Protein 2ROO (pdb70)

Nearest PDB structures (foldseek):
  2roo-assembly1_A  TM=8.229E-01  e=1.031E-07  unclassified
  8uwf-assembly1_A  TM=7.733E-01  e=5.608E-01  Hadronyche cerberea
  6e4q-assembly4_D  TM=5.071E-01  e=7.788E+00  Drosophila melanogaster
  6e4r-assembly2_B  TM=4.936E-01  e=8.347E+00  Drosophila melanogaster
  2roo-assembly1_A  TM=8.482E-01  e=9.567E-08  unclassified

Organism: Macrothele gigas (NCBI:txid223896)

Solvent-accessible surface area: 3800 Å² total; per-residue (Å²): 119,6,50,125,199,36,124,1,147,115,117,149,42,2,14,80,25,70,10,23,46,142,3,176,141,84,111,109,18,45,2,59,140,78,174,191,168,54,190,146,31,161,77

Radius of gyration: 9.47 Å; Cα contacts (8 Å, |Δi|>4): 95; chains: 1; bounding box: 26×20×15 Å

Secondary structure (DSSP, 8-state):
-B-SSSB-SSGGGBPTT-EEEE-GGGSSEEEE--STTSSS---

Sequence (43 aa):
CGSKRAWCKEKKDCCCGYNCVYAWYNQQSSCERKWKYLFTGECCGSKRAWCKEKKDCCCGYNCVYAWYNQQSSCERKWKYLFTGECCGSKRAWCKEKKDCCCGYNCVYAWYNQQSSCERKWKYLFTGECCGSKRAWCKEKKDCCCGYNCVYAWYNQQSSCERKWKYLFTGECCGSKRAWCKEKKDCCCGYNCVYAWYNQQSSCERKWKYLFTGECCGSKRAWCKEKKDCCCGYNCVYAWYNQQSSCERKWKYLFTGECCGSKRAWCKEKKDCCCGYNCVYAWYNQQSSCERKWKYLFTGECCGSKRAWCKEKKDCCCGYNCVYAWYNQQSSCERKWKYLFTGECCGSKRAWCKEKKDCCCGYNCVYAWYNQQSSCERKWKYLFTGECCGSKRAWCKEKKDCCCGYNCVYAWYNQQSSCERKWKYLFTGECCGSKRAWCKEKKDCCCGYNCVYAWYNQQSSCERKWKYLFTGEC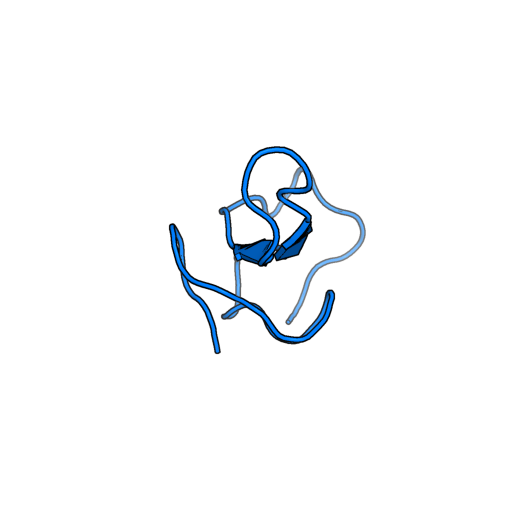CGSKRAWCKEKKDCCCGYNCVYAWYNQQSSCERKWKYLFTGECCGSKRAWCKEKKDCCCGYNCVYAWYNQQSSCERKWKYLFTGECCGSKRAWCKEKKDCCCGYNCVYAWYNQQSSCERKWKYLFTGECCGSKRAWCKEKKDCCCGYNCVYAWYNQQSSCERKWKYLFTGECCGSKRAWCKEKKDCCCGYNCVYAWYNQQSSCERKWKYLFTGECCGSKRAWCKEKKDCCCGYNCVYAWYNQQSSCERKWKYLFTGECCGSKRAWCKEKKDCCCGYNCVYAWYNQQSSCERKWKYLFTGECCGSKRAWCKEKKDCCCGYNCVYAWYNQQSSCERKWKYLFTGECCGSKRAWCKEKKDCCCGYNCVYAWYNQQSSCERKWKYLFTGEC

Foldseek 3Di:
DAAAAGFAPDQVSYDQQWGWAQDVVVSTIHTRHDCPVDDPGPD

Structure (mmCIF, N/CA/C/O backbone):
data_2ROO
#
_entry.id   2ROO
#
loop_
_atom_site.group_PDB
_atom_site.id
_atom_site.type_symbol
_atom_site.label_atom_id
_atom_site.label_alt_id
_atom_site.label_comp_id
_atom_site.label_asym_id
_atom_site.label_entity_id
_atom_site.label_seq_id
_atom_site.pdbx_PDB_ins_code
_atom_site.Cartn_x
_atom_site.Cartn_y
_atom_site.Cartn_z
_atom_site.occupancy
_atom_site.B_iso_or_equiv
_atom_site.auth_seq_id
_atom_site.auth_comp_id
_atom_site.auth_asym_id
_atom_site.auth_atom_id
_atom_site.pdbx_PDB_model_num
ATOM 1 N N . CYS A 1 1 ? 4.323 -10.438 -1.093 1.00 0.00 1 CYS A N 1
ATOM 2 C CA . CYS A 1 1 ? 3.663 -9.106 -1.188 1.00 0.00 1 CYS A CA 1
ATOM 3 C C . CYS A 1 1 ? 3.812 -8.368 0.144 1.00 0.00 1 CYS A C 1
ATOM 4 O O . CYS A 1 1 ? 3.824 -8.974 1.196 1.00 0.00 1 CYS A O 1
ATOM 13 N N . GLY A 1 2 ? 3.914 -7.067 0.116 1.00 0.00 2 GLY A N 1
ATOM 14 C CA . GLY A 1 2 ? 4.043 -6.316 1.394 1.00 0.00 2 GLY A CA 1
ATOM 15 C C . GLY A 1 2 ? 2.665 -6.207 2.059 1.00 0.00 2 GLY A C 1
ATOM 16 O O . GLY A 1 2 ? 1.697 -5.814 1.440 1.00 0.00 2 GLY A O 1
ATOM 20 N N . SER A 1 3 ? 2.574 -6.547 3.319 1.00 0.00 3 SER A N 1
ATOM 21 C CA . SER A 1 3 ? 1.266 -6.460 4.037 1.00 0.00 3 SER A CA 1
ATOM 22 C C . SER A 1 3 ? 1.243 -5.166 4.850 1.00 0.00 3 SER A C 1
ATOM 23 O O . SER A 1 3 ? 2.116 -4.337 4.712 1.00 0.00 3 SER A O 1
ATOM 31 N N . LYS A 1 4 ? 0.271 -4.973 5.706 1.00 0.00 4 LYS A N 1
ATOM 32 C CA . LYS A 1 4 ? 0.259 -3.712 6.502 1.00 0.00 4 LYS A CA 1
ATOM 33 C C . LYS A 1 4 ? 1.666 -3.503 7.055 1.00 0.00 4 LYS A C 1
ATOM 34 O O . LYS A 1 4 ? 2.245 -4.399 7.631 1.00 0.00 4 LYS A O 1
ATOM 53 N N . ARG A 1 5 ? 2.231 -2.346 6.861 1.00 0.00 5 ARG A N 1
ATOM 54 C CA . ARG A 1 5 ? 3.612 -2.117 7.359 1.00 0.00 5 ARG A CA 1
ATOM 55 C C . ARG A 1 5 ? 4.555 -3.092 6.651 1.00 0.00 5 ARG A C 1
ATOM 56 O O . ARG A 1 5 ? 4.936 -4.104 7.202 1.00 0.00 5 ARG A O 1
ATOM 77 N N . ALA A 1 6 ? 4.936 -2.797 5.436 1.00 0.00 6 ALA A N 1
ATOM 78 C CA . ALA A 1 6 ? 5.852 -3.717 4.699 1.00 0.00 6 ALA A CA 1
ATOM 79 C C . ALA A 1 6 ? 6.157 -3.148 3.311 1.00 0.00 6 ALA A C 1
ATOM 80 O O . ALA A 1 6 ? 5.276 -2.757 2.570 1.00 0.00 6 ALA A O 1
ATOM 87 N N . TRP A 1 7 ? 7.415 -3.091 2.976 1.00 0.00 7 TRP A N 1
ATOM 88 C CA . TRP A 1 7 ? 7.847 -2.545 1.658 1.00 0.00 7 TRP A CA 1
ATOM 89 C C . TRP A 1 7 ? 7.125 -3.231 0.487 1.00 0.00 7 TRP A C 1
ATOM 90 O O . TRP A 1 7 ? 6.975 -4.436 0.454 1.00 0.00 7 TRP A O 1
ATOM 111 N N . CYS A 1 8 ? 6.720 -2.460 -0.500 1.00 0.00 8 CYS A N 1
ATOM 112 C CA . CYS A 1 8 ? 6.056 -3.050 -1.710 1.00 0.00 8 CYS A CA 1
ATOM 113 C C . CYS A 1 8 ? 6.866 -2.651 -2.949 1.00 0.00 8 CYS A C 1
ATOM 114 O O . CYS A 1 8 ? 7.630 -1.707 -2.922 1.00 0.00 8 CYS A O 1
ATOM 121 N N . LYS A 1 9 ? 6.698 -3.355 -4.033 1.00 0.00 9 LYS A N 1
ATOM 122 C CA . LYS A 1 9 ? 7.450 -3.009 -5.272 1.00 0.00 9 LYS A CA 1
ATOM 123 C C . LYS A 1 9 ? 6.682 -1.935 -6.043 1.00 0.00 9 LYS A C 1
ATOM 124 O O . LYS A 1 9 ? 7.241 -0.964 -6.516 1.00 0.00 9 LYS A O 1
ATOM 143 N N . GLU A 1 10 ? 5.399 -2.121 -6.182 1.00 0.00 10 GLU A N 1
ATOM 144 C CA . GLU A 1 10 ? 4.562 -1.145 -6.930 1.00 0.00 10 GLU A CA 1
ATOM 145 C C . GLU A 1 10 ? 3.180 -1.059 -6.276 1.00 0.00 10 GLU A C 1
ATOM 146 O O . GLU A 1 10 ? 2.959 -1.547 -5.185 1.00 0.00 10 GLU A O 1
ATOM 158 N N . LYS A 1 11 ? 2.254 -0.447 -6.954 1.00 0.00 11 LYS A N 1
ATOM 159 C CA . LYS A 1 11 ? 0.868 -0.315 -6.419 1.00 0.00 11 LYS A CA 1
ATOM 160 C C . LYS A 1 11 ? 0.232 -1.702 -6.242 1.00 0.00 11 LYS A C 1
ATOM 161 O O . LYS A 1 11 ? -0.461 -1.956 -5.278 1.00 0.00 11 LYS A O 1
ATOM 180 N N . LYS A 1 12 ? 0.442 -2.591 -7.175 1.00 0.00 12 LYS A N 1
ATOM 181 C CA . LYS A 1 12 ? -0.169 -3.943 -7.076 1.00 0.00 12 LYS A CA 1
ATOM 182 C C . LYS A 1 12 ? 0.736 -4.892 -6.278 1.00 0.00 12 LYS A C 1
ATOM 183 O O . LYS A 1 12 ? 0.404 -6.041 -6.071 1.00 0.00 12 LYS A O 1
ATOM 202 N N . ASP A 1 13 ? 1.888 -4.444 -5.865 1.00 0.00 13 ASP A N 1
ATOM 203 C CA . ASP A 1 13 ? 2.814 -5.353 -5.125 1.00 0.00 13 ASP A CA 1
ATOM 204 C C . ASP A 1 13 ? 2.433 -5.478 -3.644 1.00 0.00 13 ASP A C 1
ATOM 205 O O . ASP A 1 13 ? 3.046 -6.231 -2.915 1.00 0.00 13 ASP A O 1
ATOM 214 N N . CYS A 1 14 ? 1.442 -4.766 -3.174 1.00 0.00 14 CYS A N 1
ATOM 215 C CA . CYS A 1 14 ? 1.075 -4.891 -1.747 1.00 0.00 14 CYS A CA 1
ATOM 216 C C . CYS A 1 14 ? 0.105 -6.061 -1.587 1.00 0.00 14 CYS A C 1
ATOM 217 O O . CYS A 1 14 ? -0.704 -6.330 -2.453 1.00 0.00 14 CYS A O 1
ATOM 224 N N . CYS A 1 15 ? 0.187 -6.773 -0.495 1.00 0.00 15 CYS A N 1
ATOM 225 C CA . CYS A 1 15 ? -0.705 -7.925 -0.291 1.00 0.00 15 CYS A CA 1
ATOM 226 C C . CYS A 1 15 ? -2.152 -7.507 -0.520 1.00 0.00 15 CYS A C 1
ATOM 227 O O . CYS A 1 15 ? -2.488 -6.337 -0.519 1.00 0.00 15 CYS A O 1
ATOM 234 N N . CYS A 1 16 ? -3.010 -8.459 -0.739 1.00 0.00 16 CYS A N 1
ATOM 235 C CA . CYS A 1 16 ? -4.426 -8.131 -0.995 1.00 0.00 16 CYS A CA 1
ATOM 236 C C . CYS A 1 16 ? -5.008 -7.347 0.181 1.00 0.00 16 CYS A C 1
ATOM 237 O O . CYS A 1 16 ? -4.772 -7.656 1.334 1.00 0.00 16 CYS A O 1
ATOM 244 N N . GLY A 1 17 ? -5.772 -6.331 -0.116 1.00 0.00 17 GLY A N 1
ATOM 245 C CA . GLY A 1 17 ? -6.386 -5.507 0.959 1.00 0.00 17 GLY A CA 1
ATOM 246 C C . GLY A 1 17 ? -5.392 -4.443 1.423 1.00 0.00 17 GLY A C 1
ATOM 247 O O . GLY A 1 17 ? -5.651 -3.712 2.358 1.00 0.00 17 GLY A O 1
ATOM 251 N N . TYR A 1 18 ? -4.250 -4.353 0.789 1.00 0.00 18 TYR A N 1
ATOM 252 C CA . TYR A 1 18 ? -3.246 -3.336 1.216 1.00 0.00 18 TYR A CA 1
ATOM 253 C C . TYR A 1 18 ? -2.741 -2.547 0.010 1.00 0.00 18 TYR A C 1
ATOM 254 O O . TYR A 1 18 ? -2.547 -3.086 -1.070 1.00 0.00 18 TYR A O 1
ATOM 272 N N . ASN A 1 19 ? -2.529 -1.267 0.170 1.00 0.00 19 ASN A N 1
ATOM 273 C CA . ASN A 1 19 ? -2.039 -0.414 -0.955 1.00 0.00 19 ASN A CA 1
ATOM 274 C C . ASN A 1 19 ? -0.552 -0.106 -0.743 1.00 0.00 19 ASN A C 1
ATOM 275 O O . ASN A 1 19 ? -0.027 -0.313 0.327 1.00 0.00 19 ASN A O 1
ATOM 286 N N . CYS A 1 20 ? 0.123 0.405 -1.744 1.00 0.00 20 CYS A N 1
ATOM 287 C CA . CYS A 1 20 ? 1.574 0.745 -1.579 1.00 0.00 20 CYS A CA 1
ATOM 288 C C . CYS A 1 20 ? 1.729 2.255 -1.402 1.00 0.00 20 CYS A C 1
ATOM 289 O O . CYS A 1 20 ? 1.199 3.039 -2.166 1.00 0.00 20 CYS A O 1
ATOM 296 N N . VAL A 1 21 ? 2.464 2.667 -0.402 1.00 0.00 21 VAL A N 1
ATOM 297 C CA . VAL A 1 21 ? 2.677 4.125 -0.165 1.00 0.00 21 VAL A CA 1
ATOM 298 C C . VAL A 1 21 ? 4.177 4.429 -0.270 1.00 0.00 21 VAL A C 1
ATOM 299 O O . VAL A 1 21 ? 4.990 3.789 0.362 1.00 0.00 21 VAL A O 1
ATOM 312 N N . TYR A 1 22 ? 4.550 5.402 -1.059 1.00 0.00 22 TYR A N 1
ATOM 313 C CA . TYR A 1 22 ? 5.997 5.741 -1.194 1.00 0.00 22 TYR A CA 1
ATOM 314 C C . TYR A 1 22 ? 6.437 6.590 0.030 1.00 0.00 22 TYR A C 1
ATOM 315 O O . TYR A 1 22 ? 5.879 7.634 0.273 1.00 0.00 22 TYR A O 1
ATOM 333 N N . ALA A 1 23 ? 7.431 6.143 0.731 1.00 0.00 23 ALA A N 1
ATOM 334 C CA . ALA A 1 23 ? 7.900 6.916 1.920 1.00 0.00 23 ALA A CA 1
ATOM 335 C C . ALA A 1 23 ? 9.165 7.704 1.575 1.00 0.00 23 ALA A C 1
ATOM 336 O O . ALA A 1 23 ? 10.252 7.356 1.989 1.00 0.00 23 ALA A O 1
ATOM 343 N N . TRP A 1 24 ? 9.037 8.764 0.832 1.00 0.00 24 TRP A N 1
ATOM 344 C CA . TRP A 1 24 ? 10.239 9.569 0.478 1.00 0.00 24 TRP A CA 1
ATOM 345 C C . TRP A 1 24 ? 10.984 9.979 1.755 1.00 0.00 24 TRP A C 1
ATOM 346 O O . TRP A 1 24 ? 12.196 10.039 1.780 1.00 0.00 24 TRP A O 1
ATOM 367 N N . TYR A 1 25 ? 10.271 10.265 2.815 1.00 0.00 25 TYR A N 1
ATOM 368 C CA . TYR A 1 25 ? 10.955 10.674 4.075 1.00 0.00 25 TYR A CA 1
ATOM 369 C C . TYR A 1 25 ? 11.944 9.584 4.492 1.00 0.00 25 TYR A C 1
ATOM 370 O O . TYR A 1 25 ? 12.930 9.846 5.153 1.00 0.00 25 TYR A O 1
ATOM 388 N N . ASN A 1 26 ? 11.700 8.365 4.097 1.00 0.00 26 ASN A N 1
ATOM 389 C CA . ASN A 1 26 ? 12.634 7.259 4.452 1.00 0.00 26 ASN A CA 1
ATOM 390 C C . ASN A 1 26 ? 12.747 6.304 3.261 1.00 0.00 26 ASN A C 1
ATOM 391 O O . ASN A 1 26 ? 12.985 5.123 3.419 1.00 0.00 26 ASN A O 1
ATOM 402 N N . GLN A 1 27 ? 12.573 6.812 2.071 1.00 0.00 27 GLN A N 1
ATOM 403 C CA . GLN A 1 27 ? 12.664 5.942 0.864 1.00 0.00 27 GLN A CA 1
ATOM 404 C C . GLN A 1 27 ? 11.809 4.693 1.078 1.00 0.00 27 GLN A C 1
ATOM 405 O O . GLN A 1 27 ? 11.066 4.596 2.034 1.00 0.00 27 GLN A O 1
ATOM 419 N N . GLN A 1 28 ? 11.912 3.734 0.197 1.00 0.00 28 GLN A N 1
ATOM 420 C CA . GLN A 1 28 ? 11.113 2.483 0.352 1.00 0.00 28 GLN A CA 1
ATOM 421 C C . GLN A 1 28 ? 9.619 2.813 0.403 1.00 0.00 28 GLN A C 1
ATOM 422 O O . GLN A 1 28 ? 9.226 3.894 0.794 1.00 0.00 28 GLN A O 1
ATOM 436 N N . SER A 1 29 ? 8.783 1.883 0.018 1.00 0.00 29 SER A N 1
ATOM 437 C CA . SER A 1 29 ? 7.308 2.124 0.053 1.00 0.00 29 SER A CA 1
ATOM 438 C C . SER A 1 29 ? 6.681 1.180 1.078 1.00 0.00 29 SER A C 1
ATOM 439 O O . SER A 1 29 ? 6.975 0.070 1.094 1.00 0.00 29 SER A O 1
ATOM 447 N N . SER A 1 30 ? 5.829 1.677 1.940 1.00 0.00 30 SER A N 1
ATOM 448 C CA . SER A 1 30 ? 5.209 0.806 2.971 1.00 0.00 30 SER A CA 1
ATOM 449 C C . SER A 1 30 ? 3.734 0.554 2.652 1.00 0.00 30 SER A C 1
ATOM 450 O O . SER A 1 30 ? 2.960 1.470 2.453 1.00 0.00 30 SER A O 1
ATOM 458 N N . CYS A 1 31 ? 3.341 -0.691 2.612 1.00 0.00 31 CYS A N 1
ATOM 459 C CA . CYS A 1 31 ? 1.918 -1.027 2.318 1.00 0.00 31 CYS A CA 1
ATOM 460 C C . CYS A 1 31 ? 1.030 -0.659 3.508 1.00 0.00 31 CYS A C 1
ATOM 461 O O . CYS A 1 31 ? 1.441 -0.723 4.650 1.00 0.00 31 CYS A O 1
ATOM 468 N N . GLU A 1 32 ? -0.195 -0.296 3.244 1.00 0.00 32 GLU A N 1
ATOM 469 C CA . GLU A 1 32 ? -1.136 0.052 4.346 1.00 0.00 32 GLU A CA 1
ATOM 470 C C . GLU A 1 32 ? -2.551 -0.369 3.916 1.00 0.00 32 GLU A C 1
ATOM 471 O O . GLU A 1 32 ? -2.865 -0.399 2.745 1.00 0.00 32 GLU A O 1
ATOM 483 N N . ARG A 1 33 ? -3.391 -0.730 4.848 1.00 0.00 33 ARG A N 1
ATOM 484 C CA . ARG A 1 33 ? -4.767 -1.189 4.484 1.00 0.00 33 ARG A CA 1
ATOM 485 C C . ARG A 1 33 ? -5.475 -0.184 3.571 1.00 0.00 33 ARG A C 1
ATOM 486 O O . ARG A 1 33 ? -4.865 0.698 3.007 1.00 0.00 33 ARG A O 1
ATOM 507 N N . LYS A 1 34 ? -6.777 -0.348 3.446 1.00 0.00 34 LYS A N 1
ATOM 508 C CA . LYS A 1 34 ? -7.646 0.532 2.600 1.00 0.00 34 LYS A CA 1
ATOM 509 C C . LYS A 1 34 ? -8.360 -0.308 1.543 1.00 0.00 34 LYS A C 1
ATOM 510 O O . LYS A 1 34 ? -7.771 -0.741 0.572 1.00 0.00 34 LYS A O 1
ATOM 529 N N . TRP A 1 35 ? -9.636 -0.522 1.722 1.00 0.00 35 TRP A N 1
ATOM 530 C CA . TRP A 1 35 ? -10.422 -1.318 0.734 1.00 0.00 35 TRP A CA 1
ATOM 531 C C . TRP A 1 35 ? -11.441 -0.399 0.070 1.00 0.00 35 TRP A C 1
ATOM 532 O O . TRP A 1 35 ? -11.298 0.060 -1.067 1.00 0.00 35 TRP A O 1
ATOM 553 N N . LYS A 1 36 ? -12.455 -0.066 0.794 1.00 0.00 36 LYS A N 1
ATOM 554 C CA . LYS A 1 36 ? -13.514 0.843 0.274 1.00 0.00 36 LYS A CA 1
ATOM 555 C C . LYS A 1 36 ? -12.915 2.210 -0.028 1.00 0.00 36 LYS A C 1
ATOM 556 O O . LYS A 1 36 ? -13.359 2.926 -0.902 1.00 0.00 36 LYS A O 1
ATOM 575 N N . TYR A 1 37 ? -11.925 2.573 0.718 1.00 0.00 37 TYR A N 1
ATOM 576 C CA . TYR A 1 37 ? -11.281 3.905 0.527 1.00 0.00 37 TYR A CA 1
ATOM 577 C C . TYR A 1 37 ? -10.353 3.879 -0.688 1.00 0.00 37 TYR A C 1
ATOM 578 O O . TYR A 1 37 ? -9.560 4.779 -0.885 1.00 0.00 37 TYR A O 1
ATOM 596 N N . LEU A 1 38 ? -10.435 2.862 -1.507 1.00 0.00 38 LEU A N 1
ATOM 597 C CA . LEU A 1 38 ? -9.554 2.794 -2.696 1.00 0.00 38 LEU A CA 1
ATOM 598 C C . LEU A 1 38 ? -10.386 2.476 -3.944 1.00 0.00 38 LEU A C 1
ATOM 599 O O . LEU A 1 38 ? -11.369 1.764 -3.888 1.00 0.00 38 LEU A O 1
ATOM 615 N N . PHE A 1 39 ? -9.998 3.016 -5.069 1.00 0.00 39 PHE A N 1
ATOM 616 C CA . PHE A 1 39 ? -10.757 2.769 -6.331 1.00 0.00 39 PHE A CA 1
ATOM 617 C C . PHE A 1 39 ? -10.829 1.266 -6.605 1.00 0.00 39 PHE A C 1
ATOM 618 O O . PHE A 1 39 ? -9.890 0.536 -6.361 1.00 0.00 39 PHE A O 1
ATOM 635 N N . THR A 1 40 ? -11.939 0.802 -7.118 1.00 0.00 40 THR A N 1
ATOM 636 C CA . THR A 1 40 ? -12.075 -0.653 -7.416 1.00 0.00 40 THR A CA 1
ATOM 637 C C . THR A 1 40 ? -11.493 -1.474 -6.271 1.00 0.00 40 THR A C 1
ATOM 638 O O . THR A 1 40 ? -12.148 -1.748 -5.285 1.00 0.00 40 THR A O 1
ATOM 649 N N . GLY A 1 41 ? -10.266 -1.868 -6.410 1.00 0.00 41 GLY A N 1
ATOM 650 C CA . GLY A 1 41 ? -9.602 -2.682 -5.352 1.00 0.00 41 GLY A CA 1
ATOM 651 C C . GLY A 1 41 ? -9.103 -3.986 -5.971 1.00 0.00 41 GLY A C 1
ATOM 652 O O . GLY A 1 41 ? -8.501 -3.986 -7.024 1.00 0.00 41 GLY A O 1
ATOM 656 N N . GLU A 1 42 ? -9.349 -5.096 -5.329 1.00 0.00 42 GLU A N 1
ATOM 657 C CA . GLU A 1 42 ? -8.884 -6.396 -5.887 1.00 0.00 42 GLU A CA 1
ATOM 658 C C . GLU A 1 42 ? -7.375 -6.305 -6.146 1.00 0.00 42 GLU A C 1
ATOM 659 O O . GLU A 1 42 ? -6.914 -5.562 -6.988 1.00 0.00 42 GLU A O 1
ATOM 671 N N . CYS A 1 43 ? -6.601 -7.038 -5.400 1.00 0.00 43 CYS A N 1
ATOM 672 C CA . CYS A 1 43 ? -5.122 -6.979 -5.565 1.00 0.00 43 CYS A CA 1
ATOM 673 C C . CYS A 1 43 ? -4.652 -8.073 -6.528 1.00 0.00 43 CYS A C 1
ATOM 674 O O . CYS A 1 43 ? -5.357 -9.071 -6.659 1.00 0.00 43 CYS A O 1
ATOM 683 N N . CYS A 1 1 ? 4.560 -10.206 -1.029 1.00 0.00 1 CYS A N 2
ATOM 684 C CA . CYS A 1 1 ? 3.608 -9.060 -1.088 1.00 0.00 1 CYS A CA 2
ATOM 685 C C . CYS A 1 1 ? 3.795 -8.172 0.141 1.00 0.00 1 CYS A C 2
ATOM 686 O O . CYS A 1 1 ? 3.884 -8.651 1.253 1.00 0.00 1 CYS A O 2
ATOM 695 N N . GLY A 1 2 ? 3.826 -6.878 -0.038 1.00 0.00 2 GLY A N 2
ATOM 696 C CA . GLY A 1 2 ? 3.972 -5.984 1.141 1.00 0.00 2 GLY A CA 2
ATOM 697 C C . GLY A 1 2 ? 2.647 -5.979 1.903 1.00 0.00 2 GLY A C 2
ATOM 698 O O . GLY A 1 2 ? 1.625 -5.593 1.378 1.00 0.00 2 GLY A O 2
ATOM 702 N N . SER A 1 3 ? 2.647 -6.415 3.131 1.00 0.00 3 SER A N 2
ATOM 703 C CA . SER A 1 3 ? 1.375 -6.442 3.915 1.00 0.00 3 SER A CA 2
ATOM 704 C C . SER A 1 3 ? 1.323 -5.217 4.822 1.00 0.00 3 SER A C 2
ATOM 705 O O . SER A 1 3 ? 2.029 -4.250 4.610 1.00 0.00 3 SER A O 2
ATOM 713 N N . LYS A 1 4 ? 0.503 -5.241 5.835 1.00 0.00 4 LYS A N 2
ATOM 714 C CA . LYS A 1 4 ? 0.434 -4.065 6.740 1.00 0.00 4 LYS A CA 2
ATOM 715 C C . LYS A 1 4 ? 1.853 -3.756 7.208 1.00 0.00 4 LYS A C 2
ATOM 716 O O . LYS A 1 4 ? 2.545 -4.612 7.723 1.00 0.00 4 LYS A O 2
ATOM 735 N N . ARG A 1 5 ? 2.303 -2.548 7.012 1.00 0.00 5 ARG A N 2
ATOM 736 C CA . ARG A 1 5 ? 3.686 -2.201 7.425 1.00 0.00 5 ARG A CA 2
ATOM 737 C C . ARG A 1 5 ? 4.654 -3.165 6.736 1.00 0.00 5 ARG A C 2
ATOM 738 O O . ARG A 1 5 ? 5.017 -4.190 7.277 1.00 0.00 5 ARG A O 2
ATOM 759 N N . ALA A 1 6 ? 5.068 -2.842 5.539 1.00 0.00 6 ALA A N 2
ATOM 760 C CA . ALA A 1 6 ? 6.006 -3.740 4.802 1.00 0.00 6 ALA A CA 2
ATOM 761 C C . ALA A 1 6 ? 6.308 -3.157 3.415 1.00 0.00 6 ALA A C 2
ATOM 762 O O . ALA A 1 6 ? 5.432 -2.703 2.708 1.00 0.00 6 ALA A O 2
ATOM 769 N N . TRP A 1 7 ? 7.558 -3.169 3.037 1.00 0.00 7 TRP A N 2
ATOM 770 C CA . TRP A 1 7 ? 7.973 -2.623 1.709 1.00 0.00 7 TRP A CA 2
ATOM 771 C C . TRP A 1 7 ? 7.113 -3.206 0.580 1.00 0.00 7 TRP A C 2
ATOM 772 O O . TRP A 1 7 ? 6.743 -4.364 0.594 1.00 0.00 7 TRP A O 2
ATOM 793 N N . CYS A 1 8 ? 6.814 -2.401 -0.410 1.00 0.00 8 CYS A N 2
ATOM 794 C CA . CYS A 1 8 ? 5.999 -2.872 -1.574 1.00 0.00 8 CYS A CA 2
ATOM 795 C C . CYS A 1 8 ? 6.802 -2.622 -2.857 1.00 0.00 8 CYS A C 2
ATOM 796 O O . CYS A 1 8 ? 7.569 -1.683 -2.940 1.00 0.00 8 CYS A O 2
ATOM 803 N N . LYS A 1 9 ? 6.641 -3.448 -3.857 1.00 0.00 9 LYS A N 2
ATOM 804 C CA . LYS A 1 9 ? 7.407 -3.243 -5.122 1.00 0.00 9 LYS A CA 2
ATOM 805 C C . LYS A 1 9 ? 6.546 -2.455 -6.114 1.00 0.00 9 LYS A C 2
ATOM 806 O O . LYS A 1 9 ? 7.045 -1.676 -6.902 1.00 0.00 9 LYS A O 2
ATOM 825 N N . GLU A 1 10 ? 5.253 -2.639 -6.066 1.00 0.00 10 GLU A N 2
ATOM 826 C CA . GLU A 1 10 ? 4.343 -1.892 -6.986 1.00 0.00 10 GLU A CA 2
ATOM 827 C C . GLU A 1 10 ? 2.962 -1.791 -6.341 1.00 0.00 10 GLU A C 2
ATOM 828 O O . GLU A 1 10 ? 2.721 -2.322 -5.274 1.00 0.00 10 GLU A O 2
ATOM 840 N N . LYS A 1 11 ? 2.048 -1.130 -6.992 1.00 0.00 11 LYS A N 2
ATOM 841 C CA . LYS A 1 11 ? 0.672 -1.011 -6.435 1.00 0.00 11 LYS A CA 2
ATOM 842 C C . LYS A 1 11 ? 0.085 -2.412 -6.284 1.00 0.00 11 LYS A C 2
ATOM 843 O O . LYS A 1 11 ? -0.461 -2.770 -5.260 1.00 0.00 11 LYS A O 2
ATOM 862 N N . LYS A 1 12 ? 0.185 -3.197 -7.317 1.00 0.00 12 LYS A N 2
ATOM 863 C CA . LYS A 1 12 ? -0.369 -4.577 -7.284 1.00 0.00 12 LYS A CA 2
ATOM 864 C C . LYS A 1 12 ? 0.538 -5.519 -6.476 1.00 0.00 12 LYS A C 2
ATOM 865 O O . LYS A 1 12 ? 0.069 -6.435 -5.831 1.00 0.00 12 LYS A O 2
ATOM 884 N N . ASP A 1 13 ? 1.833 -5.328 -6.534 1.00 0.00 13 ASP A N 2
ATOM 885 C CA . ASP A 1 13 ? 2.761 -6.229 -5.811 1.00 0.00 13 ASP A CA 2
ATOM 886 C C . ASP A 1 13 ? 2.476 -6.203 -4.310 1.00 0.00 13 ASP A C 2
ATOM 887 O O . ASP A 1 13 ? 3.102 -6.906 -3.544 1.00 0.00 13 ASP A O 2
ATOM 896 N N . CYS A 1 14 ? 1.529 -5.419 -3.880 1.00 0.00 14 CYS A N 2
ATOM 897 C CA . CYS A 1 14 ? 1.214 -5.389 -2.425 1.00 0.00 14 CYS A CA 2
ATOM 898 C C . CYS A 1 14 ? 0.138 -6.429 -2.135 1.00 0.00 14 CYS A C 2
ATOM 899 O O . CYS A 1 14 ? -0.707 -6.709 -2.962 1.00 0.00 14 CYS A O 2
ATOM 906 N N . CYS A 1 15 ? 0.166 -7.016 -0.974 1.00 0.00 15 CYS A N 2
ATOM 907 C CA . CYS A 1 15 ? -0.850 -8.045 -0.651 1.00 0.00 15 CYS A CA 2
ATOM 908 C C . CYS A 1 15 ? -2.246 -7.443 -0.769 1.00 0.00 15 CYS A C 2
ATOM 909 O O . CYS A 1 15 ? -2.492 -6.313 -0.379 1.00 0.00 15 CYS A O 2
ATOM 916 N N . CYS A 1 16 ? -3.161 -8.193 -1.305 1.00 0.00 16 CYS A N 2
ATOM 917 C CA . CYS A 1 16 ? -4.545 -7.676 -1.456 1.00 0.00 16 CYS A CA 2
ATOM 918 C C . CYS A 1 16 ? -5.044 -7.186 -0.099 1.00 0.00 16 CYS A C 2
ATOM 919 O O . CYS A 1 16 ? -5.011 -7.899 0.883 1.00 0.00 16 CYS A O 2
ATOM 926 N N . GLY A 1 17 ? -5.498 -5.964 -0.041 1.00 0.00 17 GLY A N 2
ATOM 927 C CA . GLY A 1 17 ? -5.995 -5.406 1.247 1.00 0.00 17 GLY A CA 2
ATOM 928 C C . GLY A 1 17 ? -5.072 -4.278 1.704 1.00 0.00 17 GLY A C 2
ATOM 929 O O . GLY A 1 17 ? -5.342 -3.602 2.676 1.00 0.00 17 GLY A O 2
ATOM 933 N N . TYR A 1 18 ? -3.974 -4.077 1.019 1.00 0.00 18 TYR A N 2
ATOM 934 C CA . TYR A 1 18 ? -3.027 -2.998 1.430 1.00 0.00 18 TYR A CA 2
ATOM 935 C C . TYR A 1 18 ? -2.685 -2.094 0.243 1.00 0.00 18 TYR A C 2
ATOM 936 O O . TYR A 1 18 ? -2.556 -2.542 -0.880 1.00 0.00 18 TYR A O 2
ATOM 954 N N . ASN A 1 19 ? -2.527 -0.818 0.493 1.00 0.00 19 ASN A N 2
ATOM 955 C CA . ASN A 1 19 ? -2.181 0.138 -0.601 1.00 0.00 19 ASN A CA 2
ATOM 956 C C . ASN A 1 19 ? -0.690 0.485 -0.512 1.00 0.00 19 ASN A C 2
ATOM 957 O O . ASN A 1 19 ? -0.138 0.563 0.563 1.00 0.00 19 ASN A O 2
ATOM 968 N N . CYS A 1 20 ? -0.034 0.700 -1.625 1.00 0.00 20 CYS A N 2
ATOM 969 C CA . CYS A 1 20 ? 1.420 1.043 -1.577 1.00 0.00 20 CYS A CA 2
ATOM 970 C C . CYS A 1 20 ? 1.573 2.553 -1.410 1.00 0.00 20 CYS A C 2
ATOM 971 O O . CYS A 1 20 ? 0.979 3.334 -2.129 1.00 0.00 20 CYS A O 2
ATOM 978 N N . VAL A 1 21 ? 2.355 2.968 -0.446 1.00 0.00 21 VAL A N 2
ATOM 979 C CA . VAL A 1 21 ? 2.543 4.429 -0.196 1.00 0.00 21 VAL A CA 2
ATOM 980 C C . VAL A 1 21 ? 4.034 4.764 -0.140 1.00 0.00 21 VAL A C 2
ATOM 981 O O . VAL A 1 21 ? 4.817 4.068 0.479 1.00 0.00 21 VAL A O 2
ATOM 994 N N . TYR A 1 22 ? 4.429 5.839 -0.770 1.00 0.00 22 TYR A N 2
ATOM 995 C CA . TYR A 1 22 ? 5.864 6.238 -0.747 1.00 0.00 22 TYR A CA 2
ATOM 996 C C . TYR A 1 22 ? 6.256 6.638 0.680 1.00 0.00 22 TYR A C 2
ATOM 997 O O . TYR A 1 22 ? 5.500 7.264 1.394 1.00 0.00 22 TYR A O 2
ATOM 1015 N N . ALA A 1 23 ? 7.433 6.264 1.096 1.00 0.00 23 ALA A N 2
ATOM 1016 C CA . ALA A 1 23 ? 7.891 6.593 2.476 1.00 0.00 23 ALA A CA 2
ATOM 1017 C C . ALA A 1 23 ? 8.550 7.966 2.500 1.00 0.00 23 ALA A C 2
ATOM 1018 O O . ALA A 1 23 ? 8.123 8.890 1.835 1.00 0.00 23 ALA A O 2
ATOM 1025 N N . TRP A 1 24 ? 9.578 8.102 3.275 1.00 0.00 24 TRP A N 2
ATOM 1026 C CA . TRP A 1 24 ? 10.272 9.421 3.370 1.00 0.00 24 TRP A CA 2
ATOM 1027 C C . TRP A 1 24 ? 11.569 9.309 4.189 1.00 0.00 24 TRP A C 2
ATOM 1028 O O . TRP A 1 24 ? 12.579 9.868 3.809 1.00 0.00 24 TRP A O 2
ATOM 1049 N N . TYR A 1 25 ? 11.579 8.595 5.291 1.00 0.00 25 TYR A N 2
ATOM 1050 C CA . TYR A 1 25 ? 12.856 8.483 6.071 1.00 0.00 25 TYR A CA 2
ATOM 1051 C C . TYR A 1 25 ? 13.545 7.148 5.764 1.00 0.00 25 TYR A C 2
ATOM 1052 O O . TYR A 1 25 ? 14.498 6.764 6.413 1.00 0.00 25 TYR A O 2
ATOM 1070 N N . ASN A 1 26 ? 13.077 6.451 4.761 1.00 0.00 26 ASN A N 2
ATOM 1071 C CA . ASN A 1 26 ? 13.703 5.148 4.377 1.00 0.00 26 ASN A CA 2
ATOM 1072 C C . ASN A 1 26 ? 13.741 5.040 2.846 1.00 0.00 26 ASN A C 2
ATOM 1073 O O . ASN A 1 26 ? 14.176 4.050 2.296 1.00 0.00 26 ASN A O 2
ATOM 1084 N N . GLN A 1 27 ? 13.296 6.060 2.159 1.00 0.00 27 GLN A N 2
ATOM 1085 C CA . GLN A 1 27 ? 13.307 6.028 0.669 1.00 0.00 27 GLN A CA 2
ATOM 1086 C C . GLN A 1 27 ? 12.742 4.695 0.167 1.00 0.00 27 GLN A C 2
ATOM 1087 O O . GLN A 1 27 ? 13.158 4.174 -0.849 1.00 0.00 27 GLN A O 2
ATOM 1101 N N . GLN A 1 28 ? 11.784 4.151 0.871 1.00 0.00 28 GLN A N 2
ATOM 1102 C CA . GLN A 1 28 ? 11.162 2.860 0.447 1.00 0.00 28 GLN A CA 2
ATOM 1103 C C . GLN A 1 28 ? 9.656 3.059 0.271 1.00 0.00 28 GLN A C 2
ATOM 1104 O O . GLN A 1 28 ? 9.161 4.169 0.265 1.00 0.00 28 GLN A O 2
ATOM 1118 N N . SER A 1 29 ? 8.928 1.987 0.143 1.00 0.00 29 SER A N 2
ATOM 1119 C CA . SER A 1 29 ? 7.446 2.083 -0.016 1.00 0.00 29 SER A CA 2
ATOM 1120 C C . SER A 1 29 ? 6.803 1.174 1.027 1.00 0.00 29 SER A C 2
ATOM 1121 O O . SER A 1 29 ? 7.090 0.030 1.082 1.00 0.00 29 SER A O 2
ATOM 1129 N N . SER A 1 30 ? 5.948 1.698 1.864 1.00 0.00 30 SER A N 2
ATOM 1130 C CA . SER A 1 30 ? 5.318 0.853 2.909 1.00 0.00 30 SER A CA 2
ATOM 1131 C C . SER A 1 30 ? 3.826 0.706 2.636 1.00 0.00 30 SER A C 2
ATOM 1132 O O . SER A 1 30 ? 3.094 1.676 2.604 1.00 0.00 30 SER A O 2
ATOM 1140 N N . CYS A 1 31 ? 3.363 -0.497 2.449 1.00 0.00 31 CYS A N 2
ATOM 1141 C CA . CYS A 1 31 ? 1.915 -0.675 2.190 1.00 0.00 31 CYS A CA 2
ATOM 1142 C C . CYS A 1 31 ? 1.119 -0.309 3.441 1.00 0.00 31 CYS A C 2
ATOM 1143 O O . CYS A 1 31 ? 1.537 -0.556 4.554 1.00 0.00 31 CYS A O 2
ATOM 1150 N N . GLU A 1 32 ? -0.023 0.284 3.257 1.00 0.00 32 GLU A N 2
ATOM 1151 C CA . GLU A 1 32 ? -0.859 0.680 4.417 1.00 0.00 32 GLU A CA 2
ATOM 1152 C C . GLU A 1 32 ? -2.334 0.589 4.023 1.00 0.00 32 GLU A C 2
ATOM 1153 O O . GLU A 1 32 ? -2.731 1.037 2.964 1.00 0.00 32 GLU A O 2
ATOM 1165 N N . ARG A 1 33 ? -3.158 0.017 4.857 1.00 0.00 33 ARG A N 2
ATOM 1166 C CA . ARG A 1 33 ? -4.597 -0.065 4.503 1.00 0.00 33 ARG A CA 2
ATOM 1167 C C . ARG A 1 33 ? -5.125 1.369 4.392 1.00 0.00 33 ARG A C 2
ATOM 1168 O O . ARG A 1 33 ? -5.200 2.085 5.370 1.00 0.00 33 ARG A O 2
ATOM 1189 N N . LYS A 1 34 ? -5.451 1.812 3.209 1.00 0.00 34 LYS A N 2
ATOM 1190 C CA . LYS A 1 34 ? -5.928 3.207 3.043 1.00 0.00 34 LYS A CA 2
ATOM 1191 C C . LYS A 1 34 ? -7.307 3.402 3.678 1.00 0.00 34 LYS A C 2
ATOM 1192 O O . LYS A 1 34 ? -7.760 4.514 3.858 1.00 0.00 34 LYS A O 2
ATOM 1211 N N . TRP A 1 35 ? -7.978 2.344 4.017 1.00 0.00 35 TRP A N 2
ATOM 1212 C CA . TRP A 1 35 ? -9.328 2.490 4.639 1.00 0.00 35 TRP A CA 2
ATOM 1213 C C . TRP A 1 35 ? -10.238 3.283 3.700 1.00 0.00 35 TRP A C 2
ATOM 1214 O O . TRP A 1 35 ? -9.964 3.415 2.526 1.00 0.00 35 TRP A O 2
ATOM 1235 N N . LYS A 1 36 ? -11.318 3.808 4.229 1.00 0.00 36 LYS A N 2
ATOM 1236 C CA . LYS A 1 36 ? -12.286 4.618 3.427 1.00 0.00 36 LYS A CA 2
ATOM 1237 C C . LYS A 1 36 ? -13.367 3.712 2.846 1.00 0.00 36 LYS A C 2
ATOM 1238 O O . LYS A 1 36 ? -14.283 4.171 2.191 1.00 0.00 36 LYS A O 2
ATOM 1257 N N . TYR A 1 37 ? -13.277 2.432 3.081 1.00 0.00 37 TYR A N 2
ATOM 1258 C CA . TYR A 1 37 ? -14.311 1.503 2.544 1.00 0.00 37 TYR A CA 2
ATOM 1259 C C . TYR A 1 37 ? -14.786 0.561 3.652 1.00 0.00 37 TYR A C 2
ATOM 1260 O O . TYR A 1 37 ? -14.380 -0.579 3.732 1.00 0.00 37 TYR A O 2
ATOM 1278 N N . LEU A 1 38 ? -15.655 1.032 4.504 1.00 0.00 38 LEU A N 2
ATOM 1279 C CA . LEU A 1 38 ? -16.167 0.169 5.593 1.00 0.00 38 LEU A CA 2
ATOM 1280 C C . LEU A 1 38 ? -16.963 -0.974 4.966 1.00 0.00 38 LEU A C 2
ATOM 1281 O O . LEU A 1 38 ? -17.419 -0.871 3.846 1.00 0.00 38 LEU A O 2
ATOM 1297 N N . PHE A 1 39 ? -17.109 -2.069 5.672 1.00 0.00 39 PHE A N 2
ATOM 1298 C CA . PHE A 1 39 ? -17.847 -3.250 5.117 1.00 0.00 39 PHE A CA 2
ATOM 1299 C C . PHE A 1 39 ? -18.041 -3.080 3.605 1.00 0.00 39 PHE A C 2
ATOM 1300 O O . PHE A 1 39 ? -19.095 -2.702 3.132 1.00 0.00 39 PHE A O 2
ATOM 1317 N N . THR A 1 40 ? -17.012 -3.345 2.850 1.00 0.00 40 THR A N 2
ATOM 1318 C CA . THR A 1 40 ? -17.101 -3.190 1.371 1.00 0.00 40 THR A CA 2
ATOM 1319 C C . THR A 1 40 ? -15.935 -3.946 0.724 1.00 0.00 40 THR A C 2
ATOM 1320 O O . THR A 1 40 ? -14.849 -4.009 1.265 1.00 0.00 40 THR A O 2
ATOM 1331 N N . GLY A 1 41 ? -16.150 -4.527 -0.426 1.00 0.00 41 GLY A N 2
ATOM 1332 C CA . GLY A 1 41 ? -15.053 -5.284 -1.096 1.00 0.00 41 GLY A CA 2
ATOM 1333 C C . GLY A 1 41 ? -13.862 -4.358 -1.360 1.00 0.00 41 GLY A C 2
ATOM 1334 O O . GLY A 1 41 ? -14.021 -3.183 -1.624 1.00 0.00 41 GLY A O 2
ATOM 1338 N N . GLU A 1 42 ? -12.668 -4.884 -1.287 1.00 0.00 42 GLU A N 2
ATOM 1339 C CA . GLU A 1 42 ? -11.457 -4.046 -1.530 1.00 0.00 42 GLU A CA 2
ATOM 1340 C C . GLU A 1 42 ? -10.407 -4.870 -2.284 1.00 0.00 42 GLU A C 2
ATOM 1341 O O . GLU A 1 42 ? -10.409 -6.083 -2.239 1.00 0.00 42 GLU A O 2
ATOM 1353 N N . CYS A 1 43 ? -9.509 -4.219 -2.975 1.00 0.00 43 CYS A N 2
ATOM 1354 C CA . CYS A 1 43 ? -8.457 -4.960 -3.731 1.00 0.00 43 CYS A CA 2
ATOM 1355 C C . CYS A 1 43 ? -9.113 -5.758 -4.858 1.00 0.00 43 CYS A C 2
ATOM 1356 O O . CYS A 1 43 ? -8.595 -5.720 -5.962 1.00 0.00 43 CYS A O 2
ATOM 1365 N N . CYS A 1 1 ? 4.617 -10.233 -0.846 1.00 0.00 1 CYS A N 3
ATOM 1366 C CA . CYS A 1 1 ? 3.712 -9.051 -0.837 1.00 0.00 1 CYS A CA 3
ATOM 1367 C C . CYS A 1 1 ? 3.823 -8.321 0.505 1.00 0.00 1 CYS A C 3
ATOM 1368 O O . CYS A 1 1 ? 3.680 -8.921 1.553 1.00 0.00 1 CYS A O 3
ATOM 1377 N N . GLY A 1 2 ? 4.057 -7.032 0.498 1.00 0.00 2 GLY A N 3
ATOM 1378 C CA . GLY A 1 2 ? 4.142 -6.299 1.792 1.00 0.00 2 GLY A CA 3
ATOM 1379 C C . GLY A 1 2 ? 2.741 -6.226 2.408 1.00 0.00 2 GLY A C 3
ATOM 1380 O O . GLY A 1 2 ? 1.764 -5.989 1.724 1.00 0.00 2 GLY A O 3
ATOM 1384 N N . SER A 1 3 ? 2.636 -6.425 3.695 1.00 0.00 3 SER A N 3
ATOM 1385 C CA . SER A 1 3 ? 1.303 -6.366 4.368 1.00 0.00 3 SER A CA 3
ATOM 1386 C C . SER A 1 3 ? 1.160 -5.005 5.056 1.00 0.00 3 SER A C 3
ATOM 1387 O O . SER A 1 3 ? 1.551 -3.992 4.519 1.00 0.00 3 SER A O 3
ATOM 1395 N N . LYS A 1 4 ? 0.625 -4.964 6.244 1.00 0.00 4 LYS A N 3
ATOM 1396 C CA . LYS A 1 4 ? 0.494 -3.651 6.941 1.00 0.00 4 LYS A CA 3
ATOM 1397 C C . LYS A 1 4 ? 1.900 -3.086 7.138 1.00 0.00 4 LYS A C 3
ATOM 1398 O O . LYS A 1 4 ? 2.780 -3.767 7.623 1.00 0.00 4 LYS A O 3
ATOM 1417 N N . ARG A 1 5 ? 2.130 -1.861 6.739 1.00 0.00 5 ARG A N 3
ATOM 1418 C CA . ARG A 1 5 ? 3.484 -1.267 6.872 1.00 0.00 5 ARG A CA 3
ATOM 1419 C C . ARG A 1 5 ? 4.521 -2.310 6.481 1.00 0.00 5 ARG A C 3
ATOM 1420 O O . ARG A 1 5 ? 4.990 -3.096 7.278 1.00 0.00 5 ARG A O 3
ATOM 1441 N N . ALA A 1 6 ? 4.865 -2.320 5.232 1.00 0.00 6 ALA A N 3
ATOM 1442 C CA . ALA A 1 6 ? 5.858 -3.313 4.735 1.00 0.00 6 ALA A CA 3
ATOM 1443 C C . ALA A 1 6 ? 6.274 -2.945 3.310 1.00 0.00 6 ALA A C 3
ATOM 1444 O O . ALA A 1 6 ? 5.480 -2.512 2.498 1.00 0.00 6 ALA A O 3
ATOM 1451 N N . TRP A 1 7 ? 7.544 -3.080 3.037 1.00 0.00 7 TRP A N 3
ATOM 1452 C CA . TRP A 1 7 ? 8.104 -2.710 1.707 1.00 0.00 7 TRP A CA 3
ATOM 1453 C C . TRP A 1 7 ? 7.265 -3.265 0.550 1.00 0.00 7 TRP A C 3
ATOM 1454 O O . TRP A 1 7 ? 6.941 -4.434 0.500 1.00 0.00 7 TRP A O 3
ATOM 1475 N N . CYS A 1 8 ? 6.955 -2.416 -0.400 1.00 0.00 8 CYS A N 3
ATOM 1476 C CA . CYS A 1 8 ? 6.178 -2.845 -1.606 1.00 0.00 8 CYS A CA 3
ATOM 1477 C C . CYS A 1 8 ? 7.028 -2.550 -2.853 1.00 0.00 8 CYS A C 3
ATOM 1478 O O . CYS A 1 8 ? 7.830 -1.638 -2.856 1.00 0.00 8 CYS A O 3
ATOM 1485 N N . LYS A 1 9 ? 6.848 -3.289 -3.916 1.00 0.00 9 LYS A N 3
ATOM 1486 C CA . LYS A 1 9 ? 7.634 -3.014 -5.161 1.00 0.00 9 LYS A CA 3
ATOM 1487 C C . LYS A 1 9 ? 6.770 -2.189 -6.128 1.00 0.00 9 LYS A C 3
ATOM 1488 O O . LYS A 1 9 ? 7.270 -1.431 -6.939 1.00 0.00 9 LYS A O 3
ATOM 1507 N N . GLU A 1 10 ? 5.471 -2.347 -6.048 1.00 0.00 10 GLU A N 3
ATOM 1508 C CA . GLU A 1 10 ? 4.538 -1.598 -6.956 1.00 0.00 10 GLU A CA 3
ATOM 1509 C C . GLU A 1 10 ? 3.245 -1.253 -6.204 1.00 0.00 10 GLU A C 3
ATOM 1510 O O . GLU A 1 10 ? 3.059 -1.606 -5.058 1.00 0.00 10 GLU A O 3
ATOM 1522 N N . LYS A 1 11 ? 2.340 -0.583 -6.866 1.00 0.00 11 LYS A N 3
ATOM 1523 C CA . LYS A 1 11 ? 1.045 -0.224 -6.224 1.00 0.00 11 LYS A CA 3
ATOM 1524 C C . LYS A 1 11 ? 0.311 -1.505 -5.835 1.00 0.00 11 LYS A C 3
ATOM 1525 O O . LYS A 1 11 ? -0.179 -1.643 -4.730 1.00 0.00 11 LYS A O 3
ATOM 1544 N N . LYS A 1 12 ? 0.230 -2.445 -6.737 1.00 0.00 12 LYS A N 3
ATOM 1545 C CA . LYS A 1 12 ? -0.472 -3.723 -6.428 1.00 0.00 12 LYS A CA 3
ATOM 1546 C C . LYS A 1 12 ? 0.478 -4.676 -5.698 1.00 0.00 12 LYS A C 3
ATOM 1547 O O . LYS A 1 12 ? 0.053 -5.593 -5.024 1.00 0.00 12 LYS A O 3
ATOM 1566 N N . ASP A 1 13 ? 1.761 -4.487 -5.844 1.00 0.00 13 ASP A N 3
ATOM 1567 C CA . ASP A 1 13 ? 2.732 -5.402 -5.171 1.00 0.00 13 ASP A CA 3
ATOM 1568 C C . ASP A 1 13 ? 2.334 -5.598 -3.711 1.00 0.00 13 ASP A C 3
ATOM 1569 O O . ASP A 1 13 ? 2.844 -6.471 -3.036 1.00 0.00 13 ASP A O 3
ATOM 1578 N N . CYS A 1 14 ? 1.422 -4.809 -3.212 1.00 0.00 14 CYS A N 3
ATOM 1579 C CA . CYS A 1 14 ? 1.009 -4.980 -1.815 1.00 0.00 14 CYS A CA 3
ATOM 1580 C C . CYS A 1 14 ? -0.036 -6.086 -1.781 1.00 0.00 14 CYS A C 3
ATOM 1581 O O . CYS A 1 14 ? -0.943 -6.122 -2.591 1.00 0.00 14 CYS A O 3
ATOM 1588 N N . CYS A 1 15 ? 0.094 -7.003 -0.871 1.00 0.00 15 CYS A N 3
ATOM 1589 C CA . CYS A 1 15 ? -0.878 -8.121 -0.811 1.00 0.00 15 CYS A CA 3
ATOM 1590 C C . CYS A 1 15 ? -2.287 -7.579 -1.030 1.00 0.00 15 CYS A C 3
ATOM 1591 O O . CYS A 1 15 ? -2.609 -6.473 -0.645 1.00 0.00 15 CYS A O 3
ATOM 1598 N N . CYS A 1 16 ? -3.122 -8.349 -1.664 1.00 0.00 16 CYS A N 3
ATOM 1599 C CA . CYS A 1 16 ? -4.506 -7.891 -1.932 1.00 0.00 16 CYS A CA 3
ATOM 1600 C C . CYS A 1 16 ? -5.122 -7.356 -0.631 1.00 0.00 16 CYS A C 3
ATOM 1601 O O . CYS A 1 16 ? -5.148 -8.031 0.379 1.00 0.00 16 CYS A O 3
ATOM 1608 N N . GLY A 1 17 ? -5.610 -6.141 -0.650 1.00 0.00 17 GLY A N 3
ATOM 1609 C CA . GLY A 1 17 ? -6.214 -5.548 0.583 1.00 0.00 17 GLY A CA 3
ATOM 1610 C C . GLY A 1 17 ? -5.244 -4.525 1.180 1.00 0.00 17 GLY A C 3
ATOM 1611 O O . GLY A 1 17 ? -5.516 -3.915 2.195 1.00 0.00 17 GLY A O 3
ATOM 1615 N N . TYR A 1 18 ? -4.113 -4.340 0.552 1.00 0.00 18 TYR A N 3
ATOM 1616 C CA . TYR A 1 18 ? -3.109 -3.358 1.064 1.00 0.00 18 TYR A CA 3
ATOM 1617 C C . TYR A 1 18 ? -2.671 -2.429 -0.079 1.00 0.00 18 TYR A C 3
ATOM 1618 O O . TYR A 1 18 ? -2.526 -2.848 -1.210 1.00 0.00 18 TYR A O 3
ATOM 1636 N N . ASN A 1 19 ? -2.467 -1.167 0.209 1.00 0.00 19 ASN A N 3
ATOM 1637 C CA . ASN A 1 19 ? -2.044 -0.200 -0.861 1.00 0.00 19 ASN A CA 3
ATOM 1638 C C . ASN A 1 19 ? -0.546 0.094 -0.713 1.00 0.00 19 ASN A C 3
ATOM 1639 O O . ASN A 1 19 ? 0.016 -0.096 0.343 1.00 0.00 19 ASN A O 3
ATOM 1650 N N . CYS A 1 20 ? 0.114 0.559 -1.753 1.00 0.00 20 CYS A N 3
ATOM 1651 C CA . CYS A 1 20 ? 1.575 0.851 -1.622 1.00 0.00 20 CYS A CA 3
ATOM 1652 C C . CYS A 1 20 ? 1.784 2.317 -1.225 1.00 0.00 20 CYS A C 3
ATOM 1653 O O . CYS A 1 20 ? 1.517 3.225 -1.988 1.00 0.00 20 CYS A O 3
ATOM 1660 N N . VAL A 1 21 ? 2.272 2.544 -0.032 1.00 0.00 21 VAL A N 3
ATOM 1661 C CA . VAL A 1 21 ? 2.517 3.943 0.436 1.00 0.00 21 VAL A CA 3
ATOM 1662 C C . VAL A 1 21 ? 3.932 4.352 0.035 1.00 0.00 21 VAL A C 3
ATOM 1663 O O . VAL A 1 21 ? 4.878 3.624 0.256 1.00 0.00 21 VAL A O 3
ATOM 1676 N N . TYR A 1 22 ? 4.090 5.509 -0.545 1.00 0.00 22 TYR A N 3
ATOM 1677 C CA . TYR A 1 22 ? 5.453 5.948 -0.955 1.00 0.00 22 TYR A CA 3
ATOM 1678 C C . TYR A 1 22 ? 6.186 6.517 0.258 1.00 0.00 22 TYR A C 3
ATOM 1679 O O . TYR A 1 22 ? 5.706 7.413 0.922 1.00 0.00 22 TYR A O 3
ATOM 1697 N N . ALA A 1 23 ? 7.346 5.986 0.560 1.00 0.00 23 ALA A N 3
ATOM 1698 C CA . ALA A 1 23 ? 8.114 6.474 1.743 1.00 0.00 23 ALA A CA 3
ATOM 1699 C C . ALA A 1 23 ? 9.416 7.149 1.298 1.00 0.00 23 ALA A C 3
ATOM 1700 O O . ALA A 1 23 ? 10.279 6.545 0.693 1.00 0.00 23 ALA A O 3
ATOM 1707 N N . TRP A 1 24 ? 9.545 8.406 1.611 1.00 0.00 24 TRP A N 3
ATOM 1708 C CA . TRP A 1 24 ? 10.763 9.183 1.242 1.00 0.00 24 TRP A CA 3
ATOM 1709 C C . TRP A 1 24 ? 12.061 8.519 1.733 1.00 0.00 24 TRP A C 3
ATOM 1710 O O . TRP A 1 24 ? 13.137 8.924 1.342 1.00 0.00 24 TRP A O 3
ATOM 1731 N N . TYR A 1 25 ? 11.997 7.529 2.590 1.00 0.00 25 TYR A N 3
ATOM 1732 C CA . TYR A 1 25 ? 13.273 6.906 3.075 1.00 0.00 25 TYR A CA 3
ATOM 1733 C C . TYR A 1 25 ? 13.613 5.677 2.229 1.00 0.00 25 TYR A C 3
ATOM 1734 O O . TYR A 1 25 ? 12.792 4.811 2.004 1.00 0.00 25 TYR A O 3
ATOM 1752 N N . ASN A 1 26 ? 14.827 5.608 1.749 1.00 0.00 26 ASN A N 3
ATOM 1753 C CA . ASN A 1 26 ? 15.239 4.450 0.909 1.00 0.00 26 ASN A CA 3
ATOM 1754 C C . ASN A 1 26 ? 14.275 4.308 -0.271 1.00 0.00 26 ASN A C 3
ATOM 1755 O O . ASN A 1 26 ? 13.983 3.214 -0.706 1.00 0.00 26 ASN A O 3
ATOM 1766 N N . GLN A 1 27 ? 13.770 5.406 -0.789 1.00 0.00 27 GLN A N 3
ATOM 1767 C CA . GLN A 1 27 ? 12.810 5.331 -1.938 1.00 0.00 27 GLN A CA 3
ATOM 1768 C C . GLN A 1 27 ? 12.038 4.008 -1.845 1.00 0.00 27 GLN A C 3
ATOM 1769 O O . GLN A 1 27 ? 11.846 3.300 -2.813 1.00 0.00 27 GLN A O 3
ATOM 1783 N N . GLN A 1 28 ? 11.620 3.675 -0.655 1.00 0.00 28 GLN A N 3
ATOM 1784 C CA . GLN A 1 28 ? 10.881 2.402 -0.421 1.00 0.00 28 GLN A CA 3
ATOM 1785 C C . GLN A 1 28 ? 9.428 2.724 -0.062 1.00 0.00 28 GLN A C 3
ATOM 1786 O O . GLN A 1 28 ? 9.107 3.845 0.281 1.00 0.00 28 GLN A O 3
ATOM 1800 N N . SER A 1 29 ? 8.544 1.758 -0.139 1.00 0.00 29 SER A N 3
ATOM 1801 C CA . SER A 1 29 ? 7.111 2.031 0.195 1.00 0.00 29 SER A CA 3
ATOM 1802 C C . SER A 1 29 ? 6.615 1.054 1.258 1.00 0.00 29 SER A C 3
ATOM 1803 O O . SER A 1 29 ? 7.034 -0.082 1.314 1.00 0.00 29 SER A O 3
ATOM 1811 N N . SER A 1 30 ? 5.703 1.492 2.091 1.00 0.00 30 SER A N 3
ATOM 1812 C CA . SER A 1 30 ? 5.156 0.607 3.147 1.00 0.00 30 SER A CA 3
ATOM 1813 C C . SER A 1 30 ? 3.711 0.218 2.807 1.00 0.00 30 SER A C 3
ATOM 1814 O O . SER A 1 30 ? 2.836 1.056 2.739 1.00 0.00 30 SER A O 3
ATOM 1822 N N . CYS A 1 31 ? 3.449 -1.045 2.602 1.00 0.00 31 CYS A N 3
ATOM 1823 C CA . CYS A 1 31 ? 2.052 -1.464 2.281 1.00 0.00 31 CYS A CA 3
ATOM 1824 C C . CYS A 1 31 ? 1.157 -1.196 3.493 1.00 0.00 31 CYS A C 3
ATOM 1825 O O . CYS A 1 31 ? 1.487 -1.564 4.598 1.00 0.00 31 CYS A O 3
ATOM 1832 N N . GLU A 1 32 ? 0.031 -0.551 3.305 1.00 0.00 32 GLU A N 3
ATOM 1833 C CA . GLU A 1 32 ? -0.854 -0.268 4.479 1.00 0.00 32 GLU A CA 3
ATOM 1834 C C . GLU A 1 32 ? -2.327 -0.294 4.063 1.00 0.00 32 GLU A C 3
ATOM 1835 O O . GLU A 1 32 ? -2.717 0.260 3.057 1.00 0.00 32 GLU A O 3
ATOM 1847 N N . ARG A 1 33 ? -3.148 -0.936 4.847 1.00 0.00 33 ARG A N 3
ATOM 1848 C CA . ARG A 1 33 ? -4.609 -0.994 4.541 1.00 0.00 33 ARG A CA 3
ATOM 1849 C C . ARG A 1 33 ? -5.275 0.359 4.866 1.00 0.00 33 ARG A C 3
ATOM 1850 O O . ARG A 1 33 ? -5.463 0.688 6.020 1.00 0.00 33 ARG A O 3
ATOM 1871 N N . LYS A 1 34 ? -5.655 1.138 3.879 1.00 0.00 34 LYS A N 3
ATOM 1872 C CA . LYS A 1 34 ? -6.320 2.436 4.183 1.00 0.00 34 LYS A CA 3
ATOM 1873 C C . LYS A 1 34 ? -6.641 3.217 2.900 1.00 0.00 34 LYS A C 3
ATOM 1874 O O . LYS A 1 34 ? -6.475 4.420 2.848 1.00 0.00 34 LYS A O 3
ATOM 1893 N N . TRP A 1 35 ? -7.117 2.558 1.877 1.00 0.00 35 TRP A N 3
ATOM 1894 C CA . TRP A 1 35 ? -7.466 3.281 0.613 1.00 0.00 35 TRP A CA 3
ATOM 1895 C C . TRP A 1 35 ? -8.954 3.064 0.313 1.00 0.00 35 TRP A C 3
ATOM 1896 O O . TRP A 1 35 ? -9.710 2.643 1.164 1.00 0.00 35 TRP A O 3
ATOM 1917 N N . LYS A 1 36 ? -9.379 3.363 -0.884 1.00 0.00 36 LYS A N 3
ATOM 1918 C CA . LYS A 1 36 ? -10.820 3.185 -1.231 1.00 0.00 36 LYS A CA 3
ATOM 1919 C C . LYS A 1 36 ? -11.194 1.703 -1.122 1.00 0.00 36 LYS A C 3
ATOM 1920 O O . LYS A 1 36 ? -11.484 1.056 -2.108 1.00 0.00 36 LYS A O 3
ATOM 1939 N N . TYR A 1 37 ? -11.196 1.164 0.067 1.00 0.00 37 TYR A N 3
ATOM 1940 C CA . TYR A 1 37 ? -11.559 -0.273 0.244 1.00 0.00 37 TYR A CA 3
ATOM 1941 C C . TYR A 1 37 ? -12.841 -0.371 1.072 1.00 0.00 37 TYR A C 3
ATOM 1942 O O . TYR A 1 37 ? -12.957 -1.175 1.975 1.00 0.00 37 TYR A O 3
ATOM 1960 N N . LEU A 1 38 ? -13.814 0.444 0.766 1.00 0.00 38 LEU A N 3
ATOM 1961 C CA . LEU A 1 38 ? -15.082 0.400 1.526 1.00 0.00 38 LEU A CA 3
ATOM 1962 C C . LEU A 1 38 ? -15.720 -0.974 1.321 1.00 0.00 38 LEU A C 3
ATOM 1963 O O . LEU A 1 38 ? -16.220 -1.586 2.245 1.00 0.00 38 LEU A O 3
ATOM 1979 N N . PHE A 1 39 ? -15.692 -1.465 0.106 1.00 0.00 39 PHE A N 3
ATOM 1980 C CA . PHE A 1 39 ? -16.287 -2.802 -0.195 1.00 0.00 39 PHE A CA 3
ATOM 1981 C C . PHE A 1 39 ? -16.138 -3.068 -1.702 1.00 0.00 39 PHE A C 3
ATOM 1982 O O . PHE A 1 39 ? -17.106 -3.194 -2.424 1.00 0.00 39 PHE A O 3
ATOM 1999 N N . THR A 1 40 ? -14.923 -3.139 -2.178 1.00 0.00 40 THR A N 3
ATOM 2000 C CA . THR A 1 40 ? -14.694 -3.381 -3.635 1.00 0.00 40 THR A CA 3
ATOM 2001 C C . THR A 1 40 ? -14.832 -4.869 -3.952 1.00 0.00 40 THR A C 3
ATOM 2002 O O . THR A 1 40 ? -14.758 -5.277 -5.095 1.00 0.00 40 THR A O 3
ATOM 2013 N N . GLY A 1 41 ? -15.017 -5.688 -2.957 1.00 0.00 41 GLY A N 3
ATOM 2014 C CA . GLY A 1 41 ? -15.144 -7.149 -3.219 1.00 0.00 41 GLY A CA 3
ATOM 2015 C C . GLY A 1 41 ? -13.815 -7.663 -3.770 1.00 0.00 41 GLY A C 3
ATOM 2016 O O . GLY A 1 41 ? -13.548 -7.561 -4.946 1.00 0.00 41 GLY A O 3
ATOM 2020 N N . GLU A 1 42 ? -12.976 -8.193 -2.919 1.00 0.00 42 GLU A N 3
ATOM 2021 C CA . GLU A 1 42 ? -11.647 -8.700 -3.372 1.00 0.00 42 GLU A CA 3
ATOM 2022 C C . GLU A 1 42 ? -10.906 -7.586 -4.118 1.00 0.00 42 GLU A C 3
ATOM 2023 O O . GLU A 1 42 ? -11.341 -7.120 -5.151 1.00 0.00 42 GLU A O 3
ATOM 2035 N N . CYS A 1 43 ? -9.784 -7.155 -3.588 1.00 0.00 43 CYS A N 3
ATOM 2036 C CA . CYS A 1 43 ? -8.979 -6.068 -4.240 1.00 0.00 43 CYS A CA 3
ATOM 2037 C C . CYS A 1 43 ? -9.652 -5.598 -5.537 1.00 0.00 43 CYS A C 3
ATOM 2038 O O . CYS A 1 43 ? -10.217 -4.517 -5.529 1.00 0.00 43 CYS A O 3
ATOM 2047 N N . CYS A 1 1 ? 4.211 -10.232 -1.602 1.00 0.00 1 CYS A N 4
ATOM 2048 C CA . CYS A 1 1 ? 3.507 -8.921 -1.532 1.00 0.00 1 CYS A CA 4
ATOM 2049 C C . CYS A 1 1 ? 3.662 -8.333 -0.130 1.00 0.00 1 CYS A C 4
ATOM 2050 O O . CYS A 1 1 ? 3.630 -9.049 0.852 1.00 0.00 1 CYS A O 4
ATOM 2059 N N . GLY A 1 2 ? 3.822 -7.039 -0.013 1.00 0.00 2 GLY A N 4
ATOM 2060 C CA . GLY A 1 2 ? 3.956 -6.447 1.345 1.00 0.00 2 GLY A CA 4
ATOM 2061 C C . GLY A 1 2 ? 2.613 -6.560 2.074 1.00 0.00 2 GLY A C 4
ATOM 2062 O O . GLY A 1 2 ? 1.564 -6.391 1.485 1.00 0.00 2 GLY A O 4
ATOM 2066 N N . SER A 1 3 ? 2.639 -6.850 3.349 1.00 0.00 3 SER A N 4
ATOM 2067 C CA . SER A 1 3 ? 1.366 -6.979 4.121 1.00 0.00 3 SER A CA 4
ATOM 2068 C C . SER A 1 3 ? 1.220 -5.776 5.056 1.00 0.00 3 SER A C 4
ATOM 2069 O O . SER A 1 3 ? 1.739 -4.709 4.791 1.00 0.00 3 SER A O 4
ATOM 2077 N N . LYS A 1 4 ? 0.524 -5.934 6.148 1.00 0.00 4 LYS A N 4
ATOM 2078 C CA . LYS A 1 4 ? 0.359 -4.794 7.089 1.00 0.00 4 LYS A CA 4
ATOM 2079 C C . LYS A 1 4 ? 1.742 -4.261 7.455 1.00 0.00 4 LYS A C 4
ATOM 2080 O O . LYS A 1 4 ? 2.569 -4.966 7.998 1.00 0.00 4 LYS A O 4
ATOM 2099 N N . ARG A 1 5 ? 2.005 -3.024 7.140 1.00 0.00 5 ARG A N 4
ATOM 2100 C CA . ARG A 1 5 ? 3.329 -2.445 7.437 1.00 0.00 5 ARG A CA 4
ATOM 2101 C C . ARG A 1 5 ? 4.399 -3.343 6.827 1.00 0.00 5 ARG A C 4
ATOM 2102 O O . ARG A 1 5 ? 4.866 -4.291 7.428 1.00 0.00 5 ARG A O 4
ATOM 2123 N N . ALA A 1 6 ? 4.770 -3.039 5.621 1.00 0.00 6 ALA A N 4
ATOM 2124 C CA . ALA A 1 6 ? 5.799 -3.850 4.914 1.00 0.00 6 ALA A CA 4
ATOM 2125 C C . ALA A 1 6 ? 6.108 -3.200 3.565 1.00 0.00 6 ALA A C 4
ATOM 2126 O O . ALA A 1 6 ? 5.231 -2.930 2.767 1.00 0.00 6 ALA A O 4
ATOM 2133 N N . TRP A 1 7 ? 7.361 -2.932 3.327 1.00 0.00 7 TRP A N 4
ATOM 2134 C CA . TRP A 1 7 ? 7.780 -2.280 2.057 1.00 0.00 7 TRP A CA 4
ATOM 2135 C C . TRP A 1 7 ? 6.995 -2.843 0.871 1.00 0.00 7 TRP A C 4
ATOM 2136 O O . TRP A 1 7 ? 6.785 -4.034 0.754 1.00 0.00 7 TRP A O 4
ATOM 2157 N N . CYS A 1 8 ? 6.584 -1.980 -0.022 1.00 0.00 8 CYS A N 4
ATOM 2158 C CA . CYS A 1 8 ? 5.833 -2.439 -1.227 1.00 0.00 8 CYS A CA 4
ATOM 2159 C C . CYS A 1 8 ? 6.708 -2.227 -2.459 1.00 0.00 8 CYS A C 4
ATOM 2160 O O . CYS A 1 8 ? 7.403 -1.236 -2.581 1.00 0.00 8 CYS A O 4
ATOM 2167 N N . LYS A 1 9 ? 6.684 -3.150 -3.366 1.00 0.00 9 LYS A N 4
ATOM 2168 C CA . LYS A 1 9 ? 7.515 -3.018 -4.587 1.00 0.00 9 LYS A CA 4
ATOM 2169 C C . LYS A 1 9 ? 6.738 -2.218 -5.638 1.00 0.00 9 LYS A C 4
ATOM 2170 O O . LYS A 1 9 ? 7.288 -1.399 -6.348 1.00 0.00 9 LYS A O 4
ATOM 2189 N N . GLU A 1 10 ? 5.454 -2.431 -5.716 1.00 0.00 10 GLU A N 4
ATOM 2190 C CA . GLU A 1 10 ? 4.613 -1.676 -6.691 1.00 0.00 10 GLU A CA 4
ATOM 2191 C C . GLU A 1 10 ? 3.199 -1.562 -6.121 1.00 0.00 10 GLU A C 4
ATOM 2192 O O . GLU A 1 10 ? 2.825 -2.291 -5.225 1.00 0.00 10 GLU A O 4
ATOM 2204 N N . LYS A 1 11 ? 2.406 -0.665 -6.634 1.00 0.00 11 LYS A N 4
ATOM 2205 C CA . LYS A 1 11 ? 1.022 -0.518 -6.110 1.00 0.00 11 LYS A CA 4
ATOM 2206 C C . LYS A 1 11 ? 0.302 -1.863 -6.247 1.00 0.00 11 LYS A C 4
ATOM 2207 O O . LYS A 1 11 ? -0.521 -2.220 -5.427 1.00 0.00 11 LYS A O 4
ATOM 2226 N N . LYS A 1 12 ? 0.619 -2.626 -7.262 1.00 0.00 12 LYS A N 4
ATOM 2227 C CA . LYS A 1 12 ? -0.035 -3.947 -7.422 1.00 0.00 12 LYS A CA 4
ATOM 2228 C C . LYS A 1 12 ? 0.751 -5.009 -6.637 1.00 0.00 12 LYS A C 4
ATOM 2229 O O . LYS A 1 12 ? 0.356 -6.156 -6.576 1.00 0.00 12 LYS A O 4
ATOM 2248 N N . ASP A 1 13 ? 1.866 -4.653 -6.055 1.00 0.00 13 ASP A N 4
ATOM 2249 C CA . ASP A 1 13 ? 2.669 -5.667 -5.309 1.00 0.00 13 ASP A CA 4
ATOM 2250 C C . ASP A 1 13 ? 2.298 -5.699 -3.819 1.00 0.00 13 ASP A C 4
ATOM 2251 O O . ASP A 1 13 ? 2.905 -6.416 -3.052 1.00 0.00 13 ASP A O 4
ATOM 2260 N N . CYS A 1 14 ? 1.307 -4.964 -3.389 1.00 0.00 14 CYS A N 4
ATOM 2261 C CA . CYS A 1 14 ? 0.936 -5.020 -1.961 1.00 0.00 14 CYS A CA 4
ATOM 2262 C C . CYS A 1 14 ? -0.075 -6.146 -1.790 1.00 0.00 14 CYS A C 4
ATOM 2263 O O . CYS A 1 14 ? -0.919 -6.365 -2.638 1.00 0.00 14 CYS A O 4
ATOM 2270 N N . CYS A 1 15 ? 0.060 -6.876 -0.715 1.00 0.00 15 CYS A N 4
ATOM 2271 C CA . CYS A 1 15 ? -0.933 -7.984 -0.512 1.00 0.00 15 CYS A CA 4
ATOM 2272 C C . CYS A 1 15 ? -2.352 -7.456 -0.650 1.00 0.00 15 CYS A C 4
ATOM 2273 O O . CYS A 1 15 ? -2.639 -6.324 -0.324 1.00 0.00 15 CYS A O 4
ATOM 2280 N N . CYS A 1 16 ? -3.239 -8.255 -1.149 1.00 0.00 16 CYS A N 4
ATOM 2281 C CA . CYS A 1 16 ? -4.627 -7.789 -1.323 1.00 0.00 16 CYS A CA 4
ATOM 2282 C C . CYS A 1 16 ? -5.150 -7.209 -0.030 1.00 0.00 16 CYS A C 4
ATOM 2283 O O . CYS A 1 16 ? -5.237 -7.892 0.998 1.00 0.00 16 CYS A O 4
ATOM 2290 N N . GLY A 1 17 ? -5.499 -5.946 -0.050 1.00 0.00 17 GLY A N 4
ATOM 2291 C CA . GLY A 1 17 ? -6.020 -5.293 1.236 1.00 0.00 17 GLY A CA 4
ATOM 2292 C C . GLY A 1 17 ? -5.099 -4.135 1.639 1.00 0.00 17 GLY A C 4
ATOM 2293 O O . GLY A 1 17 ? -5.446 -3.315 2.468 1.00 0.00 17 GLY A O 4
ATOM 2297 N N . TYR A 1 18 ? -3.928 -4.064 1.061 1.00 0.00 18 TYR A N 4
ATOM 2298 C CA . TYR A 1 18 ? -2.976 -2.965 1.405 1.00 0.00 18 TYR A CA 4
ATOM 2299 C C . TYR A 1 18 ? -2.552 -2.244 0.117 1.00 0.00 18 TYR A C 4
ATOM 2300 O O . TYR A 1 18 ? -2.399 -2.859 -0.920 1.00 0.00 18 TYR A O 4
ATOM 2318 N N . ASN A 1 19 ? -2.348 -0.947 0.172 1.00 0.00 19 ASN A N 4
ATOM 2319 C CA . ASN A 1 19 ? -1.917 -0.195 -1.055 1.00 0.00 19 ASN A CA 4
ATOM 2320 C C . ASN A 1 19 ? -0.452 0.233 -0.902 1.00 0.00 19 ASN A C 4
ATOM 2321 O O . ASN A 1 19 ? 0.149 0.027 0.126 1.00 0.00 19 ASN A O 4
ATOM 2332 N N . CYS A 1 20 ? 0.131 0.831 -1.914 1.00 0.00 20 CYS A N 4
ATOM 2333 C CA . CYS A 1 20 ? 1.552 1.261 -1.815 1.00 0.00 20 CYS A CA 4
ATOM 2334 C C . CYS A 1 20 ? 1.642 2.691 -1.282 1.00 0.00 20 CYS A C 4
ATOM 2335 O O . CYS A 1 20 ? 0.929 3.578 -1.709 1.00 0.00 20 CYS A O 4
ATOM 2342 N N . VAL A 1 21 ? 2.544 2.918 -0.368 1.00 0.00 21 VAL A N 4
ATOM 2343 C CA . VAL A 1 21 ? 2.734 4.283 0.193 1.00 0.00 21 VAL A CA 4
ATOM 2344 C C . VAL A 1 21 ? 4.191 4.673 -0.018 1.00 0.00 21 VAL A C 4
ATOM 2345 O O . VAL A 1 21 ? 5.062 4.243 0.710 1.00 0.00 21 VAL A O 4
ATOM 2358 N N . TYR A 1 22 ? 4.476 5.464 -1.012 1.00 0.00 22 TYR A N 4
ATOM 2359 C CA . TYR A 1 22 ? 5.893 5.834 -1.252 1.00 0.00 22 TYR A CA 4
ATOM 2360 C C . TYR A 1 22 ? 6.385 6.704 -0.098 1.00 0.00 22 TYR A C 4
ATOM 2361 O O . TYR A 1 22 ? 5.792 7.713 0.228 1.00 0.00 22 TYR A O 4
ATOM 2379 N N . ALA A 1 23 ? 7.472 6.326 0.521 1.00 0.00 23 ALA A N 4
ATOM 2380 C CA . ALA A 1 23 ? 7.997 7.146 1.649 1.00 0.00 23 ALA A CA 4
ATOM 2381 C C . ALA A 1 23 ? 8.951 8.200 1.093 1.00 0.00 23 ALA A C 4
ATOM 2382 O O . ALA A 1 23 ? 10.093 7.917 0.788 1.00 0.00 23 ALA A O 4
ATOM 2389 N N . TRP A 1 24 ? 8.495 9.410 0.954 1.00 0.00 24 TRP A N 4
ATOM 2390 C CA . TRP A 1 24 ? 9.386 10.472 0.415 1.00 0.00 24 TRP A CA 4
ATOM 2391 C C . TRP A 1 24 ? 10.707 10.453 1.193 1.00 0.00 24 TRP A C 4
ATOM 2392 O O . TRP A 1 24 ? 11.744 10.813 0.669 1.00 0.00 24 TRP A O 4
ATOM 2413 N N . TYR A 1 25 ? 10.686 10.016 2.432 1.00 0.00 25 TYR A N 4
ATOM 2414 C CA . TYR A 1 25 ? 11.951 9.956 3.224 1.00 0.00 25 TYR A CA 4
ATOM 2415 C C . TYR A 1 25 ? 12.481 8.517 3.207 1.00 0.00 25 TYR A C 4
ATOM 2416 O O . TYR A 1 25 ? 11.727 7.573 3.100 1.00 0.00 25 TYR A O 4
ATOM 2434 N N . ASN A 1 26 ? 13.776 8.340 3.278 1.00 0.00 26 ASN A N 4
ATOM 2435 C CA . ASN A 1 26 ? 14.340 6.959 3.237 1.00 0.00 26 ASN A CA 4
ATOM 2436 C C . ASN A 1 26 ? 13.759 6.222 2.023 1.00 0.00 26 ASN A C 4
ATOM 2437 O O . ASN A 1 26 ? 13.897 5.023 1.883 1.00 0.00 26 ASN A O 4
ATOM 2448 N N . GLN A 1 27 ? 13.122 6.947 1.135 1.00 0.00 27 GLN A N 4
ATOM 2449 C CA . GLN A 1 27 ? 12.532 6.316 -0.081 1.00 0.00 27 GLN A CA 4
ATOM 2450 C C . GLN A 1 27 ? 11.818 5.025 0.321 1.00 0.00 27 GLN A C 4
ATOM 2451 O O . GLN A 1 27 ? 11.310 4.911 1.416 1.00 0.00 27 GLN A O 4
ATOM 2465 N N . GLN A 1 28 ? 11.785 4.052 -0.544 1.00 0.00 28 GLN A N 4
ATOM 2466 C CA . GLN A 1 28 ? 11.112 2.765 -0.199 1.00 0.00 28 GLN A CA 4
ATOM 2467 C C . GLN A 1 28 ? 9.631 3.008 0.109 1.00 0.00 28 GLN A C 4
ATOM 2468 O O . GLN A 1 28 ? 9.270 3.921 0.828 1.00 0.00 28 GLN A O 4
ATOM 2482 N N . SER A 1 29 ? 8.771 2.186 -0.434 1.00 0.00 29 SER A N 4
ATOM 2483 C CA . SER A 1 29 ? 7.306 2.343 -0.187 1.00 0.00 29 SER A CA 4
ATOM 2484 C C . SER A 1 29 ? 6.873 1.401 0.938 1.00 0.00 29 SER A C 4
ATOM 2485 O O . SER A 1 29 ? 7.621 0.549 1.359 1.00 0.00 29 SER A O 4
ATOM 2493 N N . SER A 1 30 ? 5.662 1.541 1.417 1.00 0.00 30 SER A N 4
ATOM 2494 C CA . SER A 1 30 ? 5.168 0.654 2.499 1.00 0.00 30 SER A CA 4
ATOM 2495 C C . SER A 1 30 ? 3.700 0.308 2.243 1.00 0.00 30 SER A C 4
ATOM 2496 O O . SER A 1 30 ? 2.882 1.175 2.010 1.00 0.00 30 SER A O 4
ATOM 2504 N N . CYS A 1 31 ? 3.352 -0.953 2.285 1.00 0.00 31 CYS A N 4
ATOM 2505 C CA . CYS A 1 31 ? 1.932 -1.333 2.042 1.00 0.00 31 CYS A CA 4
ATOM 2506 C C . CYS A 1 31 ? 1.081 -0.926 3.240 1.00 0.00 31 CYS A C 4
ATOM 2507 O O . CYS A 1 31 ? 1.415 -1.213 4.371 1.00 0.00 31 CYS A O 4
ATOM 2514 N N . GLU A 1 32 ? -0.023 -0.268 3.008 1.00 0.00 32 GLU A N 4
ATOM 2515 C CA . GLU A 1 32 ? -0.889 0.138 4.149 1.00 0.00 32 GLU A CA 4
ATOM 2516 C C . GLU A 1 32 ? -2.357 0.190 3.701 1.00 0.00 32 GLU A C 4
ATOM 2517 O O . GLU A 1 32 ? -2.703 0.822 2.722 1.00 0.00 32 GLU A O 4
ATOM 2529 N N . ARG A 1 33 ? -3.218 -0.463 4.427 1.00 0.00 33 ARG A N 4
ATOM 2530 C CA . ARG A 1 33 ? -4.669 -0.452 4.083 1.00 0.00 33 ARG A CA 4
ATOM 2531 C C . ARG A 1 33 ? -5.224 0.975 4.228 1.00 0.00 33 ARG A C 4
ATOM 2532 O O . ARG A 1 33 ? -4.807 1.727 5.088 1.00 0.00 33 ARG A O 4
ATOM 2553 N N . LYS A 1 34 ? -6.175 1.345 3.403 1.00 0.00 34 LYS A N 4
ATOM 2554 C CA . LYS A 1 34 ? -6.782 2.697 3.490 1.00 0.00 34 LYS A CA 4
ATOM 2555 C C . LYS A 1 34 ? -8.303 2.594 3.607 1.00 0.00 34 LYS A C 4
ATOM 2556 O O . LYS A 1 34 ? -8.851 2.375 4.670 1.00 0.00 34 LYS A O 4
ATOM 2575 N N . TRP A 1 35 ? -8.983 2.777 2.508 1.00 0.00 35 TRP A N 4
ATOM 2576 C CA . TRP A 1 35 ? -10.476 2.721 2.512 1.00 0.00 35 TRP A CA 4
ATOM 2577 C C . TRP A 1 35 ? -10.956 1.589 1.605 1.00 0.00 35 TRP A C 4
ATOM 2578 O O . TRP A 1 35 ? -10.251 1.125 0.733 1.00 0.00 35 TRP A O 4
ATOM 2599 N N . LYS A 1 36 ? -12.155 1.141 1.824 1.00 0.00 36 LYS A N 4
ATOM 2600 C CA . LYS A 1 36 ? -12.709 0.028 1.002 1.00 0.00 36 LYS A CA 4
ATOM 2601 C C . LYS A 1 36 ? -12.905 0.474 -0.446 1.00 0.00 36 LYS A C 4
ATOM 2602 O O . LYS A 1 36 ? -13.188 -0.327 -1.318 1.00 0.00 36 LYS A O 4
ATOM 2621 N N . TYR A 1 37 ? -12.775 1.736 -0.717 1.00 0.00 37 TYR A N 4
ATOM 2622 C CA . TYR A 1 37 ? -12.981 2.205 -2.112 1.00 0.00 37 TYR A CA 4
ATOM 2623 C C . TYR A 1 37 ? -11.859 1.651 -2.985 1.00 0.00 37 TYR A C 4
ATOM 2624 O O . TYR A 1 37 ? -11.887 1.758 -4.194 1.00 0.00 37 TYR A O 4
ATOM 2642 N N . LEU A 1 38 ? -10.875 1.053 -2.375 1.00 0.00 38 LEU A N 4
ATOM 2643 C CA . LEU A 1 38 ? -9.753 0.486 -3.156 1.00 0.00 38 LEU A CA 4
ATOM 2644 C C . LEU A 1 38 ? -10.302 -0.612 -4.068 1.00 0.00 38 LEU A C 4
ATOM 2645 O O . LEU A 1 38 ? -9.857 -0.785 -5.186 1.00 0.00 38 LEU A O 4
ATOM 2661 N N . PHE A 1 39 ? -11.287 -1.339 -3.595 1.00 0.00 39 PHE A N 4
ATOM 2662 C CA . PHE A 1 39 ? -11.915 -2.418 -4.419 1.00 0.00 39 PHE A CA 4
ATOM 2663 C C . PHE A 1 39 ? -12.295 -1.832 -5.788 1.00 0.00 39 PHE A C 4
ATOM 2664 O O . PHE A 1 39 ? -11.828 -0.777 -6.158 1.00 0.00 39 PHE A O 4
ATOM 2681 N N . THR A 1 40 ? -13.134 -2.503 -6.541 1.00 0.00 40 THR A N 4
ATOM 2682 C CA . THR A 1 40 ? -13.536 -1.978 -7.888 1.00 0.00 40 THR A CA 4
ATOM 2683 C C . THR A 1 40 ? -12.528 -2.443 -8.945 1.00 0.00 40 THR A C 4
ATOM 2684 O O . THR A 1 40 ? -12.360 -1.816 -9.973 1.00 0.00 40 THR A O 4
ATOM 2695 N N . GLY A 1 41 ? -11.865 -3.546 -8.706 1.00 0.00 41 GLY A N 4
ATOM 2696 C CA . GLY A 1 41 ? -10.875 -4.061 -9.702 1.00 0.00 41 GLY A CA 4
ATOM 2697 C C . GLY A 1 41 ? -9.447 -3.789 -9.221 1.00 0.00 41 GLY A C 4
ATOM 2698 O O . GLY A 1 41 ? -8.488 -4.148 -9.876 1.00 0.00 41 GLY A O 4
ATOM 2702 N N . GLU A 1 42 ? -9.293 -3.164 -8.082 1.00 0.00 42 GLU A N 4
ATOM 2703 C CA . GLU A 1 42 ? -7.919 -2.880 -7.566 1.00 0.00 42 GLU A CA 4
ATOM 2704 C C . GLU A 1 42 ? -7.787 -3.407 -6.135 1.00 0.00 42 GLU A C 4
ATOM 2705 O O . GLU A 1 42 ? -8.500 -2.993 -5.243 1.00 0.00 42 GLU A O 4
ATOM 2717 N N . CYS A 1 43 ? -6.872 -4.306 -5.906 1.00 0.00 43 CYS A N 4
ATOM 2718 C CA . CYS A 1 43 ? -6.689 -4.838 -4.529 1.00 0.00 43 CYS A CA 4
ATOM 2719 C C . CYS A 1 43 ? -5.934 -3.798 -3.697 1.00 0.00 43 CYS A C 4
ATOM 2720 O O . CYS A 1 43 ? -6.331 -3.572 -2.568 1.00 0.00 43 CYS A O 4
ATOM 2729 N N . CYS A 1 1 ? 4.493 -10.403 -0.706 1.00 0.00 1 CYS A N 5
ATOM 2730 C CA . CYS A 1 1 ? 3.799 -9.101 -0.924 1.00 0.00 1 CYS A CA 5
ATOM 2731 C C . CYS A 1 1 ? 3.929 -8.244 0.333 1.00 0.00 1 CYS A C 5
ATOM 2732 O O . CYS A 1 1 ? 3.863 -8.745 1.438 1.00 0.00 1 CYS A O 5
ATOM 2741 N N . GLY A 1 2 ? 4.097 -6.956 0.192 1.00 0.00 2 GLY A N 5
ATOM 2742 C CA . GLY A 1 2 ? 4.203 -6.116 1.410 1.00 0.00 2 GLY A CA 5
ATOM 2743 C C . GLY A 1 2 ? 2.886 -6.214 2.174 1.00 0.00 2 GLY A C 5
ATOM 2744 O O . GLY A 1 2 ? 1.835 -5.874 1.667 1.00 0.00 2 GLY A O 5
ATOM 2748 N N . SER A 1 3 ? 2.929 -6.678 3.390 1.00 0.00 3 SER A N 5
ATOM 2749 C CA . SER A 1 3 ? 1.679 -6.804 4.188 1.00 0.00 3 SER A CA 5
ATOM 2750 C C . SER A 1 3 ? 1.542 -5.576 5.081 1.00 0.00 3 SER A C 5
ATOM 2751 O O . SER A 1 3 ? 2.194 -4.573 4.864 1.00 0.00 3 SER A O 5
ATOM 2759 N N . LYS A 1 4 ? 0.708 -5.636 6.082 1.00 0.00 4 LYS A N 5
ATOM 2760 C CA . LYS A 1 4 ? 0.552 -4.455 6.973 1.00 0.00 4 LYS A CA 5
ATOM 2761 C C . LYS A 1 4 ? 1.941 -3.919 7.320 1.00 0.00 4 LYS A C 5
ATOM 2762 O O . LYS A 1 4 ? 2.772 -4.629 7.852 1.00 0.00 4 LYS A O 5
ATOM 2781 N N . ARG A 1 5 ? 2.207 -2.681 7.006 1.00 0.00 5 ARG A N 5
ATOM 2782 C CA . ARG A 1 5 ? 3.549 -2.118 7.303 1.00 0.00 5 ARG A CA 5
ATOM 2783 C C . ARG A 1 5 ? 4.604 -2.995 6.622 1.00 0.00 5 ARG A C 5
ATOM 2784 O O . ARG A 1 5 ? 5.128 -3.917 7.215 1.00 0.00 5 ARG A O 5
ATOM 2805 N N . ALA A 1 6 ? 4.912 -2.722 5.378 1.00 0.00 6 ALA A N 5
ATOM 2806 C CA . ALA A 1 6 ? 5.928 -3.560 4.663 1.00 0.00 6 ALA A CA 5
ATOM 2807 C C . ALA A 1 6 ? 6.221 -2.991 3.264 1.00 0.00 6 ALA A C 5
ATOM 2808 O O . ALA A 1 6 ? 5.401 -2.332 2.657 1.00 0.00 6 ALA A O 5
ATOM 2815 N N . TRP A 1 7 ? 7.413 -3.241 2.772 1.00 0.00 7 TRP A N 5
ATOM 2816 C CA . TRP A 1 7 ? 7.835 -2.720 1.431 1.00 0.00 7 TRP A CA 5
ATOM 2817 C C . TRP A 1 7 ? 6.844 -3.100 0.323 1.00 0.00 7 TRP A C 5
ATOM 2818 O O . TRP A 1 7 ? 6.145 -4.086 0.400 1.00 0.00 7 TRP A O 5
ATOM 2839 N N . CYS A 1 8 ? 6.810 -2.307 -0.720 1.00 0.00 8 CYS A N 5
ATOM 2840 C CA . CYS A 1 8 ? 5.902 -2.574 -1.877 1.00 0.00 8 CYS A CA 5
ATOM 2841 C C . CYS A 1 8 ? 6.707 -2.450 -3.180 1.00 0.00 8 CYS A C 5
ATOM 2842 O O . CYS A 1 8 ? 7.461 -1.514 -3.352 1.00 0.00 8 CYS A O 5
ATOM 2849 N N . LYS A 1 9 ? 6.541 -3.352 -4.114 1.00 0.00 9 LYS A N 5
ATOM 2850 C CA . LYS A 1 9 ? 7.290 -3.212 -5.399 1.00 0.00 9 LYS A CA 5
ATOM 2851 C C . LYS A 1 9 ? 6.442 -2.345 -6.336 1.00 0.00 9 LYS A C 5
ATOM 2852 O O . LYS A 1 9 ? 6.918 -1.406 -6.945 1.00 0.00 9 LYS A O 5
ATOM 2871 N N . GLU A 1 10 ? 5.178 -2.656 -6.423 1.00 0.00 10 GLU A N 5
ATOM 2872 C CA . GLU A 1 10 ? 4.241 -1.874 -7.277 1.00 0.00 10 GLU A CA 5
ATOM 2873 C C . GLU A 1 10 ? 2.917 -1.766 -6.536 1.00 0.00 10 GLU A C 5
ATOM 2874 O O . GLU A 1 10 ? 2.764 -2.297 -5.458 1.00 0.00 10 GLU A O 5
ATOM 2886 N N . LYS A 1 11 ? 1.963 -1.090 -7.097 1.00 0.00 11 LYS A N 5
ATOM 2887 C CA . LYS A 1 11 ? 0.657 -0.945 -6.397 1.00 0.00 11 LYS A CA 5
ATOM 2888 C C . LYS A 1 11 ? 0.067 -2.335 -6.124 1.00 0.00 11 LYS A C 5
ATOM 2889 O O . LYS A 1 11 ? -0.389 -2.622 -5.035 1.00 0.00 11 LYS A O 5
ATOM 2908 N N . LYS A 1 12 ? 0.082 -3.200 -7.099 1.00 0.00 12 LYS A N 5
ATOM 2909 C CA . LYS A 1 12 ? -0.464 -4.576 -6.894 1.00 0.00 12 LYS A CA 5
ATOM 2910 C C . LYS A 1 12 ? 0.464 -5.391 -5.978 1.00 0.00 12 LYS A C 5
ATOM 2911 O O . LYS A 1 12 ? 0.027 -6.244 -5.231 1.00 0.00 12 LYS A O 5
ATOM 2930 N N . ASP A 1 13 ? 1.747 -5.165 -6.073 1.00 0.00 13 ASP A N 5
ATOM 2931 C CA . ASP A 1 13 ? 2.728 -5.955 -5.263 1.00 0.00 13 ASP A CA 5
ATOM 2932 C C . ASP A 1 13 ? 2.387 -5.937 -3.769 1.00 0.00 13 ASP A C 5
ATOM 2933 O O . ASP A 1 13 ? 3.010 -6.628 -2.989 1.00 0.00 13 ASP A O 5
ATOM 2942 N N . CYS A 1 14 ? 1.421 -5.172 -3.346 1.00 0.00 14 CYS A N 5
ATOM 2943 C CA . CYS A 1 14 ? 1.098 -5.159 -1.905 1.00 0.00 14 CYS A CA 5
ATOM 2944 C C . CYS A 1 14 ? 0.121 -6.282 -1.610 1.00 0.00 14 CYS A C 5
ATOM 2945 O O . CYS A 1 14 ? -0.720 -6.618 -2.420 1.00 0.00 14 CYS A O 5
ATOM 2952 N N . CYS A 1 15 ? 0.216 -6.863 -0.455 1.00 0.00 15 CYS A N 5
ATOM 2953 C CA . CYS A 1 15 ? -0.703 -7.946 -0.108 1.00 0.00 15 CYS A CA 5
ATOM 2954 C C . CYS A 1 15 ? -2.128 -7.455 -0.325 1.00 0.00 15 CYS A C 5
ATOM 2955 O O . CYS A 1 15 ? -2.471 -6.340 0.014 1.00 0.00 15 CYS A O 5
ATOM 2962 N N . CYS A 1 16 ? -2.957 -8.272 -0.901 1.00 0.00 16 CYS A N 5
ATOM 2963 C CA . CYS A 1 16 ? -4.350 -7.853 -1.157 1.00 0.00 16 CYS A CA 5
ATOM 2964 C C . CYS A 1 16 ? -4.927 -7.184 0.093 1.00 0.00 16 CYS A C 5
ATOM 2965 O O . CYS A 1 16 ? -4.967 -7.767 1.159 1.00 0.00 16 CYS A O 5
ATOM 2972 N N . GLY A 1 17 ? -5.382 -5.965 -0.038 1.00 0.00 17 GLY A N 5
ATOM 2973 C CA . GLY A 1 17 ? -5.968 -5.249 1.134 1.00 0.00 17 GLY A CA 5
ATOM 2974 C C . GLY A 1 17 ? -5.087 -4.059 1.522 1.00 0.00 17 GLY A C 5
ATOM 2975 O O . GLY A 1 17 ? -5.456 -3.263 2.358 1.00 0.00 17 GLY A O 5
ATOM 2979 N N . TYR A 1 18 ? -3.925 -3.929 0.930 1.00 0.00 18 TYR A N 5
ATOM 2980 C CA . TYR A 1 18 ? -3.026 -2.781 1.280 1.00 0.00 18 TYR A CA 5
ATOM 2981 C C . TYR A 1 18 ? -2.635 -2.010 0.090 1.00 0.00 18 TYR A C 5
ATOM 2982 O O . TYR A 1 18 ? -2.441 -2.592 -1.040 1.00 0.00 18 TYR A O 5
ATOM 3000 N N . ASN A 1 19 ? -2.509 -0.702 0.095 1.00 0.00 19 ASN A N 5
ATOM 3001 C CA . ASN A 1 19 ? -2.123 0.099 -1.112 1.00 0.00 19 ASN A CA 5
ATOM 3002 C C . ASN A 1 19 ? -0.632 0.445 -1.024 1.00 0.00 19 ASN A C 5
ATOM 3003 O O . ASN A 1 19 ? -0.037 0.349 0.019 1.00 0.00 19 ASN A O 5
ATOM 3014 N N . CYS A 1 20 ? -0.015 0.842 -2.105 1.00 0.00 20 CYS A N 5
ATOM 3015 C CA . CYS A 1 20 ? 1.427 1.178 -2.051 1.00 0.00 20 CYS A CA 5
ATOM 3016 C C . CYS A 1 20 ? 1.603 2.665 -1.723 1.00 0.00 20 CYS A C 5
ATOM 3017 O O . CYS A 1 20 ? 0.988 3.522 -2.325 1.00 0.00 20 CYS A O 5
ATOM 3024 N N . VAL A 1 21 ? 2.439 2.970 -0.762 1.00 0.00 21 VAL A N 5
ATOM 3025 C CA . VAL A 1 21 ? 2.662 4.396 -0.373 1.00 0.00 21 VAL A CA 5
ATOM 3026 C C . VAL A 1 21 ? 4.168 4.643 -0.240 1.00 0.00 21 VAL A C 5
ATOM 3027 O O . VAL A 1 21 ? 4.940 3.723 -0.071 1.00 0.00 21 VAL A O 5
ATOM 3040 N N . TYR A 1 22 ? 4.592 5.876 -0.319 1.00 0.00 22 TYR A N 5
ATOM 3041 C CA . TYR A 1 22 ? 6.049 6.178 -0.203 1.00 0.00 22 TYR A CA 5
ATOM 3042 C C . TYR A 1 22 ? 6.363 6.737 1.190 1.00 0.00 22 TYR A C 5
ATOM 3043 O O . TYR A 1 22 ? 5.749 7.684 1.642 1.00 0.00 22 TYR A O 5
ATOM 3061 N N . ALA A 1 23 ? 7.319 6.163 1.872 1.00 0.00 23 ALA A N 5
ATOM 3062 C CA . ALA A 1 23 ? 7.679 6.667 3.233 1.00 0.00 23 ALA A CA 5
ATOM 3063 C C . ALA A 1 23 ? 8.825 7.678 3.111 1.00 0.00 23 ALA A C 5
ATOM 3064 O O . ALA A 1 23 ? 9.932 7.334 2.747 1.00 0.00 23 ALA A O 5
ATOM 3071 N N . TRP A 1 24 ? 8.564 8.923 3.407 1.00 0.00 24 TRP A N 5
ATOM 3072 C CA . TRP A 1 24 ? 9.634 9.958 3.302 1.00 0.00 24 TRP A CA 5
ATOM 3073 C C . TRP A 1 24 ? 10.872 9.544 4.110 1.00 0.00 24 TRP A C 5
ATOM 3074 O O . TRP A 1 24 ? 11.847 10.265 4.168 1.00 0.00 24 TRP A O 5
ATOM 3095 N N . TYR A 1 25 ? 10.851 8.386 4.725 1.00 0.00 25 TYR A N 5
ATOM 3096 C CA . TYR A 1 25 ? 12.038 7.935 5.515 1.00 0.00 25 TYR A CA 5
ATOM 3097 C C . TYR A 1 25 ? 12.503 6.573 4.993 1.00 0.00 25 TYR A C 5
ATOM 3098 O O . TYR A 1 25 ? 11.717 5.780 4.516 1.00 0.00 25 TYR A O 5
ATOM 3116 N N . ASN A 1 26 ? 13.780 6.309 5.060 1.00 0.00 26 ASN A N 5
ATOM 3117 C CA . ASN A 1 26 ? 14.307 5.013 4.548 1.00 0.00 26 ASN A CA 5
ATOM 3118 C C . ASN A 1 26 ? 13.857 4.837 3.090 1.00 0.00 26 ASN A C 5
ATOM 3119 O O . ASN A 1 26 ? 13.905 3.758 2.533 1.00 0.00 26 ASN A O 5
ATOM 3130 N N . GLN A 1 27 ? 13.445 5.919 2.477 1.00 0.00 27 GLN A N 5
ATOM 3131 C CA . GLN A 1 27 ? 12.999 5.901 1.045 1.00 0.00 27 GLN A CA 5
ATOM 3132 C C . GLN A 1 27 ? 12.508 4.510 0.628 1.00 0.00 27 GLN A C 5
ATOM 3133 O O . GLN A 1 27 ? 13.091 3.867 -0.223 1.00 0.00 27 GLN A O 5
ATOM 3147 N N . GLN A 1 28 ? 11.435 4.046 1.211 1.00 0.00 28 GLN A N 5
ATOM 3148 C CA . GLN A 1 28 ? 10.892 2.703 0.846 1.00 0.00 28 GLN A CA 5
ATOM 3149 C C . GLN A 1 28 ? 9.382 2.802 0.611 1.00 0.00 28 GLN A C 5
ATOM 3150 O O . GLN A 1 28 ? 8.719 3.670 1.142 1.00 0.00 28 GLN A O 5
ATOM 3164 N N . SER A 1 29 ? 8.830 1.902 -0.159 1.00 0.00 29 SER A N 5
ATOM 3165 C CA . SER A 1 29 ? 7.359 1.930 -0.402 1.00 0.00 29 SER A CA 5
ATOM 3166 C C . SER A 1 29 ? 6.685 1.076 0.671 1.00 0.00 29 SER A C 5
ATOM 3167 O O . SER A 1 29 ? 6.949 -0.098 0.780 1.00 0.00 29 SER A O 5
ATOM 3175 N N . SER A 1 30 ? 5.836 1.652 1.480 1.00 0.00 30 SER A N 5
ATOM 3176 C CA . SER A 1 30 ? 5.184 0.871 2.557 1.00 0.00 30 SER A CA 5
ATOM 3177 C C . SER A 1 30 ? 3.733 0.541 2.200 1.00 0.00 30 SER A C 5
ATOM 3178 O O . SER A 1 30 ? 2.933 1.418 1.934 1.00 0.00 30 SER A O 5
ATOM 3186 N N . CYS A 1 31 ? 3.378 -0.718 2.210 1.00 0.00 31 CYS A N 5
ATOM 3187 C CA . CYS A 1 31 ? 1.972 -1.092 1.890 1.00 0.00 31 CYS A CA 5
ATOM 3188 C C . CYS A 1 31 ? 1.047 -0.584 3.001 1.00 0.00 31 CYS A C 5
ATOM 3189 O O . CYS A 1 31 ? 1.168 -0.966 4.148 1.00 0.00 31 CYS A O 5
ATOM 3196 N N . GLU A 1 32 ? 0.121 0.270 2.664 1.00 0.00 32 GLU A N 5
ATOM 3197 C CA . GLU A 1 32 ? -0.826 0.806 3.678 1.00 0.00 32 GLU A CA 5
ATOM 3198 C C . GLU A 1 32 ? -2.193 0.990 3.010 1.00 0.00 32 GLU A C 5
ATOM 3199 O O . GLU A 1 32 ? -2.326 1.685 2.024 1.00 0.00 32 GLU A O 5
ATOM 3211 N N . ARG A 1 33 ? -3.208 0.350 3.513 1.00 0.00 33 ARG A N 5
ATOM 3212 C CA . ARG A 1 33 ? -4.549 0.497 2.881 1.00 0.00 33 ARG A CA 5
ATOM 3213 C C . ARG A 1 33 ? -5.107 1.896 3.146 1.00 0.00 33 ARG A C 5
ATOM 3214 O O . ARG A 1 33 ? -4.613 2.628 3.979 1.00 0.00 33 ARG A O 5
ATOM 3235 N N . LYS A 1 34 ? -6.147 2.260 2.443 1.00 0.00 34 LYS A N 5
ATOM 3236 C CA . LYS A 1 34 ? -6.771 3.589 2.635 1.00 0.00 34 LYS A CA 5
ATOM 3237 C C . LYS A 1 34 ? -8.273 3.399 2.882 1.00 0.00 34 LYS A C 5
ATOM 3238 O O . LYS A 1 34 ? -9.095 4.142 2.381 1.00 0.00 34 LYS A O 5
ATOM 3257 N N . TRP A 1 35 ? -8.639 2.409 3.648 1.00 0.00 35 TRP A N 5
ATOM 3258 C CA . TRP A 1 35 ? -10.086 2.174 3.922 1.00 0.00 35 TRP A CA 5
ATOM 3259 C C . TRP A 1 35 ? -10.809 1.936 2.598 1.00 0.00 35 TRP A C 5
ATOM 3260 O O . TRP A 1 35 ? -10.956 0.813 2.158 1.00 0.00 35 TRP A O 5
ATOM 3281 N N . LYS A 1 36 ? -11.241 2.986 1.964 1.00 0.00 36 LYS A N 5
ATOM 3282 C CA . LYS A 1 36 ? -11.948 2.868 0.650 1.00 0.00 36 LYS A CA 5
ATOM 3283 C C . LYS A 1 36 ? -12.230 1.399 0.325 1.00 0.00 36 LYS A C 5
ATOM 3284 O O . LYS A 1 36 ? -11.533 0.782 -0.455 1.00 0.00 36 LYS A O 5
ATOM 3303 N N . TYR A 1 37 ? -13.239 0.836 0.930 1.00 0.00 37 TYR A N 5
ATOM 3304 C CA . TYR A 1 37 ? -13.560 -0.595 0.670 1.00 0.00 37 TYR A CA 5
ATOM 3305 C C . TYR A 1 37 ? -13.747 -0.821 -0.833 1.00 0.00 37 TYR A C 5
ATOM 3306 O O . TYR A 1 37 ? -14.850 -0.907 -1.337 1.00 0.00 37 TYR A O 5
ATOM 3324 N N . LEU A 1 38 ? -12.658 -0.927 -1.542 1.00 0.00 38 LEU A N 5
ATOM 3325 C CA . LEU A 1 38 ? -12.708 -1.157 -3.007 1.00 0.00 38 LEU A CA 5
ATOM 3326 C C . LEU A 1 38 ? -13.507 -2.438 -3.286 1.00 0.00 38 LEU A C 5
ATOM 3327 O O . LEU A 1 38 ? -14.065 -3.038 -2.389 1.00 0.00 38 LEU A O 5
ATOM 3343 N N . PHE A 1 39 ? -13.565 -2.866 -4.518 1.00 0.00 39 PHE A N 5
ATOM 3344 C CA . PHE A 1 39 ? -14.319 -4.102 -4.844 1.00 0.00 39 PHE A CA 5
ATOM 3345 C C . PHE A 1 39 ? -13.964 -4.565 -6.261 1.00 0.00 39 PHE A C 5
ATOM 3346 O O . PHE A 1 39 ? -14.509 -4.102 -7.244 1.00 0.00 39 PHE A O 5
ATOM 3363 N N . THR A 1 40 ? -13.055 -5.500 -6.346 1.00 0.00 40 THR A N 5
ATOM 3364 C CA . THR A 1 40 ? -12.619 -6.064 -7.657 1.00 0.00 40 THR A CA 5
ATOM 3365 C C . THR A 1 40 ? -11.978 -7.419 -7.366 1.00 0.00 40 THR A C 5
ATOM 3366 O O . THR A 1 40 ? -10.959 -7.502 -6.709 1.00 0.00 40 THR A O 5
ATOM 3377 N N . GLY A 1 41 ? -12.577 -8.484 -7.813 1.00 0.00 41 GLY A N 5
ATOM 3378 C CA . GLY A 1 41 ? -12.003 -9.823 -7.509 1.00 0.00 41 GLY A CA 5
ATOM 3379 C C . GLY A 1 41 ? -12.148 -10.064 -6.006 1.00 0.00 41 GLY A C 5
ATOM 3380 O O . GLY A 1 41 ? -13.180 -9.785 -5.428 1.00 0.00 41 GLY A O 5
ATOM 3384 N N . GLU A 1 42 ? -11.132 -10.564 -5.359 1.00 0.00 42 GLU A N 5
ATOM 3385 C CA . GLU A 1 42 ? -11.239 -10.797 -3.889 1.00 0.00 42 GLU A CA 5
ATOM 3386 C C . GLU A 1 42 ? -9.891 -10.527 -3.222 1.00 0.00 42 GLU A C 5
ATOM 3387 O O . GLU A 1 42 ? -9.027 -11.380 -3.188 1.00 0.00 42 GLU A O 5
ATOM 3399 N N . CYS A 1 43 ? -9.702 -9.354 -2.677 1.00 0.00 43 CYS A N 5
ATOM 3400 C CA . CYS A 1 43 ? -8.417 -9.050 -2.002 1.00 0.00 43 CYS A CA 5
ATOM 3401 C C . CYS A 1 43 ? -8.590 -9.240 -0.492 1.00 0.00 43 CYS A C 5
ATOM 3402 O O . CYS A 1 43 ? -8.116 -10.242 0.018 1.00 0.00 43 CYS A O 5
ATOM 3411 N N . CYS A 1 1 ? 4.316 -10.303 -1.540 1.00 0.00 1 CYS A N 6
ATOM 3412 C CA . CYS A 1 1 ? 3.509 -9.055 -1.482 1.00 0.00 1 CYS A CA 6
ATOM 3413 C C . CYS A 1 1 ? 3.691 -8.385 -0.112 1.00 0.00 1 CYS A C 6
ATOM 3414 O O . CYS A 1 1 ? 3.660 -9.041 0.912 1.00 0.00 1 CYS A O 6
ATOM 3423 N N . GLY A 1 2 ? 3.873 -7.088 -0.073 1.00 0.00 2 GLY A N 6
ATOM 3424 C CA . GLY A 1 2 ? 4.038 -6.407 1.246 1.00 0.00 2 GLY A CA 6
ATOM 3425 C C . GLY A 1 2 ? 2.662 -6.172 1.886 1.00 0.00 2 GLY A C 6
ATOM 3426 O O . GLY A 1 2 ? 1.747 -5.688 1.251 1.00 0.00 2 GLY A O 6
ATOM 3430 N N . SER A 1 3 ? 2.518 -6.502 3.147 1.00 0.00 3 SER A N 6
ATOM 3431 C CA . SER A 1 3 ? 1.211 -6.292 3.853 1.00 0.00 3 SER A CA 6
ATOM 3432 C C . SER A 1 3 ? 1.340 -5.074 4.771 1.00 0.00 3 SER A C 6
ATOM 3433 O O . SER A 1 3 ? 2.244 -4.278 4.615 1.00 0.00 3 SER A O 6
ATOM 3441 N N . LYS A 1 4 ? 0.460 -4.908 5.732 1.00 0.00 4 LYS A N 6
ATOM 3442 C CA . LYS A 1 4 ? 0.582 -3.721 6.632 1.00 0.00 4 LYS A CA 6
ATOM 3443 C C . LYS A 1 4 ? 2.050 -3.572 7.024 1.00 0.00 4 LYS A C 6
ATOM 3444 O O . LYS A 1 4 ? 2.685 -4.527 7.423 1.00 0.00 4 LYS A O 6
ATOM 3463 N N . ARG A 1 5 ? 2.604 -2.401 6.907 1.00 0.00 5 ARG A N 6
ATOM 3464 C CA . ARG A 1 5 ? 4.032 -2.238 7.272 1.00 0.00 5 ARG A CA 6
ATOM 3465 C C . ARG A 1 5 ? 4.858 -3.260 6.490 1.00 0.00 5 ARG A C 6
ATOM 3466 O O . ARG A 1 5 ? 5.187 -4.314 6.997 1.00 0.00 5 ARG A O 6
ATOM 3487 N N . ALA A 1 6 ? 5.197 -2.969 5.260 1.00 0.00 6 ALA A N 6
ATOM 3488 C CA . ALA A 1 6 ? 5.999 -3.950 4.468 1.00 0.00 6 ALA A CA 6
ATOM 3489 C C . ALA A 1 6 ? 6.375 -3.360 3.105 1.00 0.00 6 ALA A C 6
ATOM 3490 O O . ALA A 1 6 ? 5.536 -2.913 2.345 1.00 0.00 6 ALA A O 6
ATOM 3497 N N . TRP A 1 7 ? 7.647 -3.360 2.804 1.00 0.00 7 TRP A N 6
ATOM 3498 C CA . TRP A 1 7 ? 8.138 -2.810 1.510 1.00 0.00 7 TRP A CA 6
ATOM 3499 C C . TRP A 1 7 ? 7.333 -3.369 0.333 1.00 0.00 7 TRP A C 6
ATOM 3500 O O . TRP A 1 7 ? 7.148 -4.564 0.202 1.00 0.00 7 TRP A O 6
ATOM 3521 N N . CYS A 1 8 ? 6.888 -2.501 -0.539 1.00 0.00 8 CYS A N 6
ATOM 3522 C CA . CYS A 1 8 ? 6.126 -2.949 -1.742 1.00 0.00 8 CYS A CA 6
ATOM 3523 C C . CYS A 1 8 ? 6.924 -2.542 -2.987 1.00 0.00 8 CYS A C 6
ATOM 3524 O O . CYS A 1 8 ? 7.674 -1.586 -2.963 1.00 0.00 8 CYS A O 6
ATOM 3531 N N . LYS A 1 9 ? 6.768 -3.247 -4.072 1.00 0.00 9 LYS A N 6
ATOM 3532 C CA . LYS A 1 9 ? 7.520 -2.885 -5.310 1.00 0.00 9 LYS A CA 6
ATOM 3533 C C . LYS A 1 9 ? 6.630 -1.992 -6.183 1.00 0.00 9 LYS A C 6
ATOM 3534 O O . LYS A 1 9 ? 7.106 -1.202 -6.974 1.00 0.00 9 LYS A O 6
ATOM 3553 N N . GLU A 1 10 ? 5.339 -2.108 -6.031 1.00 0.00 10 GLU A N 6
ATOM 3554 C CA . GLU A 1 10 ? 4.409 -1.265 -6.833 1.00 0.00 10 GLU A CA 6
ATOM 3555 C C . GLU A 1 10 ? 3.009 -1.335 -6.221 1.00 0.00 10 GLU A C 6
ATOM 3556 O O . GLU A 1 10 ? 2.813 -1.878 -5.152 1.00 0.00 10 GLU A O 6
ATOM 3568 N N . LYS A 1 11 ? 2.037 -0.788 -6.889 1.00 0.00 11 LYS A N 6
ATOM 3569 C CA . LYS A 1 11 ? 0.645 -0.816 -6.347 1.00 0.00 11 LYS A CA 6
ATOM 3570 C C . LYS A 1 11 ? 0.198 -2.271 -6.180 1.00 0.00 11 LYS A C 6
ATOM 3571 O O . LYS A 1 11 ? -0.363 -2.651 -5.171 1.00 0.00 11 LYS A O 6
ATOM 3590 N N . LYS A 1 12 ? 0.450 -3.082 -7.167 1.00 0.00 12 LYS A N 6
ATOM 3591 C CA . LYS A 1 12 ? 0.055 -4.519 -7.096 1.00 0.00 12 LYS A CA 6
ATOM 3592 C C . LYS A 1 12 ? 0.928 -5.262 -6.076 1.00 0.00 12 LYS A C 6
ATOM 3593 O O . LYS A 1 12 ? 0.542 -6.287 -5.551 1.00 0.00 12 LYS A O 6
ATOM 3612 N N . ASP A 1 13 ? 2.114 -4.776 -5.824 1.00 0.00 13 ASP A N 6
ATOM 3613 C CA . ASP A 1 13 ? 3.032 -5.481 -4.877 1.00 0.00 13 ASP A CA 6
ATOM 3614 C C . ASP A 1 13 ? 2.466 -5.521 -3.453 1.00 0.00 13 ASP A C 6
ATOM 3615 O O . ASP A 1 13 ? 2.908 -6.310 -2.645 1.00 0.00 13 ASP A O 6
ATOM 3624 N N . CYS A 1 14 ? 1.506 -4.704 -3.109 1.00 0.00 14 CYS A N 6
ATOM 3625 C CA . CYS A 1 14 ? 0.983 -4.774 -1.732 1.00 0.00 14 CYS A CA 6
ATOM 3626 C C . CYS A 1 14 ? -0.059 -5.890 -1.680 1.00 0.00 14 CYS A C 6
ATOM 3627 O O . CYS A 1 14 ? -1.012 -5.903 -2.432 1.00 0.00 14 CYS A O 6
ATOM 3634 N N . CYS A 1 15 ? 0.149 -6.851 -0.825 1.00 0.00 15 CYS A N 6
ATOM 3635 C CA . CYS A 1 15 ? -0.786 -8.008 -0.735 1.00 0.00 15 CYS A CA 6
ATOM 3636 C C . CYS A 1 15 ? -2.210 -7.551 -0.477 1.00 0.00 15 CYS A C 6
ATOM 3637 O O . CYS A 1 15 ? -2.514 -6.376 -0.437 1.00 0.00 15 CYS A O 6
ATOM 3644 N N . CYS A 1 16 ? -3.059 -8.511 -0.246 1.00 0.00 16 CYS A N 6
ATOM 3645 C CA . CYS A 1 16 ? -4.479 -8.245 0.084 1.00 0.00 16 CYS A CA 6
ATOM 3646 C C . CYS A 1 16 ? -4.922 -6.870 -0.399 1.00 0.00 16 CYS A C 6
ATOM 3647 O O . CYS A 1 16 ? -4.540 -6.398 -1.450 1.00 0.00 16 CYS A O 6
ATOM 3654 N N . GLY A 1 17 ? -5.740 -6.250 0.372 1.00 0.00 17 GLY A N 6
ATOM 3655 C CA . GLY A 1 17 ? -6.268 -4.905 0.024 1.00 0.00 17 GLY A CA 6
ATOM 3656 C C . GLY A 1 17 ? -5.327 -3.849 0.581 1.00 0.00 17 GLY A C 6
ATOM 3657 O O . GLY A 1 17 ? -5.728 -2.755 0.924 1.00 0.00 17 GLY A O 6
ATOM 3661 N N . TYR A 1 18 ? -4.074 -4.177 0.675 1.00 0.00 18 TYR A N 6
ATOM 3662 C CA . TYR A 1 18 ? -3.087 -3.201 1.218 1.00 0.00 18 TYR A CA 6
ATOM 3663 C C . TYR A 1 18 ? -2.670 -2.261 0.088 1.00 0.00 18 TYR A C 6
ATOM 3664 O O . TYR A 1 18 ? -2.413 -2.691 -1.019 1.00 0.00 18 TYR A O 6
ATOM 3682 N N . ASN A 1 19 ? -2.607 -0.976 0.344 1.00 0.00 19 ASN A N 6
ATOM 3683 C CA . ASN A 1 19 ? -2.210 -0.032 -0.745 1.00 0.00 19 ASN A CA 6
ATOM 3684 C C . ASN A 1 19 ? -0.733 0.321 -0.596 1.00 0.00 19 ASN A C 6
ATOM 3685 O O . ASN A 1 19 ? -0.205 0.359 0.491 1.00 0.00 19 ASN A O 6
ATOM 3696 N N . CYS A 1 20 ? -0.061 0.582 -1.681 1.00 0.00 20 CYS A N 6
ATOM 3697 C CA . CYS A 1 20 ? 1.384 0.932 -1.590 1.00 0.00 20 CYS A CA 6
ATOM 3698 C C . CYS A 1 20 ? 1.552 2.446 -1.459 1.00 0.00 20 CYS A C 6
ATOM 3699 O O . CYS A 1 20 ? 1.057 3.211 -2.263 1.00 0.00 20 CYS A O 6
ATOM 3706 N N . VAL A 1 21 ? 2.260 2.875 -0.451 1.00 0.00 21 VAL A N 6
ATOM 3707 C CA . VAL A 1 21 ? 2.490 4.334 -0.246 1.00 0.00 21 VAL A CA 6
ATOM 3708 C C . VAL A 1 21 ? 3.997 4.588 -0.284 1.00 0.00 21 VAL A C 6
ATOM 3709 O O . VAL A 1 21 ? 4.763 3.901 0.361 1.00 0.00 21 VAL A O 6
ATOM 3722 N N . TYR A 1 22 ? 4.438 5.551 -1.041 1.00 0.00 22 TYR A N 6
ATOM 3723 C CA . TYR A 1 22 ? 5.904 5.807 -1.112 1.00 0.00 22 TYR A CA 6
ATOM 3724 C C . TYR A 1 22 ? 6.339 6.572 0.143 1.00 0.00 22 TYR A C 6
ATOM 3725 O O . TYR A 1 22 ? 5.834 7.639 0.435 1.00 0.00 22 TYR A O 6
ATOM 3743 N N . ALA A 1 23 ? 7.268 6.033 0.892 1.00 0.00 23 ALA A N 6
ATOM 3744 C CA . ALA A 1 23 ? 7.731 6.723 2.134 1.00 0.00 23 ALA A CA 6
ATOM 3745 C C . ALA A 1 23 ? 9.027 7.489 1.859 1.00 0.00 23 ALA A C 6
ATOM 3746 O O . ALA A 1 23 ? 10.113 6.970 2.033 1.00 0.00 23 ALA A O 6
ATOM 3753 N N . TRP A 1 24 ? 8.928 8.719 1.434 1.00 0.00 24 TRP A N 6
ATOM 3754 C CA . TRP A 1 24 ? 10.159 9.515 1.157 1.00 0.00 24 TRP A CA 6
ATOM 3755 C C . TRP A 1 24 ? 11.102 9.434 2.363 1.00 0.00 24 TRP A C 6
ATOM 3756 O O . TRP A 1 24 ? 12.225 9.899 2.317 1.00 0.00 24 TRP A O 6
ATOM 3777 N N . TYR A 1 25 ? 10.655 8.857 3.446 1.00 0.00 25 TYR A N 6
ATOM 3778 C CA . TYR A 1 25 ? 11.525 8.762 4.650 1.00 0.00 25 TYR A CA 6
ATOM 3779 C C . TYR A 1 25 ? 12.812 8.006 4.304 1.00 0.00 25 TYR A C 6
ATOM 3780 O O . TYR A 1 25 ? 13.899 8.426 4.651 1.00 0.00 25 TYR A O 6
ATOM 3798 N N . ASN A 1 26 ? 12.704 6.894 3.631 1.00 0.00 26 ASN A N 6
ATOM 3799 C CA . ASN A 1 26 ? 13.929 6.122 3.281 1.00 0.00 26 ASN A CA 6
ATOM 3800 C C . ASN A 1 26 ? 13.726 5.406 1.944 1.00 0.00 26 ASN A C 6
ATOM 3801 O O . ASN A 1 26 ? 14.042 4.240 1.801 1.00 0.00 26 ASN A O 6
ATOM 3812 N N . GLN A 1 27 ? 13.200 6.092 0.961 1.00 0.00 27 GLN A N 6
ATOM 3813 C CA . GLN A 1 27 ? 12.978 5.444 -0.364 1.00 0.00 27 GLN A CA 6
ATOM 3814 C C . GLN A 1 27 ? 12.376 4.054 -0.145 1.00 0.00 27 GLN A C 6
ATOM 3815 O O . GLN A 1 27 ? 12.767 3.091 -0.774 1.00 0.00 27 GLN A O 6
ATOM 3829 N N . GLN A 1 28 ? 11.433 3.951 0.755 1.00 0.00 28 GLN A N 6
ATOM 3830 C CA . GLN A 1 28 ? 10.796 2.632 1.046 1.00 0.00 28 GLN A CA 6
ATOM 3831 C C . GLN A 1 28 ? 9.290 2.718 0.786 1.00 0.00 28 GLN A C 6
ATOM 3832 O O . GLN A 1 28 ? 8.645 3.686 1.135 1.00 0.00 28 GLN A O 6
ATOM 3846 N N . SER A 1 29 ? 8.723 1.707 0.187 1.00 0.00 29 SER A N 6
ATOM 3847 C CA . SER A 1 29 ? 7.258 1.724 -0.080 1.00 0.00 29 SER A CA 6
ATOM 3848 C C . SER A 1 29 ? 6.550 0.977 1.054 1.00 0.00 29 SER A C 6
ATOM 3849 O O . SER A 1 29 ? 6.711 -0.214 1.213 1.00 0.00 29 SER A O 6
ATOM 3857 N N . SER A 1 30 ? 5.782 1.665 1.854 1.00 0.00 30 SER A N 6
ATOM 3858 C CA . SER A 1 30 ? 5.097 0.997 2.984 1.00 0.00 30 SER A CA 6
ATOM 3859 C C . SER A 1 30 ? 3.650 0.666 2.623 1.00 0.00 30 SER A C 6
ATOM 3860 O O . SER A 1 30 ? 2.831 1.542 2.429 1.00 0.00 30 SER A O 6
ATOM 3868 N N . CYS A 1 31 ? 3.321 -0.596 2.557 1.00 0.00 31 CYS A N 6
ATOM 3869 C CA . CYS A 1 31 ? 1.922 -0.985 2.238 1.00 0.00 31 CYS A CA 6
ATOM 3870 C C . CYS A 1 31 ? 1.014 -0.583 3.395 1.00 0.00 31 CYS A C 6
ATOM 3871 O O . CYS A 1 31 ? 1.413 -0.613 4.542 1.00 0.00 31 CYS A O 6
ATOM 3878 N N . GLU A 1 32 ? -0.201 -0.183 3.114 1.00 0.00 32 GLU A N 6
ATOM 3879 C CA . GLU A 1 32 ? -1.109 0.242 4.216 1.00 0.00 32 GLU A CA 6
ATOM 3880 C C . GLU A 1 32 ? -2.560 -0.104 3.926 1.00 0.00 32 GLU A C 6
ATOM 3881 O O . GLU A 1 32 ? -3.217 0.543 3.133 1.00 0.00 32 GLU A O 6
ATOM 3893 N N . ARG A 1 33 ? -3.097 -1.079 4.600 1.00 0.00 33 ARG A N 6
ATOM 3894 C CA . ARG A 1 33 ? -4.537 -1.366 4.402 1.00 0.00 33 ARG A CA 6
ATOM 3895 C C . ARG A 1 33 ? -5.307 -0.333 5.220 1.00 0.00 33 ARG A C 6
ATOM 3896 O O . ARG A 1 33 ? -5.016 -0.128 6.381 1.00 0.00 33 ARG A O 6
ATOM 3917 N N . LYS A 1 34 ? -6.289 0.304 4.661 1.00 0.00 34 LYS A N 6
ATOM 3918 C CA . LYS A 1 34 ? -7.053 1.286 5.452 1.00 0.00 34 LYS A CA 6
ATOM 3919 C C . LYS A 1 34 ? -8.467 0.736 5.673 1.00 0.00 34 LYS A C 6
ATOM 3920 O O . LYS A 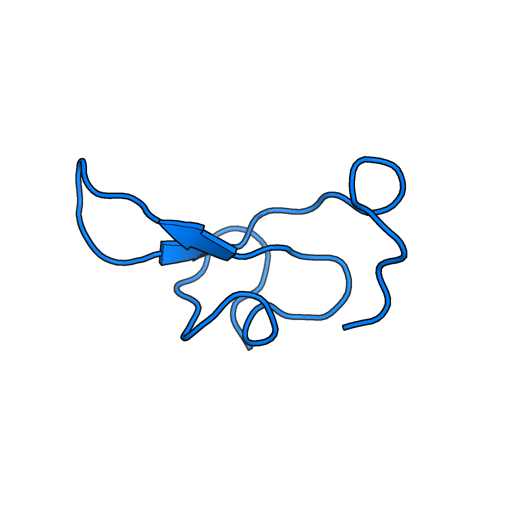1 34 ? -9.395 1.453 5.987 1.00 0.00 34 LYS A O 6
ATOM 3939 N N . TRP A 1 35 ? -8.616 -0.557 5.513 1.00 0.00 35 TRP A N 6
ATOM 3940 C CA . TRP A 1 35 ? -9.937 -1.229 5.713 1.00 0.00 35 TRP A CA 6
ATOM 3941 C C . TRP A 1 35 ? -9.822 -2.231 6.863 1.00 0.00 35 TRP A C 6
ATOM 3942 O O . TRP A 1 35 ? -10.778 -2.883 7.231 1.00 0.00 35 TRP A O 6
ATOM 3963 N N . LYS A 1 36 ? -8.647 -2.378 7.402 1.00 0.00 36 LYS A N 6
ATOM 3964 C CA . LYS A 1 36 ? -8.430 -3.360 8.511 1.00 0.00 36 LYS A CA 6
ATOM 3965 C C . LYS A 1 36 ? -9.378 -3.073 9.682 1.00 0.00 36 LYS A C 6
ATOM 3966 O O . LYS A 1 36 ? -9.094 -3.403 10.816 1.00 0.00 36 LYS A O 6
ATOM 3985 N N . TYR A 1 37 ? -10.516 -2.485 9.415 1.00 0.00 37 TYR A N 6
ATOM 3986 C CA . TYR A 1 37 ? -11.494 -2.207 10.505 1.00 0.00 37 TYR A CA 6
ATOM 3987 C C . TYR A 1 37 ? -12.590 -3.272 10.434 1.00 0.00 37 TYR A C 6
ATOM 3988 O O . TYR A 1 37 ? -13.440 -3.242 9.566 1.00 0.00 37 TYR A O 6
ATOM 4006 N N . LEU A 1 38 ? -12.567 -4.225 11.325 1.00 0.00 38 LEU A N 6
ATOM 4007 C CA . LEU A 1 38 ? -13.598 -5.304 11.288 1.00 0.00 38 LEU A CA 6
ATOM 4008 C C . LEU A 1 38 ? -13.336 -6.192 10.060 1.00 0.00 38 LEU A C 6
ATOM 4009 O O . LEU A 1 38 ? -12.614 -5.806 9.168 1.00 0.00 38 LEU A O 6
ATOM 4025 N N . PHE A 1 39 ? -13.919 -7.372 10.032 1.00 0.00 39 PHE A N 6
ATOM 4026 C CA . PHE A 1 39 ? -13.754 -8.339 8.887 1.00 0.00 39 PHE A CA 6
ATOM 4027 C C . PHE A 1 39 ? -12.760 -9.434 9.288 1.00 0.00 39 PHE A C 6
ATOM 4028 O O . PHE A 1 39 ? -12.188 -9.403 10.358 1.00 0.00 39 PHE A O 6
ATOM 4045 N N . THR A 1 40 ? -12.554 -10.404 8.438 1.00 0.00 40 THR A N 6
ATOM 4046 C CA . THR A 1 40 ? -11.601 -11.501 8.772 1.00 0.00 40 THR A CA 6
ATOM 4047 C C . THR A 1 40 ? -10.165 -10.993 8.646 1.00 0.00 40 THR A C 6
ATOM 4048 O O . THR A 1 40 ? -9.924 -9.874 8.240 1.00 0.00 40 THR A O 6
ATOM 4059 N N . GLY A 1 41 ? -9.207 -11.812 8.986 1.00 0.00 41 GLY A N 6
ATOM 4060 C CA . GLY A 1 41 ? -7.785 -11.384 8.880 1.00 0.00 41 GLY A CA 6
ATOM 4061 C C . GLY A 1 41 ? -7.488 -10.994 7.432 1.00 0.00 41 GLY A C 6
ATOM 4062 O O . GLY A 1 41 ? -6.375 -10.644 7.089 1.00 0.00 41 GLY A O 6
ATOM 4066 N N . GLU A 1 42 ? -8.475 -11.050 6.577 1.00 0.00 42 GLU A N 6
ATOM 4067 C CA . GLU A 1 42 ? -8.244 -10.679 5.154 1.00 0.00 42 GLU A CA 6
ATOM 4068 C C . GLU A 1 42 ? -8.624 -9.212 4.960 1.00 0.00 42 GLU A C 6
ATOM 4069 O O . GLU A 1 42 ? -9.653 -8.763 5.424 1.00 0.00 42 GLU A O 6
ATOM 4081 N N . CYS A 1 43 ? -7.786 -8.466 4.292 1.00 0.00 43 CYS A N 6
ATOM 4082 C CA . CYS A 1 43 ? -8.055 -7.012 4.064 1.00 0.00 43 CYS A CA 6
ATOM 4083 C C . CYS A 1 43 ? -9.561 -6.743 4.024 1.00 0.00 43 CYS A C 6
ATOM 4084 O O . CYS A 1 43 ? -10.127 -6.823 2.947 1.00 0.00 43 CYS A O 6
ATOM 4093 N N . CYS A 1 1 ? 4.607 -9.807 -1.417 1.00 0.00 1 CYS A N 7
ATOM 4094 C CA . CYS A 1 1 ? 3.772 -8.648 -0.998 1.00 0.00 1 CYS A CA 7
ATOM 4095 C C . CYS A 1 1 ? 4.199 -8.164 0.393 1.00 0.00 1 CYS A C 7
ATOM 4096 O O . CYS A 1 1 ? 4.347 -8.947 1.312 1.00 0.00 1 CYS A O 7
ATOM 4105 N N . GLY A 1 2 ? 4.394 -6.880 0.560 1.00 0.00 2 GLY A N 7
ATOM 4106 C CA . GLY A 1 2 ? 4.805 -6.360 1.896 1.00 0.00 2 GLY A CA 7
ATOM 4107 C C . GLY A 1 2 ? 3.670 -6.574 2.904 1.00 0.00 2 GLY A C 7
ATOM 4108 O O . GLY A 1 2 ? 3.870 -7.099 3.981 1.00 0.00 2 GLY A O 7
ATOM 4112 N N . SER A 1 3 ? 2.494 -6.150 2.549 1.00 0.00 3 SER A N 7
ATOM 4113 C CA . SER A 1 3 ? 1.295 -6.278 3.437 1.00 0.00 3 SER A CA 7
ATOM 4114 C C . SER A 1 3 ? 1.210 -5.082 4.391 1.00 0.00 3 SER A C 7
ATOM 4115 O O . SER A 1 3 ? 1.902 -4.094 4.234 1.00 0.00 3 SER A O 7
ATOM 4123 N N . LYS A 1 4 ? 0.346 -5.158 5.367 1.00 0.00 4 LYS A N 7
ATOM 4124 C CA . LYS A 1 4 ? 0.179 -4.021 6.323 1.00 0.00 4 LYS A CA 7
ATOM 4125 C C . LYS A 1 4 ? 1.542 -3.632 6.890 1.00 0.00 4 LYS A C 7
ATOM 4126 O O . LYS A 1 4 ? 2.287 -4.469 7.360 1.00 0.00 4 LYS A O 7
ATOM 4145 N N . ARG A 1 5 ? 1.890 -2.369 6.834 1.00 0.00 5 ARG A N 7
ATOM 4146 C CA . ARG A 1 5 ? 3.220 -1.954 7.353 1.00 0.00 5 ARG A CA 7
ATOM 4147 C C . ARG A 1 5 ? 4.256 -2.897 6.748 1.00 0.00 5 ARG A C 7
ATOM 4148 O O . ARG A 1 5 ? 4.623 -3.890 7.342 1.00 0.00 5 ARG A O 7
ATOM 4169 N N . ALA A 1 6 ? 4.702 -2.606 5.557 1.00 0.00 6 ALA A N 7
ATOM 4170 C CA . ALA A 1 6 ? 5.683 -3.511 4.891 1.00 0.00 6 ALA A CA 7
ATOM 4171 C C . ALA A 1 6 ? 6.094 -2.946 3.533 1.00 0.00 6 ALA A C 7
ATOM 4172 O O . ALA A 1 6 ? 5.283 -2.436 2.785 1.00 0.00 6 ALA A O 7
ATOM 4179 N N . TRP A 1 7 ? 7.358 -3.051 3.211 1.00 0.00 7 TRP A N 7
ATOM 4180 C CA . TRP A 1 7 ? 7.857 -2.530 1.911 1.00 0.00 7 TRP A CA 7
ATOM 4181 C C . TRP A 1 7 ? 6.906 -2.902 0.774 1.00 0.00 7 TRP A C 7
ATOM 4182 O O . TRP A 1 7 ? 6.566 -4.053 0.581 1.00 0.00 7 TRP A O 7
ATOM 4203 N N . CYS A 1 8 ? 6.487 -1.924 0.014 1.00 0.00 8 CYS A N 7
ATOM 4204 C CA . CYS A 1 8 ? 5.561 -2.188 -1.135 1.00 0.00 8 CYS A CA 7
ATOM 4205 C C . CYS A 1 8 ? 6.201 -1.641 -2.419 1.00 0.00 8 CYS A C 7
ATOM 4206 O O . CYS A 1 8 ? 6.684 -0.532 -2.442 1.00 0.00 8 CYS A O 7
ATOM 4213 N N . LYS A 1 9 ? 6.207 -2.389 -3.494 1.00 0.00 9 LYS A N 7
ATOM 4214 C CA . LYS A 1 9 ? 6.827 -1.852 -4.741 1.00 0.00 9 LYS A CA 7
ATOM 4215 C C . LYS A 1 9 ? 5.755 -1.157 -5.573 1.00 0.00 9 LYS A C 7
ATOM 4216 O O . LYS A 1 9 ? 5.954 -0.079 -6.096 1.00 0.00 9 LYS A O 7
ATOM 4235 N N . GLU A 1 10 ? 4.618 -1.777 -5.703 1.00 0.00 10 GLU A N 7
ATOM 4236 C CA . GLU A 1 10 ? 3.524 -1.175 -6.507 1.00 0.00 10 GLU A CA 7
ATOM 4237 C C . GLU A 1 10 ? 2.185 -1.621 -5.930 1.00 0.00 10 GLU A C 7
ATOM 4238 O O . GLU A 1 10 ? 2.121 -2.395 -4.996 1.00 0.00 10 GLU A O 7
ATOM 4250 N N . LYS A 1 11 ? 1.118 -1.156 -6.501 1.00 0.00 11 LYS A N 7
ATOM 4251 C CA . LYS A 1 11 ? -0.226 -1.562 -6.021 1.00 0.00 11 LYS A CA 7
ATOM 4252 C C . LYS A 1 11 ? -0.399 -3.083 -6.167 1.00 0.00 11 LYS A C 7
ATOM 4253 O O . LYS A 1 11 ? -0.902 -3.745 -5.284 1.00 0.00 11 LYS A O 7
ATOM 4272 N N . LYS A 1 12 ? -0.070 -3.634 -7.288 1.00 0.00 12 LYS A N 7
ATOM 4273 C CA . LYS A 1 12 ? -0.177 -5.097 -7.511 1.00 0.00 12 LYS A CA 7
ATOM 4274 C C . LYS A 1 12 ? 0.845 -5.893 -6.692 1.00 0.00 12 LYS A C 7
ATOM 4275 O O . LYS A 1 12 ? 0.552 -6.967 -6.202 1.00 0.00 12 LYS A O 7
ATOM 4294 N N . ASP A 1 13 ? 2.042 -5.391 -6.552 1.00 0.00 13 ASP A N 7
ATOM 4295 C CA . ASP A 1 13 ? 3.073 -6.119 -5.792 1.00 0.00 13 ASP A CA 7
ATOM 4296 C C . ASP A 1 13 ? 2.686 -6.179 -4.320 1.00 0.00 13 ASP A C 7
ATOM 4297 O O . ASP A 1 13 ? 3.284 -6.892 -3.543 1.00 0.00 13 ASP A O 7
ATOM 4306 N N . CYS A 1 14 ? 1.690 -5.437 -3.926 1.00 0.00 14 CYS A N 7
ATOM 4307 C CA . CYS A 1 14 ? 1.270 -5.457 -2.499 1.00 0.00 14 CYS A CA 7
ATOM 4308 C C . CYS A 1 14 ? 0.180 -6.501 -2.296 1.00 0.00 14 CYS A C 7
ATOM 4309 O O . CYS A 1 14 ? -0.584 -6.799 -3.192 1.00 0.00 14 CYS A O 7
ATOM 4316 N N . CYS A 1 15 ? 0.101 -7.063 -1.124 1.00 0.00 15 CYS A N 7
ATOM 4317 C CA . CYS A 1 15 ? -0.937 -8.084 -0.867 1.00 0.00 15 CYS A CA 7
ATOM 4318 C C . CYS A 1 15 ? -2.312 -7.431 -1.039 1.00 0.00 15 CYS A C 7
ATOM 4319 O O . CYS A 1 15 ? -2.555 -6.325 -0.580 1.00 0.00 15 CYS A O 7
ATOM 4326 N N . CYS A 1 16 ? -3.217 -8.090 -1.701 1.00 0.00 16 CYS A N 7
ATOM 4327 C CA . CYS A 1 16 ? -4.559 -7.472 -1.890 1.00 0.00 16 CYS A CA 7
ATOM 4328 C C . CYS A 1 16 ? -5.072 -6.970 -0.539 1.00 0.00 16 CYS A C 7
ATOM 4329 O O . CYS A 1 16 ? -4.850 -7.580 0.488 1.00 0.00 16 CYS A O 7
ATOM 4336 N N . GLY A 1 17 ? -5.751 -5.856 -0.534 1.00 0.00 17 GLY A N 7
ATOM 4337 C CA . GLY A 1 17 ? -6.275 -5.301 0.745 1.00 0.00 17 GLY A CA 7
ATOM 4338 C C . GLY A 1 17 ? -5.289 -4.294 1.309 1.00 0.00 17 GLY A C 7
ATOM 4339 O O . GLY A 1 17 ? -5.542 -3.668 2.318 1.00 0.00 17 GLY A O 7
ATOM 4343 N N . TYR A 1 18 ? -4.164 -4.128 0.674 1.00 0.00 18 TYR A N 7
ATOM 4344 C CA . TYR A 1 18 ? -3.169 -3.152 1.198 1.00 0.00 18 TYR A CA 7
ATOM 4345 C C . TYR A 1 18 ? -2.768 -2.146 0.131 1.00 0.00 18 TYR A C 7
ATOM 4346 O O . TYR A 1 18 ? -2.600 -2.478 -1.027 1.00 0.00 18 TYR A O 7
ATOM 4364 N N . ASN A 1 19 ? -2.596 -0.910 0.522 1.00 0.00 19 ASN A N 7
ATOM 4365 C CA . ASN A 1 19 ? -2.188 0.130 -0.464 1.00 0.00 19 ASN A CA 7
ATOM 4366 C C . ASN A 1 19 ? -0.680 0.337 -0.357 1.00 0.00 19 ASN A C 7
ATOM 4367 O O . ASN A 1 19 ? -0.114 0.261 0.716 1.00 0.00 19 ASN A O 7
ATOM 4378 N N . CYS A 1 20 ? -0.025 0.585 -1.459 1.00 0.00 20 CYS A N 7
ATOM 4379 C CA . CYS A 1 20 ? 1.450 0.782 -1.424 1.00 0.00 20 CYS A CA 7
ATOM 4380 C C . CYS A 1 20 ? 1.767 2.256 -1.170 1.00 0.00 20 CYS A C 7
ATOM 4381 O O . CYS A 1 20 ? 1.164 3.138 -1.749 1.00 0.00 20 CYS A O 7
ATOM 4388 N N . VAL A 1 21 ? 2.712 2.527 -0.309 1.00 0.00 21 VAL A N 7
ATOM 4389 C CA . VAL A 1 21 ? 3.076 3.945 -0.012 1.00 0.00 21 VAL A CA 7
ATOM 4390 C C . VAL A 1 21 ? 4.562 4.133 -0.296 1.00 0.00 21 VAL A C 7
ATOM 4391 O O . VAL A 1 21 ? 5.381 3.355 0.141 1.00 0.00 21 VAL A O 7
ATOM 4404 N N . TYR A 1 22 ? 4.922 5.152 -1.018 1.00 0.00 22 TYR A N 7
ATOM 4405 C CA . TYR A 1 22 ? 6.363 5.376 -1.323 1.00 0.00 22 TYR A CA 7
ATOM 4406 C C . TYR A 1 22 ? 6.879 6.499 -0.417 1.00 0.00 22 TYR A C 7
ATOM 4407 O O . TYR A 1 22 ? 6.353 7.593 -0.422 1.00 0.00 22 TYR A O 7
ATOM 4425 N N . ALA A 1 23 ? 7.896 6.249 0.368 1.00 0.00 23 ALA A N 7
ATOM 4426 C CA . ALA A 1 23 ? 8.406 7.325 1.265 1.00 0.00 23 ALA A CA 7
ATOM 4427 C C . ALA A 1 23 ? 9.475 8.138 0.531 1.00 0.00 23 ALA A C 7
ATOM 4428 O O . ALA A 1 23 ? 10.527 7.639 0.184 1.00 0.00 23 ALA A O 7
ATOM 4435 N N . TRP A 1 24 ? 9.200 9.390 0.291 1.00 0.00 24 TRP A N 7
ATOM 4436 C CA . TRP A 1 24 ? 10.178 10.261 -0.420 1.00 0.00 24 TRP A CA 7
ATOM 4437 C C . TRP A 1 24 ? 11.562 10.149 0.241 1.00 0.00 24 TRP A C 7
ATOM 4438 O O . TRP A 1 24 ? 12.577 10.348 -0.400 1.00 0.00 24 TRP A O 7
ATOM 4459 N N . TYR A 1 25 ? 11.617 9.837 1.513 1.00 0.00 25 TYR A N 7
ATOM 4460 C CA . TYR A 1 25 ? 12.944 9.723 2.199 1.00 0.00 25 TYR A CA 7
ATOM 4461 C C . TYR A 1 25 ? 13.362 8.256 2.298 1.00 0.00 25 TYR A C 7
ATOM 4462 O O . TYR A 1 25 ? 12.566 7.362 2.109 1.00 0.00 25 TYR A O 7
ATOM 4480 N N . ASN A 1 26 ? 14.618 8.017 2.583 1.00 0.00 26 ASN A N 7
ATOM 4481 C CA . ASN A 1 26 ? 15.137 6.619 2.701 1.00 0.00 26 ASN A CA 7
ATOM 4482 C C . ASN A 1 26 ? 14.636 5.764 1.531 1.00 0.00 26 ASN A C 7
ATOM 4483 O O . ASN A 1 26 ? 14.739 4.554 1.548 1.00 0.00 26 ASN A O 7
ATOM 4494 N N . GLN A 1 27 ? 14.105 6.394 0.512 1.00 0.00 27 GLN A N 7
ATOM 4495 C CA . GLN A 1 27 ? 13.600 5.644 -0.679 1.00 0.00 27 GLN A CA 7
ATOM 4496 C C . GLN A 1 27 ? 13.013 4.290 -0.268 1.00 0.00 27 GLN A C 7
ATOM 4497 O O . GLN A 1 27 ? 13.285 3.278 -0.883 1.00 0.00 27 GLN A O 7
ATOM 4511 N N . GLN A 1 28 ? 12.199 4.264 0.756 1.00 0.00 28 GLN A N 7
ATOM 4512 C CA . GLN A 1 28 ? 11.580 2.975 1.193 1.00 0.00 28 GLN A CA 7
ATOM 4513 C C . GLN A 1 28 ? 10.058 3.093 1.113 1.00 0.00 28 GLN A C 7
ATOM 4514 O O . GLN A 1 28 ? 9.463 4.004 1.656 1.00 0.00 28 GLN A O 7
ATOM 4528 N N . SER A 1 29 ? 9.428 2.174 0.438 1.00 0.00 29 SER A N 7
ATOM 4529 C CA . SER A 1 29 ? 7.940 2.204 0.315 1.00 0.00 29 SER A CA 7
ATOM 4530 C C . SER A 1 29 ? 7.349 1.187 1.294 1.00 0.00 29 SER A C 7
ATOM 4531 O O . SER A 1 29 ? 7.970 0.197 1.592 1.00 0.00 29 SER A O 7
ATOM 4539 N N . SER A 1 30 ? 6.155 1.403 1.794 1.00 0.00 30 SER A N 7
ATOM 4540 C CA . SER A 1 30 ? 5.568 0.421 2.742 1.00 0.00 30 SER A CA 7
ATOM 4541 C C . SER A 1 30 ? 4.038 0.390 2.628 1.00 0.00 30 SER A C 7
ATOM 4542 O O . SER A 1 30 ? 3.382 1.406 2.672 1.00 0.00 30 SER A O 7
ATOM 4550 N N . CYS A 1 31 ? 3.470 -0.780 2.483 1.00 0.00 31 CYS A N 7
ATOM 4551 C CA . CYS A 1 31 ? 1.984 -0.890 2.367 1.00 0.00 31 CYS A CA 7
ATOM 4552 C C . CYS A 1 31 ? 1.296 -0.643 3.716 1.00 0.00 31 CYS A C 7
ATOM 4553 O O . CYS A 1 31 ? 1.891 -0.784 4.763 1.00 0.00 31 CYS A O 7
ATOM 4560 N N . GLU A 1 32 ? 0.024 -0.311 3.692 1.00 0.00 32 GLU A N 7
ATOM 4561 C CA . GLU A 1 32 ? -0.717 -0.100 4.973 1.00 0.00 32 GLU A CA 7
ATOM 4562 C C . GLU A 1 32 ? -2.179 -0.553 4.820 1.00 0.00 32 GLU A C 7
ATOM 4563 O O . GLU A 1 32 ? -2.698 -0.675 3.719 1.00 0.00 32 GLU A O 7
ATOM 4575 N N . ARG A 1 33 ? -2.822 -0.828 5.932 1.00 0.00 33 ARG A N 7
ATOM 4576 C CA . ARG A 1 33 ? -4.238 -1.308 5.924 1.00 0.00 33 ARG A CA 7
ATOM 4577 C C . ARG A 1 33 ? -5.183 -0.286 5.288 1.00 0.00 33 ARG A C 7
ATOM 4578 O O . ARG A 1 33 ? -5.169 0.880 5.611 1.00 0.00 33 ARG A O 7
ATOM 4599 N N . LYS A 1 34 ? -6.031 -0.741 4.397 1.00 0.00 34 LYS A N 7
ATOM 4600 C CA . LYS A 1 34 ? -7.014 0.157 3.741 1.00 0.00 34 LYS A CA 7
ATOM 4601 C C . LYS A 1 34 ? -8.255 -0.662 3.375 1.00 0.00 34 LYS A C 7
ATOM 4602 O O . LYS A 1 34 ? -8.839 -0.487 2.327 1.00 0.00 34 LYS A O 7
ATOM 4621 N N . TRP A 1 35 ? -8.654 -1.559 4.245 1.00 0.00 35 TRP A N 7
ATOM 4622 C CA . TRP A 1 35 ? -9.857 -2.407 3.974 1.00 0.00 35 TRP A CA 7
ATOM 4623 C C . TRP A 1 35 ? -9.606 -3.305 2.757 1.00 0.00 35 TRP A C 7
ATOM 4624 O O . TRP A 1 35 ? -8.476 -3.533 2.369 1.00 0.00 35 TRP A O 7
ATOM 4645 N N . LYS A 1 36 ? -10.638 -3.850 2.166 1.00 0.00 36 LYS A N 7
ATOM 4646 C CA . LYS A 1 36 ? -10.414 -4.755 1.005 1.00 0.00 36 LYS A CA 7
ATOM 4647 C C . LYS A 1 36 ? -11.742 -5.136 0.334 1.00 0.00 36 LYS A C 7
ATOM 4648 O O . LYS A 1 36 ? -11.833 -6.153 -0.325 1.00 0.00 36 LYS A O 7
ATOM 4667 N N . TYR A 1 37 ? -12.769 -4.339 0.485 1.00 0.00 37 TYR A N 7
ATOM 4668 C CA . TYR A 1 37 ? -14.082 -4.675 -0.160 1.00 0.00 37 TYR A CA 7
ATOM 4669 C C . TYR A 1 37 ? -14.617 -3.458 -0.924 1.00 0.00 37 TYR A C 7
ATOM 4670 O O . TYR A 1 37 ? -15.609 -3.539 -1.624 1.00 0.00 37 TYR A O 7
ATOM 4688 N N . LEU A 1 38 ? -13.979 -2.333 -0.785 1.00 0.00 38 LEU A N 7
ATOM 4689 C CA . LEU A 1 38 ? -14.457 -1.110 -1.479 1.00 0.00 38 LEU A CA 7
ATOM 4690 C C . LEU A 1 38 ? -14.396 -1.272 -2.998 1.00 0.00 38 LEU A C 7
ATOM 4691 O O . LEU A 1 38 ? -15.330 -0.929 -3.692 1.00 0.00 38 LEU A O 7
ATOM 4707 N N . PHE A 1 39 ? -13.330 -1.795 -3.533 1.00 0.00 39 PHE A N 7
ATOM 4708 C CA . PHE A 1 39 ? -13.281 -1.964 -5.014 1.00 0.00 39 PHE A CA 7
ATOM 4709 C C . PHE A 1 39 ? -14.425 -2.889 -5.443 1.00 0.00 39 PHE A C 7
ATOM 4710 O O . PHE A 1 39 ? -15.585 -2.583 -5.257 1.00 0.00 39 PHE A O 7
ATOM 4727 N N . THR A 1 40 ? -14.108 -4.018 -6.009 1.00 0.00 40 THR A N 7
ATOM 4728 C CA . THR A 1 40 ? -15.174 -4.964 -6.448 1.00 0.00 40 THR A CA 7
ATOM 4729 C C . THR A 1 40 ? -14.570 -6.367 -6.566 1.00 0.00 40 THR A C 7
ATOM 4730 O O . THR A 1 40 ? -13.461 -6.531 -7.032 1.00 0.00 40 THR A O 7
ATOM 4741 N N . GLY A 1 41 ? -15.287 -7.378 -6.149 1.00 0.00 41 GLY A N 7
ATOM 4742 C CA . GLY A 1 41 ? -14.743 -8.768 -6.241 1.00 0.00 41 GLY A CA 7
ATOM 4743 C C . GLY A 1 41 ? -13.291 -8.784 -5.762 1.00 0.00 41 GLY A C 7
ATOM 4744 O O . GLY A 1 41 ? -12.378 -8.523 -6.519 1.00 0.00 41 GLY A O 7
ATOM 4748 N N . GLU A 1 42 ? -13.064 -9.080 -4.510 1.00 0.00 42 GLU A N 7
ATOM 4749 C CA . GLU A 1 42 ? -11.665 -9.101 -3.996 1.00 0.00 42 GLU A CA 7
ATOM 4750 C C . GLU A 1 42 ? -11.083 -7.685 -4.112 1.00 0.00 42 GLU A C 7
ATOM 4751 O O . GLU A 1 42 ? -11.578 -6.869 -4.863 1.00 0.00 42 GLU A O 7
ATOM 4763 N N . CYS A 1 43 ? -10.051 -7.380 -3.373 1.00 0.00 43 CYS A N 7
ATOM 4764 C CA . CYS A 1 43 ? -9.471 -6.009 -3.456 1.00 0.00 43 CYS A CA 7
ATOM 4765 C C . CYS A 1 43 ? -9.052 -5.723 -4.901 1.00 0.00 43 CYS A C 7
ATOM 4766 O O . CYS A 1 43 ? -9.427 -4.678 -5.410 1.00 0.00 43 CYS A O 7
ATOM 4775 N N . CYS A 1 1 ? 4.490 -8.964 -1.799 1.00 0.00 1 CYS A N 8
ATOM 4776 C CA . CYS A 1 1 ? 3.177 -8.882 -1.096 1.00 0.00 1 CYS A CA 8
ATOM 4777 C C . CYS A 1 1 ? 3.300 -8.009 0.164 1.00 0.00 1 CYS A C 8
ATOM 4778 O O . CYS A 1 1 ? 2.875 -8.395 1.235 1.00 0.00 1 CYS A O 8
ATOM 4787 N N . GLY A 1 2 ? 3.861 -6.837 0.061 1.00 0.00 2 GLY A N 8
ATOM 4788 C CA . GLY A 1 2 ? 3.974 -5.982 1.275 1.00 0.00 2 GLY A CA 8
ATOM 4789 C C . GLY A 1 2 ? 2.588 -5.844 1.917 1.00 0.00 2 GLY A C 8
ATOM 4790 O O . GLY A 1 2 ? 1.641 -5.412 1.291 1.00 0.00 2 GLY A O 8
ATOM 4794 N N . SER A 1 3 ? 2.463 -6.224 3.160 1.00 0.00 3 SER A N 8
ATOM 4795 C CA . SER A 1 3 ? 1.141 -6.136 3.854 1.00 0.00 3 SER A CA 8
ATOM 4796 C C . SER A 1 3 ? 1.129 -4.912 4.777 1.00 0.00 3 SER A C 8
ATOM 4797 O O . SER A 1 3 ? 1.976 -4.050 4.679 1.00 0.00 3 SER A O 8
ATOM 4805 N N . LYS A 1 4 ? 0.171 -4.818 5.667 1.00 0.00 4 LYS A N 8
ATOM 4806 C CA . LYS A 1 4 ? 0.121 -3.629 6.576 1.00 0.00 4 LYS A CA 8
ATOM 4807 C C . LYS A 1 4 ? 1.537 -3.270 7.012 1.00 0.00 4 LYS A C 8
ATOM 4808 O O . LYS A 1 4 ? 2.208 -4.037 7.674 1.00 0.00 4 LYS A O 8
ATOM 4827 N N . ARG A 1 5 ? 2.000 -2.111 6.648 1.00 0.00 5 ARG A N 8
ATOM 4828 C CA . ARG A 1 5 ? 3.369 -1.719 7.047 1.00 0.00 5 ARG A CA 8
ATOM 4829 C C . ARG A 1 5 ? 4.358 -2.736 6.469 1.00 0.00 5 ARG A C 8
ATOM 4830 O O . ARG A 1 5 ? 4.726 -3.696 7.117 1.00 0.00 5 ARG A O 8
ATOM 4851 N N . ALA A 1 6 ? 4.789 -2.538 5.253 1.00 0.00 6 ALA A N 8
ATOM 4852 C CA . ALA A 1 6 ? 5.748 -3.508 4.646 1.00 0.00 6 ALA A CA 8
ATOM 4853 C C . ALA A 1 6 ? 6.161 -3.046 3.243 1.00 0.00 6 ALA A C 8
ATOM 4854 O O . ALA A 1 6 ? 5.357 -2.588 2.455 1.00 0.00 6 ALA A O 8
ATOM 4861 N N . TRP A 1 7 ? 7.430 -3.158 2.947 1.00 0.00 7 TRP A N 8
ATOM 4862 C CA . TRP A 1 7 ? 7.969 -2.725 1.623 1.00 0.00 7 TRP A CA 8
ATOM 4863 C C . TRP A 1 7 ? 7.097 -3.219 0.459 1.00 0.00 7 TRP A C 8
ATOM 4864 O O . TRP A 1 7 ? 6.682 -4.360 0.417 1.00 0.00 7 TRP A O 8
ATOM 4885 N N . CYS A 1 8 ? 6.845 -2.357 -0.502 1.00 0.00 8 CYS A N 8
ATOM 4886 C CA . CYS A 1 8 ? 6.029 -2.756 -1.698 1.00 0.00 8 CYS A CA 8
ATOM 4887 C C . CYS A 1 8 ? 6.720 -2.259 -2.974 1.00 0.00 8 CYS A C 8
ATOM 4888 O O . CYS A 1 8 ? 7.407 -1.258 -2.963 1.00 0.00 8 CYS A O 8
ATOM 4895 N N . LYS A 1 9 ? 6.522 -2.922 -4.083 1.00 0.00 9 LYS A N 8
ATOM 4896 C CA . LYS A 1 9 ? 7.144 -2.451 -5.352 1.00 0.00 9 LYS A CA 8
ATOM 4897 C C . LYS A 1 9 ? 6.140 -1.549 -6.073 1.00 0.00 9 LYS A C 8
ATOM 4898 O O . LYS A 1 9 ? 6.447 -0.449 -6.488 1.00 0.00 9 LYS A O 8
ATOM 4917 N N . GLU A 1 10 ? 4.933 -2.023 -6.200 1.00 0.00 10 GLU A N 8
ATOM 4918 C CA . GLU A 1 10 ? 3.855 -1.242 -6.866 1.00 0.00 10 GLU A CA 8
ATOM 4919 C C . GLU A 1 10 ? 2.576 -1.423 -6.044 1.00 0.00 10 GLU A C 8
ATOM 4920 O O . GLU A 1 10 ? 2.566 -2.137 -5.061 1.00 0.00 10 GLU A O 8
ATOM 4932 N N . LYS A 1 11 ? 1.496 -0.802 -6.429 1.00 0.00 11 LYS A N 8
ATOM 4933 C CA . LYS A 1 11 ? 0.237 -0.976 -5.648 1.00 0.00 11 LYS A CA 8
ATOM 4934 C C . LYS A 1 11 ? -0.141 -2.454 -5.677 1.00 0.00 11 LYS A C 8
ATOM 4935 O O . LYS A 1 11 ? -0.514 -3.038 -4.679 1.00 0.00 11 LYS A O 8
ATOM 4954 N N . LYS A 1 12 ? -0.035 -3.060 -6.824 1.00 0.00 12 LYS A N 8
ATOM 4955 C CA . LYS A 1 12 ? -0.368 -4.492 -6.956 1.00 0.00 12 LYS A CA 8
ATOM 4956 C C . LYS A 1 12 ? 0.631 -5.329 -6.144 1.00 0.00 12 LYS A C 8
ATOM 4957 O O . LYS A 1 12 ? 0.353 -6.449 -5.763 1.00 0.00 12 LYS A O 8
ATOM 4976 N N . ASP A 1 13 ? 1.799 -4.796 -5.886 1.00 0.00 13 ASP A N 8
ATOM 4977 C CA . ASP A 1 13 ? 2.821 -5.560 -5.114 1.00 0.00 13 ASP A CA 8
ATOM 4978 C C . ASP A 1 13 ? 2.369 -5.757 -3.666 1.00 0.00 13 ASP A C 8
ATOM 4979 O O . ASP A 1 13 ? 2.905 -6.585 -2.958 1.00 0.00 13 ASP A O 8
ATOM 4988 N N . CYS A 1 14 ? 1.397 -5.016 -3.209 1.00 0.00 14 CYS A N 8
ATOM 4989 C CA . CYS A 1 14 ? 0.947 -5.186 -1.818 1.00 0.00 14 CYS A CA 8
ATOM 4990 C C . CYS A 1 14 ? -0.063 -6.322 -1.783 1.00 0.00 14 CYS A C 8
ATOM 4991 O O . CYS A 1 14 ? -1.016 -6.355 -2.537 1.00 0.00 14 CYS A O 8
ATOM 4998 N N . CYS A 1 15 ? 0.164 -7.270 -0.927 1.00 0.00 15 CYS A N 8
ATOM 4999 C CA . CYS A 1 15 ? -0.759 -8.436 -0.854 1.00 0.00 15 CYS A CA 8
ATOM 5000 C C . CYS A 1 15 ? -2.183 -7.984 -0.567 1.00 0.00 15 CYS A C 8
ATOM 5001 O O . CYS A 1 15 ? -2.514 -6.815 -0.651 1.00 0.00 15 CYS A O 8
ATOM 5008 N N . CYS A 1 16 ? -3.014 -8.927 -0.216 1.00 0.00 16 CYS A N 8
ATOM 5009 C CA . CYS A 1 16 ? -4.440 -8.636 0.105 1.00 0.00 16 CYS A CA 8
ATOM 5010 C C . CYS A 1 16 ? -4.892 -7.303 -0.469 1.00 0.00 16 CYS A C 8
ATOM 5011 O O . CYS A 1 16 ? -4.581 -6.935 -1.586 1.00 0.00 16 CYS A O 8
ATOM 5018 N N . GLY A 1 17 ? -5.652 -6.603 0.298 1.00 0.00 17 GLY A N 8
ATOM 5019 C CA . GLY A 1 17 ? -6.200 -5.293 -0.137 1.00 0.00 17 GLY A CA 8
ATOM 5020 C C . GLY A 1 17 ? -5.346 -4.167 0.408 1.00 0.00 17 GLY A C 8
ATOM 5021 O O . GLY A 1 17 ? -5.826 -3.098 0.725 1.00 0.00 17 GLY A O 8
ATOM 5025 N N . TYR A 1 18 ? -4.085 -4.405 0.521 1.00 0.00 18 TYR A N 8
ATOM 5026 C CA . TYR A 1 18 ? -3.175 -3.357 1.050 1.00 0.00 18 TYR A CA 8
ATOM 5027 C C . TYR A 1 18 ? -2.653 -2.494 -0.107 1.00 0.00 18 TYR A C 8
ATOM 5028 O O . TYR A 1 18 ? -2.402 -2.980 -1.191 1.00 0.00 18 TYR A O 8
ATOM 5046 N N . ASN A 1 19 ? -2.505 -1.210 0.117 1.00 0.00 19 ASN A N 8
ATOM 5047 C CA . ASN A 1 19 ? -2.014 -0.295 -0.961 1.00 0.00 19 ASN A CA 8
ATOM 5048 C C . ASN A 1 19 ? -0.526 0.030 -0.753 1.00 0.00 19 ASN A C 8
ATOM 5049 O O . ASN A 1 19 ? -0.027 -0.061 0.341 1.00 0.00 19 ASN A O 8
ATOM 5060 N N . CYS A 1 20 ? 0.185 0.346 -1.794 1.00 0.00 20 CYS A N 8
ATOM 5061 C CA . CYS A 1 20 ? 1.638 0.663 -1.637 1.00 0.00 20 CYS A CA 8
ATOM 5062 C C . CYS A 1 20 ? 1.800 2.166 -1.378 1.00 0.00 20 CYS A C 8
ATOM 5063 O O . CYS A 1 20 ? 1.129 2.981 -1.978 1.00 0.00 20 CYS A O 8
ATOM 5070 N N . VAL A 1 21 ? 2.680 2.534 -0.481 1.00 0.00 21 VAL A N 8
ATOM 5071 C CA . VAL A 1 21 ? 2.888 3.983 -0.167 1.00 0.00 21 VAL A CA 8
ATOM 5072 C C . VAL A 1 21 ? 4.386 4.306 -0.259 1.00 0.00 21 VAL A C 8
ATOM 5073 O O . VAL A 1 21 ? 5.213 3.421 -0.266 1.00 0.00 21 VAL A O 8
ATOM 5086 N N . TYR A 1 22 ? 4.738 5.568 -0.335 1.00 0.00 22 TYR A N 8
ATOM 5087 C CA . TYR A 1 22 ? 6.186 5.946 -0.437 1.00 0.00 22 TYR A CA 8
ATOM 5088 C C . TYR A 1 22 ? 6.635 6.700 0.820 1.00 0.00 22 TYR A C 8
ATOM 5089 O O . TYR A 1 22 ? 5.984 7.623 1.269 1.00 0.00 22 TYR A O 8
ATOM 5107 N N . ALA A 1 23 ? 7.755 6.311 1.385 1.00 0.00 23 ALA A N 8
ATOM 5108 C CA . ALA A 1 23 ? 8.271 6.998 2.609 1.00 0.00 23 ALA A CA 8
ATOM 5109 C C . ALA A 1 23 ? 9.526 7.809 2.266 1.00 0.00 23 ALA A C 8
ATOM 5110 O O . ALA A 1 23 ? 10.436 7.327 1.623 1.00 0.00 23 ALA A O 8
ATOM 5117 N N . TRP A 1 24 ? 9.576 9.035 2.708 1.00 0.00 24 TRP A N 8
ATOM 5118 C CA . TRP A 1 24 ? 10.764 9.900 2.438 1.00 0.00 24 TRP A CA 8
ATOM 5119 C C . TRP A 1 24 ? 12.059 9.253 2.957 1.00 0.00 24 TRP A C 8
ATOM 5120 O O . TRP A 1 24 ? 13.068 9.245 2.279 1.00 0.00 24 TRP A O 8
ATOM 5141 N N . TYR A 1 25 ? 12.059 8.744 4.158 1.00 0.00 25 TYR A N 8
ATOM 5142 C CA . TYR A 1 25 ? 13.314 8.144 4.705 1.00 0.00 25 TYR A CA 8
ATOM 5143 C C . TYR A 1 25 ? 13.604 6.802 4.023 1.00 0.00 25 TYR A C 8
ATOM 5144 O O . TYR A 1 25 ? 12.713 6.020 3.759 1.00 0.00 25 TYR A O 8
ATOM 5162 N N . ASN A 1 26 ? 14.855 6.542 3.740 1.00 0.00 26 ASN A N 8
ATOM 5163 C CA . ASN A 1 26 ? 15.244 5.261 3.077 1.00 0.00 26 ASN A CA 8
ATOM 5164 C C . ASN A 1 26 ? 14.496 5.101 1.761 1.00 0.00 26 ASN A C 8
ATOM 5165 O O . ASN A 1 26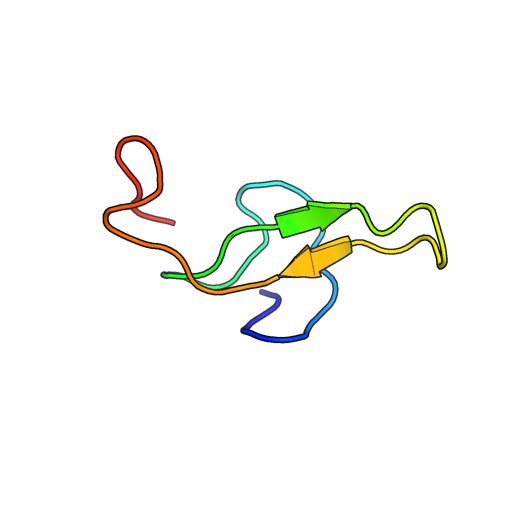 ? 14.308 4.000 1.284 1.00 0.00 26 ASN A O 8
ATOM 5176 N N . GLN A 1 27 ? 14.088 6.190 1.164 1.00 0.00 27 GLN A N 8
ATOM 5177 C CA . GLN A 1 27 ? 13.360 6.111 -0.140 1.00 0.00 27 GLN A CA 8
ATOM 5178 C C . GLN A 1 27 ? 12.746 4.714 -0.300 1.00 0.00 27 GLN A C 8
ATOM 5179 O O . GLN A 1 27 ? 12.927 4.063 -1.310 1.00 0.00 27 GLN A O 8
ATOM 5193 N N . GLN A 1 28 ? 12.052 4.238 0.703 1.00 0.00 28 GLN A N 8
ATOM 5194 C CA . GLN A 1 28 ? 11.457 2.865 0.632 1.00 0.00 28 GLN A CA 8
ATOM 5195 C C . GLN A 1 28 ? 9.923 2.948 0.662 1.00 0.00 28 GLN A C 8
ATOM 5196 O O . GLN A 1 28 ? 9.348 3.760 1.362 1.00 0.00 28 GLN A O 8
ATOM 5210 N N . SER A 1 29 ? 9.257 2.112 -0.100 1.00 0.00 29 SER A N 8
ATOM 5211 C CA . SER A 1 29 ? 7.758 2.133 -0.126 1.00 0.00 29 SER A CA 8
ATOM 5212 C C . SER A 1 29 ? 7.195 1.136 0.894 1.00 0.00 29 SER A C 8
ATOM 5213 O O . SER A 1 29 ? 7.733 0.069 1.076 1.00 0.00 29 SER A O 8
ATOM 5221 N N . SER A 1 30 ? 6.103 1.473 1.552 1.00 0.00 30 SER A N 8
ATOM 5222 C CA . SER A 1 30 ? 5.505 0.551 2.555 1.00 0.00 30 SER A CA 8
ATOM 5223 C C . SER A 1 30 ? 3.999 0.360 2.295 1.00 0.00 30 SER A C 8
ATOM 5224 O O . SER A 1 30 ? 3.271 1.309 2.087 1.00 0.00 30 SER A O 8
ATOM 5232 N N . CYS A 1 31 ? 3.534 -0.869 2.315 1.00 0.00 31 CYS A N 8
ATOM 5233 C CA . CYS A 1 31 ? 2.080 -1.142 2.076 1.00 0.00 31 CYS A CA 8
ATOM 5234 C C . CYS A 1 31 ? 1.233 -0.666 3.265 1.00 0.00 31 CYS A C 8
ATOM 5235 O O . CYS A 1 31 ? 1.626 -0.779 4.408 1.00 0.00 31 CYS A O 8
ATOM 5242 N N . GLU A 1 32 ? 0.055 -0.162 2.995 1.00 0.00 32 GLU A N 8
ATOM 5243 C CA . GLU A 1 32 ? -0.852 0.298 4.083 1.00 0.00 32 GLU A CA 8
ATOM 5244 C C . GLU A 1 32 ? -2.304 0.149 3.612 1.00 0.00 32 GLU A C 8
ATOM 5245 O O . GLU A 1 32 ? -2.644 0.491 2.496 1.00 0.00 32 GLU A O 8
ATOM 5257 N N . ARG A 1 33 ? -3.159 -0.365 4.451 1.00 0.00 33 ARG A N 8
ATOM 5258 C CA . ARG A 1 33 ? -4.586 -0.544 4.053 1.00 0.00 33 ARG A CA 8
ATOM 5259 C C . ARG A 1 33 ? -5.201 0.801 3.666 1.00 0.00 33 ARG A C 8
ATOM 5260 O O . ARG A 1 33 ? -4.918 1.817 4.266 1.00 0.00 33 ARG A O 8
ATOM 5281 N N . LYS A 1 34 ? -6.062 0.806 2.680 1.00 0.00 34 LYS A N 8
ATOM 5282 C CA . LYS A 1 34 ? -6.723 2.068 2.262 1.00 0.00 34 LYS A CA 8
ATOM 5283 C C . LYS A 1 34 ? -7.746 1.784 1.169 1.00 0.00 34 LYS A C 8
ATOM 5284 O O . LYS A 1 34 ? -8.926 1.646 1.429 1.00 0.00 34 LYS A O 8
ATOM 5303 N N . TRP A 1 35 ? -7.307 1.706 -0.046 1.00 0.00 35 TRP A N 8
ATOM 5304 C CA . TRP A 1 35 ? -8.255 1.446 -1.176 1.00 0.00 35 TRP A CA 8
ATOM 5305 C C . TRP A 1 35 ? -7.967 0.080 -1.793 1.00 0.00 35 TRP A C 8
ATOM 5306 O O . TRP A 1 35 ? -7.267 -0.745 -1.240 1.00 0.00 35 TRP A O 8
ATOM 5327 N N . LYS A 1 36 ? -8.505 -0.146 -2.955 1.00 0.00 36 LYS A N 8
ATOM 5328 C CA . LYS A 1 36 ? -8.288 -1.433 -3.662 1.00 0.00 36 LYS A CA 8
ATOM 5329 C C . LYS A 1 36 ? -8.905 -1.310 -5.043 1.00 0.00 36 LYS A C 8
ATOM 5330 O O . LYS A 1 36 ? -8.260 -1.491 -6.054 1.00 0.00 36 LYS A O 8
ATOM 5349 N N . TYR A 1 37 ? -10.153 -0.980 -5.061 1.00 0.00 37 TYR A N 8
ATOM 5350 C CA . TYR A 1 37 ? -10.888 -0.808 -6.348 1.00 0.00 37 TYR A CA 8
ATOM 5351 C C . TYR A 1 37 ? -12.368 -0.510 -6.066 1.00 0.00 37 TYR A C 8
ATOM 5352 O O . TYR A 1 37 ? -13.042 0.086 -6.879 1.00 0.00 37 TYR A O 8
ATOM 5370 N N . LEU A 1 38 ? -12.856 -0.930 -4.920 1.00 0.00 38 LEU A N 8
ATOM 5371 C CA . LEU A 1 38 ? -14.294 -0.711 -4.517 1.00 0.00 38 LEU A CA 8
ATOM 5372 C C . LEU A 1 38 ? -14.920 -2.086 -4.205 1.00 0.00 38 LEU A C 8
ATOM 5373 O O . LEU A 1 38 ? -14.292 -3.102 -4.408 1.00 0.00 38 LEU A O 8
ATOM 5389 N N . PHE A 1 39 ? -16.140 -2.127 -3.711 1.00 0.00 39 PHE A N 8
ATOM 5390 C CA . PHE A 1 39 ? -16.802 -3.440 -3.378 1.00 0.00 39 PHE A CA 8
ATOM 5391 C C . PHE A 1 39 ? -15.754 -4.484 -2.950 1.00 0.00 39 PHE A C 8
ATOM 5392 O O . PHE A 1 39 ? -15.007 -4.994 -3.758 1.00 0.00 39 PHE A O 8
ATOM 5409 N N . THR A 1 40 ? -15.708 -4.797 -1.678 1.00 0.00 40 THR A N 8
ATOM 5410 C CA . THR A 1 40 ? -14.720 -5.798 -1.162 1.00 0.00 40 THR A CA 8
ATOM 5411 C C . THR A 1 40 ? -13.350 -5.136 -1.036 1.00 0.00 40 THR A C 8
ATOM 5412 O O . THR A 1 40 ? -12.350 -5.790 -0.823 1.00 0.00 40 THR A O 8
ATOM 5423 N N . GLY A 1 41 ? -13.295 -3.843 -1.172 1.00 0.00 41 GLY A N 8
ATOM 5424 C CA . GLY A 1 41 ? -11.987 -3.144 -1.062 1.00 0.00 41 GLY A CA 8
ATOM 5425 C C . GLY A 1 41 ? -11.563 -3.059 0.408 1.00 0.00 41 GLY A C 8
ATOM 5426 O O . GLY A 1 41 ? -10.768 -2.220 0.781 1.00 0.00 41 GLY A O 8
ATOM 5430 N N . GLU A 1 42 ? -12.084 -3.921 1.244 1.00 0.00 42 GLU A N 8
ATOM 5431 C CA . GLU A 1 42 ? -11.704 -3.893 2.691 1.00 0.00 42 GLU A CA 8
ATOM 5432 C C . GLU A 1 42 ? -10.789 -5.080 3.004 1.00 0.00 42 GLU A C 8
ATOM 5433 O O . GLU A 1 42 ? -11.010 -6.184 2.549 1.00 0.00 42 GLU A O 8
ATOM 5445 N N . CYS A 1 43 ? -9.767 -4.861 3.787 1.00 0.00 43 CYS A N 8
ATOM 5446 C CA . CYS A 1 43 ? -8.839 -5.977 4.143 1.00 0.00 43 CYS A CA 8
ATOM 5447 C C . CYS A 1 43 ? -8.048 -5.598 5.397 1.00 0.00 43 CYS A C 8
ATOM 5448 O O . CYS A 1 43 ? -7.734 -6.491 6.165 1.00 0.00 43 CYS A O 8
ATOM 5457 N N . CYS A 1 1 ? 4.647 -9.484 -1.831 1.00 0.00 1 CYS A N 9
ATOM 5458 C CA . CYS A 1 1 ? 3.486 -8.712 -1.310 1.00 0.00 1 CYS A CA 9
ATOM 5459 C C . CYS A 1 1 ? 3.809 -8.156 0.081 1.00 0.00 1 CYS A C 9
ATOM 5460 O O . CYS A 1 1 ? 3.924 -8.887 1.043 1.00 0.00 1 CYS A O 9
ATOM 5469 N N . GLY A 1 2 ? 3.950 -6.864 0.202 1.00 0.00 2 GLY A N 9
ATOM 5470 C CA . GLY A 1 2 ? 4.248 -6.286 1.537 1.00 0.00 2 GLY A CA 9
ATOM 5471 C C . GLY A 1 2 ? 3.037 -6.516 2.442 1.00 0.00 2 GLY A C 9
ATOM 5472 O O . GLY A 1 2 ? 1.914 -6.584 1.983 1.00 0.00 2 GLY A O 9
ATOM 5476 N N . SER A 1 3 ? 3.250 -6.637 3.720 1.00 0.00 3 SER A N 9
ATOM 5477 C CA . SER A 1 3 ? 2.105 -6.866 4.645 1.00 0.00 3 SER A CA 9
ATOM 5478 C C . SER A 1 3 ? 1.656 -5.525 5.218 1.00 0.00 3 SER A C 9
ATOM 5479 O O . SER A 1 3 ? 2.190 -4.487 4.882 1.00 0.00 3 SER A O 9
ATOM 5487 N N . LYS A 1 4 ? 0.682 -5.536 6.083 1.00 0.00 4 LYS A N 9
ATOM 5488 C CA . LYS A 1 4 ? 0.206 -4.258 6.679 1.00 0.00 4 LYS A CA 9
ATOM 5489 C C . LYS A 1 4 ? 1.433 -3.469 7.145 1.00 0.00 4 LYS A C 9
ATOM 5490 O O . LYS A 1 4 ? 2.224 -3.945 7.933 1.00 0.00 4 LYS A O 9
ATOM 5509 N N . ARG A 1 5 ? 1.617 -2.280 6.624 1.00 0.00 5 ARG A N 9
ATOM 5510 C CA . ARG A 1 5 ? 2.815 -1.477 6.996 1.00 0.00 5 ARG A CA 9
ATOM 5511 C C . ARG A 1 5 ? 4.071 -2.280 6.633 1.00 0.00 5 ARG A C 9
ATOM 5512 O O . ARG A 1 5 ? 4.617 -2.988 7.453 1.00 0.00 5 ARG A O 9
ATOM 5533 N N . ALA A 1 6 ? 4.532 -2.175 5.408 1.00 0.00 6 ALA A N 9
ATOM 5534 C CA . ALA A 1 6 ? 5.750 -2.944 4.995 1.00 0.00 6 ALA A CA 9
ATOM 5535 C C . ALA A 1 6 ? 6.135 -2.616 3.545 1.00 0.00 6 ALA A C 9
ATOM 5536 O O . ALA A 1 6 ? 5.300 -2.351 2.706 1.00 0.00 6 ALA A O 9
ATOM 5543 N N . TRP A 1 7 ? 7.416 -2.636 3.263 1.00 0.00 7 TRP A N 9
ATOM 5544 C CA . TRP A 1 7 ? 7.932 -2.320 1.891 1.00 0.00 7 TRP A CA 9
ATOM 5545 C C . TRP A 1 7 ? 7.039 -2.900 0.790 1.00 0.00 7 TRP A C 9
ATOM 5546 O O . TRP A 1 7 ? 6.618 -4.039 0.837 1.00 0.00 7 TRP A O 9
ATOM 5567 N N . CYS A 1 8 ? 6.770 -2.100 -0.213 1.00 0.00 8 CYS A N 9
ATOM 5568 C CA . CYS A 1 8 ? 5.927 -2.555 -1.363 1.00 0.00 8 CYS A CA 9
ATOM 5569 C C . CYS A 1 8 ? 6.625 -2.181 -2.675 1.00 0.00 8 CYS A C 9
ATOM 5570 O O . CYS A 1 8 ? 7.438 -1.280 -2.712 1.00 0.00 8 CYS A O 9
ATOM 5577 N N . LYS A 1 9 ? 6.310 -2.841 -3.758 1.00 0.00 9 LYS A N 9
ATOM 5578 C CA . LYS A 1 9 ? 6.954 -2.477 -5.056 1.00 0.00 9 LYS A CA 9
ATOM 5579 C C . LYS A 1 9 ? 6.038 -1.514 -5.810 1.00 0.00 9 LYS A C 9
ATOM 5580 O O . LYS A 1 9 ? 6.472 -0.533 -6.379 1.00 0.00 9 LYS A O 9
ATOM 5599 N N . GLU A 1 10 ? 4.765 -1.789 -5.805 1.00 0.00 10 GLU A N 9
ATOM 5600 C CA . GLU A 1 10 ? 3.796 -0.903 -6.500 1.00 0.00 10 GLU A CA 9
ATOM 5601 C C . GLU A 1 10 ? 2.408 -1.126 -5.903 1.00 0.00 10 GLU A C 9
ATOM 5602 O O . GLU A 1 10 ? 2.250 -1.778 -4.893 1.00 0.00 10 GLU A O 9
ATOM 5614 N N . LYS A 1 11 ? 1.409 -0.578 -6.521 1.00 0.00 11 LYS A N 9
ATOM 5615 C CA . LYS A 1 11 ? 0.020 -0.731 -6.007 1.00 0.00 11 LYS A CA 9
ATOM 5616 C C . LYS A 1 11 ? -0.416 -2.203 -5.986 1.00 0.00 11 LYS A C 9
ATOM 5617 O O . LYS A 1 11 ? -1.051 -2.651 -5.053 1.00 0.00 11 LYS A O 9
ATOM 5636 N N . LYS A 1 12 ? -0.128 -2.950 -7.014 1.00 0.00 12 LYS A N 9
ATOM 5637 C CA . LYS A 1 12 ? -0.584 -4.374 -7.048 1.00 0.00 12 LYS A CA 9
ATOM 5638 C C . LYS A 1 12 ? 0.402 -5.313 -6.339 1.00 0.00 12 LYS A C 9
ATOM 5639 O O . LYS A 1 12 ? 0.051 -6.417 -5.974 1.00 0.00 12 LYS A O 9
ATOM 5658 N N . ASP A 1 13 ? 1.627 -4.911 -6.147 1.00 0.00 13 ASP A N 9
ATOM 5659 C CA . ASP A 1 13 ? 2.597 -5.807 -5.481 1.00 0.00 13 ASP A CA 9
ATOM 5660 C C . ASP A 1 13 ? 2.300 -5.912 -3.983 1.00 0.00 13 ASP A C 9
ATOM 5661 O O . ASP A 1 13 ? 2.984 -6.609 -3.273 1.00 0.00 13 ASP A O 9
ATOM 5670 N N . CYS A 1 14 ? 1.297 -5.237 -3.483 1.00 0.00 14 CYS A N 9
ATOM 5671 C CA . CYS A 1 14 ? 0.999 -5.336 -2.037 1.00 0.00 14 CYS A CA 9
ATOM 5672 C C . CYS A 1 14 ? 0.010 -6.473 -1.805 1.00 0.00 14 CYS A C 9
ATOM 5673 O O . CYS A 1 14 ? -0.865 -6.726 -2.609 1.00 0.00 14 CYS A O 9
ATOM 5680 N N . CYS A 1 15 ? 0.151 -7.170 -0.715 1.00 0.00 15 CYS A N 9
ATOM 5681 C CA . CYS A 1 15 ? -0.772 -8.297 -0.440 1.00 0.00 15 CYS A CA 9
ATOM 5682 C C . CYS A 1 15 ? -2.208 -7.800 -0.488 1.00 0.00 15 CYS A C 9
ATOM 5683 O O . CYS A 1 15 ? -2.582 -6.860 0.186 1.00 0.00 15 CYS A O 9
ATOM 5690 N N . CYS A 1 16 ? -3.006 -8.432 -1.303 1.00 0.00 16 CYS A N 9
ATOM 5691 C CA . CYS A 1 16 ? -4.438 -8.031 -1.443 1.00 0.00 16 CYS A CA 9
ATOM 5692 C C . CYS A 1 16 ? -4.934 -7.397 -0.139 1.00 0.00 16 CYS A C 9
ATOM 5693 O O . CYS A 1 16 ? -4.757 -7.940 0.933 1.00 0.00 16 CYS A O 9
ATOM 5700 N N . GLY A 1 17 ? -5.555 -6.249 -0.225 1.00 0.00 17 GLY A N 9
ATOM 5701 C CA . GLY A 1 17 ? -6.069 -5.578 1.006 1.00 0.00 17 GLY A CA 9
ATOM 5702 C C . GLY A 1 17 ? -5.149 -4.428 1.408 1.00 0.00 17 GLY A C 9
ATOM 5703 O O . GLY A 1 17 ? -5.505 -3.605 2.228 1.00 0.00 17 GLY A O 9
ATOM 5707 N N . TYR A 1 18 ? -3.970 -4.356 0.847 1.00 0.00 18 TYR A N 9
ATOM 5708 C CA . TYR A 1 18 ? -3.043 -3.246 1.219 1.00 0.00 18 TYR A CA 9
ATOM 5709 C C . TYR A 1 18 ? -2.577 -2.489 -0.029 1.00 0.00 18 TYR A C 9
ATOM 5710 O O . TYR A 1 18 ? -2.417 -3.050 -1.095 1.00 0.00 18 TYR A O 9
ATOM 5728 N N . ASN A 1 19 ? -2.360 -1.209 0.114 1.00 0.00 19 ASN A N 9
ATOM 5729 C CA . ASN A 1 19 ? -1.904 -0.368 -1.034 1.00 0.00 19 ASN A CA 9
ATOM 5730 C C . ASN A 1 19 ? -0.385 -0.201 -0.964 1.00 0.00 19 ASN A C 9
ATOM 5731 O O . ASN A 1 19 ? 0.280 -0.890 -0.229 1.00 0.00 19 ASN A O 9
ATOM 5742 N N . CYS A 1 20 ? 0.163 0.711 -1.725 1.00 0.00 20 CYS A N 9
ATOM 5743 C CA . CYS A 1 20 ? 1.645 0.934 -1.708 1.00 0.00 20 CYS A CA 9
ATOM 5744 C C . CYS A 1 20 ? 1.924 2.439 -1.734 1.00 0.00 20 CYS A C 9
ATOM 5745 O O . CYS A 1 20 ? 1.371 3.167 -2.535 1.00 0.00 20 CYS A O 9
ATOM 5752 N N . VAL A 1 21 ? 2.763 2.913 -0.849 1.00 0.00 21 VAL A N 9
ATOM 5753 C CA . VAL A 1 21 ? 3.061 4.376 -0.808 1.00 0.00 21 VAL A CA 9
ATOM 5754 C C . VAL A 1 21 ? 4.555 4.603 -0.559 1.00 0.00 21 VAL A C 9
ATOM 5755 O O . VAL A 1 21 ? 5.235 3.768 0.030 1.00 0.00 21 VAL A O 9
ATOM 5768 N N . TYR A 1 22 ? 5.069 5.731 -0.979 1.00 0.00 22 TYR A N 9
ATOM 5769 C CA . TYR A 1 22 ? 6.520 6.026 -0.777 1.00 0.00 22 TYR A CA 9
ATOM 5770 C C . TYR A 1 22 ? 6.771 6.398 0.692 1.00 0.00 22 TYR A C 9
ATOM 5771 O O . TYR A 1 22 ? 6.130 7.276 1.236 1.00 0.00 22 TYR A O 9
ATOM 5789 N N . ALA A 1 23 ? 7.696 5.729 1.339 1.00 0.00 23 ALA A N 9
ATOM 5790 C CA . ALA A 1 23 ? 7.986 6.032 2.779 1.00 0.00 23 ALA A CA 9
ATOM 5791 C C . ALA A 1 23 ? 9.303 6.812 2.912 1.00 0.00 23 ALA A C 9
ATOM 5792 O O . ALA A 1 23 ? 10.376 6.280 2.710 1.00 0.00 23 ALA A O 9
ATOM 5799 N N . TRP A 1 24 ? 9.224 8.066 3.264 1.00 0.00 24 TRP A N 9
ATOM 5800 C CA . TRP A 1 24 ? 10.458 8.897 3.429 1.00 0.00 24 TRP A CA 9
ATOM 5801 C C . TRP A 1 24 ? 11.412 8.277 4.458 1.00 0.00 24 TRP A C 9
ATOM 5802 O O . TRP A 1 24 ? 12.518 8.746 4.641 1.00 0.00 24 TRP A O 9
ATOM 5823 N N . TYR A 1 25 ? 10.986 7.271 5.175 1.00 0.00 25 TYR A N 9
ATOM 5824 C CA . TYR A 1 25 ? 11.876 6.691 6.227 1.00 0.00 25 TYR A CA 9
ATOM 5825 C C . TYR A 1 25 ? 13.176 6.173 5.596 1.00 0.00 25 TYR A C 9
ATOM 5826 O O . TYR A 1 25 ? 14.257 6.483 6.059 1.00 0.00 25 TYR A O 9
ATOM 5844 N N . ASN A 1 26 ? 13.101 5.420 4.530 1.00 0.00 26 ASN A N 9
ATOM 5845 C CA . ASN A 1 26 ? 14.358 4.934 3.875 1.00 0.00 26 ASN A CA 9
ATOM 5846 C C . ASN A 1 26 ? 14.136 4.847 2.366 1.00 0.00 26 ASN A C 9
ATOM 5847 O O . ASN A 1 26 ? 14.394 3.835 1.745 1.00 0.00 26 ASN A O 9
ATOM 5858 N N . GLN A 1 27 ? 13.661 5.911 1.773 1.00 0.00 27 GLN A N 9
ATOM 5859 C CA . GLN A 1 27 ? 13.418 5.910 0.301 1.00 0.00 27 GLN A CA 9
ATOM 5860 C C . GLN A 1 27 ? 12.811 4.571 -0.110 1.00 0.00 27 GLN A C 9
ATOM 5861 O O . GLN A 1 27 ? 13.036 4.081 -1.199 1.00 0.00 27 GLN A O 9
ATOM 5875 N N . GLN A 1 28 ? 12.046 3.979 0.762 1.00 0.00 28 GLN A N 9
ATOM 5876 C CA . GLN A 1 28 ? 11.412 2.668 0.454 1.00 0.00 28 GLN A CA 9
ATOM 5877 C C . GLN A 1 28 ? 9.892 2.828 0.512 1.00 0.00 28 GLN A C 9
ATOM 5878 O O . GLN A 1 28 ? 9.373 3.638 1.251 1.00 0.00 28 GLN A O 9
ATOM 5892 N N . SER A 1 29 ? 9.177 2.063 -0.262 1.00 0.00 29 SER A N 9
ATOM 5893 C CA . SER A 1 29 ? 7.691 2.172 -0.252 1.00 0.00 29 SER A CA 9
ATOM 5894 C C . SER A 1 29 ? 7.126 1.232 0.812 1.00 0.00 29 SER A C 9
ATOM 5895 O O . SER A 1 29 ? 7.785 0.310 1.224 1.00 0.00 29 SER A O 9
ATOM 5903 N N . SER A 1 30 ? 5.911 1.447 1.260 1.00 0.00 30 SER A N 9
ATOM 5904 C CA . SER A 1 30 ? 5.334 0.550 2.295 1.00 0.00 30 SER A CA 9
ATOM 5905 C C . SER A 1 30 ? 3.858 0.252 1.992 1.00 0.00 30 SER A C 9
ATOM 5906 O O . SER A 1 30 ? 3.090 1.137 1.671 1.00 0.00 30 SER A O 9
ATOM 5914 N N . CYS A 1 31 ? 3.454 -0.994 2.097 1.00 0.00 31 CYS A N 9
ATOM 5915 C CA . CYS A 1 31 ? 2.025 -1.342 1.824 1.00 0.00 31 CYS A CA 9
ATOM 5916 C C . CYS A 1 31 ? 1.136 -0.789 2.944 1.00 0.00 31 CYS A C 9
ATOM 5917 O O . CYS A 1 31 ? 1.433 -0.945 4.110 1.00 0.00 31 CYS A O 9
ATOM 5924 N N . GLU A 1 32 ? 0.038 -0.157 2.610 1.00 0.00 32 GLU A N 9
ATOM 5925 C CA . GLU A 1 32 ? -0.858 0.378 3.680 1.00 0.00 32 GLU A CA 9
ATOM 5926 C C . GLU A 1 32 ? -2.316 0.390 3.199 1.00 0.00 32 GLU A C 9
ATOM 5927 O O . GLU A 1 32 ? -2.606 0.633 2.047 1.00 0.00 32 GLU A O 9
ATOM 5939 N N . ARG A 1 33 ? -3.231 0.127 4.091 1.00 0.00 33 ARG A N 9
ATOM 5940 C CA . ARG A 1 33 ? -4.680 0.107 3.729 1.00 0.00 33 ARG A CA 9
ATOM 5941 C C . ARG A 1 33 ? -5.097 1.450 3.109 1.00 0.00 33 ARG A C 9
ATOM 5942 O O . ARG A 1 33 ? -4.417 2.447 3.248 1.00 0.00 33 ARG A O 9
ATOM 5963 N N . LYS A 1 34 ? -6.219 1.493 2.439 1.00 0.00 34 LYS A N 9
ATOM 5964 C CA . LYS A 1 34 ? -6.664 2.772 1.841 1.00 0.00 34 LYS A CA 9
ATOM 5965 C C . LYS A 1 34 ? -8.183 2.759 1.605 1.00 0.00 34 LYS A C 9
ATOM 5966 O O . LYS A 1 34 ? -8.652 2.972 0.506 1.00 0.00 34 LYS A O 9
ATOM 5985 N N . TRP A 1 35 ? -8.956 2.550 2.637 1.00 0.00 35 TRP A N 9
ATOM 5986 C CA . TRP A 1 35 ? -10.442 2.566 2.473 1.00 0.00 35 TRP A CA 9
ATOM 5987 C C . TRP A 1 35 ? -10.875 1.515 1.451 1.00 0.00 35 TRP A C 9
ATOM 5988 O O . TRP A 1 35 ? -11.377 0.464 1.795 1.00 0.00 35 TRP A O 9
ATOM 6009 N N . LYS A 1 36 ? -10.676 1.811 0.204 1.00 0.00 36 LYS A N 9
ATOM 6010 C CA . LYS A 1 36 ? -11.039 0.873 -0.909 1.00 0.00 36 LYS A CA 9
ATOM 6011 C C . LYS A 1 36 ? -12.521 1.032 -1.283 1.00 0.00 36 LYS A C 9
ATOM 6012 O O . LYS A 1 36 ? -13.153 0.107 -1.755 1.00 0.00 36 LYS A O 9
ATOM 6031 N N . TYR A 1 37 ? -13.070 2.204 -1.098 1.00 0.00 37 TYR A N 9
ATOM 6032 C CA . TYR A 1 37 ? -14.500 2.435 -1.468 1.00 0.00 37 TYR A CA 9
ATOM 6033 C C . TYR A 1 37 ? -14.546 3.321 -2.716 1.00 0.00 37 TYR A C 9
ATOM 6034 O O . TYR A 1 37 ? -15.162 4.370 -2.724 1.00 0.00 37 TYR A O 9
ATOM 6052 N N . LEU A 1 38 ? -13.880 2.914 -3.762 1.00 0.00 38 LEU A N 9
ATOM 6053 C CA . LEU A 1 38 ? -13.855 3.721 -5.001 1.00 0.00 38 LEU A CA 9
ATOM 6054 C C . LEU A 1 38 ? -13.212 2.889 -6.127 1.00 0.00 38 LEU A C 9
ATOM 6055 O O . LEU A 1 38 ? -13.319 1.682 -6.135 1.00 0.00 38 LEU A O 9
ATOM 6071 N N . PHE A 1 39 ? -12.564 3.508 -7.084 1.00 0.00 39 PHE A N 9
ATOM 6072 C CA . PHE A 1 39 ? -11.935 2.732 -8.196 1.00 0.00 39 PHE A CA 9
ATOM 6073 C C . PHE A 1 39 ? -10.936 1.715 -7.641 1.00 0.00 39 PHE A C 9
ATOM 6074 O O . PHE A 1 39 ? -10.670 0.698 -8.247 1.00 0.00 39 PHE A O 9
ATOM 6091 N N . THR A 1 40 ? -10.376 2.003 -6.507 1.00 0.00 40 THR A N 9
ATOM 6092 C CA . THR A 1 40 ? -9.364 1.087 -5.886 1.00 0.00 40 THR A CA 9
ATOM 6093 C C . THR A 1 40 ? -8.518 0.417 -6.971 1.00 0.00 40 THR A C 9
ATOM 6094 O O . THR A 1 40 ? -7.745 1.059 -7.655 1.00 0.00 40 THR A O 9
ATOM 6105 N N . GLY A 1 41 ? -8.656 -0.870 -7.123 1.00 0.00 41 GLY A N 9
ATOM 6106 C CA . GLY A 1 41 ? -7.863 -1.607 -8.152 1.00 0.00 41 GLY A CA 9
ATOM 6107 C C . GLY A 1 41 ? -6.970 -2.626 -7.446 1.00 0.00 41 GLY A C 9
ATOM 6108 O O . GLY A 1 41 ? -6.519 -3.589 -8.034 1.00 0.00 41 GLY A O 9
ATOM 6112 N N . GLU A 1 42 ? -6.725 -2.423 -6.179 1.00 0.00 42 GLU A N 9
ATOM 6113 C CA . GLU A 1 42 ? -5.872 -3.376 -5.413 1.00 0.00 42 GLU A CA 9
ATOM 6114 C C . GLU A 1 42 ? -6.774 -4.286 -4.575 1.00 0.00 42 GLU A C 9
ATOM 6115 O O . GLU A 1 42 ? -7.173 -3.940 -3.480 1.00 0.00 42 GLU A O 9
ATOM 6127 N N . CYS A 1 43 ? -7.090 -5.446 -5.087 1.00 0.00 43 CYS A N 9
ATOM 6128 C CA . CYS A 1 43 ? -7.962 -6.399 -4.344 1.00 0.00 43 CYS A CA 9
ATOM 6129 C C . CYS A 1 43 ? -9.040 -5.630 -3.570 1.00 0.00 43 CYS A C 9
ATOM 6130 O O . CYS A 1 43 ? -9.945 -5.117 -4.210 1.00 0.00 43 CYS A O 9
ATOM 6139 N N . CYS A 1 1 ? 4.595 -10.501 -0.460 1.00 0.00 1 CYS A N 10
ATOM 6140 C CA . CYS A 1 1 ? 3.954 -9.160 -0.601 1.00 0.00 1 CYS A CA 10
ATOM 6141 C C . CYS A 1 1 ? 4.109 -8.373 0.704 1.00 0.00 1 CYS A C 10
ATOM 6142 O O . CYS A 1 1 ? 4.093 -8.938 1.780 1.00 0.00 1 CYS A O 10
ATOM 6151 N N . GLY A 1 2 ? 4.234 -7.075 0.627 1.00 0.00 2 GLY A N 10
ATOM 6152 C CA . GLY A 1 2 ? 4.357 -6.272 1.877 1.00 0.00 2 GLY A CA 10
ATOM 6153 C C . GLY A 1 2 ? 2.977 -6.171 2.533 1.00 0.00 2 GLY A C 10
ATOM 6154 O O . GLY A 1 2 ? 1.997 -5.862 1.886 1.00 0.00 2 GLY A O 10
ATOM 6158 N N . SER A 1 3 ? 2.894 -6.431 3.811 1.00 0.00 3 SER A N 10
ATOM 6159 C CA . SER A 1 3 ? 1.576 -6.356 4.508 1.00 0.00 3 SER A CA 10
ATOM 6160 C C . SER A 1 3 ? 1.505 -5.066 5.327 1.00 0.00 3 SER A C 10
ATOM 6161 O O . SER A 1 3 ? 2.024 -4.041 4.934 1.00 0.00 3 SER A O 10
ATOM 6169 N N . LYS A 1 4 ? 0.861 -5.102 6.459 1.00 0.00 4 LYS A N 10
ATOM 6170 C CA . LYS A 1 4 ? 0.754 -3.871 7.289 1.00 0.00 4 LYS A CA 10
ATOM 6171 C C . LYS A 1 4 ? 2.147 -3.286 7.491 1.00 0.00 4 LYS A C 10
ATOM 6172 O O . LYS A 1 4 ? 3.030 -3.926 8.027 1.00 0.00 4 LYS A O 10
ATOM 6191 N N . ARG A 1 5 ? 2.355 -2.075 7.066 1.00 0.00 5 ARG A N 10
ATOM 6192 C CA . ARG A 1 5 ? 3.691 -1.463 7.236 1.00 0.00 5 ARG A CA 10
ATOM 6193 C C . ARG A 1 5 ? 4.741 -2.414 6.659 1.00 0.00 5 ARG A C 10
ATOM 6194 O O . ARG A 1 5 ? 5.287 -3.254 7.346 1.00 0.00 5 ARG A O 10
ATOM 6215 N N . ALA A 1 6 ? 5.011 -2.286 5.391 1.00 0.00 6 ALA A N 10
ATOM 6216 C CA . ALA A 1 6 ? 6.014 -3.186 4.743 1.00 0.00 6 ALA A CA 10
ATOM 6217 C C . ALA A 1 6 ? 6.232 -2.763 3.289 1.00 0.00 6 ALA A C 10
ATOM 6218 O O . ALA A 1 6 ? 5.303 -2.482 2.560 1.00 0.00 6 ALA A O 10
ATOM 6225 N N . TRP A 1 7 ? 7.473 -2.705 2.886 1.00 0.00 7 TRP A N 10
ATOM 6226 C CA . TRP A 1 7 ? 7.835 -2.290 1.504 1.00 0.00 7 TRP A CA 10
ATOM 6227 C C . TRP A 1 7 ? 6.945 -2.959 0.455 1.00 0.00 7 TRP A C 10
ATOM 6228 O O . TRP A 1 7 ? 6.517 -4.087 0.599 1.00 0.00 7 TRP A O 10
ATOM 6249 N N . CYS A 1 8 ? 6.717 -2.266 -0.633 1.00 0.00 8 CYS A N 10
ATOM 6250 C CA . CYS A 1 8 ? 5.919 -2.840 -1.751 1.00 0.00 8 CYS A CA 10
ATOM 6251 C C . CYS A 1 8 ? 6.752 -2.747 -3.030 1.00 0.00 8 CYS A C 10
ATOM 6252 O O . CYS A 1 8 ? 7.595 -1.884 -3.174 1.00 0.00 8 CYS A O 10
ATOM 6259 N N . LYS A 1 9 ? 6.502 -3.616 -3.959 1.00 0.00 9 LYS A N 10
ATOM 6260 C CA . LYS A 1 9 ? 7.245 -3.591 -5.247 1.00 0.00 9 LYS A CA 10
ATOM 6261 C C . LYS A 1 9 ? 6.541 -2.604 -6.191 1.00 0.00 9 LYS A C 10
ATOM 6262 O O . LYS A 1 9 ? 7.168 -1.924 -6.973 1.00 0.00 9 LYS A O 10
ATOM 6281 N N . GLU A 1 10 ? 5.234 -2.514 -6.090 1.00 0.00 10 GLU A N 10
ATOM 6282 C CA . GLU A 1 10 ? 4.439 -1.574 -6.951 1.00 0.00 10 GLU A CA 10
ATOM 6283 C C . GLU A 1 10 ? 3.026 -1.400 -6.360 1.00 0.00 10 GLU A C 10
ATOM 6284 O O . GLU A 1 10 ? 2.726 -1.874 -5.282 1.00 0.00 10 GLU A O 10
ATOM 6296 N N . LYS A 1 11 ? 2.160 -0.719 -7.071 1.00 0.00 11 LYS A N 10
ATOM 6297 C CA . LYS A 1 11 ? 0.756 -0.496 -6.588 1.00 0.00 11 LYS A CA 10
ATOM 6298 C C . LYS A 1 11 ? -0.070 -1.817 -6.419 1.00 0.00 11 LYS A C 10
ATOM 6299 O O . LYS A 1 11 ? -0.597 -2.074 -5.390 1.00 0.00 11 LYS A O 10
ATOM 6318 N N . LYS A 1 12 ? -0.030 -2.639 -7.431 1.00 0.00 12 LYS A N 10
ATOM 6319 C CA . LYS A 1 12 ? -0.790 -3.922 -7.337 1.00 0.00 12 LYS A CA 10
ATOM 6320 C C . LYS A 1 12 ? 0.082 -4.984 -6.673 1.00 0.00 12 LYS A C 10
ATOM 6321 O O . LYS A 1 12 ? -0.298 -6.132 -6.560 1.00 0.00 12 LYS A O 10
ATOM 6340 N N . ASP A 1 13 ? 1.259 -4.611 -6.265 1.00 0.00 13 ASP A N 10
ATOM 6341 C CA . ASP A 1 13 ? 2.186 -5.578 -5.644 1.00 0.00 13 ASP A CA 10
ATOM 6342 C C . ASP A 1 13 ? 2.062 -5.591 -4.111 1.00 0.00 13 ASP A C 10
ATOM 6343 O O . ASP A 1 13 ? 2.800 -6.289 -3.447 1.00 0.00 13 ASP A O 10
ATOM 6352 N N . CYS A 1 14 ? 1.146 -4.859 -3.530 1.00 0.00 14 CYS A N 10
ATOM 6353 C CA . CYS A 1 14 ? 1.024 -4.895 -2.051 1.00 0.00 14 CYS A CA 10
ATOM 6354 C C . CYS A 1 14 ? 0.149 -6.092 -1.701 1.00 0.00 14 CYS A C 10
ATOM 6355 O O . CYS A 1 14 ? -0.632 -6.550 -2.511 1.00 0.00 14 CYS A O 10
ATOM 6362 N N . CYS A 1 15 ? 0.271 -6.620 -0.516 1.00 0.00 15 CYS A N 10
ATOM 6363 C CA . CYS A 1 15 ? -0.549 -7.785 -0.151 1.00 0.00 15 CYS A CA 10
ATOM 6364 C C . CYS A 1 15 ? -1.997 -7.523 -0.547 1.00 0.00 15 CYS A C 10
ATOM 6365 O O . CYS A 1 15 ? -2.369 -6.416 -0.879 1.00 0.00 15 CYS A O 10
ATOM 6372 N N . CYS A 1 16 ? -2.814 -8.536 -0.544 1.00 0.00 16 CYS A N 10
ATOM 6373 C CA . CYS A 1 16 ? -4.222 -8.341 -0.952 1.00 0.00 16 CYS A CA 10
ATOM 6374 C C . CYS A 1 16 ? -4.925 -7.392 0.021 1.00 0.00 16 CYS A C 10
ATOM 6375 O O . CYS A 1 16 ? -4.864 -7.550 1.223 1.00 0.00 16 CYS A O 10
ATOM 6382 N N . GLY A 1 17 ? -5.594 -6.401 -0.504 1.00 0.00 17 GLY A N 10
ATOM 6383 C CA . GLY A 1 17 ? -6.305 -5.429 0.368 1.00 0.00 17 GLY A CA 10
ATOM 6384 C C . GLY A 1 17 ? -5.320 -4.358 0.837 1.00 0.00 17 GLY A C 10
ATOM 6385 O O . GLY A 1 17 ? -5.633 -3.543 1.676 1.00 0.00 17 GLY A O 10
ATOM 6389 N N . TYR A 1 18 ? -4.128 -4.355 0.306 1.00 0.00 18 TYR A N 10
ATOM 6390 C CA . TYR A 1 18 ? -3.124 -3.335 0.729 1.00 0.00 18 TYR A CA 10
ATOM 6391 C C . TYR A 1 18 ? -2.692 -2.469 -0.458 1.00 0.00 18 TYR A C 10
ATOM 6392 O O . TYR A 1 18 ? -2.633 -2.920 -1.586 1.00 0.00 18 TYR A O 10
ATOM 6410 N N . ASN A 1 19 ? -2.376 -1.227 -0.196 1.00 0.00 19 ASN A N 10
ATOM 6411 C CA . ASN A 1 19 ? -1.924 -0.297 -1.275 1.00 0.00 19 ASN A CA 10
ATOM 6412 C C . ASN A 1 19 ? -0.499 0.163 -0.946 1.00 0.00 19 ASN A C 10
ATOM 6413 O O . ASN A 1 19 ? -0.077 0.107 0.189 1.00 0.00 19 ASN A O 10
ATOM 6424 N N . CYS A 1 20 ? 0.256 0.595 -1.924 1.00 0.00 20 CYS A N 10
ATOM 6425 C CA . CYS A 1 20 ? 1.663 1.028 -1.650 1.00 0.00 20 CYS A CA 10
ATOM 6426 C C . CYS A 1 20 ? 1.719 2.528 -1.343 1.00 0.00 20 CYS A C 10
ATOM 6427 O O . CYS A 1 20 ? 1.163 3.345 -2.050 1.00 0.00 20 CYS A O 10
ATOM 6434 N N . VAL A 1 21 ? 2.411 2.887 -0.292 1.00 0.00 21 VAL A N 10
ATOM 6435 C CA . VAL A 1 21 ? 2.549 4.325 0.093 1.00 0.00 21 VAL A CA 10
ATOM 6436 C C . VAL A 1 21 ? 4.038 4.676 0.106 1.00 0.00 21 VAL A C 10
ATOM 6437 O O . VAL A 1 21 ? 4.845 3.963 0.667 1.00 0.00 21 VAL A O 10
ATOM 6450 N N . TYR A 1 22 ? 4.413 5.764 -0.512 1.00 0.00 22 TYR A N 10
ATOM 6451 C CA . TYR A 1 22 ? 5.854 6.137 -0.540 1.00 0.00 22 TYR A CA 10
ATOM 6452 C C . TYR A 1 22 ? 6.335 6.363 0.893 1.00 0.00 22 TYR A C 10
ATOM 6453 O O . TYR A 1 22 ? 5.764 7.135 1.638 1.00 0.00 22 TYR A O 10
ATOM 6471 N N . ALA A 1 23 ? 7.386 5.691 1.283 1.00 0.00 23 ALA A N 10
ATOM 6472 C CA . ALA A 1 23 ? 7.920 5.857 2.665 1.00 0.00 23 ALA A CA 10
ATOM 6473 C C . ALA A 1 23 ? 9.294 6.531 2.605 1.00 0.00 23 ALA A C 10
ATOM 6474 O O . ALA A 1 23 ? 10.266 5.934 2.185 1.00 0.00 23 ALA A O 10
ATOM 6481 N N . TRP A 1 24 ? 9.388 7.765 3.020 1.00 0.00 24 TRP A N 10
ATOM 6482 C CA . TRP A 1 24 ? 10.707 8.456 2.981 1.00 0.00 24 TRP A CA 10
ATOM 6483 C C . TRP A 1 24 ? 11.744 7.610 3.723 1.00 0.00 24 TRP A C 10
ATOM 6484 O O . TRP A 1 24 ? 12.883 7.511 3.312 1.00 0.00 24 TRP A O 10
ATOM 6505 N N . TYR A 1 25 ? 11.363 7.004 4.820 1.00 0.00 25 TYR A N 10
ATOM 6506 C CA . TYR A 1 25 ? 12.345 6.182 5.577 1.00 0.00 25 TYR A CA 10
ATOM 6507 C C . TYR A 1 25 ? 12.638 4.905 4.785 1.00 0.00 25 TYR A C 10
ATOM 6508 O O . TYR A 1 25 ? 11.771 4.338 4.155 1.00 0.00 25 TYR A O 10
ATOM 6526 N N . ASN A 1 26 ? 13.868 4.472 4.788 1.00 0.00 26 ASN A N 10
ATOM 6527 C CA . ASN A 1 26 ? 14.242 3.258 4.012 1.00 0.00 26 ASN A CA 10
ATOM 6528 C C . ASN A 1 26 ? 14.176 3.597 2.517 1.00 0.00 26 ASN A C 10
ATOM 6529 O O . ASN A 1 26 ? 14.526 2.797 1.673 1.00 0.00 26 ASN A O 10
ATOM 6540 N N . GLN A 1 27 ? 13.735 4.786 2.191 1.00 0.00 27 GLN A N 10
ATOM 6541 C CA . GLN A 1 27 ? 13.642 5.193 0.761 1.00 0.00 27 GLN A CA 10
ATOM 6542 C C . GLN A 1 27 ? 12.753 4.207 0.030 1.00 0.00 27 GLN A C 10
ATOM 6543 O O . GLN A 1 27 ? 12.761 4.158 -1.210 1.00 0.00 27 GLN A O 10
ATOM 6557 N N . GLN A 1 28 ? 11.979 3.434 0.711 1.00 0.00 28 GLN A N 10
ATOM 6558 C CA . GLN A 1 28 ? 11.075 2.463 0.037 1.00 0.00 28 GLN A CA 10
ATOM 6559 C C . GLN A 1 28 ? 9.639 2.885 0.289 1.00 0.00 28 GLN A C 10
ATOM 6560 O O . GLN A 1 28 ? 9.378 3.942 0.828 1.00 0.00 28 GLN A O 10
ATOM 6574 N N . SER A 1 29 ? 8.708 2.066 -0.091 1.00 0.00 29 SER A N 10
ATOM 6575 C CA . SER A 1 29 ? 7.277 2.401 0.122 1.00 0.00 29 SER A CA 10
ATOM 6576 C C . SER A 1 29 ? 6.651 1.307 0.985 1.00 0.00 29 SER A C 10
ATOM 6577 O O . SER A 1 29 ? 6.930 0.145 0.803 1.00 0.00 29 SER A O 10
ATOM 6585 N N . SER A 1 30 ? 5.825 1.670 1.933 1.00 0.00 30 SER A N 10
ATOM 6586 C CA . SER A 1 30 ? 5.215 0.654 2.827 1.00 0.00 30 SER A CA 10
ATOM 6587 C C . SER A 1 30 ? 3.763 0.380 2.443 1.00 0.00 30 SER A C 10
ATOM 6588 O O . SER A 1 30 ? 3.009 1.280 2.129 1.00 0.00 30 SER A O 10
ATOM 6596 N N . CYS A 1 31 ? 3.358 -0.863 2.489 1.00 0.00 31 CYS A N 10
ATOM 6597 C CA . CYS A 1 31 ? 1.949 -1.195 2.152 1.00 0.00 31 CYS A CA 10
ATOM 6598 C C . CYS A 1 31 ? 1.023 -0.692 3.260 1.00 0.00 31 CYS A C 10
ATOM 6599 O O . CYS A 1 31 ? 1.405 -0.583 4.407 1.00 0.00 31 CYS A O 10
ATOM 6606 N N . GLU A 1 32 ? -0.193 -0.385 2.917 1.00 0.00 32 GLU A N 10
ATOM 6607 C CA . GLU A 1 32 ? -1.164 0.116 3.927 1.00 0.00 32 GLU A CA 10
ATOM 6608 C C . GLU A 1 32 ? -2.555 -0.361 3.528 1.00 0.00 32 GLU A C 10
ATOM 6609 O O . GLU A 1 32 ? -2.706 -1.328 2.816 1.00 0.00 32 GLU A O 10
ATOM 6621 N N . ARG A 1 33 ? -3.567 0.309 3.972 1.00 0.00 33 ARG A N 10
ATOM 6622 C CA . ARG A 1 33 ? -4.951 -0.105 3.617 1.00 0.00 33 ARG A CA 10
ATOM 6623 C C . ARG A 1 33 ? -5.878 1.106 3.752 1.00 0.00 33 ARG A C 10
ATOM 6624 O O . ARG A 1 33 ? -5.909 1.792 4.755 1.00 0.00 33 ARG A O 10
ATOM 6645 N N . LYS A 1 34 ? -6.604 1.383 2.702 1.00 0.00 34 LYS A N 10
ATOM 6646 C CA . LYS A 1 34 ? -7.517 2.542 2.673 1.00 0.00 34 LYS A CA 10
ATOM 6647 C C . LYS A 1 34 ? -8.900 2.055 2.241 1.00 0.00 34 LYS A C 10
ATOM 6648 O O . LYS A 1 34 ? -9.699 2.794 1.703 1.00 0.00 34 LYS A O 10
ATOM 6667 N N . TRP A 1 35 ? -9.167 0.798 2.462 1.00 0.00 35 TRP A N 10
ATOM 6668 C CA . TRP A 1 35 ? -10.475 0.208 2.066 1.00 0.00 35 TRP A CA 10
ATOM 6669 C C . TRP A 1 35 ? -11.179 -0.318 3.325 1.00 0.00 35 TRP A C 10
ATOM 6670 O O . TRP A 1 35 ? -10.784 -0.010 4.431 1.00 0.00 35 TRP A O 10
ATOM 6691 N N . LYS A 1 36 ? -12.206 -1.117 3.172 1.00 0.00 36 LYS A N 10
ATOM 6692 C CA . LYS A 1 36 ? -12.915 -1.663 4.370 1.00 0.00 36 LYS A CA 10
ATOM 6693 C C . LYS A 1 36 ? -13.939 -2.713 3.930 1.00 0.00 36 LYS A C 10
ATOM 6694 O O . LYS A 1 36 ? -15.025 -2.781 4.465 1.00 0.00 36 LYS A O 10
ATOM 6713 N N . TYR A 1 37 ? -13.577 -3.522 2.964 1.00 0.00 37 TYR A N 10
ATOM 6714 C CA . TYR A 1 37 ? -14.467 -4.614 2.426 1.00 0.00 37 TYR A CA 10
ATOM 6715 C C . TYR A 1 37 ? -14.965 -4.229 1.025 1.00 0.00 37 TYR A C 10
ATOM 6716 O O . TYR A 1 37 ? -16.062 -4.574 0.634 1.00 0.00 37 TYR A O 10
ATOM 6734 N N . LEU A 1 38 ? -14.174 -3.526 0.257 1.00 0.00 38 LEU A N 10
ATOM 6735 C CA . LEU A 1 38 ? -14.631 -3.146 -1.101 1.00 0.00 38 LEU A CA 10
ATOM 6736 C C . LEU A 1 38 ? -14.870 -4.418 -1.917 1.00 0.00 38 LEU A C 10
ATOM 6737 O O . LEU A 1 38 ? -15.867 -4.540 -2.595 1.00 0.00 38 LEU A O 10
ATOM 6753 N N . PHE A 1 39 ? -13.952 -5.356 -1.825 1.00 0.00 39 PHE A N 10
ATOM 6754 C CA . PHE A 1 39 ? -14.041 -6.670 -2.551 1.00 0.00 39 PHE A CA 10
ATOM 6755 C C . PHE A 1 39 ? -12.650 -7.032 -3.090 1.00 0.00 39 PHE A C 10
ATOM 6756 O O . PHE A 1 39 ? -11.662 -6.400 -2.770 1.00 0.00 39 PHE A O 10
ATOM 6773 N N . THR A 1 40 ? -12.571 -8.046 -3.907 1.00 0.00 40 THR A N 10
ATOM 6774 C CA . THR A 1 40 ? -11.257 -8.456 -4.476 1.00 0.00 40 THR A CA 10
ATOM 6775 C C . THR A 1 40 ? -10.861 -7.490 -5.595 1.00 0.00 40 THR A C 10
ATOM 6776 O O . THR A 1 40 ? -9.817 -7.628 -6.201 1.00 0.00 40 THR A O 10
ATOM 6787 N N . GLY A 1 41 ? -11.694 -6.521 -5.877 1.00 0.00 41 GLY A N 10
ATOM 6788 C CA . GLY A 1 41 ? -11.382 -5.542 -6.963 1.00 0.00 41 GLY A CA 10
ATOM 6789 C C . GLY A 1 41 ? -9.875 -5.274 -7.009 1.00 0.00 41 GLY A C 10
ATOM 6790 O O . GLY A 1 41 ? -9.165 -5.829 -7.825 1.00 0.00 41 GLY A O 10
ATOM 6794 N N . GLU A 1 42 ? -9.381 -4.434 -6.138 1.00 0.00 42 GLU A N 10
ATOM 6795 C CA . GLU A 1 42 ? -7.918 -4.137 -6.131 1.00 0.00 42 GLU A CA 10
ATOM 6796 C C . GLU A 1 42 ? -7.273 -4.788 -4.906 1.00 0.00 42 GLU A C 10
ATOM 6797 O O . GLU A 1 42 ? -7.583 -4.457 -3.778 1.00 0.00 42 GLU A O 10
ATOM 6809 N N . CYS A 1 43 ? -6.369 -5.705 -5.109 1.00 0.00 43 CYS A N 10
ATOM 6810 C CA . CYS A 1 43 ? -5.707 -6.359 -3.950 1.00 0.00 43 CYS A CA 10
ATOM 6811 C C . CYS A 1 43 ? -4.461 -5.545 -3.574 1.00 0.00 43 CYS A C 10
ATOM 6812 O O . CYS A 1 43 ? -4.453 -4.357 -3.852 1.00 0.00 43 CYS A O 10
ATOM 6821 N N . CYS A 1 1 ? 4.428 -9.886 -1.459 1.00 0.00 1 CYS A N 11
ATOM 6822 C CA . CYS A 1 1 ? 3.583 -8.741 -1.020 1.00 0.00 1 CYS A CA 11
ATOM 6823 C C . CYS A 1 1 ? 3.930 -8.364 0.429 1.00 0.00 1 CYS A C 11
ATOM 6824 O O . CYS A 1 1 ? 3.937 -9.194 1.315 1.00 0.00 1 CYS A O 11
ATOM 6833 N N . GLY A 1 2 ? 4.267 -7.123 0.657 1.00 0.00 2 GLY A N 11
ATOM 6834 C CA . GLY A 1 2 ? 4.670 -6.684 2.028 1.00 0.00 2 GLY A CA 11
ATOM 6835 C C . GLY A 1 2 ? 3.506 -6.698 3.045 1.00 0.00 2 GLY A C 11
ATOM 6836 O O . GLY A 1 2 ? 3.635 -7.231 4.129 1.00 0.00 2 GLY A O 11
ATOM 6840 N N . SER A 1 3 ? 2.396 -6.087 2.721 1.00 0.00 3 SER A N 11
ATOM 6841 C CA . SER A 1 3 ? 1.229 -6.022 3.676 1.00 0.00 3 SER A CA 11
ATOM 6842 C C . SER A 1 3 ? 1.452 -4.903 4.717 1.00 0.00 3 SER A C 11
ATOM 6843 O O . SER A 1 3 ? 2.500 -4.296 4.769 1.00 0.00 3 SER A O 11
ATOM 6851 N N . LYS A 1 4 ? 0.458 -4.617 5.532 1.00 0.00 4 LYS A N 11
ATOM 6852 C CA . LYS A 1 4 ? 0.595 -3.522 6.553 1.00 0.00 4 LYS A CA 11
ATOM 6853 C C . LYS A 1 4 ? 2.061 -3.364 6.975 1.00 0.00 4 LYS A C 11
ATOM 6854 O O . LYS A 1 4 ? 2.733 -4.321 7.304 1.00 0.00 4 LYS A O 11
ATOM 6873 N N . ARG A 1 5 ? 2.560 -2.154 6.941 1.00 0.00 5 ARG A N 11
ATOM 6874 C CA . ARG A 1 5 ? 3.984 -1.899 7.306 1.00 0.00 5 ARG A CA 11
ATOM 6875 C C . ARG A 1 5 ? 4.868 -2.880 6.557 1.00 0.00 5 ARG A C 11
ATOM 6876 O O . ARG A 1 5 ? 5.313 -3.864 7.116 1.00 0.00 5 ARG A O 11
ATOM 6897 N N . ALA A 1 6 ? 5.136 -2.642 5.305 1.00 0.00 6 ALA A N 11
ATOM 6898 C CA . ALA A 1 6 ? 5.993 -3.608 4.572 1.00 0.00 6 ALA A CA 11
ATOM 6899 C C . ALA A 1 6 ? 6.377 -3.068 3.189 1.00 0.00 6 ALA A C 11
ATOM 6900 O O . ALA A 1 6 ? 5.570 -2.523 2.458 1.00 0.00 6 ALA A O 11
ATOM 6907 N N . TRP A 1 7 ? 7.630 -3.223 2.844 1.00 0.00 7 TRP A N 11
ATOM 6908 C CA . TRP A 1 7 ? 8.141 -2.742 1.534 1.00 0.00 7 TRP A CA 11
ATOM 6909 C C . TRP A 1 7 ? 7.260 -3.257 0.387 1.00 0.00 7 TRP A C 11
ATOM 6910 O O . TRP A 1 7 ? 6.886 -4.411 0.346 1.00 0.00 7 TRP A O 11
ATOM 6931 N N . CYS A 1 8 ? 6.950 -2.406 -0.553 1.00 0.00 8 CYS A N 11
ATOM 6932 C CA . CYS A 1 8 ? 6.117 -2.825 -1.719 1.00 0.00 8 CYS A CA 11
ATOM 6933 C C . CYS A 1 8 ? 6.910 -2.524 -2.995 1.00 0.00 8 CYS A C 11
ATOM 6934 O O . CYS A 1 8 ? 7.670 -1.577 -3.052 1.00 0.00 8 CYS A O 11
ATOM 6941 N N . LYS A 1 9 ? 6.743 -3.311 -4.020 1.00 0.00 9 LYS A N 11
ATOM 6942 C CA . LYS A 1 9 ? 7.493 -3.046 -5.279 1.00 0.00 9 LYS A CA 11
ATOM 6943 C C . LYS A 1 9 ? 6.663 -2.096 -6.148 1.00 0.00 9 LYS A C 11
ATOM 6944 O O . LYS A 1 9 ? 7.149 -1.100 -6.640 1.00 0.00 9 LYS A O 11
ATOM 6963 N N . GLU A 1 10 ? 5.400 -2.376 -6.295 1.00 0.00 10 GLU A N 11
ATOM 6964 C CA . GLU A 1 10 ? 4.506 -1.476 -7.079 1.00 0.00 10 GLU A CA 11
ATOM 6965 C C . GLU A 1 10 ? 3.151 -1.459 -6.376 1.00 0.00 10 GLU A C 11
ATOM 6966 O O . GLU A 1 10 ? 2.963 -2.101 -5.362 1.00 0.00 10 GLU A O 11
ATOM 6978 N N . LYS A 1 11 ? 2.201 -0.745 -6.892 1.00 0.00 11 LYS A N 11
ATOM 6979 C CA . LYS A 1 11 ? 0.871 -0.714 -6.226 1.00 0.00 11 LYS A CA 11
ATOM 6980 C C . LYS A 1 11 ? 0.262 -2.117 -6.198 1.00 0.00 11 LYS A C 11
ATOM 6981 O O . LYS A 1 11 ? -0.409 -2.494 -5.258 1.00 0.00 11 LYS A O 11
ATOM 7000 N N . LYS A 1 12 ? 0.475 -2.890 -7.223 1.00 0.00 12 LYS A N 11
ATOM 7001 C CA . LYS A 1 12 ? -0.109 -4.260 -7.258 1.00 0.00 12 LYS A CA 11
ATOM 7002 C C . LYS A 1 12 ? 0.756 -5.220 -6.432 1.00 0.00 12 LYS A C 11
ATOM 7003 O O . LYS A 1 12 ? 0.390 -6.357 -6.204 1.00 0.00 12 LYS A O 11
ATOM 7022 N N . ASP A 1 13 ? 1.906 -4.785 -5.988 1.00 0.00 13 ASP A N 11
ATOM 7023 C CA . ASP A 1 13 ? 2.781 -5.697 -5.194 1.00 0.00 13 ASP A CA 11
ATOM 7024 C C . ASP A 1 13 ? 2.386 -5.681 -3.712 1.00 0.00 13 ASP A C 11
ATOM 7025 O O . ASP A 1 13 ? 2.981 -6.370 -2.915 1.00 0.00 13 ASP A O 11
ATOM 7034 N N . CYS A 1 14 ? 1.391 -4.929 -3.316 1.00 0.00 14 CYS A N 11
ATOM 7035 C CA . CYS A 1 14 ? 1.004 -4.936 -1.890 1.00 0.00 14 CYS A CA 11
ATOM 7036 C C . CYS A 1 14 ? -0.018 -6.048 -1.684 1.00 0.00 14 CYS A C 11
ATOM 7037 O O . CYS A 1 14 ? -0.852 -6.304 -2.531 1.00 0.00 14 CYS A O 11
ATOM 7044 N N . CYS A 1 15 ? 0.044 -6.717 -0.574 1.00 0.00 15 CYS A N 11
ATOM 7045 C CA . CYS A 1 15 ? -0.903 -7.814 -0.317 1.00 0.00 15 CYS A CA 11
ATOM 7046 C C . CYS A 1 15 ? -2.316 -7.332 -0.636 1.00 0.00 15 CYS A C 11
ATOM 7047 O O . CYS A 1 15 ? -2.672 -6.200 -0.377 1.00 0.00 15 CYS A O 11
ATOM 7054 N N . CYS A 1 16 ? -3.116 -8.169 -1.224 1.00 0.00 16 CYS A N 11
ATOM 7055 C CA . CYS A 1 16 ? -4.494 -7.744 -1.585 1.00 0.00 16 CYS A CA 11
ATOM 7056 C C . CYS A 1 16 ? -5.166 -7.091 -0.376 1.00 0.00 16 CYS A C 11
ATOM 7057 O O . CYS A 1 16 ? -5.061 -7.564 0.737 1.00 0.00 16 CYS A O 11
ATOM 7064 N N . GLY A 1 17 ? -5.856 -6.003 -0.592 1.00 0.00 17 GLY A N 11
ATOM 7065 C CA . GLY A 1 17 ? -6.541 -5.311 0.538 1.00 0.00 17 GLY A CA 11
ATOM 7066 C C . GLY A 1 17 ? -5.600 -4.271 1.149 1.00 0.00 17 GLY A C 11
ATOM 7067 O O . GLY A 1 17 ? -5.951 -3.578 2.083 1.00 0.00 17 GLY A O 11
ATOM 7071 N N . TYR A 1 18 ? -4.404 -4.160 0.633 1.00 0.00 18 TYR A N 11
ATOM 7072 C CA . TYR A 1 18 ? -3.434 -3.169 1.193 1.00 0.00 18 TYR A CA 11
ATOM 7073 C C . TYR A 1 18 ? -2.934 -2.239 0.084 1.00 0.00 18 TYR A C 11
ATOM 7074 O O . TYR A 1 18 ? -2.772 -2.636 -1.053 1.00 0.00 18 TYR A O 11
ATOM 7092 N N . ASN A 1 19 ? -2.699 -0.995 0.413 1.00 0.00 19 ASN A N 11
ATOM 7093 C CA . ASN A 1 19 ? -2.217 -0.011 -0.605 1.00 0.00 19 ASN A CA 11
ATOM 7094 C C . ASN A 1 19 ? -0.707 0.183 -0.475 1.00 0.00 19 ASN A C 11
ATOM 7095 O O . ASN A 1 19 ? -0.141 0.019 0.585 1.00 0.00 19 ASN A O 11
ATOM 7106 N N . CYS A 1 20 ? -0.061 0.554 -1.545 1.00 0.00 20 CYS A N 11
ATOM 7107 C CA . CYS A 1 20 ? 1.408 0.788 -1.493 1.00 0.00 20 CYS A CA 11
ATOM 7108 C C . CYS A 1 20 ? 1.673 2.258 -1.164 1.00 0.00 20 CYS A C 11
ATOM 7109 O O . CYS A 1 20 ? 1.363 3.147 -1.932 1.00 0.00 20 CYS A O 11
ATOM 7116 N N . VAL A 1 21 ? 2.252 2.516 -0.024 1.00 0.00 21 VAL A N 11
ATOM 7117 C CA . VAL A 1 21 ? 2.553 3.923 0.367 1.00 0.00 21 VAL A CA 11
ATOM 7118 C C . VAL A 1 21 ? 4.007 4.204 0.010 1.00 0.00 21 VAL A C 11
ATOM 7119 O O . VAL A 1 21 ? 4.851 3.344 0.126 1.00 0.00 21 VAL A O 11
ATOM 7132 N N . TYR A 1 22 ? 4.308 5.388 -0.442 1.00 0.00 22 TYR A N 11
ATOM 7133 C CA . TYR A 1 22 ? 5.712 5.695 -0.824 1.00 0.00 22 TYR A CA 11
ATOM 7134 C C . TYR A 1 22 ? 6.369 6.540 0.274 1.00 0.00 22 TYR A C 11
ATOM 7135 O O . TYR A 1 22 ? 5.850 7.560 0.682 1.00 0.00 22 TYR A O 11
ATOM 7153 N N . ALA A 1 23 ? 7.507 6.117 0.761 1.00 0.00 23 ALA A N 11
ATOM 7154 C CA . ALA A 1 23 ? 8.198 6.890 1.834 1.00 0.00 23 ALA A CA 11
ATOM 7155 C C . ALA A 1 23 ? 9.183 7.873 1.197 1.00 0.00 23 ALA A C 11
ATOM 7156 O O . ALA A 1 23 ? 10.266 7.505 0.790 1.00 0.00 23 ALA A O 11
ATOM 7163 N N . TRP A 1 24 ? 8.809 9.121 1.104 1.00 0.00 24 TRP A N 11
ATOM 7164 C CA . TRP A 1 24 ? 9.707 10.136 0.487 1.00 0.00 24 TRP A CA 11
ATOM 7165 C C . TRP A 1 24 ? 11.136 9.953 0.998 1.00 0.00 24 TRP A C 11
ATOM 7166 O O . TRP A 1 24 ? 12.091 10.272 0.315 1.00 0.00 24 TRP A O 11
ATOM 7187 N N . TYR A 1 25 ? 11.303 9.422 2.184 1.00 0.00 25 TYR A N 11
ATOM 7188 C CA . TYR A 1 25 ? 12.682 9.210 2.712 1.00 0.00 25 TYR A CA 11
ATOM 7189 C C . TYR A 1 25 ? 13.063 7.749 2.476 1.00 0.00 25 TYR A C 11
ATOM 7190 O O . TYR A 1 25 ? 12.228 6.867 2.509 1.00 0.00 25 TYR A O 11
ATOM 7208 N N . ASN A 1 26 ? 14.311 7.490 2.219 1.00 0.00 26 ASN A N 11
ATOM 7209 C CA . ASN A 1 26 ? 14.751 6.087 1.957 1.00 0.00 26 ASN A CA 11
ATOM 7210 C C . ASN A 1 26 ? 14.021 5.548 0.720 1.00 0.00 26 ASN A C 11
ATOM 7211 O O . ASN A 1 26 ? 14.272 4.444 0.278 1.00 0.00 26 ASN A O 11
ATOM 7222 N N . GLN A 1 27 ? 13.126 6.316 0.155 1.00 0.00 27 GLN A N 11
ATOM 7223 C CA . GLN A 1 27 ? 12.391 5.836 -1.051 1.00 0.00 27 GLN A CA 11
ATOM 7224 C C . GLN A 1 27 ? 11.928 4.392 -0.813 1.00 0.00 27 GLN A C 11
ATOM 7225 O O . GLN A 1 27 ? 12.155 3.510 -1.618 1.00 0.00 27 GLN A O 11
ATOM 7239 N N . GLN A 1 28 ? 11.278 4.150 0.297 1.00 0.00 28 GLN A N 11
ATOM 7240 C CA . GLN A 1 28 ? 10.791 2.775 0.613 1.00 0.00 28 GLN A CA 11
ATOM 7241 C C . GLN A 1 28 ? 9.265 2.800 0.655 1.00 0.00 28 GLN A C 11
ATOM 7242 O O . GLN A 1 28 ? 8.671 3.677 1.247 1.00 0.00 28 GLN A O 11
ATOM 7256 N N . SER A 1 29 ? 8.619 1.865 0.016 1.00 0.00 29 SER A N 11
ATOM 7257 C CA . SER A 1 29 ? 7.132 1.869 0.010 1.00 0.00 29 SER A CA 11
ATOM 7258 C C . SER A 1 29 ? 6.578 0.945 1.099 1.00 0.00 29 SER A C 11
ATOM 7259 O O . SER A 1 29 ? 6.887 -0.224 1.146 1.00 0.00 29 SER A O 11
ATOM 7267 N N . SER A 1 30 ? 5.747 1.464 1.968 1.00 0.00 30 SER A N 11
ATOM 7268 C CA . SER A 1 30 ? 5.162 0.637 3.048 1.00 0.00 30 SER A CA 11
ATOM 7269 C C . SER A 1 30 ? 3.695 0.329 2.729 1.00 0.00 30 SER A C 11
ATOM 7270 O O . SER A 1 30 ? 2.882 1.222 2.629 1.00 0.00 30 SER A O 11
ATOM 7278 N N . CYS A 1 31 ? 3.338 -0.919 2.580 1.00 0.00 31 CYS A N 11
ATOM 7279 C CA . CYS A 1 31 ? 1.911 -1.230 2.282 1.00 0.00 31 CYS A CA 11
ATOM 7280 C C . CYS A 1 31 ? 1.055 -0.835 3.487 1.00 0.00 31 CYS A C 11
ATOM 7281 O O . CYS A 1 31 ? 1.462 -0.992 4.622 1.00 0.00 31 CYS A O 11
ATOM 7288 N N . GLU A 1 32 ? -0.129 -0.322 3.260 1.00 0.00 32 GLU A N 11
ATOM 7289 C CA . GLU A 1 32 ? -0.997 0.078 4.409 1.00 0.00 32 GLU A CA 11
ATOM 7290 C C . GLU A 1 32 ? -2.473 -0.241 4.108 1.00 0.00 32 GLU A C 11
ATOM 7291 O O . GLU A 1 32 ? -2.958 -0.056 3.010 1.00 0.00 32 GLU A O 11
ATOM 7303 N N . ARG A 1 33 ? -3.174 -0.724 5.099 1.00 0.00 33 ARG A N 11
ATOM 7304 C CA . ARG A 1 33 ? -4.620 -1.073 4.947 1.00 0.00 33 ARG A CA 11
ATOM 7305 C C . ARG A 1 33 ? -5.486 0.162 4.640 1.00 0.00 33 ARG A C 11
ATOM 7306 O O . ARG A 1 33 ? -6.396 0.486 5.376 1.00 0.00 33 ARG A O 11
ATOM 7327 N N . LYS A 1 34 ? -5.241 0.846 3.561 1.00 0.00 34 LYS A N 11
ATOM 7328 C CA . LYS A 1 34 ? -6.076 2.040 3.239 1.00 0.00 34 LYS A CA 11
ATOM 7329 C C . LYS A 1 34 ? -7.564 1.668 3.214 1.00 0.00 34 LYS A C 11
ATOM 7330 O O . LYS A 1 34 ? -8.410 2.512 2.997 1.00 0.00 34 LYS A O 11
ATOM 7349 N N . TRP A 1 35 ? -7.892 0.421 3.403 1.00 0.00 35 TRP A N 11
ATOM 7350 C CA . TRP A 1 35 ? -9.333 0.016 3.357 1.00 0.00 35 TRP A CA 11
ATOM 7351 C C . TRP A 1 35 ? -9.766 -0.567 4.710 1.00 0.00 35 TRP A C 11
ATOM 7352 O O . TRP A 1 35 ? -9.033 -0.534 5.677 1.00 0.00 35 TRP A O 11
ATOM 7373 N N . LYS A 1 36 ? -10.969 -1.076 4.785 1.00 0.00 36 LYS A N 11
ATOM 7374 C CA . LYS A 1 36 ? -11.490 -1.639 6.072 1.00 0.00 36 LYS A CA 11
ATOM 7375 C C . LYS A 1 36 ? -10.590 -2.759 6.609 1.00 0.00 36 LYS A C 11
ATOM 7376 O O . LYS A 1 36 ? -10.991 -3.518 7.470 1.00 0.00 36 LYS A O 11
ATOM 7395 N N . TYR A 1 37 ? -9.387 -2.862 6.127 1.00 0.00 37 TYR A N 11
ATOM 7396 C CA . TYR A 1 37 ? -8.450 -3.924 6.614 1.00 0.00 37 TYR A CA 11
ATOM 7397 C C . TYR A 1 37 ? -9.116 -5.309 6.650 1.00 0.00 37 TYR A C 11
ATOM 7398 O O . TYR A 1 37 ? -8.468 -6.294 6.944 1.00 0.00 37 TYR A O 11
ATOM 7416 N N . LEU A 1 38 ? -10.382 -5.417 6.351 1.00 0.00 38 LEU A N 11
ATOM 7417 C CA . LEU A 1 38 ? -11.029 -6.756 6.368 1.00 0.00 38 LEU A CA 11
ATOM 7418 C C . LEU A 1 38 ? -11.064 -7.340 4.953 1.00 0.00 38 LEU A C 11
ATOM 7419 O O . LEU A 1 38 ? -10.452 -8.353 4.677 1.00 0.00 38 LEU A O 11
ATOM 7435 N N . PHE A 1 39 ? -11.792 -6.729 4.060 1.00 0.00 39 PHE A N 11
ATOM 7436 C CA . PHE A 1 39 ? -11.881 -7.275 2.677 1.00 0.00 39 PHE A CA 11
ATOM 7437 C C . PHE A 1 39 ? -12.817 -6.403 1.846 1.00 0.00 39 PHE A C 11
ATOM 7438 O O . PHE A 1 39 ? -12.406 -5.690 0.953 1.00 0.00 39 PHE A O 11
ATOM 7455 N N . THR A 1 40 ? -14.074 -6.478 2.138 1.00 0.00 40 THR A N 11
ATOM 7456 C CA . THR A 1 40 ? -15.084 -5.683 1.380 1.00 0.00 40 THR A CA 11
ATOM 7457 C C . THR A 1 40 ? -14.995 -6.074 -0.099 1.00 0.00 40 THR A C 11
ATOM 7458 O O . THR A 1 40 ? -14.429 -5.368 -0.909 1.00 0.00 40 THR A O 11
ATOM 7469 N N . GLY A 1 41 ? -15.536 -7.207 -0.453 1.00 0.00 41 GLY A N 11
ATOM 7470 C CA . GLY A 1 41 ? -15.462 -7.653 -1.870 1.00 0.00 41 GLY A CA 11
ATOM 7471 C C . GLY A 1 41 ? -14.048 -8.151 -2.157 1.00 0.00 41 GLY A C 11
ATOM 7472 O O . GLY A 1 41 ? -13.189 -8.122 -1.300 1.00 0.00 41 GLY A O 11
ATOM 7476 N N . GLU A 1 42 ? -13.795 -8.619 -3.344 1.00 0.00 42 GLU A N 11
ATOM 7477 C CA . GLU A 1 42 ? -12.445 -9.128 -3.666 1.00 0.00 42 GLU A CA 11
ATOM 7478 C C . GLU A 1 42 ? -11.602 -8.000 -4.272 1.00 0.00 42 GLU A C 11
ATOM 7479 O O . GLU A 1 42 ? -12.061 -7.248 -5.109 1.00 0.00 42 GLU A O 11
ATOM 7491 N N . CYS A 1 43 ? -10.371 -7.886 -3.851 1.00 0.00 43 CYS A N 11
ATOM 7492 C CA . CYS A 1 43 ? -9.478 -6.817 -4.389 1.00 0.00 43 CYS A CA 11
ATOM 7493 C C . CYS A 1 43 ? -9.661 -6.721 -5.908 1.00 0.00 43 CYS A C 11
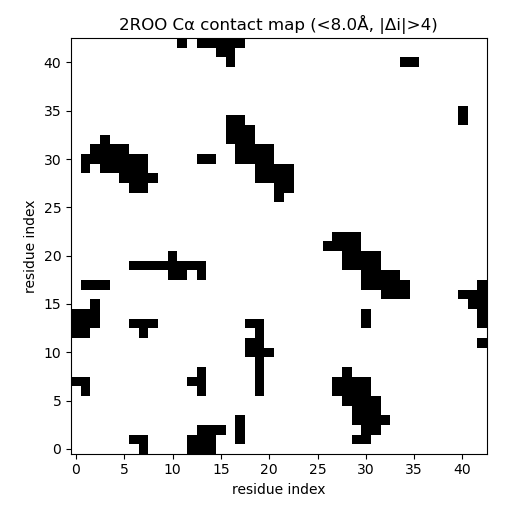ATOM 7494 O O . CYS A 1 43 ? -9.486 -5.636 -6.439 1.00 0.00 43 CYS A O 11
ATOM 7503 N N . CYS A 1 1 ? 3.959 -10.518 -1.291 1.00 0.00 1 CYS A N 12
ATOM 7504 C CA . CYS A 1 1 ? 3.714 -9.056 -1.200 1.00 0.00 1 CYS A CA 12
ATOM 7505 C C . CYS A 1 1 ? 4.063 -8.570 0.208 1.00 0.00 1 CYS A C 12
ATOM 7506 O O . CYS A 1 1 ? 4.050 -9.329 1.155 1.00 0.00 1 CYS A O 12
ATOM 7515 N N . GLY A 1 2 ? 4.397 -7.313 0.352 1.00 0.00 2 GLY A N 12
ATOM 7516 C CA . GLY A 1 2 ? 4.767 -6.795 1.699 1.00 0.00 2 GLY A CA 12
ATOM 7517 C C . GLY A 1 2 ? 3.542 -6.756 2.628 1.00 0.00 2 GLY A C 12
ATOM 7518 O O . GLY A 1 2 ? 3.538 -7.362 3.678 1.00 0.00 2 GLY A O 12
ATOM 7522 N N . SER A 1 3 ? 2.523 -6.026 2.249 1.00 0.00 3 SER A N 12
ATOM 7523 C CA . SER A 1 3 ? 1.277 -5.890 3.093 1.00 0.00 3 SER A CA 12
ATOM 7524 C C . SER A 1 3 ? 1.455 -4.786 4.141 1.00 0.00 3 SER A C 12
ATOM 7525 O O . SER A 1 3 ? 2.347 -3.969 4.052 1.00 0.00 3 SER A O 12
ATOM 7533 N N . LYS A 1 4 ? 0.588 -4.753 5.124 1.00 0.00 4 LYS A N 12
ATOM 7534 C CA . LYS A 1 4 ? 0.672 -3.699 6.180 1.00 0.00 4 LYS A CA 12
ATOM 7535 C C . LYS A 1 4 ? 2.082 -3.664 6.744 1.00 0.00 4 LYS A C 12
ATOM 7536 O O . LYS A 1 4 ? 2.648 -4.685 7.084 1.00 0.00 4 LYS A O 12
ATOM 7555 N N . ARG A 1 5 ? 2.663 -2.506 6.858 1.00 0.00 5 ARG A N 12
ATOM 7556 C CA . ARG A 1 5 ? 4.037 -2.447 7.412 1.00 0.00 5 ARG A CA 12
ATOM 7557 C C . ARG A 1 5 ? 4.913 -3.409 6.600 1.00 0.00 5 ARG A C 12
ATOM 7558 O O . ARG A 1 5 ? 5.181 -4.515 7.024 1.00 0.00 5 ARG A O 12
ATOM 7579 N N . ALA A 1 6 ? 5.340 -3.015 5.425 1.00 0.00 6 ALA A N 12
ATOM 7580 C CA . ALA A 1 6 ? 6.161 -3.947 4.601 1.00 0.00 6 ALA A CA 12
ATOM 7581 C C . ALA A 1 6 ? 6.593 -3.280 3.297 1.00 0.00 6 ALA A C 12
ATOM 7582 O O . ALA A 1 6 ? 5.788 -2.738 2.565 1.00 0.00 6 ALA A O 12
ATOM 7589 N N . TRP A 1 7 ? 7.864 -3.331 2.996 1.00 0.00 7 TRP A N 12
ATOM 7590 C CA . TRP A 1 7 ? 8.366 -2.721 1.740 1.00 0.00 7 TRP A CA 12
ATOM 7591 C C . TRP A 1 7 ? 7.565 -3.245 0.538 1.00 0.00 7 TRP A C 12
ATOM 7592 O O . TRP A 1 7 ? 7.585 -4.417 0.224 1.00 0.00 7 TRP A O 12
ATOM 7613 N N . CYS A 1 8 ? 6.883 -2.369 -0.146 1.00 0.00 8 CYS A N 12
ATOM 7614 C CA . CYS A 1 8 ? 6.092 -2.774 -1.352 1.00 0.00 8 CYS A CA 12
ATOM 7615 C C . CYS A 1 8 ? 6.807 -2.208 -2.586 1.00 0.00 8 CYS A C 12
ATOM 7616 O O . CYS A 1 8 ? 7.448 -1.180 -2.519 1.00 0.00 8 CYS A O 12
ATOM 7623 N N . LYS A 1 9 ? 6.700 -2.848 -3.715 1.00 0.00 9 LYS A N 12
ATOM 7624 C CA . LYS A 1 9 ? 7.371 -2.308 -4.938 1.00 0.00 9 LYS A CA 12
ATOM 7625 C C . LYS A 1 9 ? 6.389 -1.414 -5.706 1.00 0.00 9 LYS A C 12
ATOM 7626 O O . LYS A 1 9 ? 6.768 -0.423 -6.303 1.00 0.00 9 LYS A O 12
ATOM 7645 N N . GLU A 1 10 ? 5.130 -1.758 -5.700 1.00 0.00 10 GLU A N 12
ATOM 7646 C CA . GLU A 1 10 ? 4.118 -0.942 -6.430 1.00 0.00 10 GLU A CA 12
ATOM 7647 C C . GLU A 1 10 ? 2.733 -1.236 -5.856 1.00 0.00 10 GLU A C 12
ATOM 7648 O O . GLU A 1 10 ? 2.593 -1.884 -4.840 1.00 0.00 10 GLU A O 12
ATOM 7660 N N . LYS A 1 11 ? 1.703 -0.765 -6.495 1.00 0.00 11 LYS A N 12
ATOM 7661 C CA . LYS A 1 11 ? 0.332 -1.023 -5.977 1.00 0.00 11 LYS A CA 12
ATOM 7662 C C . LYS A 1 11 ? 0.077 -2.531 -5.941 1.00 0.00 11 LYS A C 12
ATOM 7663 O O . LYS A 1 11 ? -0.402 -3.073 -4.964 1.00 0.00 11 LYS A O 12
ATOM 7682 N N . LYS A 1 12 ? 0.373 -3.204 -7.018 1.00 0.00 12 LYS A N 12
ATOM 7683 C CA . LYS A 1 12 ? 0.136 -4.673 -7.083 1.00 0.00 12 LYS A CA 12
ATOM 7684 C C . LYS A 1 12 ? 1.107 -5.448 -6.168 1.00 0.00 12 LYS A C 12
ATOM 7685 O O . LYS A 1 12 ? 0.717 -6.395 -5.511 1.00 0.00 12 LYS A O 12
ATOM 7704 N N . ASP A 1 13 ? 2.368 -5.080 -6.135 1.00 0.00 13 ASP A N 12
ATOM 7705 C CA . ASP A 1 13 ? 3.345 -5.835 -5.276 1.00 0.00 13 ASP A CA 12
ATOM 7706 C C . ASP A 1 13 ? 2.849 -5.900 -3.839 1.00 0.00 13 ASP A C 12
ATOM 7707 O O . ASP A 1 13 ? 3.337 -6.680 -3.046 1.00 0.00 13 ASP A O 12
ATOM 7716 N N . CYS A 1 14 ? 1.885 -5.099 -3.486 1.00 0.00 14 CYS A N 12
ATOM 7717 C CA . CYS A 1 14 ? 1.381 -5.146 -2.087 1.00 0.00 14 CYS A CA 12
ATOM 7718 C C . CYS A 1 14 ? 0.265 -6.176 -2.001 1.00 0.00 14 CYS A C 12
ATOM 7719 O O . CYS A 1 14 ? -0.485 -6.379 -2.934 1.00 0.00 14 CYS A O 12
ATOM 7726 N N . CYS A 1 15 ? 0.162 -6.843 -0.890 1.00 0.00 15 CYS A N 12
ATOM 7727 C CA . CYS A 1 15 ? -0.877 -7.870 -0.744 1.00 0.00 15 CYS A CA 12
ATOM 7728 C C . CYS A 1 15 ? -2.242 -7.253 -1.055 1.00 0.00 15 CYS A C 12
ATOM 7729 O O . CYS A 1 15 ? -2.567 -6.163 -0.607 1.00 0.00 15 CYS A O 12
ATOM 7736 N N . CYS A 1 16 ? -3.045 -7.935 -1.825 1.00 0.00 16 CYS A N 12
ATOM 7737 C CA . CYS A 1 16 ? -4.377 -7.379 -2.158 1.00 0.00 16 CYS A CA 12
ATOM 7738 C C . CYS A 1 16 ? -5.114 -7.086 -0.858 1.00 0.00 16 CYS A C 12
ATOM 7739 O O . CYS A 1 16 ? -5.281 -7.945 -0.017 1.00 0.00 16 CYS A O 12
ATOM 7746 N N . GLY A 1 17 ? -5.538 -5.869 -0.688 1.00 0.00 17 GLY A N 12
ATOM 7747 C CA . GLY A 1 17 ? -6.250 -5.488 0.557 1.00 0.00 17 GLY A CA 12
ATOM 7748 C C . GLY A 1 17 ? -5.477 -4.355 1.238 1.00 0.00 17 GLY A C 12
ATOM 7749 O O . GLY A 1 17 ? -5.916 -3.797 2.226 1.00 0.00 17 GLY A O 12
ATOM 7753 N N . TYR A 1 18 ? -4.312 -4.031 0.732 1.00 0.00 18 TYR A N 12
ATOM 7754 C CA . TYR A 1 18 ? -3.486 -2.957 1.366 1.00 0.00 18 TYR A CA 12
ATOM 7755 C C . TYR A 1 18 ? -3.116 -1.879 0.342 1.00 0.00 18 TYR A C 12
ATOM 7756 O O . TYR A 1 18 ? -2.981 -2.149 -0.835 1.00 0.00 18 TYR A O 12
ATOM 7774 N N . ASN A 1 19 ? -2.932 -0.659 0.787 1.00 0.00 19 ASN A N 12
ATOM 7775 C CA . ASN A 1 19 ? -2.544 0.425 -0.164 1.00 0.00 19 ASN A CA 12
ATOM 7776 C C . ASN A 1 19 ? -1.035 0.585 -0.111 1.00 0.00 19 ASN A C 12
ATOM 7777 O O . ASN A 1 19 ? -0.455 0.645 0.952 1.00 0.00 19 ASN A O 12
ATOM 7788 N N . CYS A 1 20 ? -0.389 0.655 -1.241 1.00 0.00 20 CYS A N 12
ATOM 7789 C CA . CYS A 1 20 ? 1.088 0.806 -1.241 1.00 0.00 20 CYS A CA 12
ATOM 7790 C C . CYS A 1 20 ? 1.455 2.283 -1.321 1.00 0.00 20 CYS A C 12
ATOM 7791 O O . CYS A 1 20 ? 1.043 2.987 -2.221 1.00 0.00 20 CYS A O 12
ATOM 7798 N N . VAL A 1 21 ? 2.255 2.749 -0.400 1.00 0.00 21 VAL A N 12
ATOM 7799 C CA . VAL A 1 21 ? 2.685 4.172 -0.432 1.00 0.00 21 VAL A CA 12
ATOM 7800 C C . VAL A 1 21 ? 4.203 4.194 -0.555 1.00 0.00 21 VAL A C 12
ATOM 7801 O O . VAL A 1 21 ? 4.918 3.768 0.333 1.00 0.00 21 VAL A O 12
ATOM 7814 N N . TYR A 1 22 ? 4.698 4.679 -1.657 1.00 0.00 22 TYR A N 12
ATOM 7815 C CA . TYR A 1 22 ? 6.165 4.733 -1.854 1.00 0.00 22 TYR A CA 12
ATOM 7816 C C . TYR A 1 22 ? 6.674 5.976 -1.122 1.00 0.00 22 TYR A C 12
ATOM 7817 O O . TYR A 1 22 ? 6.357 7.087 -1.496 1.00 0.00 22 TYR A O 12
ATOM 7835 N N . ALA A 1 23 ? 7.436 5.810 -0.071 1.00 0.00 23 ALA A N 12
ATOM 7836 C CA . ALA A 1 23 ? 7.918 7.007 0.681 1.00 0.00 23 ALA A CA 12
ATOM 7837 C C . ALA A 1 23 ? 9.179 7.558 0.016 1.00 0.00 23 ALA A C 12
ATOM 7838 O O . ALA A 1 23 ? 10.289 7.181 0.335 1.00 0.00 23 ALA A O 12
ATOM 7845 N N . TRP A 1 24 ? 8.999 8.452 -0.909 1.00 0.00 24 TRP A N 12
ATOM 7846 C CA . TRP A 1 24 ? 10.153 9.061 -1.626 1.00 0.00 24 TRP A CA 12
ATOM 7847 C C . TRP A 1 24 ? 11.240 9.500 -0.639 1.00 0.00 24 TRP A C 12
ATOM 7848 O O . TRP A 1 24 ? 12.384 9.680 -1.011 1.00 0.00 24 TRP A O 12
ATOM 7869 N N . TYR A 1 25 ? 10.904 9.719 0.607 1.00 0.00 25 TYR A N 12
ATOM 7870 C CA . TYR A 1 25 ? 11.942 10.190 1.569 1.00 0.00 25 TYR A CA 12
ATOM 7871 C C . TYR A 1 25 ? 12.847 9.030 2.027 1.00 0.00 25 TYR A C 12
ATOM 7872 O O . TYR A 1 25 ? 14.053 9.169 2.046 1.00 0.00 25 TYR A O 12
ATOM 7890 N N . ASN A 1 26 ? 12.305 7.884 2.372 1.00 0.00 26 ASN A N 12
ATOM 7891 C CA . ASN A 1 26 ? 13.194 6.747 2.795 1.00 0.00 26 ASN A CA 12
ATOM 7892 C C . ASN A 1 26 ? 13.301 5.726 1.661 1.00 0.00 26 ASN A C 12
ATOM 7893 O O . ASN A 1 26 ? 13.844 4.652 1.828 1.00 0.00 26 ASN A O 12
ATOM 7904 N N . GLN A 1 27 ? 12.799 6.066 0.506 1.00 0.00 27 GLN A N 12
ATOM 7905 C CA . GLN A 1 27 ? 12.880 5.142 -0.664 1.00 0.00 27 GLN A CA 12
ATOM 7906 C C . GLN A 1 27 ? 12.227 3.788 -0.350 1.00 0.00 27 GLN A C 12
ATOM 7907 O O . GLN A 1 27 ? 12.419 2.825 -1.064 1.00 0.00 27 GLN A O 12
ATOM 7921 N N . GLN A 1 28 ? 11.452 3.703 0.701 1.00 0.00 28 GLN A N 12
ATOM 7922 C CA . GLN A 1 28 ? 10.787 2.403 1.045 1.00 0.00 28 GLN A CA 12
ATOM 7923 C C . GLN A 1 28 ? 9.265 2.572 1.016 1.00 0.00 28 GLN A C 12
ATOM 7924 O O . GLN A 1 28 ? 8.735 3.558 1.481 1.00 0.00 28 GLN A O 12
ATOM 7938 N N . SER A 1 29 ? 8.553 1.611 0.482 1.00 0.00 29 SER A N 12
ATOM 7939 C CA . SER A 1 29 ? 7.062 1.721 0.437 1.00 0.00 29 SER A CA 12
ATOM 7940 C C . SER A 1 29 ? 6.456 0.975 1.627 1.00 0.00 29 SER A C 12
ATOM 7941 O O . SER A 1 29 ? 6.798 -0.155 1.894 1.00 0.00 29 SER A O 12
ATOM 7949 N N . SER A 1 30 ? 5.554 1.603 2.341 1.00 0.00 30 SER A N 12
ATOM 7950 C CA . SER A 1 30 ? 4.925 0.945 3.512 1.00 0.00 30 SER A CA 12
ATOM 7951 C C . SER A 1 30 ? 3.422 0.793 3.280 1.00 0.00 30 SER A C 12
ATOM 7952 O O . SER A 1 30 ? 2.671 1.742 3.382 1.00 0.00 30 SER A O 12
ATOM 7960 N N . CYS A 1 31 ? 2.967 -0.389 2.971 1.00 0.00 31 CYS A N 12
ATOM 7961 C CA . CYS A 1 31 ? 1.511 -0.568 2.738 1.00 0.00 31 CYS A CA 12
ATOM 7962 C C . CYS A 1 31 ? 0.738 -0.297 4.025 1.00 0.00 31 CYS A C 12
ATOM 7963 O O . CYS A 1 31 ? 1.257 -0.438 5.113 1.00 0.00 31 CYS A O 12
ATOM 7970 N N . GLU A 1 32 ? -0.502 0.101 3.909 1.00 0.00 32 GLU A N 12
ATOM 7971 C CA . GLU A 1 32 ? -1.304 0.387 5.129 1.00 0.00 32 GLU A CA 12
ATOM 7972 C C . GLU A 1 32 ? -2.759 -0.032 4.914 1.00 0.00 32 GLU A C 12
ATOM 7973 O O . GLU A 1 32 ? -3.343 0.203 3.869 1.00 0.00 32 GLU A O 12
ATOM 7985 N N . ARG A 1 33 ? -3.340 -0.651 5.903 1.00 0.00 33 ARG A N 12
ATOM 7986 C CA . ARG A 1 33 ? -4.761 -1.074 5.805 1.00 0.00 33 ARG A CA 12
ATOM 7987 C C . ARG A 1 33 ? -5.674 0.164 5.912 1.00 0.00 33 ARG A C 12
ATOM 7988 O O . ARG A 1 33 ? -6.160 0.486 6.972 1.00 0.00 33 ARG A O 12
ATOM 8009 N N . LYS A 1 34 ? -5.937 0.857 4.836 1.00 0.00 34 LYS A N 12
ATOM 8010 C CA . LYS A 1 34 ? -6.845 2.033 4.924 1.00 0.00 34 LYS A CA 12
ATOM 8011 C C . LYS A 1 34 ? -7.933 1.901 3.859 1.00 0.00 34 LYS A C 12
ATOM 8012 O O . LYS A 1 34 ? -9.011 2.448 3.977 1.00 0.00 34 LYS A O 12
ATOM 8031 N N . TRP A 1 35 ? -7.645 1.167 2.824 1.00 0.00 35 TRP A N 12
ATOM 8032 C CA . TRP A 1 35 ? -8.629 0.955 1.723 1.00 0.00 35 TRP A CA 12
ATOM 8033 C C . TRP A 1 35 ? -8.883 -0.541 1.585 1.00 0.00 35 TRP A C 12
ATOM 8034 O O . TRP A 1 35 ? -8.471 -1.327 2.418 1.00 0.00 35 TRP A O 12
ATOM 8055 N N . LYS A 1 36 ? -9.522 -0.940 0.519 1.00 0.00 36 LYS A N 12
ATOM 8056 C CA . LYS A 1 36 ? -9.777 -2.390 0.290 1.00 0.00 36 LYS A CA 12
ATOM 8057 C C . LYS A 1 36 ? -10.058 -3.091 1.625 1.00 0.00 36 LYS A C 12
ATOM 8058 O O . LYS A 1 36 ? -9.834 -4.278 1.760 1.00 0.00 36 LYS A O 12
ATOM 8077 N N . TYR A 1 37 ? -10.510 -2.375 2.622 1.00 0.00 37 TYR A N 12
ATOM 8078 C CA . TYR A 1 37 ? -10.754 -3.033 3.937 1.00 0.00 37 TYR A CA 12
ATOM 8079 C C . TYR A 1 37 ? -12.234 -3.325 4.138 1.00 0.00 37 TYR A C 12
ATOM 8080 O O . TYR A 1 37 ? -12.592 -4.238 4.851 1.00 0.00 37 TYR A O 12
ATOM 8098 N N . LEU A 1 38 ? -13.079 -2.553 3.519 1.00 0.00 38 LEU A N 12
ATOM 8099 C CA . LEU A 1 38 ? -14.565 -2.740 3.654 1.00 0.00 38 LEU A CA 12
ATOM 8100 C C . LEU A 1 38 ? -14.879 -3.914 4.592 1.00 0.00 38 LEU A C 12
ATOM 8101 O O . LEU A 1 38 ? -14.514 -3.910 5.753 1.00 0.00 38 LEU A O 12
ATOM 8117 N N . PHE A 1 39 ? -15.555 -4.920 4.111 1.00 0.00 39 PHE A N 12
ATOM 8118 C CA . PHE A 1 39 ? -15.876 -6.079 4.989 1.00 0.00 39 PHE A CA 12
ATOM 8119 C C . PHE A 1 39 ? -14.588 -6.718 5.490 1.00 0.00 39 PHE A C 12
ATOM 8120 O O . PHE A 1 39 ? -14.450 -7.064 6.647 1.00 0.00 39 PHE A O 12
ATOM 8137 N N . THR A 1 40 ? -13.656 -6.885 4.611 1.00 0.00 40 THR A N 12
ATOM 8138 C CA . THR A 1 40 ? -12.359 -7.518 4.983 1.00 0.00 40 THR A CA 12
ATOM 8139 C C . THR A 1 40 ? -11.261 -7.037 4.042 1.00 0.00 40 THR A C 12
ATOM 8140 O O . THR A 1 40 ? -10.689 -5.986 4.230 1.00 0.00 40 THR A O 12
ATOM 8151 N N . GLY A 1 41 ? -10.954 -7.808 3.045 1.00 0.00 41 GLY A N 12
ATOM 8152 C CA . GLY A 1 41 ? -9.880 -7.411 2.085 1.00 0.00 41 GLY A CA 12
ATOM 8153 C C . GLY A 1 41 ? -10.498 -6.979 0.752 1.00 0.00 41 GLY A C 12
ATOM 8154 O O . GLY A 1 41 ? -10.903 -5.845 0.583 1.00 0.00 41 GLY A O 12
ATOM 8158 N N . GLU A 1 42 ? -10.570 -7.870 -0.199 1.00 0.00 42 GLU A N 12
ATOM 8159 C CA . GLU A 1 42 ? -11.152 -7.500 -1.521 1.00 0.00 42 GLU A CA 12
ATOM 8160 C C . GLU A 1 42 ? -10.260 -6.428 -2.170 1.00 0.00 42 GLU A C 12
ATOM 8161 O O . GLU A 1 42 ? -10.225 -5.295 -1.748 1.00 0.00 42 GLU A O 12
ATOM 8173 N N . CYS A 1 43 ? -9.522 -6.784 -3.187 1.00 0.00 43 CYS A N 12
ATOM 8174 C CA . CYS A 1 43 ? -8.631 -5.779 -3.844 1.00 0.00 43 CYS A CA 12
ATOM 8175 C C . CYS A 1 43 ? -8.438 -6.148 -5.320 1.00 0.00 43 CYS A C 12
ATOM 8176 O O . CYS A 1 43 ? -8.291 -7.326 -5.602 1.00 0.00 43 CYS A O 12
ATOM 8185 N N . CYS A 1 1 ? 4.613 -10.246 -0.887 1.00 0.00 1 CYS A N 13
ATOM 8186 C CA . CYS A 1 1 ? 3.916 -8.944 -1.069 1.00 0.00 1 CYS A CA 13
ATOM 8187 C C . CYS A 1 1 ? 4.004 -8.141 0.231 1.00 0.00 1 CYS A C 13
ATOM 8188 O O . CYS A 1 1 ? 3.973 -8.696 1.310 1.00 0.00 1 CYS A O 13
ATOM 8197 N N . GLY A 1 2 ? 4.115 -6.843 0.146 1.00 0.00 2 GLY A N 13
ATOM 8198 C CA . GLY A 1 2 ? 4.198 -6.035 1.394 1.00 0.00 2 GLY A CA 13
ATOM 8199 C C . GLY A 1 2 ? 2.798 -5.856 1.986 1.00 0.00 2 GLY A C 13
ATOM 8200 O O . GLY A 1 2 ? 1.863 -5.503 1.296 1.00 0.00 2 GLY A O 13
ATOM 8204 N N . SER A 1 3 ? 2.652 -6.089 3.264 1.00 0.00 3 SER A N 13
ATOM 8205 C CA . SER A 1 3 ? 1.319 -5.923 3.915 1.00 0.00 3 SER A CA 13
ATOM 8206 C C . SER A 1 3 ? 1.376 -4.722 4.863 1.00 0.00 3 SER A C 13
ATOM 8207 O O . SER A 1 3 ? 2.214 -3.856 4.727 1.00 0.00 3 SER A O 13
ATOM 8215 N N . LYS A 1 4 ? 0.490 -4.660 5.823 1.00 0.00 4 LYS A N 13
ATOM 8216 C CA . LYS A 1 4 ? 0.494 -3.502 6.768 1.00 0.00 4 LYS A CA 13
ATOM 8217 C C . LYS A 1 4 ? 1.935 -3.094 7.065 1.00 0.00 4 LYS A C 13
ATOM 8218 O O . LYS A 1 4 ? 2.721 -3.876 7.558 1.00 0.00 4 LYS A O 13
ATOM 8237 N N . ARG A 1 5 ? 2.296 -1.881 6.752 1.00 0.00 5 ARG A N 13
ATOM 8238 C CA . ARG A 1 5 ? 3.689 -1.449 7.001 1.00 0.00 5 ARG A CA 13
ATOM 8239 C C . ARG A 1 5 ? 4.622 -2.491 6.396 1.00 0.00 5 ARG A C 13
ATOM 8240 O O . ARG A 1 5 ? 5.036 -3.426 7.055 1.00 0.00 5 ARG A O 13
ATOM 8261 N N . ALA A 1 6 ? 4.949 -2.349 5.146 1.00 0.00 6 ALA A N 13
ATOM 8262 C CA . ALA A 1 6 ? 5.846 -3.355 4.508 1.00 0.00 6 ALA A CA 13
ATOM 8263 C C . ALA A 1 6 ? 6.258 -2.902 3.103 1.00 0.00 6 ALA A C 13
ATOM 8264 O O . ALA A 1 6 ? 5.449 -2.499 2.292 1.00 0.00 6 ALA A O 13
ATOM 8271 N N . TRP A 1 7 ? 7.534 -2.973 2.835 1.00 0.00 7 TRP A N 13
ATOM 8272 C CA . TRP A 1 7 ? 8.094 -2.568 1.517 1.00 0.00 7 TRP A CA 13
ATOM 8273 C C . TRP A 1 7 ? 7.238 -3.114 0.359 1.00 0.00 7 TRP A C 13
ATOM 8274 O O . TRP A 1 7 ? 6.831 -4.258 0.358 1.00 0.00 7 TRP A O 13
ATOM 8295 N N . CYS A 1 8 ? 6.970 -2.290 -0.625 1.00 0.00 8 CYS A N 13
ATOM 8296 C CA . CYS A 1 8 ? 6.153 -2.726 -1.803 1.00 0.00 8 CYS A CA 13
ATOM 8297 C C . CYS A 1 8 ? 6.894 -2.344 -3.091 1.00 0.00 8 CYS A C 13
ATOM 8298 O O . CYS A 1 8 ? 7.585 -1.348 -3.138 1.00 0.00 8 CYS A O 13
ATOM 8305 N N . LYS A 1 9 ? 6.743 -3.105 -4.145 1.00 0.00 9 LYS A N 13
ATOM 8306 C CA . LYS A 1 9 ? 7.428 -2.739 -5.422 1.00 0.00 9 LYS A CA 13
ATOM 8307 C C . LYS A 1 9 ? 6.456 -1.944 -6.318 1.00 0.00 9 LYS A C 13
ATOM 8308 O O . LYS A 1 9 ? 6.820 -0.951 -6.916 1.00 0.00 9 LYS A O 13
ATOM 8327 N N . GLU A 1 10 ? 5.222 -2.381 -6.409 1.00 0.00 10 GLU A N 13
ATOM 8328 C CA . GLU A 1 10 ? 4.205 -1.675 -7.259 1.00 0.00 10 GLU A CA 13
ATOM 8329 C C . GLU A 1 10 ? 2.895 -1.565 -6.482 1.00 0.00 10 GLU A C 13
ATOM 8330 O O . GLU A 1 10 ? 2.686 -2.258 -5.508 1.00 0.00 10 GLU A O 13
ATOM 8342 N N . LYS A 1 11 ? 1.994 -0.723 -6.917 1.00 0.00 11 LYS A N 13
ATOM 8343 C CA . LYS A 1 11 ? 0.697 -0.597 -6.198 1.00 0.00 11 LYS A CA 13
ATOM 8344 C C . LYS A 1 11 ? 0.037 -1.973 -6.108 1.00 0.00 11 LYS A C 13
ATOM 8345 O O . LYS A 1 11 ? -0.670 -2.269 -5.165 1.00 0.00 11 LYS A O 13
ATOM 8364 N N . LYS A 1 12 ? 0.267 -2.826 -7.070 1.00 0.00 12 LYS A N 13
ATOM 8365 C CA . LYS A 1 12 ? -0.336 -4.180 -7.019 1.00 0.00 12 LYS A CA 13
ATOM 8366 C C . LYS A 1 12 ? 0.618 -5.137 -6.290 1.00 0.00 12 LYS A C 13
ATOM 8367 O O . LYS A 1 12 ? 0.272 -6.265 -5.999 1.00 0.00 12 LYS A O 13
ATOM 8386 N N . ASP A 1 13 ? 1.818 -4.704 -5.993 1.00 0.00 13 ASP A N 13
ATOM 8387 C CA . ASP A 1 13 ? 2.780 -5.607 -5.289 1.00 0.00 13 ASP A CA 13
ATOM 8388 C C . ASP A 1 13 ? 2.451 -5.666 -3.794 1.00 0.00 13 ASP A C 13
ATOM 8389 O O . ASP A 1 13 ? 3.070 -6.403 -3.051 1.00 0.00 13 ASP A O 13
ATOM 8398 N N . CYS A 1 14 ? 1.484 -4.913 -3.333 1.00 0.00 14 CYS A N 13
ATOM 8399 C CA . CYS A 1 14 ? 1.143 -4.965 -1.896 1.00 0.00 14 CYS A CA 13
ATOM 8400 C C . CYS A 1 14 ? 0.161 -6.113 -1.687 1.00 0.00 14 CYS A C 13
ATOM 8401 O O . CYS A 1 14 ? -0.704 -6.357 -2.505 1.00 0.00 14 CYS A O 13
ATOM 8408 N N . CYS A 1 15 ? 0.292 -6.832 -0.611 1.00 0.00 15 CYS A N 13
ATOM 8409 C CA . CYS A 1 15 ? -0.614 -7.965 -0.370 1.00 0.00 15 CYS A CA 13
ATOM 8410 C C . CYS A 1 15 ? -2.056 -7.521 -0.572 1.00 0.00 15 CYS A C 13
ATOM 8411 O O . CYS A 1 15 ? -2.429 -6.408 -0.255 1.00 0.00 15 CYS A O 13
ATOM 8418 N N . CYS A 1 16 ? -2.878 -8.387 -1.086 1.00 0.00 16 CYS A N 13
ATOM 8419 C CA . CYS A 1 16 ? -4.302 -8.018 -1.289 1.00 0.00 16 CYS A CA 13
ATOM 8420 C C . CYS A 1 16 ? -4.826 -7.391 0.060 1.00 0.00 16 CYS A C 13
ATOM 8421 O O . CYS A 1 16 ? -4.567 -7.881 1.086 1.00 0.00 16 CYS A O 13
ATOM 8428 N N . GLY A 1 17 ? -5.554 -6.314 -0.088 1.00 0.00 17 GLY A N 13
ATOM 8429 C CA . GLY A 1 17 ? -6.080 -5.666 1.148 1.00 0.00 17 GLY A CA 13
ATOM 8430 C C . GLY A 1 17 ? -5.145 -4.530 1.572 1.00 0.00 17 GLY A C 13
ATOM 8431 O O . GLY A 1 17 ? -5.388 -3.857 2.553 1.00 0.00 17 GLY A O 13
ATOM 8435 N N . TYR A 1 18 ? -4.069 -4.316 0.854 1.00 0.00 18 TYR A N 13
ATOM 8436 C CA . TYR A 1 18 ? -3.126 -3.221 1.242 1.00 0.00 18 TYR A CA 13
ATOM 8437 C C . TYR A 1 18 ? -2.659 -2.447 -0.040 1.00 0.00 18 TYR A C 13
ATOM 8438 O O . TYR A 1 18 ? -2.467 -3.014 -1.061 1.00 0.00 18 TYR A O 13
ATOM 8456 N N . ASN A 1 19 ? -2.461 -1.153 0.119 1.00 0.00 19 ASN A N 13
ATOM 8457 C CA . ASN A 1 19 ? -1.990 -0.339 -1.049 1.00 0.00 19 ASN A CA 13
ATOM 8458 C C . ASN A 1 19 ? -0.506 -0.060 -0.864 1.00 0.00 19 ASN A C 13
ATOM 8459 O O . ASN A 1 19 ? 0.068 -0.283 0.162 1.00 0.00 19 ASN A O 13
ATOM 8470 N N . CYS A 1 20 ? 0.114 0.595 -1.846 1.00 0.00 20 CYS A N 13
ATOM 8471 C CA . CYS A 1 20 ? 1.544 0.954 -1.726 1.00 0.00 20 CYS A CA 13
ATOM 8472 C C . CYS A 1 20 ? 1.682 2.414 -1.275 1.00 0.00 20 CYS A C 13
ATOM 8473 O O . CYS A 1 20 ? 1.118 3.312 -1.869 1.00 0.00 20 CYS A O 13
ATOM 8480 N N . VAL A 1 21 ? 2.453 2.658 -0.244 1.00 0.00 21 VAL A N 13
ATOM 8481 C CA . VAL A 1 21 ? 2.660 4.060 0.234 1.00 0.00 21 VAL A CA 13
ATOM 8482 C C . VAL A 1 21 ? 4.162 4.334 0.187 1.00 0.00 21 VAL A C 13
ATOM 8483 O O . VAL A 1 21 ? 4.943 3.655 0.814 1.00 0.00 21 VAL A O 13
ATOM 8496 N N . TYR A 1 22 ? 4.570 5.314 -0.565 1.00 0.00 22 TYR A N 13
ATOM 8497 C CA . TYR A 1 22 ? 6.023 5.607 -0.665 1.00 0.00 22 TYR A CA 13
ATOM 8498 C C . TYR A 1 22 ? 6.468 6.372 0.587 1.00 0.00 22 TYR A C 13
ATOM 8499 O O . TYR A 1 22 ? 5.976 7.443 0.876 1.00 0.00 22 TYR A O 13
ATOM 8517 N N . ALA A 1 23 ? 7.397 5.828 1.331 1.00 0.00 23 ALA A N 13
ATOM 8518 C CA . ALA A 1 23 ? 7.871 6.528 2.563 1.00 0.00 23 ALA A CA 13
ATOM 8519 C C . ALA A 1 23 ? 9.156 7.299 2.256 1.00 0.00 23 ALA A C 13
ATOM 8520 O O . ALA A 1 23 ? 10.205 6.719 2.062 1.00 0.00 23 ALA A O 13
ATOM 8527 N N . TRP A 1 24 ? 9.088 8.600 2.216 1.00 0.00 24 TRP A N 13
ATOM 8528 C CA . TRP A 1 24 ? 10.315 9.393 1.931 1.00 0.00 24 TRP A CA 13
ATOM 8529 C C . TRP A 1 24 ? 11.402 9.038 2.947 1.00 0.00 24 TRP A C 13
ATOM 8530 O O . TRP A 1 24 ? 11.218 9.195 4.129 1.00 0.00 24 TRP A O 13
ATOM 8551 N N . TYR A 1 25 ? 12.539 8.574 2.497 1.00 0.00 25 TYR A N 13
ATOM 8552 C CA . TYR A 1 25 ? 13.656 8.230 3.439 1.00 0.00 25 TYR A CA 13
ATOM 8553 C C . TYR A 1 25 ? 14.601 7.234 2.758 1.00 0.00 25 TYR A C 13
ATOM 8554 O O . TYR A 1 25 ? 15.647 7.599 2.262 1.00 0.00 25 TYR A O 13
ATOM 8572 N N . ASN A 1 26 ? 14.235 5.978 2.732 1.00 0.00 26 ASN A N 13
ATOM 8573 C CA . ASN A 1 26 ? 15.098 4.947 2.088 1.00 0.00 26 ASN A CA 13
ATOM 8574 C C . ASN A 1 26 ? 14.435 4.447 0.805 1.00 0.00 26 ASN A C 13
ATOM 8575 O O . ASN A 1 26 ? 14.707 3.359 0.338 1.00 0.00 26 ASN A O 13
ATOM 8586 N N . GLN A 1 27 ? 13.558 5.229 0.235 1.00 0.00 27 GLN A N 13
ATOM 8587 C CA . GLN A 1 27 ? 12.871 4.792 -1.013 1.00 0.00 27 GLN A CA 13
ATOM 8588 C C . GLN A 1 27 ? 12.206 3.434 -0.759 1.00 0.00 27 GLN A C 13
ATOM 8589 O O . GLN A 1 27 ? 12.332 2.510 -1.536 1.00 0.00 27 GLN A O 13
ATOM 8603 N N . GLN A 1 28 ? 11.502 3.317 0.339 1.00 0.00 28 GLN A N 13
ATOM 8604 C CA . GLN A 1 28 ? 10.820 2.033 0.683 1.00 0.00 28 GLN A CA 13
ATOM 8605 C C . GLN A 1 28 ? 9.304 2.258 0.690 1.00 0.00 28 GLN A C 13
ATOM 8606 O O . GLN A 1 28 ? 8.817 3.205 1.276 1.00 0.00 28 GLN A O 13
ATOM 8620 N N . SER A 1 29 ? 8.550 1.405 0.044 1.00 0.00 29 SER A N 13
ATOM 8621 C CA . SER A 1 29 ? 7.066 1.591 0.021 1.00 0.00 29 SER A CA 13
ATOM 8622 C C . SER A 1 29 ? 6.423 0.768 1.136 1.00 0.00 29 SER A C 13
ATOM 8623 O O . SER A 1 29 ? 6.579 -0.428 1.207 1.00 0.00 29 SER A O 13
ATOM 8631 N N . SER A 1 30 ? 5.693 1.402 2.007 1.00 0.00 30 SER A N 13
ATOM 8632 C CA . SER A 1 30 ? 5.041 0.674 3.115 1.00 0.00 30 SER A CA 13
ATOM 8633 C C . SER A 1 30 ? 3.591 0.368 2.740 1.00 0.00 30 SER A C 13
ATOM 8634 O O . SER A 1 30 ? 2.783 1.258 2.596 1.00 0.00 30 SER A O 13
ATOM 8642 N N . CYS A 1 31 ? 3.247 -0.879 2.579 1.00 0.00 31 CYS A N 13
ATOM 8643 C CA . CYS A 1 31 ? 1.841 -1.201 2.210 1.00 0.00 31 CYS A CA 13
ATOM 8644 C C . CYS A 1 31 ? 0.903 -0.781 3.352 1.00 0.00 31 CYS A C 13
ATOM 8645 O O . CYS A 1 31 ? 1.170 -1.041 4.510 1.00 0.00 31 CYS A O 13
ATOM 8652 N N . GLU A 1 32 ? -0.188 -0.124 3.033 1.00 0.00 32 GLU A N 13
ATOM 8653 C CA . GLU A 1 32 ? -1.144 0.331 4.096 1.00 0.00 32 GLU A CA 13
ATOM 8654 C C . GLU A 1 32 ? -2.596 0.195 3.615 1.00 0.00 32 GLU A C 13
ATOM 8655 O O . GLU A 1 32 ? -2.904 0.441 2.466 1.00 0.00 32 GLU A O 13
ATOM 8667 N N . ARG A 1 33 ? -3.492 -0.199 4.484 1.00 0.00 33 ARG A N 13
ATOM 8668 C CA . ARG A 1 33 ? -4.929 -0.358 4.078 1.00 0.00 33 ARG A CA 13
ATOM 8669 C C . ARG A 1 33 ? -5.541 0.992 3.680 1.00 0.00 33 ARG A C 13
ATOM 8670 O O . ARG A 1 33 ? -6.650 1.316 4.043 1.00 0.00 33 ARG A O 13
ATOM 8691 N N . LYS A 1 34 ? -4.842 1.785 2.937 1.00 0.00 34 LYS A N 13
ATOM 8692 C CA . LYS A 1 34 ? -5.410 3.102 2.546 1.00 0.00 34 LYS A CA 13
ATOM 8693 C C . LYS A 1 34 ? -6.817 2.917 1.971 1.00 0.00 34 LYS A C 13
ATOM 8694 O O . LYS A 1 34 ? -7.531 3.876 1.747 1.00 0.00 34 LYS A O 13
ATOM 8713 N N . TRP A 1 35 ? -7.225 1.698 1.730 1.00 0.00 35 TRP A N 13
ATOM 8714 C CA . TRP A 1 35 ? -8.594 1.461 1.165 1.00 0.00 35 TRP A CA 13
ATOM 8715 C C . TRP A 1 35 ? -9.412 0.534 2.080 1.00 0.00 35 TRP A C 13
ATOM 8716 O O . TRP A 1 35 ? -9.228 0.519 3.278 1.00 0.00 35 TRP A O 13
ATOM 8737 N N . LYS A 1 36 ? -10.311 -0.225 1.490 1.00 0.00 36 LYS A N 13
ATOM 8738 C CA . LYS A 1 36 ? -11.202 -1.189 2.233 1.00 0.00 36 LYS A CA 13
ATOM 8739 C C . LYS A 1 36 ? -12.661 -0.722 2.164 1.00 0.00 36 LYS A C 13
ATOM 8740 O O . LYS A 1 36 ? -13.510 -1.252 2.852 1.00 0.00 36 LYS A O 13
ATOM 8759 N N . TYR A 1 37 ? -12.975 0.256 1.352 1.00 0.00 37 TYR A N 13
ATOM 8760 C CA . TYR A 1 37 ? -14.399 0.715 1.284 1.00 0.00 37 TYR A CA 13
ATOM 8761 C C . TYR A 1 37 ? -14.866 0.848 -0.165 1.00 0.00 37 TYR A C 13
ATOM 8762 O O . TYR A 1 37 ? -15.931 1.370 -0.423 1.00 0.00 37 TYR A O 13
ATOM 8780 N N . LEU A 1 38 ? -14.113 0.375 -1.117 1.00 0.00 38 LEU A N 13
ATOM 8781 C CA . LEU A 1 38 ? -14.584 0.490 -2.515 1.00 0.00 38 LEU A CA 13
ATOM 8782 C C . LEU A 1 38 ? -13.686 -0.324 -3.447 1.00 0.00 38 LEU A C 13
ATOM 8783 O O . LEU A 1 38 ? -13.568 -1.519 -3.293 1.00 0.00 38 LEU A O 13
ATOM 8799 N N . PHE A 1 39 ? -13.061 0.309 -4.410 1.00 0.00 39 PHE A N 13
ATOM 8800 C CA . PHE A 1 39 ? -12.182 -0.430 -5.371 1.00 0.00 39 PHE A CA 13
ATOM 8801 C C . PHE A 1 39 ? -12.708 -1.843 -5.616 1.00 0.00 39 PHE A C 13
ATOM 8802 O O . PHE A 1 39 ? -13.190 -2.165 -6.682 1.00 0.00 39 PHE A O 13
ATOM 8819 N N . THR A 1 40 ? -12.603 -2.678 -4.638 1.00 0.00 40 THR A N 13
ATOM 8820 C CA . THR A 1 40 ? -13.074 -4.087 -4.779 1.00 0.00 40 THR A CA 13
ATOM 8821 C C . THR A 1 40 ? -11.993 -4.880 -5.516 1.00 0.00 40 THR A C 13
ATOM 8822 O O . THR A 1 40 ? -12.262 -5.596 -6.461 1.00 0.00 40 THR A O 13
ATOM 8833 N N . GLY A 1 41 ? -10.765 -4.742 -5.093 1.00 0.00 41 GLY A N 13
ATOM 8834 C CA . GLY A 1 41 ? -9.655 -5.468 -5.770 1.00 0.00 41 GLY A CA 13
ATOM 8835 C C . GLY A 1 41 ? -9.698 -6.952 -5.401 1.00 0.00 41 GLY A C 13
ATOM 8836 O O . GLY A 1 41 ? -8.681 -7.605 -5.317 1.00 0.00 41 GLY A O 13
ATOM 8840 N N . GLU A 1 42 ? -10.874 -7.479 -5.192 1.00 0.00 42 GLU A N 13
ATOM 8841 C CA . GLU A 1 42 ? -11.027 -8.928 -4.848 1.00 0.00 42 GLU A CA 13
ATOM 8842 C C . GLU A 1 42 ? -10.054 -9.338 -3.740 1.00 0.00 42 GLU A C 13
ATOM 8843 O O . GLU A 1 42 ? -9.480 -10.408 -3.760 1.00 0.00 42 GLU A O 13
ATOM 8855 N N . CYS A 1 43 ? -9.873 -8.497 -2.768 1.00 0.00 43 CYS A N 13
ATOM 8856 C CA . CYS A 1 43 ? -8.958 -8.816 -1.661 1.00 0.00 43 CYS A CA 13
ATOM 8857 C C . CYS A 1 43 ? -9.764 -9.210 -0.420 1.00 0.00 43 CYS A C 13
ATOM 8858 O O . CYS A 1 43 ? -9.873 -10.397 -0.161 1.00 0.00 43 CYS A O 13
ATOM 8867 N N . CYS A 1 1 ? 4.582 -9.568 -1.746 1.00 0.00 1 CYS A N 14
ATOM 8868 C CA . CYS A 1 1 ? 3.470 -8.615 -1.477 1.00 0.00 1 CYS A CA 14
ATOM 8869 C C . CYS A 1 1 ? 3.646 -7.979 -0.095 1.00 0.00 1 CYS A C 14
ATOM 8870 O O . CYS A 1 1 ? 3.752 -8.664 0.902 1.00 0.00 1 CYS A O 14
ATOM 8879 N N . GLY A 1 2 ? 3.664 -6.677 -0.016 1.00 0.00 2 GLY A N 14
ATOM 8880 C CA . GLY A 1 2 ? 3.818 -6.033 1.316 1.00 0.00 2 GLY A CA 14
ATOM 8881 C C . GLY A 1 2 ? 2.480 -6.087 2.065 1.00 0.00 2 GLY A C 14
ATOM 8882 O O . GLY A 1 2 ? 1.444 -5.759 1.522 1.00 0.00 2 GLY A O 14
ATOM 8886 N N . SER A 1 3 ? 2.497 -6.491 3.308 1.00 0.00 3 SER A N 14
ATOM 8887 C CA . SER A 1 3 ? 1.232 -6.561 4.099 1.00 0.00 3 SER A CA 14
ATOM 8888 C C . SER A 1 3 ? 1.373 -5.661 5.323 1.00 0.00 3 SER A C 14
ATOM 8889 O O . SER A 1 3 ? 2.452 -5.501 5.844 1.00 0.00 3 SER A O 14
ATOM 8897 N N . LYS A 1 4 ? 0.293 -5.074 5.777 1.00 0.00 4 LYS A N 14
ATOM 8898 C CA . LYS A 1 4 ? 0.347 -4.168 6.972 1.00 0.00 4 LYS A CA 14
ATOM 8899 C C . LYS A 1 4 ? 1.790 -3.976 7.438 1.00 0.00 4 LYS A C 14
ATOM 8900 O O . LYS A 1 4 ? 2.431 -4.894 7.913 1.00 0.00 4 LYS A O 14
ATOM 8919 N N . ARG A 1 5 ? 2.299 -2.781 7.311 1.00 0.00 5 ARG A N 14
ATOM 8920 C CA . ARG A 1 5 ? 3.694 -2.520 7.744 1.00 0.00 5 ARG A CA 14
ATOM 8921 C C . ARG A 1 5 ? 4.638 -3.413 6.946 1.00 0.00 5 ARG A C 14
ATOM 8922 O O . ARG A 1 5 ? 4.986 -4.499 7.360 1.00 0.00 5 ARG A O 14
ATOM 8943 N N . ALA A 1 6 ? 5.057 -2.962 5.802 1.00 0.00 6 ALA A N 14
ATOM 8944 C CA . ALA A 1 6 ? 5.986 -3.784 4.980 1.00 0.00 6 ALA A CA 14
ATOM 8945 C C . ALA A 1 6 ? 6.264 -3.089 3.648 1.00 0.00 6 ALA A C 14
ATOM 8946 O O . ALA A 1 6 ? 5.374 -2.604 2.979 1.00 0.00 6 ALA A O 14
ATOM 8953 N N . TRP A 1 7 ? 7.511 -3.042 3.276 1.00 0.00 7 TRP A N 14
ATOM 8954 C CA . TRP A 1 7 ? 7.915 -2.386 2.003 1.00 0.00 7 TRP A CA 14
ATOM 8955 C C . TRP A 1 7 ? 7.091 -2.909 0.822 1.00 0.00 7 TRP A C 14
ATOM 8956 O O . TRP A 1 7 ? 6.974 -4.099 0.607 1.00 0.00 7 TRP A O 14
ATOM 8977 N N . CYS A 1 8 ? 6.545 -2.009 0.043 1.00 0.00 8 CYS A N 14
ATOM 8978 C CA . CYS A 1 8 ? 5.746 -2.413 -1.158 1.00 0.00 8 CYS A CA 14
ATOM 8979 C C . CYS A 1 8 ? 6.476 -1.891 -2.397 1.00 0.00 8 CYS A C 14
ATOM 8980 O O . CYS A 1 8 ? 7.133 -0.879 -2.346 1.00 0.00 8 CYS A O 14
ATOM 8987 N N . LYS A 1 9 ? 6.388 -2.563 -3.506 1.00 0.00 9 LYS A N 14
ATOM 8988 C CA . LYS A 1 9 ? 7.102 -2.061 -4.714 1.00 0.00 9 LYS A CA 14
ATOM 8989 C C . LYS A 1 9 ? 6.152 -1.168 -5.525 1.00 0.00 9 LYS A C 14
ATOM 8990 O O . LYS A 1 9 ? 6.504 -0.081 -5.938 1.00 0.00 9 LYS A O 14
ATOM 9009 N N . GLU A 1 10 ? 4.941 -1.617 -5.729 1.00 0.00 10 GLU A N 14
ATOM 9010 C CA . GLU A 1 10 ? 3.931 -0.815 -6.486 1.00 0.00 10 GLU A CA 14
ATOM 9011 C C . GLU A 1 10 ? 2.542 -1.253 -6.011 1.00 0.00 10 GLU A C 14
ATOM 9012 O O . GLU A 1 10 ? 2.423 -2.089 -5.141 1.00 0.00 10 GLU A O 14
ATOM 9024 N N . LYS A 1 11 ? 1.490 -0.714 -6.562 1.00 0.00 11 LYS A N 14
ATOM 9025 C CA . LYS A 1 11 ? 0.138 -1.137 -6.101 1.00 0.00 11 LYS A CA 14
ATOM 9026 C C . LYS A 1 11 ? -0.045 -2.641 -6.342 1.00 0.00 11 LYS A C 14
ATOM 9027 O O . LYS A 1 11 ? -0.566 -3.345 -5.501 1.00 0.00 11 LYS A O 14
ATOM 9046 N N . LYS A 1 12 ? 0.354 -3.142 -7.476 1.00 0.00 12 LYS A N 14
ATOM 9047 C CA . LYS A 1 12 ? 0.177 -4.580 -7.748 1.00 0.00 12 LYS A CA 14
ATOM 9048 C C . LYS A 1 12 ? 1.140 -5.419 -6.900 1.00 0.00 12 LYS A C 14
ATOM 9049 O O . LYS A 1 12 ? 1.032 -6.628 -6.845 1.00 0.00 12 LYS A O 14
ATOM 9068 N N . ASP A 1 13 ? 2.079 -4.798 -6.237 1.00 0.00 13 ASP A N 14
ATOM 9069 C CA . ASP A 1 13 ? 3.039 -5.571 -5.398 1.00 0.00 13 ASP A CA 14
ATOM 9070 C C . ASP A 1 13 ? 2.614 -5.515 -3.923 1.00 0.00 13 ASP A C 14
ATOM 9071 O O . ASP A 1 13 ? 3.330 -5.965 -3.055 1.00 0.00 13 ASP A O 14
ATOM 9080 N N . CYS A 1 14 ? 1.450 -4.992 -3.634 1.00 0.00 14 CYS A N 14
ATOM 9081 C CA . CYS A 1 14 ? 0.981 -4.950 -2.213 1.00 0.00 14 CYS A CA 14
ATOM 9082 C C . CYS A 1 14 ? -0.021 -6.088 -2.017 1.00 0.00 14 CYS A C 14
ATOM 9083 O O . CYS A 1 14 ? -0.882 -6.310 -2.845 1.00 0.00 14 CYS A O 14
ATOM 9090 N N . CYS A 1 15 ? 0.084 -6.823 -0.946 1.00 0.00 15 CYS A N 14
ATOM 9091 C CA . CYS A 1 15 ? -0.861 -7.951 -0.735 1.00 0.00 15 CYS A CA 14
ATOM 9092 C C . CYS A 1 15 ? -2.295 -7.440 -0.760 1.00 0.00 15 CYS A C 14
ATOM 9093 O O . CYS A 1 15 ? -2.597 -6.345 -0.323 1.00 0.00 15 CYS A O 14
ATOM 9100 N N . CYS A 1 16 ? -3.179 -8.237 -1.275 1.00 0.00 16 CYS A N 14
ATOM 9101 C CA . CYS A 1 16 ? -4.590 -7.834 -1.349 1.00 0.00 16 CYS A CA 14
ATOM 9102 C C . CYS A 1 16 ? -5.039 -7.301 0.080 1.00 0.00 16 CYS A C 14
ATOM 9103 O O . CYS A 1 16 ? -4.701 -7.836 1.043 1.00 0.00 16 CYS A O 14
ATOM 9110 N N . GLY A 1 17 ? -5.782 -6.231 0.030 1.00 0.00 17 GLY A N 14
ATOM 9111 C CA . GLY A 1 17 ? -6.243 -5.634 1.286 1.00 0.00 17 GLY A CA 14
ATOM 9112 C C . GLY A 1 17 ? -5.237 -4.569 1.719 1.00 0.00 17 GLY A C 14
ATOM 9113 O O . GLY A 1 17 ? -5.376 -3.959 2.759 1.00 0.00 17 GLY A O 14
ATOM 9117 N N . TYR A 1 18 ? -4.216 -4.347 0.925 1.00 0.00 18 TYR A N 14
ATOM 9118 C CA . TYR A 1 18 ? -3.194 -3.318 1.285 1.00 0.00 18 TYR A CA 14
ATOM 9119 C C . TYR A 1 18 ? -2.815 -2.484 0.057 1.00 0.00 18 TYR A C 14
ATOM 9120 O O . TYR A 1 18 ? -2.829 -2.960 -1.060 1.00 0.00 18 TYR A O 14
ATOM 9138 N N . ASN A 1 19 ? -2.461 -1.242 0.266 1.00 0.00 19 ASN A N 14
ATOM 9139 C CA . ASN A 1 19 ? -2.060 -0.361 -0.875 1.00 0.00 19 ASN A CA 14
ATOM 9140 C C . ASN A 1 19 ? -0.548 -0.107 -0.820 1.00 0.00 19 ASN A C 14
ATOM 9141 O O . ASN A 1 19 ? 0.077 -0.305 0.196 1.00 0.00 19 ASN A O 14
ATOM 9152 N N . CYS A 1 20 ? 0.036 0.350 -1.897 1.00 0.00 20 CYS A N 14
ATOM 9153 C CA . CYS A 1 20 ? 1.506 0.639 -1.901 1.00 0.00 20 CYS A CA 14
ATOM 9154 C C . CYS A 1 20 ? 1.744 2.156 -1.874 1.00 0.00 20 CYS A C 14
ATOM 9155 O O . CYS A 1 20 ? 1.127 2.900 -2.612 1.00 0.00 20 CYS A O 14
ATOM 9162 N N . VAL A 1 21 ? 2.643 2.621 -1.038 1.00 0.00 21 VAL A N 14
ATOM 9163 C CA . VAL A 1 21 ? 2.931 4.093 -0.970 1.00 0.00 21 VAL A CA 14
ATOM 9164 C C . VAL A 1 21 ? 4.445 4.319 -0.838 1.00 0.00 21 VAL A C 14
ATOM 9165 O O . VAL A 1 21 ? 5.132 3.578 -0.169 1.00 0.00 21 VAL A O 14
ATOM 9178 N N . TYR A 1 22 ? 4.973 5.327 -1.489 1.00 0.00 22 TYR A N 14
ATOM 9179 C CA . TYR A 1 22 ? 6.448 5.577 -1.413 1.00 0.00 22 TYR A CA 14
ATOM 9180 C C . TYR A 1 22 ? 6.790 6.396 -0.164 1.00 0.00 22 TYR A C 14
ATOM 9181 O O . TYR A 1 22 ? 6.229 7.447 0.080 1.00 0.00 22 TYR A O 14
ATOM 9199 N N . ALA A 1 23 ? 7.713 5.914 0.630 1.00 0.00 23 ALA A N 14
ATOM 9200 C CA . ALA A 1 23 ? 8.107 6.649 1.869 1.00 0.00 23 ALA A CA 14
ATOM 9201 C C . ALA A 1 23 ? 9.343 7.508 1.581 1.00 0.00 23 ALA A C 14
ATOM 9202 O O . ALA A 1 23 ? 10.464 7.043 1.640 1.00 0.00 23 ALA A O 14
ATOM 9209 N N . TRP A 1 24 ? 9.141 8.754 1.261 1.00 0.00 24 TRP A N 14
ATOM 9210 C CA . TRP A 1 24 ? 10.292 9.651 0.953 1.00 0.00 24 TRP A CA 14
ATOM 9211 C C . TRP A 1 24 ? 11.321 9.629 2.095 1.00 0.00 24 TRP A C 14
ATOM 9212 O O . TRP A 1 24 ? 12.512 9.640 1.855 1.00 0.00 24 TRP A O 14
ATOM 9233 N N . TYR A 1 25 ? 10.890 9.622 3.332 1.00 0.00 25 TYR A N 14
ATOM 9234 C CA . TYR A 1 25 ? 11.884 9.627 4.449 1.00 0.00 25 TYR A CA 14
ATOM 9235 C C . TYR A 1 25 ? 12.737 8.356 4.413 1.00 0.00 25 TYR A C 14
ATOM 9236 O O . TYR A 1 25 ? 13.946 8.419 4.517 1.00 0.00 25 TYR A O 14
ATOM 9254 N N . ASN A 1 26 ? 12.138 7.208 4.251 1.00 0.00 26 ASN A N 14
ATOM 9255 C CA . ASN A 1 26 ? 12.952 5.955 4.193 1.00 0.00 26 ASN A CA 14
ATOM 9256 C C . ASN A 1 26 ? 13.282 5.635 2.732 1.00 0.00 26 ASN A C 14
ATOM 9257 O O . ASN A 1 26 ? 13.921 4.646 2.438 1.00 0.00 26 ASN A O 14
ATOM 9268 N N . GLN A 1 27 ? 12.862 6.462 1.816 1.00 0.00 27 GLN A N 14
ATOM 9269 C CA . GLN A 1 27 ? 13.159 6.201 0.380 1.00 0.00 27 GLN A CA 14
ATOM 9270 C C . GLN A 1 27 ? 12.642 4.814 -0.070 1.00 0.00 27 GLN A C 14
ATOM 9271 O O . GLN A 1 27 ? 12.883 4.335 -1.096 1.00 0.00 27 GLN A O 14
ATOM 9285 N N . GLN A 1 28 ? 11.914 4.176 0.872 1.00 0.00 28 GLN A N 14
ATOM 9286 C CA . GLN A 1 28 ? 11.350 2.830 0.553 1.00 0.00 28 GLN A CA 14
ATOM 9287 C C . GLN A 1 28 ? 9.828 2.931 0.623 1.00 0.00 28 GLN A C 14
ATOM 9288 O O . GLN A 1 28 ? 9.288 3.783 1.295 1.00 0.00 28 GLN A O 14
ATOM 9302 N N . SER A 1 29 ? 9.128 2.083 -0.070 1.00 0.00 29 SER A N 14
ATOM 9303 C CA . SER A 1 29 ? 7.640 2.153 -0.039 1.00 0.00 29 SER A CA 14
ATOM 9304 C C . SER A 1 29 ? 7.094 1.260 1.072 1.00 0.00 29 SER A C 14
ATOM 9305 O O . SER A 1 29 ? 7.755 0.358 1.526 1.00 0.00 29 SER A O 14
ATOM 9313 N N . SER A 1 30 ? 5.884 1.499 1.511 1.00 0.00 30 SER A N 14
ATOM 9314 C CA . SER A 1 30 ? 5.302 0.660 2.586 1.00 0.00 30 SER A CA 14
ATOM 9315 C C . SER A 1 30 ? 3.807 0.439 2.342 1.00 0.00 30 SER A C 14
ATOM 9316 O O . SER A 1 30 ? 3.071 1.353 2.033 1.00 0.00 30 SER A O 14
ATOM 9324 N N . CYS A 1 31 ? 3.355 -0.777 2.494 1.00 0.00 31 CYS A N 14
ATOM 9325 C CA . CYS A 1 31 ? 1.909 -1.076 2.289 1.00 0.00 31 CYS A CA 14
ATOM 9326 C C . CYS A 1 31 ? 1.083 -0.425 3.414 1.00 0.00 31 CYS A C 14
ATOM 9327 O O . CYS A 1 31 ? 1.548 -0.294 4.528 1.00 0.00 31 CYS A O 14
ATOM 9334 N N . GLU A 1 32 ? -0.139 -0.020 3.141 1.00 0.00 32 GLU A N 14
ATOM 9335 C CA . GLU A 1 32 ? -0.972 0.607 4.221 1.00 0.00 32 GLU A CA 14
ATOM 9336 C C . GLU A 1 32 ? -2.432 0.179 4.126 1.00 0.00 32 GLU A C 14
ATOM 9337 O O . GLU A 1 32 ? -2.990 0.027 3.056 1.00 0.00 32 GLU A O 14
ATOM 9349 N N . ARG A 1 33 ? -3.052 0.050 5.261 1.00 0.00 33 ARG A N 14
ATOM 9350 C CA . ARG A 1 33 ? -4.483 -0.385 5.298 1.00 0.00 33 ARG A CA 14
ATOM 9351 C C . ARG A 1 33 ? -5.344 0.766 4.732 1.00 0.00 33 ARG A C 14
ATOM 9352 O O . ARG A 1 33 ? -5.762 1.658 5.435 1.00 0.00 33 ARG A O 14
ATOM 9373 N N . LYS A 1 34 ? -5.618 0.750 3.457 1.00 0.00 34 LYS A N 14
ATOM 9374 C CA . LYS A 1 34 ? -6.462 1.812 2.865 1.00 0.00 34 LYS A CA 14
ATOM 9375 C C . LYS A 1 34 ? -7.796 1.197 2.445 1.00 0.00 34 LYS A C 14
ATOM 9376 O O . LYS A 1 34 ? -8.661 1.861 1.912 1.00 0.00 34 LYS A O 14
ATOM 9395 N N . TRP A 1 35 ? -7.958 -0.082 2.680 1.00 0.00 35 TRP A N 14
ATOM 9396 C CA . TRP A 1 35 ? -9.222 -0.779 2.299 1.00 0.00 35 TRP A CA 14
ATOM 9397 C C . TRP A 1 35 ? -9.874 -1.357 3.565 1.00 0.00 35 TRP A C 14
ATOM 9398 O O . TRP A 1 35 ? -9.345 -1.218 4.646 1.00 0.00 35 TRP A O 14
ATOM 9419 N N . LYS A 1 36 ? -11.022 -1.981 3.422 1.00 0.00 36 LYS A N 14
ATOM 9420 C CA . LYS A 1 36 ? -11.777 -2.576 4.582 1.00 0.00 36 LYS A CA 14
ATOM 9421 C C . LYS A 1 36 ? -12.949 -1.660 4.928 1.00 0.00 36 LYS A C 14
ATOM 9422 O O . LYS A 1 36 ? -13.455 -1.673 6.033 1.00 0.00 36 LYS A O 14
ATOM 9441 N N . TYR A 1 37 ? -13.383 -0.860 3.992 1.00 0.00 37 TYR A N 14
ATOM 9442 C CA . TYR A 1 37 ? -14.519 0.063 4.265 1.00 0.00 37 TYR A CA 14
ATOM 9443 C C . TYR A 1 37 ? -15.767 -0.467 3.548 1.00 0.00 37 TYR A C 14
ATOM 9444 O O . TYR A 1 37 ? -15.925 -0.273 2.362 1.00 0.00 37 TYR A O 14
ATOM 9462 N N . LEU A 1 38 ? -16.637 -1.139 4.275 1.00 0.00 38 LEU A N 14
ATOM 9463 C CA . LEU A 1 38 ? -17.896 -1.715 3.682 1.00 0.00 38 LEU A CA 14
ATOM 9464 C C . LEU A 1 38 ? -18.063 -3.158 4.175 1.00 0.00 38 LEU A C 14
ATOM 9465 O O . LEU A 1 38 ? -18.687 -3.410 5.187 1.00 0.00 38 LEU A O 14
ATOM 9481 N N . PHE A 1 39 ? -17.506 -4.100 3.460 1.00 0.00 39 PHE A N 14
ATOM 9482 C CA . PHE A 1 39 ? -17.617 -5.538 3.857 1.00 0.00 39 PHE A CA 14
ATOM 9483 C C . PHE A 1 39 ? -16.874 -6.375 2.810 1.00 0.00 39 PHE A C 14
ATOM 9484 O O . PHE A 1 39 ? -17.270 -7.475 2.479 1.00 0.00 39 PHE A O 14
ATOM 9501 N N . THR A 1 40 ? -15.806 -5.853 2.276 1.00 0.00 40 THR A N 14
ATOM 9502 C CA . THR A 1 40 ? -15.047 -6.607 1.244 1.00 0.00 40 THR A CA 14
ATOM 9503 C C . THR A 1 40 ? -13.699 -5.923 1.006 1.00 0.00 40 THR A C 14
ATOM 9504 O O . THR A 1 40 ? -12.878 -5.822 1.896 1.00 0.00 40 THR A O 14
ATOM 9515 N N . GLY A 1 41 ? -13.464 -5.458 -0.192 1.00 0.00 41 GLY A N 14
ATOM 9516 C CA . GLY A 1 41 ? -12.173 -4.780 -0.506 1.00 0.00 41 GLY A CA 14
ATOM 9517 C C . GLY A 1 41 ? -11.416 -5.619 -1.532 1.00 0.00 41 GLY A C 14
ATOM 9518 O O . GLY A 1 41 ? -11.569 -6.823 -1.594 1.00 0.00 41 GLY A O 14
ATOM 9522 N N . GLU A 1 42 ? -10.610 -4.995 -2.348 1.00 0.00 42 GLU A N 14
ATOM 9523 C CA . GLU A 1 42 ? -9.856 -5.760 -3.381 1.00 0.00 42 GLU A CA 14
ATOM 9524 C C . GLU A 1 42 ? -8.426 -5.223 -3.492 1.00 0.00 42 GLU A C 14
ATOM 9525 O O . GLU A 1 42 ? -8.144 -4.095 -3.138 1.00 0.00 42 GLU A O 14
ATOM 9537 N N . CYS A 1 43 ? -7.522 -6.028 -3.983 1.00 0.00 43 CYS A N 14
ATOM 9538 C CA . CYS A 1 43 ? -6.111 -5.585 -4.127 1.00 0.00 43 CYS A CA 14
ATOM 9539 C C . CYS A 1 43 ? -6.044 -4.377 -5.070 1.00 0.00 43 CYS A C 14
ATOM 9540 O O . CYS A 1 43 ? -5.039 -4.234 -5.747 1.00 0.00 43 CYS A O 14
ATOM 9549 N N . CYS A 1 1 ? 4.488 -9.525 -0.448 1.00 0.00 1 CYS A N 15
ATOM 9550 C CA . CYS A 1 1 ? 3.403 -8.528 -0.663 1.00 0.00 1 CYS A CA 15
ATOM 9551 C C . CYS A 1 1 ? 3.397 -7.512 0.482 1.00 0.00 1 CYS A C 15
ATOM 9552 O O . CYS A 1 1 ? 3.217 -7.860 1.632 1.00 0.00 1 CYS A O 15
ATOM 9561 N N . GLY A 1 2 ? 3.585 -6.252 0.184 1.00 0.00 2 GLY A N 15
ATOM 9562 C CA . GLY A 1 2 ? 3.573 -5.236 1.273 1.00 0.00 2 GLY A CA 15
ATOM 9563 C C . GLY A 1 2 ? 2.272 -5.384 2.058 1.00 0.00 2 GLY A C 15
ATOM 9564 O O . GLY A 1 2 ? 1.273 -4.771 1.741 1.00 0.00 2 GLY A O 15
ATOM 9568 N N . SER A 1 3 ? 2.267 -6.212 3.069 1.00 0.00 3 SER A N 15
ATOM 9569 C CA . SER A 1 3 ? 1.023 -6.417 3.863 1.00 0.00 3 SER A CA 15
ATOM 9570 C C . SER A 1 3 ? 1.205 -5.822 5.257 1.00 0.00 3 SER A C 15
ATOM 9571 O O . SER A 1 3 ? 1.863 -6.397 6.101 1.00 0.00 3 SER A O 15
ATOM 9579 N N . LYS A 1 4 ? 0.620 -4.680 5.511 1.00 0.00 4 LYS A N 15
ATOM 9580 C CA . LYS A 1 4 ? 0.760 -4.058 6.854 1.00 0.00 4 LYS A CA 15
ATOM 9581 C C . LYS A 1 4 ? 2.243 -4.034 7.247 1.00 0.00 4 LYS A C 15
ATOM 9582 O O . LYS A 1 4 ? 2.852 -5.049 7.518 1.00 0.00 4 LYS A O 15
ATOM 9601 N N . ARG A 1 5 ? 2.832 -2.866 7.256 1.00 0.00 5 ARG A N 15
ATOM 9602 C CA . ARG A 1 5 ? 4.280 -2.743 7.600 1.00 0.00 5 ARG A CA 15
ATOM 9603 C C . ARG A 1 5 ? 5.071 -3.738 6.747 1.00 0.00 5 ARG A C 15
ATOM 9604 O O . ARG A 1 5 ? 5.390 -4.832 7.173 1.00 0.00 5 ARG A O 15
ATOM 9625 N N . ALA A 1 6 ? 5.390 -3.361 5.540 1.00 0.00 6 ALA A N 15
ATOM 9626 C CA . ALA A 1 6 ? 6.159 -4.272 4.645 1.00 0.00 6 ALA A CA 15
ATOM 9627 C C . ALA A 1 6 ? 6.396 -3.578 3.295 1.00 0.00 6 ALA A C 15
ATOM 9628 O O . ALA A 1 6 ? 5.472 -3.186 2.609 1.00 0.00 6 ALA A O 15
ATOM 9635 N N . TRP A 1 7 ? 7.638 -3.405 2.930 1.00 0.00 7 TRP A N 15
ATOM 9636 C CA . TRP A 1 7 ? 7.970 -2.715 1.647 1.00 0.00 7 TRP A CA 15
ATOM 9637 C C . TRP A 1 7 ? 7.160 -3.289 0.473 1.00 0.00 7 TRP A C 15
ATOM 9638 O O . TRP A 1 7 ? 6.938 -4.478 0.373 1.00 0.00 7 TRP A O 15
ATOM 9659 N N . CYS A 1 8 ? 6.743 -2.434 -0.435 1.00 0.00 8 CYS A N 15
ATOM 9660 C CA . CYS A 1 8 ? 5.973 -2.903 -1.633 1.00 0.00 8 CYS A CA 15
ATOM 9661 C C . CYS A 1 8 ? 6.682 -2.395 -2.895 1.00 0.00 8 CYS A C 15
ATOM 9662 O O . CYS A 1 8 ? 7.293 -1.344 -2.892 1.00 0.00 8 CYS A O 15
ATOM 9669 N N . LYS A 1 9 ? 6.607 -3.127 -3.971 1.00 0.00 9 LYS A N 15
ATOM 9670 C CA . LYS A 1 9 ? 7.275 -2.685 -5.234 1.00 0.00 9 LYS A CA 15
ATOM 9671 C C . LYS A 1 9 ? 6.325 -1.756 -5.997 1.00 0.00 9 LYS A C 15
ATOM 9672 O O . LYS A 1 9 ? 6.741 -0.903 -6.755 1.00 0.00 9 LYS A O 15
ATOM 9691 N N . GLU A 1 10 ? 5.046 -1.939 -5.814 1.00 0.00 10 GLU A N 15
ATOM 9692 C CA . GLU A 1 10 ? 4.042 -1.105 -6.531 1.00 0.00 10 GLU A CA 15
ATOM 9693 C C . GLU A 1 10 ? 2.660 -1.379 -5.941 1.00 0.00 10 GLU A C 15
ATOM 9694 O O . GLU A 1 10 ? 2.526 -1.836 -4.825 1.00 0.00 10 GLU A O 15
ATOM 9706 N N . LYS A 1 11 ? 1.644 -1.112 -6.700 1.00 0.00 11 LYS A N 15
ATOM 9707 C CA . LYS A 1 11 ? 0.247 -1.365 -6.224 1.00 0.00 11 LYS A CA 15
ATOM 9708 C C . LYS A 1 11 ? 0.000 -2.877 -6.128 1.00 0.00 11 LYS A C 15
ATOM 9709 O O . LYS A 1 11 ? -0.491 -3.375 -5.136 1.00 0.00 11 LYS A O 15
ATOM 9728 N N . LYS A 1 12 ? 0.332 -3.606 -7.160 1.00 0.00 12 LYS A N 15
ATOM 9729 C CA . LYS A 1 12 ? 0.114 -5.083 -7.136 1.00 0.00 12 LYS A CA 15
ATOM 9730 C C . LYS A 1 12 ? 1.068 -5.747 -6.145 1.00 0.00 12 LYS A C 15
ATOM 9731 O O . LYS A 1 12 ? 0.683 -6.610 -5.380 1.00 0.00 12 LYS A O 15
ATOM 9750 N N . ASP A 1 13 ? 2.313 -5.375 -6.177 1.00 0.00 13 ASP A N 15
ATOM 9751 C CA . ASP A 1 13 ? 3.303 -6.008 -5.264 1.00 0.00 13 ASP A CA 15
ATOM 9752 C C . ASP A 1 13 ? 2.830 -5.917 -3.815 1.00 0.00 13 ASP A C 15
ATOM 9753 O O . ASP A 1 13 ? 3.407 -6.523 -2.942 1.00 0.00 13 ASP A O 15
ATOM 9762 N N . CYS A 1 14 ? 1.787 -5.183 -3.544 1.00 0.00 14 CYS A N 15
ATOM 9763 C CA . CYS A 1 14 ? 1.295 -5.095 -2.140 1.00 0.00 14 CYS A CA 15
ATOM 9764 C C . CYS A 1 14 ? 0.199 -6.139 -1.949 1.00 0.00 14 CYS A C 15
ATOM 9765 O O . CYS A 1 14 ? -0.484 -6.511 -2.882 1.00 0.00 14 CYS A O 15
ATOM 9772 N N . CYS A 1 15 ? 0.046 -6.640 -0.760 1.00 0.00 15 CYS A N 15
ATOM 9773 C CA . CYS A 1 15 ? -0.985 -7.690 -0.523 1.00 0.00 15 CYS A CA 15
ATOM 9774 C C . CYS A 1 15 ? -2.385 -7.166 -0.850 1.00 0.00 15 CYS A C 15
ATOM 9775 O O . CYS A 1 15 ? -2.773 -6.088 -0.456 1.00 0.00 15 CYS A O 15
ATOM 9782 N N . CYS A 1 16 ? -3.136 -7.956 -1.567 1.00 0.00 16 CYS A N 15
ATOM 9783 C CA . CYS A 1 16 ? -4.537 -7.585 -1.958 1.00 0.00 16 CYS A CA 15
ATOM 9784 C C . CYS A 1 16 ? -5.335 -7.089 -0.740 1.00 0.00 16 CYS A C 15
ATOM 9785 O O . CYS A 1 16 ? -6.278 -7.713 -0.303 1.00 0.00 16 CYS A O 15
ATOM 9792 N N . GLY A 1 17 ? -4.965 -5.977 -0.193 1.00 0.00 17 GLY A N 15
ATOM 9793 C CA . GLY A 1 17 ? -5.689 -5.447 0.992 1.00 0.00 17 GLY A CA 15
ATOM 9794 C C . GLY A 1 17 ? -5.016 -4.152 1.420 1.00 0.00 17 GLY A C 15
ATOM 9795 O O . GLY A 1 17 ? -5.636 -3.268 1.974 1.00 0.00 17 GLY A O 15
ATOM 9799 N N . TYR A 1 18 ? -3.740 -4.041 1.168 1.00 0.00 18 TYR A N 15
ATOM 9800 C CA . TYR A 1 18 ? -3.003 -2.805 1.559 1.00 0.00 18 TYR A CA 15
ATOM 9801 C C . TYR A 1 18 ? -2.649 -1.984 0.314 1.00 0.00 18 TYR A C 15
ATOM 9802 O O . TYR A 1 18 ? -2.512 -2.505 -0.775 1.00 0.00 18 TYR A O 15
ATOM 9820 N N . ASN A 1 19 ? -2.498 -0.696 0.480 1.00 0.00 19 ASN A N 15
ATOM 9821 C CA . ASN A 1 19 ? -2.151 0.189 -0.672 1.00 0.00 19 ASN A CA 15
ATOM 9822 C C . ASN A 1 19 ? -0.659 0.528 -0.617 1.00 0.00 19 ASN A C 15
ATOM 9823 O O . ASN A 1 19 ? -0.135 0.864 0.421 1.00 0.00 19 ASN A O 15
ATOM 9834 N N . CYS A 1 20 ? 0.033 0.439 -1.722 1.00 0.00 20 CYS A N 15
ATOM 9835 C CA . CYS A 1 20 ? 1.495 0.741 -1.708 1.00 0.00 20 CYS A CA 15
ATOM 9836 C C . CYS A 1 20 ? 1.715 2.250 -1.755 1.00 0.00 20 CYS A C 15
ATOM 9837 O O . CYS A 1 20 ? 1.279 2.932 -2.659 1.00 0.00 20 CYS A O 15
ATOM 9844 N N . VAL A 1 21 ? 2.388 2.766 -0.761 1.00 0.00 21 VAL A N 15
ATOM 9845 C CA . VAL A 1 21 ? 2.657 4.229 -0.693 1.00 0.00 21 VAL A CA 15
ATOM 9846 C C . VAL A 1 21 ? 4.154 4.464 -0.519 1.00 0.00 21 VAL A C 15
ATOM 9847 O O . VAL A 1 21 ? 4.790 3.858 0.322 1.00 0.00 21 VAL A O 15
ATOM 9860 N N . TYR A 1 22 ? 4.725 5.348 -1.285 1.00 0.00 22 TYR A N 15
ATOM 9861 C CA . TYR A 1 22 ? 6.175 5.615 -1.117 1.00 0.00 22 TYR A CA 15
ATOM 9862 C C . TYR A 1 22 ? 6.379 6.362 0.204 1.00 0.00 22 TYR A C 15
ATOM 9863 O O . TYR A 1 22 ? 5.699 7.327 0.487 1.00 0.00 22 TYR A O 15
ATOM 9881 N N . ALA A 1 23 ? 7.300 5.928 1.018 1.00 0.00 23 ALA A N 15
ATOM 9882 C CA . ALA A 1 23 ? 7.526 6.623 2.316 1.00 0.00 23 ALA A CA 15
ATOM 9883 C C . ALA A 1 23 ? 8.501 7.787 2.095 1.00 0.00 23 ALA A C 15
ATOM 9884 O O . ALA A 1 23 ? 9.684 7.682 2.327 1.00 0.00 23 ALA A O 15
ATOM 9891 N N . TRP A 1 24 ? 8.000 8.893 1.623 1.00 0.00 24 TRP A N 15
ATOM 9892 C CA . TRP A 1 24 ? 8.874 10.074 1.352 1.00 0.00 24 TRP A CA 15
ATOM 9893 C C . TRP A 1 24 ? 9.685 10.462 2.601 1.00 0.00 24 TRP A C 15
ATOM 9894 O O . TRP A 1 24 ? 10.818 10.888 2.496 1.00 0.00 24 TRP A O 15
ATOM 9915 N N . TYR A 1 25 ? 9.120 10.352 3.776 1.00 0.00 25 TYR A N 15
ATOM 9916 C CA . TYR A 1 25 ? 9.885 10.756 4.996 1.00 0.00 25 TYR A CA 15
ATOM 9917 C C . TYR A 1 25 ? 10.999 9.748 5.305 1.00 0.00 25 TYR A C 15
ATOM 9918 O O . TYR A 1 25 ? 12.007 10.097 5.888 1.00 0.00 25 TYR A O 15
ATOM 9936 N N . ASN A 1 26 ? 10.847 8.511 4.915 1.00 0.00 26 ASN A N 15
ATOM 9937 C CA . ASN A 1 26 ? 11.919 7.503 5.189 1.00 0.00 26 ASN A CA 15
ATOM 9938 C C . ASN A 1 26 ? 12.185 6.697 3.918 1.00 0.00 26 ASN A C 15
ATOM 9939 O O . ASN A 1 26 ? 12.850 5.678 3.944 1.00 0.00 26 ASN A O 15
ATOM 9950 N N . GLN A 1 27 ? 11.680 7.163 2.808 1.00 0.00 27 GLN A N 15
ATOM 9951 C CA . GLN A 1 27 ? 11.898 6.462 1.510 1.00 0.00 27 GLN A CA 15
ATOM 9952 C C . GLN A 1 27 ? 11.247 5.068 1.528 1.00 0.00 27 GLN A C 15
ATOM 9953 O O . GLN A 1 27 ? 10.400 4.777 2.343 1.00 0.00 27 GLN A O 15
ATOM 9967 N N . GLN A 1 28 ? 11.629 4.216 0.609 1.00 0.00 28 GLN A N 15
ATOM 9968 C CA . GLN A 1 28 ? 11.029 2.846 0.536 1.00 0.00 28 GLN A CA 15
ATOM 9969 C C . GLN A 1 28 ? 9.520 2.961 0.314 1.00 0.00 28 GLN A C 15
ATOM 9970 O O . GLN A 1 28 ? 8.998 4.036 0.118 1.00 0.00 28 GLN A O 15
ATOM 9984 N N . SER A 1 29 ? 8.816 1.859 0.335 1.00 0.00 29 SER A N 15
ATOM 9985 C CA . SER A 1 29 ? 7.338 1.902 0.119 1.00 0.00 29 SER A CA 15
ATOM 9986 C C . SER A 1 29 ? 6.657 1.058 1.195 1.00 0.00 29 SER A C 15
ATOM 9987 O O . SER A 1 29 ? 6.928 -0.112 1.328 1.00 0.00 29 SER A O 15
ATOM 9995 N N . SER A 1 30 ? 5.781 1.641 1.966 1.00 0.00 30 SER A N 15
ATOM 9996 C CA . SER A 1 30 ? 5.095 0.880 3.035 1.00 0.00 30 SER A CA 15
ATOM 9997 C C . SER A 1 30 ? 3.604 0.784 2.731 1.00 0.00 30 SER A C 15
ATOM 9998 O O . SER A 1 30 ? 2.897 1.772 2.739 1.00 0.00 30 SER A O 15
ATOM 10006 N N . CYS A 1 31 ? 3.117 -0.393 2.460 1.00 0.00 31 CYS A N 15
ATOM 10007 C CA . CYS A 1 31 ? 1.672 -0.531 2.155 1.00 0.00 31 CYS A CA 15
ATOM 10008 C C . CYS A 1 31 ? 0.832 -0.218 3.402 1.00 0.00 31 CYS A C 15
ATOM 10009 O O . CYS A 1 31 ? 1.231 -0.486 4.519 1.00 0.00 31 CYS A O 15
ATOM 10016 N N . GLU A 1 32 ? -0.332 0.354 3.214 1.00 0.00 32 GLU A N 15
ATOM 10017 C CA . GLU A 1 32 ? -1.204 0.694 4.378 1.00 0.00 32 GLU A CA 15
ATOM 10018 C C . GLU A 1 32 ? -2.671 0.435 4.010 1.00 0.00 32 GLU A C 15
ATOM 10019 O O . GLU A 1 32 ? -3.053 0.507 2.862 1.00 0.00 32 GLU A O 15
ATOM 10031 N N . ARG A 1 33 ? -3.499 0.136 4.976 1.00 0.00 33 ARG A N 15
ATOM 10032 C CA . ARG A 1 33 ? -4.938 -0.128 4.670 1.00 0.00 33 ARG A CA 15
ATOM 10033 C C . ARG A 1 33 ? -5.507 1.013 3.812 1.00 0.00 33 ARG A C 15
ATOM 10034 O O . ARG A 1 33 ? -5.042 2.132 3.861 1.00 0.00 33 ARG A O 15
ATOM 10055 N N . LYS A 1 34 ? -6.510 0.740 3.021 1.00 0.00 34 LYS A N 15
ATOM 10056 C CA . LYS A 1 34 ? -7.088 1.809 2.174 1.00 0.00 34 LYS A CA 15
ATOM 10057 C C . LYS A 1 34 ? -8.353 1.286 1.475 1.00 0.00 34 LYS A C 15
ATOM 10058 O O . LYS A 1 34 ? -8.396 1.155 0.268 1.00 0.00 34 LYS A O 15
ATOM 10077 N N . TRP A 1 35 ? -9.379 0.979 2.226 1.00 0.00 35 TRP A N 15
ATOM 10078 C CA . TRP A 1 35 ? -10.636 0.459 1.606 1.00 0.00 35 TRP A CA 15
ATOM 10079 C C . TRP A 1 35 ? -11.817 1.354 1.978 1.00 0.00 35 TRP A C 15
ATOM 10080 O O . TRP A 1 35 ? -12.753 1.516 1.223 1.00 0.00 35 TRP A O 15
ATOM 10101 N N . LYS A 1 36 ? -11.766 1.940 3.131 1.00 0.00 36 LYS A N 15
ATOM 10102 C CA . LYS A 1 36 ? -12.873 2.839 3.585 1.00 0.00 36 LYS A CA 15
ATOM 10103 C C . LYS A 1 36 ? -14.231 2.130 3.502 1.00 0.00 36 LYS A C 15
ATOM 10104 O O . LYS A 1 36 ? -15.224 2.626 4.000 1.00 0.00 36 LYS A O 15
ATOM 10123 N N . TYR A 1 37 ? -14.285 0.980 2.894 1.00 0.00 37 TYR A N 15
ATOM 10124 C CA . TYR A 1 37 ? -15.581 0.241 2.788 1.00 0.00 37 TYR A CA 15
ATOM 10125 C C . TYR A 1 37 ? -15.552 -0.963 3.726 1.00 0.00 37 TYR A C 15
ATOM 10126 O O . TYR A 1 37 ? -16.361 -1.864 3.620 1.00 0.00 37 TYR A O 15
ATOM 10144 N N . LEU A 1 38 ? -14.626 -0.980 4.645 1.00 0.00 38 LEU A N 15
ATOM 10145 C CA . LEU A 1 38 ? -14.529 -2.114 5.609 1.00 0.00 38 LEU A CA 15
ATOM 10146 C C . LEU A 1 38 ? -13.911 -3.328 4.908 1.00 0.00 38 LEU A C 15
ATOM 10147 O O . LEU A 1 38 ? -13.004 -3.946 5.423 1.00 0.00 38 LEU A O 15
ATOM 10163 N N . PHE A 1 39 ? -14.395 -3.662 3.736 1.00 0.00 39 PHE A N 15
ATOM 10164 C CA . PHE A 1 39 ? -13.851 -4.833 2.970 1.00 0.00 39 PHE A CA 15
ATOM 10165 C C . PHE A 1 39 ? -12.637 -5.445 3.685 1.00 0.00 39 PHE A C 15
ATOM 10166 O O . PHE A 1 39 ? -12.774 -6.277 4.562 1.00 0.00 39 PHE A O 15
ATOM 10183 N N . THR A 1 40 ? -11.461 -5.031 3.321 1.00 0.00 40 THR A N 15
ATOM 10184 C CA . THR A 1 40 ? -10.217 -5.560 3.965 1.00 0.00 40 THR A CA 15
ATOM 10185 C C . THR A 1 40 ? -10.351 -7.065 4.252 1.00 0.00 40 THR A C 15
ATOM 10186 O O . THR A 1 40 ? -11.057 -7.777 3.565 1.00 0.00 40 THR A O 15
ATOM 10197 N N . GLY A 1 41 ? -9.676 -7.551 5.269 1.00 0.00 41 GLY A N 15
ATOM 10198 C CA . GLY A 1 41 ? -9.763 -9.004 5.612 1.00 0.00 41 GLY A CA 15
ATOM 10199 C C . GLY A 1 41 ? -8.650 -9.781 4.905 1.00 0.00 41 GLY A C 15
ATOM 10200 O O . GLY A 1 41 ? -8.909 -10.537 3.993 1.00 0.00 41 GLY A O 15
ATOM 10204 N N . GLU A 1 42 ? -7.417 -9.591 5.325 1.00 0.00 42 GLU A N 15
ATOM 10205 C CA . GLU A 1 42 ? -6.256 -10.304 4.696 1.00 0.00 42 GLU A CA 15
ATOM 10206 C C . GLU A 1 42 ? -6.436 -10.357 3.177 1.00 0.00 42 GLU A C 15
ATOM 10207 O O . GLU A 1 42 ? -7.516 -10.586 2.676 1.00 0.00 42 GLU A O 15
ATOM 10219 N N . CYS A 1 43 ? -5.390 -10.157 2.430 1.00 0.00 43 CYS A N 15
ATOM 10220 C CA . CYS A 1 43 ? -5.543 -10.217 0.954 1.00 0.00 43 CYS A CA 15
ATOM 10221 C C . CYS A 1 43 ? -6.002 -11.619 0.564 1.00 0.00 43 CYS A C 15
ATOM 10222 O O . CYS A 1 43 ? -5.285 -12.557 0.867 1.00 0.00 43 CYS A O 15
ATOM 10231 N N . CYS A 1 1 ? 4.677 -9.478 -1.498 1.00 0.00 1 CYS A N 16
ATOM 10232 C CA . CYS A 1 1 ? 3.744 -8.333 -1.301 1.00 0.00 1 CYS A CA 16
ATOM 10233 C C . CYS A 1 1 ? 3.854 -7.824 0.141 1.00 0.00 1 CYS A C 16
ATOM 10234 O O . CYS A 1 1 ? 3.874 -8.598 1.076 1.00 0.00 1 CYS A O 16
ATOM 10243 N N . GLY A 1 2 ? 3.933 -6.530 0.337 1.00 0.00 2 GLY A N 16
ATOM 10244 C CA . GLY A 1 2 ? 4.043 -6.002 1.730 1.00 0.00 2 GLY A CA 16
ATOM 10245 C C . GLY A 1 2 ? 2.679 -6.061 2.435 1.00 0.00 2 GLY A C 16
ATOM 10246 O O . GLY A 1 2 ? 1.640 -5.957 1.813 1.00 0.00 2 GLY A O 16
ATOM 10250 N N . SER A 1 3 ? 2.680 -6.228 3.737 1.00 0.00 3 SER A N 16
ATOM 10251 C CA . SER A 1 3 ? 1.393 -6.297 4.502 1.00 0.00 3 SER A CA 16
ATOM 10252 C C . SER A 1 3 ? 1.230 -5.037 5.363 1.00 0.00 3 SER A C 16
ATOM 10253 O O . SER A 1 3 ? 1.878 -4.035 5.139 1.00 0.00 3 SER A O 16
ATOM 10261 N N . LYS A 1 4 ? 0.360 -5.085 6.341 1.00 0.00 4 LYS A N 16
ATOM 10262 C CA . LYS A 1 4 ? 0.137 -3.897 7.229 1.00 0.00 4 LYS A CA 16
ATOM 10263 C C . LYS A 1 4 ? 1.446 -3.492 7.915 1.00 0.00 4 LYS A C 16
ATOM 10264 O O . LYS A 1 4 ? 1.514 -3.364 9.112 1.00 0.00 4 LYS A O 16
ATOM 10283 N N . ARG A 1 5 ? 2.475 -3.267 7.144 1.00 0.00 5 ARG A N 16
ATOM 10284 C CA . ARG A 1 5 ? 3.803 -2.850 7.702 1.00 0.00 5 ARG A CA 16
ATOM 10285 C C . ARG A 1 5 ? 4.910 -3.612 6.981 1.00 0.00 5 ARG A C 16
ATOM 10286 O O . ARG A 1 5 ? 5.483 -4.545 7.501 1.00 0.00 5 ARG A O 16
ATOM 10307 N N . ALA A 1 6 ? 5.222 -3.213 5.782 1.00 0.00 6 ALA A N 16
ATOM 10308 C CA . ALA A 1 6 ? 6.298 -3.922 5.030 1.00 0.00 6 ALA A CA 16
ATOM 10309 C C . ALA A 1 6 ? 6.582 -3.212 3.701 1.00 0.00 6 ALA A C 16
ATOM 10310 O O . ALA A 1 6 ? 5.708 -2.636 3.086 1.00 0.00 6 ALA A O 16
ATOM 10317 N N . TRP A 1 7 ? 7.819 -3.246 3.278 1.00 0.00 7 TRP A N 16
ATOM 10318 C CA . TRP A 1 7 ? 8.232 -2.574 2.010 1.00 0.00 7 TRP A CA 16
ATOM 10319 C C . TRP A 1 7 ? 7.282 -2.909 0.854 1.00 0.00 7 TRP A C 16
ATOM 10320 O O . TRP A 1 7 ? 6.666 -3.955 0.805 1.00 0.00 7 TRP A O 16
ATOM 10341 N N . CYS A 1 8 ? 7.172 -1.991 -0.073 1.00 0.00 8 CYS A N 16
ATOM 10342 C CA . CYS A 1 8 ? 6.275 -2.173 -1.258 1.00 0.00 8 CYS A CA 16
ATOM 10343 C C . CYS A 1 8 ? 7.092 -2.064 -2.561 1.00 0.00 8 CYS A C 16
ATOM 10344 O O . CYS A 1 8 ? 8.105 -1.397 -2.611 1.00 0.00 8 CYS A O 16
ATOM 10351 N N . LYS A 1 9 ? 6.642 -2.690 -3.623 1.00 0.00 9 LYS A N 16
ATOM 10352 C CA . LYS A 1 9 ? 7.375 -2.590 -4.926 1.00 0.00 9 LYS A CA 16
ATOM 10353 C C . LYS A 1 9 ? 6.531 -1.770 -5.915 1.00 0.00 9 LYS A C 16
ATOM 10354 O O . LYS A 1 9 ? 7.048 -1.095 -6.780 1.00 0.00 9 LYS A O 16
ATOM 10373 N N . GLU A 1 10 ? 5.233 -1.816 -5.774 1.00 0.00 10 GLU A N 16
ATOM 10374 C CA . GLU A 1 10 ? 4.337 -1.035 -6.684 1.00 0.00 10 GLU A CA 16
ATOM 10375 C C . GLU A 1 10 ? 2.924 -1.050 -6.130 1.00 0.00 10 GLU A C 16
ATOM 10376 O O . GLU A 1 10 ? 2.679 -1.514 -5.040 1.00 0.00 10 GLU A O 16
ATOM 10388 N N . LYS A 1 11 ? 2.000 -0.529 -6.877 1.00 0.00 11 LYS A N 16
ATOM 10389 C CA . LYS A 1 11 ? 0.583 -0.475 -6.395 1.00 0.00 11 LYS A CA 16
ATOM 10390 C C . LYS A 1 11 ? -0.038 -1.874 -6.261 1.00 0.00 11 LYS A C 16
ATOM 10391 O O . LYS A 1 11 ? -0.626 -2.197 -5.248 1.00 0.00 11 LYS A O 16
ATOM 10410 N N . LYS A 1 12 ? 0.067 -2.710 -7.263 1.00 0.00 12 LYS A N 16
ATOM 10411 C CA . LYS A 1 12 ? -0.545 -4.072 -7.150 1.00 0.00 12 LYS A CA 16
ATOM 10412 C C . LYS A 1 12 ? 0.426 -4.995 -6.424 1.00 0.00 12 LYS A C 16
ATOM 10413 O O . LYS A 1 12 ? 0.086 -6.093 -6.031 1.00 0.00 12 LYS A O 16
ATOM 10432 N N . ASP A 1 13 ? 1.631 -4.550 -6.238 1.00 0.00 13 ASP A N 16
ATOM 10433 C CA . ASP A 1 13 ? 2.636 -5.370 -5.541 1.00 0.00 13 ASP A CA 16
ATOM 10434 C C . ASP A 1 13 ? 2.303 -5.445 -4.049 1.00 0.00 13 ASP A C 16
ATOM 10435 O O . ASP A 1 13 ? 2.963 -6.131 -3.296 1.00 0.00 13 ASP A O 16
ATOM 10444 N N . CYS A 1 14 ? 1.288 -4.752 -3.608 1.00 0.00 14 CYS A N 16
ATOM 10445 C CA . CYS A 1 14 ? 0.935 -4.807 -2.159 1.00 0.00 14 CYS A CA 16
ATOM 10446 C C . CYS A 1 14 ? 0.033 -6.009 -1.920 1.00 0.00 14 CYS A C 16
ATOM 10447 O O . CYS A 1 14 ? -0.717 -6.417 -2.783 1.00 0.00 14 CYS A O 16
ATOM 10454 N N . CYS A 1 15 ? 0.101 -6.585 -0.753 1.00 0.00 15 CYS A N 16
ATOM 10455 C CA . CYS A 1 15 ? -0.739 -7.753 -0.463 1.00 0.00 15 CYS A CA 16
ATOM 10456 C C . CYS A 1 15 ? -2.206 -7.385 -0.673 1.00 0.00 15 CYS A C 16
ATOM 10457 O O . CYS A 1 15 ? -2.614 -6.263 -0.456 1.00 0.00 15 CYS A O 16
ATOM 10464 N N . CYS A 1 16 ? -3.000 -8.325 -1.095 1.00 0.00 16 CYS A N 16
ATOM 10465 C CA . CYS A 1 16 ? -4.440 -8.035 -1.321 1.00 0.00 16 CYS A CA 16
ATOM 10466 C C . CYS A 1 16 ? -5.029 -7.392 -0.061 1.00 0.00 16 CYS A C 16
ATOM 10467 O O . CYS A 1 16 ? -4.800 -7.843 1.043 1.00 0.00 16 CYS A O 16
ATOM 10474 N N . GLY A 1 17 ? -5.784 -6.336 -0.220 1.00 0.00 17 GLY A N 16
ATOM 10475 C CA . GLY A 1 17 ? -6.388 -5.656 0.964 1.00 0.00 17 GLY A CA 16
ATOM 10476 C C . GLY A 1 17 ? -5.487 -4.505 1.408 1.00 0.00 17 GLY A C 16
ATOM 10477 O O . GLY A 1 17 ? -5.788 -3.799 2.352 1.00 0.00 17 GLY A O 16
ATOM 10481 N N . TYR A 1 18 ? -4.380 -4.310 0.742 1.00 0.00 18 TYR A N 16
ATOM 10482 C CA . TYR A 1 18 ? -3.454 -3.205 1.128 1.00 0.00 18 TYR A CA 16
ATOM 10483 C C . TYR A 1 18 ? -2.998 -2.429 -0.110 1.00 0.00 18 TYR A C 16
ATOM 10484 O O . TYR A 1 18 ? -2.885 -2.969 -1.193 1.00 0.00 18 TYR A O 16
ATOM 10502 N N . ASN A 1 19 ? -2.715 -1.163 0.056 1.00 0.00 19 ASN A N 16
ATOM 10503 C CA . ASN A 1 19 ? -2.238 -0.326 -1.086 1.00 0.00 19 ASN A CA 16
ATOM 10504 C C . ASN A 1 19 ? -0.754 -0.090 -0.884 1.00 0.00 19 ASN A C 16
ATOM 10505 O O . ASN A 1 19 ? -0.297 0.146 0.226 1.00 0.00 19 ASN A O 16
ATOM 10516 N N . CYS A 1 20 ? 0.090 0.098 -1.936 1.00 0.00 20 CYS A N 16
ATOM 10517 C CA . CYS A 1 20 ? 1.448 0.409 -1.774 1.00 0.00 20 CYS A CA 16
ATOM 10518 C C . CYS A 1 20 ? 1.645 1.927 -1.820 1.00 0.00 20 CYS A C 16
ATOM 10519 O O . CYS A 1 20 ? 1.037 2.614 -2.616 1.00 0.00 20 CYS A O 16
ATOM 10526 N N . VAL A 1 21 ? 2.474 2.454 -0.958 1.00 0.00 21 VAL A N 16
ATOM 10527 C CA . VAL A 1 21 ? 2.691 3.933 -0.935 1.00 0.00 21 VAL A CA 16
ATOM 10528 C C . VAL A 1 21 ? 4.179 4.262 -0.827 1.00 0.00 21 VAL A C 16
ATOM 10529 O O . VAL A 1 21 ? 4.911 3.657 -0.070 1.00 0.00 21 VAL A O 16
ATOM 10542 N N . TYR A 1 22 ? 4.622 5.236 -1.571 1.00 0.00 22 TYR A N 16
ATOM 10543 C CA . TYR A 1 22 ? 6.052 5.636 -1.507 1.00 0.00 22 TYR A CA 16
ATOM 10544 C C . TYR A 1 22 ? 6.320 6.248 -0.123 1.00 0.00 22 TYR A C 16
ATOM 10545 O O . TYR A 1 22 ? 5.958 7.373 0.155 1.00 0.00 22 TYR A O 16
ATOM 10563 N N . ALA A 1 23 ? 6.957 5.504 0.740 1.00 0.00 23 ALA A N 16
ATOM 10564 C CA . ALA A 1 23 ? 7.268 6.004 2.111 1.00 0.00 23 ALA A CA 16
ATOM 10565 C C . ALA A 1 23 ? 8.659 6.605 2.105 1.00 0.00 23 ALA A C 16
ATOM 10566 O O . ALA A 1 23 ? 9.188 6.942 1.069 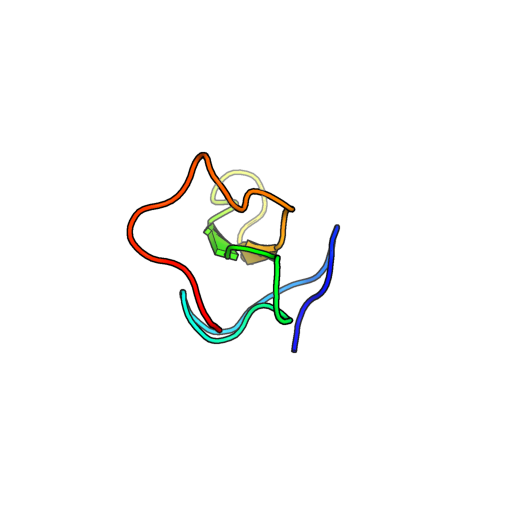1.00 0.00 23 ALA A O 16
ATOM 10573 N N . TRP A 1 24 ? 9.243 6.758 3.256 1.00 0.00 24 TRP A N 16
ATOM 10574 C CA . TRP A 1 24 ? 10.598 7.360 3.347 1.00 0.00 24 TRP A CA 16
ATOM 10575 C C . TRP A 1 24 ? 10.948 8.031 2.018 1.00 0.00 24 TRP A C 16
ATOM 10576 O O . TRP A 1 24 ? 11.421 7.408 1.088 1.00 0.00 24 TRP A O 16
ATOM 10597 N N . TYR A 1 25 ? 10.698 9.309 1.941 1.00 0.00 25 TYR A N 16
ATOM 10598 C CA . TYR A 1 25 ? 10.982 10.082 0.700 1.00 0.00 25 TYR A CA 16
ATOM 10599 C C . TYR A 1 25 ? 12.399 9.804 0.204 1.00 0.00 25 TYR A C 16
ATOM 10600 O O . TYR A 1 25 ? 12.850 10.382 -0.764 1.00 0.00 25 TYR A O 16
ATOM 10618 N N . ASN A 1 26 ? 13.102 8.926 0.853 1.00 0.00 26 ASN A N 16
ATOM 10619 C CA . ASN A 1 26 ? 14.483 8.615 0.413 1.00 0.00 26 ASN A CA 16
ATOM 10620 C C . ASN A 1 26 ? 14.419 7.621 -0.749 1.00 0.00 26 ASN A C 16
ATOM 10621 O O . ASN A 1 26 ? 14.934 7.871 -1.820 1.00 0.00 26 ASN A O 16
ATOM 10632 N N . GLN A 1 27 ? 13.779 6.498 -0.543 1.00 0.00 27 GLN A N 16
ATOM 10633 C CA . GLN A 1 27 ? 13.668 5.479 -1.624 1.00 0.00 27 GLN A CA 16
ATOM 10634 C C . GLN A 1 27 ? 13.027 4.201 -1.035 1.00 0.00 27 GLN A C 16
ATOM 10635 O O . GLN A 1 27 ? 13.376 3.091 -1.369 1.00 0.00 27 GLN A O 16
ATOM 10649 N N . GLN A 1 28 ? 12.079 4.362 -0.148 1.00 0.00 28 GLN A N 16
ATOM 10650 C CA . GLN A 1 28 ? 11.421 3.169 0.478 1.00 0.00 28 GLN A CA 16
ATOM 10651 C C . GLN A 1 28 ? 9.910 3.189 0.217 1.00 0.00 28 GLN A C 16
ATOM 10652 O O . GLN A 1 28 ? 9.314 4.224 -0.022 1.00 0.00 28 GLN A O 16
ATOM 10666 N N . SER A 1 29 ? 9.285 2.045 0.287 1.00 0.00 29 SER A N 16
ATOM 10667 C CA . SER A 1 29 ? 7.812 1.963 0.071 1.00 0.00 29 SER A CA 16
ATOM 10668 C C . SER A 1 29 ? 7.204 1.106 1.177 1.00 0.00 29 SER A C 16
ATOM 10669 O O . SER A 1 29 ? 7.849 0.224 1.693 1.00 0.00 29 SER A O 16
ATOM 10677 N N . SER A 1 30 ? 5.973 1.349 1.549 1.00 0.00 30 SER A N 16
ATOM 10678 C CA . SER A 1 30 ? 5.354 0.538 2.620 1.00 0.00 30 SER A CA 16
ATOM 10679 C C . SER A 1 30 ? 3.870 0.300 2.324 1.00 0.00 30 SER A C 16
ATOM 10680 O O . SER A 1 30 ? 3.152 1.199 1.933 1.00 0.00 30 SER A O 16
ATOM 10688 N N . CYS A 1 31 ? 3.406 -0.907 2.522 1.00 0.00 31 CYS A N 16
ATOM 10689 C CA . CYS A 1 31 ? 1.966 -1.217 2.273 1.00 0.00 31 CYS A CA 16
ATOM 10690 C C . CYS A 1 31 ? 1.095 -0.474 3.293 1.00 0.00 31 CYS A C 16
ATOM 10691 O O . CYS A 1 31 ? 1.466 -0.312 4.439 1.00 0.00 31 CYS A O 16
ATOM 10698 N N . GLU A 1 32 ? -0.061 -0.025 2.884 1.00 0.00 32 GLU A N 16
ATOM 10699 C CA . GLU A 1 32 ? -0.960 0.705 3.824 1.00 0.00 32 GLU A CA 16
ATOM 10700 C C . GLU A 1 32 ? -2.428 0.434 3.448 1.00 0.00 32 GLU A C 16
ATOM 10701 O O . GLU A 1 32 ? -2.787 0.414 2.287 1.00 0.00 32 GLU A O 16
ATOM 10713 N N . ARG A 1 33 ? -3.277 0.234 4.421 1.00 0.00 33 ARG A N 16
ATOM 10714 C CA . ARG A 1 33 ? -4.722 -0.028 4.127 1.00 0.00 33 ARG A CA 16
ATOM 10715 C C . ARG A 1 33 ? -5.300 1.147 3.321 1.00 0.00 33 ARG A C 16
ATOM 10716 O O . ARG A 1 33 ? -4.634 2.131 3.104 1.00 0.00 33 ARG A O 16
ATOM 10737 N N . LYS A 1 34 ? -6.537 1.066 2.884 1.00 0.00 34 LYS A N 16
ATOM 10738 C CA . LYS A 1 34 ? -7.123 2.189 2.107 1.00 0.00 34 LYS A CA 16
ATOM 10739 C C . LYS A 1 34 ? -8.555 1.840 1.683 1.00 0.00 34 LYS A C 16
ATOM 10740 O O . LYS A 1 34 ? -8.770 1.149 0.708 1.00 0.00 34 LYS A O 16
ATOM 10759 N N . TRP A 1 35 ? -9.527 2.332 2.399 1.00 0.00 35 TRP A N 16
ATOM 10760 C CA . TRP A 1 35 ? -10.957 2.058 2.036 1.00 0.00 35 TRP A CA 16
ATOM 10761 C C . TRP A 1 35 ? -11.683 3.383 1.758 1.00 0.00 35 TRP A C 16
ATOM 10762 O O . TRP A 1 35 ? -11.173 4.451 2.029 1.00 0.00 35 TRP A O 16
ATOM 10783 N N . LYS A 1 36 ? -12.864 3.307 1.196 1.00 0.00 36 LYS A N 16
ATOM 10784 C CA . LYS A 1 36 ? -13.652 4.537 0.863 1.00 0.00 36 LYS A CA 16
ATOM 10785 C C . LYS A 1 36 ? -13.116 5.117 -0.446 1.00 0.00 36 LYS A C 16
ATOM 10786 O O . LYS A 1 36 ? -13.700 6.007 -1.033 1.00 0.00 36 LYS A O 16
ATOM 10805 N N . TYR A 1 37 ? -12.013 4.608 -0.912 1.00 0.00 37 TYR A N 16
ATOM 10806 C CA . TYR A 1 37 ? -11.435 5.122 -2.187 1.00 0.00 37 TYR A CA 16
ATOM 10807 C C . TYR A 1 37 ? -12.284 4.633 -3.363 1.00 0.00 37 TYR A C 16
ATOM 10808 O O . TYR A 1 37 ? -11.766 4.115 -4.325 1.00 0.00 37 TYR A O 16
ATOM 10826 N N . LEU A 1 38 ? -13.585 4.802 -3.276 1.00 0.00 38 LEU A N 16
ATOM 10827 C CA . LEU A 1 38 ? -14.521 4.363 -4.363 1.00 0.00 38 LEU A CA 16
ATOM 10828 C C . LEU A 1 38 ? -15.088 2.982 -4.018 1.00 0.00 38 LEU A C 16
ATOM 10829 O O . LEU A 1 38 ? -14.378 2.104 -3.572 1.00 0.00 38 LEU A O 16
ATOM 10845 N N . PHE A 1 39 ? -16.366 2.792 -4.223 1.00 0.00 39 PHE A N 16
ATOM 10846 C CA . PHE A 1 39 ? -16.995 1.473 -3.910 1.00 0.00 39 PHE A CA 16
ATOM 10847 C C . PHE A 1 39 ? -16.347 0.366 -4.758 1.00 0.00 39 PHE A C 16
ATOM 10848 O O . PHE A 1 39 ? -17.023 -0.488 -5.298 1.00 0.00 39 PHE A O 16
ATOM 10865 N N . THR A 1 40 ? -15.049 0.359 -4.882 1.00 0.00 40 THR A N 16
ATOM 10866 C CA . THR A 1 40 ? -14.395 -0.706 -5.697 1.00 0.00 40 THR A CA 16
ATOM 10867 C C . THR A 1 40 ? -14.407 -2.021 -4.920 1.00 0.00 40 THR A C 16
ATOM 10868 O O . THR A 1 40 ? -14.670 -2.054 -3.734 1.00 0.00 40 THR A O 16
ATOM 10879 N N . GLY A 1 41 ? -14.124 -3.111 -5.581 1.00 0.00 41 GLY A N 16
ATOM 10880 C CA . GLY A 1 41 ? -14.120 -4.426 -4.883 1.00 0.00 41 GLY A CA 16
ATOM 10881 C C . GLY A 1 41 ? -13.157 -4.371 -3.697 1.00 0.00 41 GLY A C 16
ATOM 10882 O O . GLY A 1 41 ? -12.602 -3.336 -3.384 1.00 0.00 41 GLY A O 16
ATOM 10886 N N . GLU A 1 42 ? -12.957 -5.478 -3.031 1.00 0.00 42 GLU A N 16
ATOM 10887 C CA . GLU A 1 42 ? -12.034 -5.493 -1.859 1.00 0.00 42 GLU A CA 16
ATOM 10888 C C . GLU A 1 42 ? -11.169 -6.753 -1.908 1.00 0.00 42 GLU A C 16
ATOM 10889 O O . GLU A 1 42 ? -11.445 -7.681 -2.642 1.00 0.00 42 GLU A O 16
ATOM 10901 N N . CYS A 1 43 ? -10.121 -6.792 -1.133 1.00 0.00 43 CYS A N 16
ATOM 10902 C CA . CYS A 1 43 ? -9.236 -7.988 -1.128 1.00 0.00 43 CYS A CA 16
ATOM 10903 C C . CYS A 1 43 ? -8.699 -8.206 0.291 1.00 0.00 43 CYS A C 16
ATOM 10904 O O . CYS A 1 43 ? -7.576 -8.663 0.421 1.00 0.00 43 CYS A O 16
ATOM 10913 N N . CYS A 1 1 ? 4.395 -10.139 -1.101 1.00 0.00 1 CYS A N 17
ATOM 10914 C CA . CYS A 1 1 ? 3.426 -9.010 -1.026 1.00 0.00 1 CYS A CA 17
ATOM 10915 C C . CYS A 1 1 ? 3.604 -8.265 0.300 1.00 0.00 1 CYS A C 17
ATOM 10916 O O . CYS A 1 1 ? 3.498 -8.851 1.358 1.00 0.00 1 CYS A O 17
ATOM 10925 N N . GLY A 1 2 ? 3.860 -6.981 0.273 1.00 0.00 2 GLY A N 17
ATOM 10926 C CA . GLY A 1 2 ? 4.012 -6.257 1.562 1.00 0.00 2 GLY A CA 17
ATOM 10927 C C . GLY A 1 2 ? 2.625 -6.025 2.168 1.00 0.00 2 GLY A C 17
ATOM 10928 O O . GLY A 1 2 ? 1.762 -5.424 1.562 1.00 0.00 2 GLY A O 17
ATOM 10932 N N . SER A 1 3 ? 2.403 -6.495 3.362 1.00 0.00 3 SER A N 17
ATOM 10933 C CA . SER A 1 3 ? 1.074 -6.296 4.013 1.00 0.00 3 SER A CA 17
ATOM 10934 C C . SER A 1 3 ? 1.187 -5.115 4.973 1.00 0.00 3 SER A C 17
ATOM 10935 O O . SER A 1 3 ? 2.261 -4.584 5.167 1.00 0.00 3 SER A O 17
ATOM 10943 N N . LYS A 1 4 ? 0.104 -4.700 5.587 1.00 0.00 4 LYS A N 17
ATOM 10944 C CA . LYS A 1 4 ? 0.191 -3.554 6.549 1.00 0.00 4 LYS A CA 17
ATOM 10945 C C . LYS A 1 4 ? 1.620 -3.507 7.095 1.00 0.00 4 LYS A C 17
ATOM 10946 O O . LYS A 1 4 ? 2.142 -4.507 7.545 1.00 0.00 4 LYS A O 17
ATOM 10965 N N . ARG A 1 5 ? 2.265 -2.373 7.040 1.00 0.00 5 ARG A N 17
ATOM 10966 C CA . ARG A 1 5 ? 3.666 -2.299 7.541 1.00 0.00 5 ARG A CA 17
ATOM 10967 C C . ARG A 1 5 ? 4.541 -3.269 6.734 1.00 0.00 5 ARG A C 17
ATOM 10968 O O . ARG A 1 5 ? 4.811 -4.372 7.165 1.00 0.00 5 ARG A O 17
ATOM 10989 N N . ALA A 1 6 ? 4.992 -2.864 5.568 1.00 0.00 6 ALA A N 17
ATOM 10990 C CA . ALA A 1 6 ? 5.859 -3.764 4.742 1.00 0.00 6 ALA A CA 17
ATOM 10991 C C . ALA A 1 6 ? 6.185 -3.110 3.394 1.00 0.00 6 ALA A C 17
ATOM 10992 O O . ALA A 1 6 ? 5.319 -2.661 2.674 1.00 0.00 6 ALA A O 17
ATOM 10999 N N . TRP A 1 7 ? 7.445 -3.074 3.059 1.00 0.00 7 TRP A N 17
ATOM 11000 C CA . TRP A 1 7 ? 7.894 -2.475 1.769 1.00 0.00 7 TRP A CA 17
ATOM 11001 C C . TRP A 1 7 ? 6.991 -2.939 0.615 1.00 0.00 7 TRP A C 17
ATOM 11002 O O . TRP A 1 7 ? 6.697 -4.109 0.468 1.00 0.00 7 TRP A O 17
ATOM 11023 N N . CYS A 1 8 ? 6.567 -2.016 -0.210 1.00 0.00 8 CYS A N 17
ATOM 11024 C CA . CYS A 1 8 ? 5.692 -2.365 -1.377 1.00 0.00 8 CYS A CA 17
ATOM 11025 C C . CYS A 1 8 ? 6.480 -2.081 -2.667 1.00 0.00 8 CYS A C 17
ATOM 11026 O O . CYS A 1 8 ? 7.115 -1.053 -2.791 1.00 0.00 8 CYS A O 17
ATOM 11033 N N . LYS A 1 9 ? 6.454 -2.969 -3.629 1.00 0.00 9 LYS A N 17
ATOM 11034 C CA . LYS A 1 9 ? 7.214 -2.714 -4.894 1.00 0.00 9 LYS A CA 17
ATOM 11035 C C . LYS A 1 9 ? 6.308 -1.976 -5.898 1.00 0.00 9 LYS A C 17
ATOM 11036 O O . LYS A 1 9 ? 6.749 -1.103 -6.617 1.00 0.00 9 LYS A O 17
ATOM 11055 N N . GLU A 1 10 ? 5.041 -2.310 -5.931 1.00 0.00 10 GLU A N 17
ATOM 11056 C CA . GLU A 1 10 ? 4.089 -1.622 -6.865 1.00 0.00 10 GLU A CA 17
ATOM 11057 C C . GLU A 1 10 ? 2.718 -1.536 -6.197 1.00 0.00 10 GLU A C 17
ATOM 11058 O O . GLU A 1 10 ? 2.501 -2.045 -5.115 1.00 0.00 10 GLU A O 17
ATOM 11070 N N . LYS A 1 11 ? 1.788 -0.922 -6.870 1.00 0.00 11 LYS A N 17
ATOM 11071 C CA . LYS A 1 11 ? 0.403 -0.809 -6.338 1.00 0.00 11 LYS A CA 17
ATOM 11072 C C . LYS A 1 11 ? -0.206 -2.206 -6.153 1.00 0.00 11 LYS A C 17
ATOM 11073 O O . LYS A 1 11 ? -0.855 -2.486 -5.166 1.00 0.00 11 LYS A O 17
ATOM 11092 N N . LYS A 1 12 ? -0.070 -3.081 -7.102 1.00 0.00 12 LYS A N 17
ATOM 11093 C CA . LYS A 1 12 ? -0.572 -4.454 -7.004 1.00 0.00 12 LYS A CA 17
ATOM 11094 C C . LYS A 1 12 ? 0.375 -5.362 -6.212 1.00 0.00 12 LYS A C 17
ATOM 11095 O O . LYS A 1 12 ? 0.016 -6.455 -5.817 1.00 0.00 12 LYS A O 17
ATOM 11114 N N . ASP A 1 13 ? 1.587 -4.938 -6.006 1.00 0.00 13 ASP A N 17
ATOM 11115 C CA . ASP A 1 13 ? 2.561 -5.799 -5.274 1.00 0.00 13 ASP A CA 17
ATOM 11116 C C . ASP A 1 13 ? 2.219 -5.881 -3.787 1.00 0.00 13 ASP A C 17
ATOM 11117 O O . ASP A 1 13 ? 2.800 -6.665 -3.068 1.00 0.00 13 ASP A O 17
ATOM 11126 N N . CYS A 1 14 ? 1.277 -5.117 -3.307 1.00 0.00 14 CYS A N 17
ATOM 11127 C CA . CYS A 1 14 ? 0.929 -5.219 -1.883 1.00 0.00 14 CYS A CA 17
ATOM 11128 C C . CYS A 1 14 ? -0.130 -6.299 -1.741 1.00 0.00 14 CYS A C 17
ATOM 11129 O O . CYS A 1 14 ? -0.983 -6.461 -2.593 1.00 0.00 14 CYS A O 17
ATOM 11136 N N . CYS A 1 15 ? -0.072 -7.058 -0.695 1.00 0.00 15 CYS A N 17
ATOM 11137 C CA . CYS A 1 15 ? -1.062 -8.143 -0.532 1.00 0.00 15 CYS A CA 17
ATOM 11138 C C . CYS A 1 15 ? -2.466 -7.574 -0.661 1.00 0.00 15 CYS A C 17
ATOM 11139 O O . CYS A 1 15 ? -2.729 -6.428 -0.348 1.00 0.00 15 CYS A O 17
ATOM 11146 N N . CYS A 1 16 ? -3.358 -8.368 -1.152 1.00 0.00 16 CYS A N 17
ATOM 11147 C CA . CYS A 1 16 ? -4.748 -7.908 -1.344 1.00 0.00 16 CYS A CA 17
ATOM 11148 C C . CYS A 1 16 ? -5.251 -7.244 -0.069 1.00 0.00 16 CYS A C 17
ATOM 11149 O O . CYS A 1 16 ? -5.297 -7.834 0.992 1.00 0.00 16 CYS A O 17
ATOM 11156 N N . GLY A 1 17 ? -5.616 -6.000 -0.184 1.00 0.00 17 GLY A N 17
ATOM 11157 C CA . GLY A 1 17 ? -6.116 -5.240 1.000 1.00 0.00 17 GLY A CA 17
ATOM 11158 C C . GLY A 1 17 ? -5.055 -4.236 1.450 1.00 0.00 17 GLY A C 17
ATOM 11159 O O . GLY A 1 17 ? -5.255 -3.485 2.384 1.00 0.00 17 GLY A O 17
ATOM 11163 N N . TYR A 1 18 ? -3.932 -4.215 0.789 1.00 0.00 18 TYR A N 17
ATOM 11164 C CA . TYR A 1 18 ? -2.854 -3.256 1.163 1.00 0.00 18 TYR A CA 17
ATOM 11165 C C . TYR A 1 18 ? -2.369 -2.543 -0.110 1.00 0.00 18 TYR A C 17
ATOM 11166 O O . TYR A 1 18 ? -2.340 -3.127 -1.174 1.00 0.00 18 TYR A O 17
ATOM 11184 N N . ASN A 1 19 ? -2.008 -1.284 -0.019 1.00 0.00 19 ASN A N 17
ATOM 11185 C CA . ASN A 1 19 ? -1.545 -0.540 -1.239 1.00 0.00 19 ASN A CA 17
ATOM 11186 C C . ASN A 1 19 ? -0.096 -0.075 -1.061 1.00 0.00 19 ASN A C 17
ATOM 11187 O O . ASN A 1 19 ? 0.456 -0.140 0.015 1.00 0.00 19 ASN A O 17
ATOM 11198 N N . CYS A 1 20 ? 0.516 0.393 -2.121 1.00 0.00 20 CYS A N 17
ATOM 11199 C CA . CYS A 1 20 ? 1.934 0.863 -2.045 1.00 0.00 20 CYS A CA 17
ATOM 11200 C C . CYS A 1 20 ? 1.959 2.350 -1.683 1.00 0.00 20 CYS A C 17
ATOM 11201 O O . CYS A 1 20 ? 1.301 3.161 -2.307 1.00 0.00 20 CYS A O 17
ATOM 11208 N N . VAL A 1 21 ? 2.712 2.713 -0.681 1.00 0.00 21 VAL A N 17
ATOM 11209 C CA . VAL A 1 21 ? 2.785 4.147 -0.269 1.00 0.00 21 VAL A CA 17
ATOM 11210 C C . VAL A 1 21 ? 4.247 4.583 -0.201 1.00 0.00 21 VAL A C 17
ATOM 11211 O O . VAL A 1 21 ? 5.074 3.918 0.392 1.00 0.00 21 VAL A O 17
ATOM 11224 N N . TYR A 1 22 ? 4.578 5.690 -0.805 1.00 0.00 22 TYR A N 17
ATOM 11225 C CA . TYR A 1 22 ? 5.991 6.150 -0.771 1.00 0.00 22 TYR A CA 17
ATOM 11226 C C . TYR A 1 22 ? 6.313 6.670 0.629 1.00 0.00 22 TYR A C 17
ATOM 11227 O O . TYR A 1 22 ? 5.730 7.627 1.097 1.00 0.00 22 TYR A O 17
ATOM 11245 N N . ALA A 1 23 ? 7.250 6.056 1.296 1.00 0.00 23 ALA A N 17
ATOM 11246 C CA . ALA A 1 23 ? 7.620 6.526 2.657 1.00 0.00 23 ALA A CA 17
ATOM 11247 C C . ALA A 1 23 ? 8.732 7.568 2.519 1.00 0.00 23 ALA A C 17
ATOM 11248 O O . ALA A 1 23 ? 9.896 7.241 2.404 1.00 0.00 23 ALA A O 17
ATOM 11255 N N . TRP A 1 24 ? 8.371 8.818 2.496 1.00 0.00 24 TRP A N 17
ATOM 11256 C CA . TRP A 1 24 ? 9.387 9.894 2.335 1.00 0.00 24 TRP A CA 17
ATOM 11257 C C . TRP A 1 24 ? 10.500 9.741 3.375 1.00 0.00 24 TRP A C 17
ATOM 11258 O O . TRP A 1 24 ? 11.663 9.928 3.075 1.00 0.00 24 TRP A O 17
ATOM 11279 N N . TYR A 1 25 ? 10.168 9.403 4.593 1.00 0.00 25 TYR A N 17
ATOM 11280 C CA . TYR A 1 25 ? 11.237 9.246 5.620 1.00 0.00 25 TYR A CA 17
ATOM 11281 C C . TYR A 1 25 ? 11.993 7.944 5.343 1.00 0.00 25 TYR A C 17
ATOM 11282 O O . TYR A 1 25 ? 11.407 6.932 5.024 1.00 0.00 25 TYR A O 17
ATOM 11300 N N . ASN A 1 26 ? 13.296 7.975 5.428 1.00 0.00 26 ASN A N 17
ATOM 11301 C CA . ASN A 1 26 ? 14.092 6.750 5.135 1.00 0.00 26 ASN A CA 17
ATOM 11302 C C . ASN A 1 26 ? 13.742 6.249 3.724 1.00 0.00 26 ASN A C 17
ATOM 11303 O O . ASN A 1 26 ? 14.088 5.152 3.339 1.00 0.00 26 ASN A O 17
ATOM 11314 N N . GLN A 1 27 ? 13.069 7.065 2.948 1.00 0.00 27 GLN A N 17
ATOM 11315 C CA . GLN A 1 27 ? 12.702 6.664 1.556 1.00 0.00 27 GLN A CA 17
ATOM 11316 C C . GLN A 1 27 ? 12.029 5.278 1.570 1.00 0.00 27 GLN A C 17
ATOM 11317 O O . GLN A 1 27 ? 11.451 4.877 2.560 1.00 0.00 27 GLN A O 17
ATOM 11331 N N . GLN A 1 28 ? 12.081 4.559 0.474 1.00 0.00 28 GLN A N 17
ATOM 11332 C CA . GLN A 1 28 ? 11.437 3.212 0.412 1.00 0.00 28 GLN A CA 17
ATOM 11333 C C . GLN A 1 28 ? 9.927 3.345 0.589 1.00 0.00 28 GLN A C 17
ATOM 11334 O O . GLN A 1 28 ? 9.445 4.167 1.340 1.00 0.00 28 GLN A O 17
ATOM 11348 N N . SER A 1 29 ? 9.185 2.526 -0.103 1.00 0.00 29 SER A N 17
ATOM 11349 C CA . SER A 1 29 ? 7.702 2.565 0.040 1.00 0.00 29 SER A CA 17
ATOM 11350 C C . SER A 1 29 ? 7.234 1.451 0.934 1.00 0.00 29 SER A C 17
ATOM 11351 O O . SER A 1 29 ? 7.910 0.459 1.099 1.00 0.00 29 SER A O 17
ATOM 11359 N N . SER A 1 30 ? 6.079 1.591 1.530 1.00 0.00 30 SER A N 17
ATOM 11360 C CA . SER A 1 30 ? 5.583 0.530 2.437 1.00 0.00 30 SER A CA 17
ATOM 11361 C C . SER A 1 30 ? 4.102 0.262 2.192 1.00 0.00 30 SER A C 17
ATOM 11362 O O . SER A 1 30 ? 3.313 1.166 2.002 1.00 0.00 30 SER A O 17
ATOM 11370 N N . CYS A 1 31 ? 3.725 -0.986 2.208 1.00 0.00 31 CYS A N 17
ATOM 11371 C CA . CYS A 1 31 ? 2.300 -1.342 1.992 1.00 0.00 31 CYS A CA 17
ATOM 11372 C C . CYS A 1 31 ? 1.466 -0.830 3.171 1.00 0.00 31 CYS A C 17
ATOM 11373 O O . CYS A 1 31 ? 1.926 -0.781 4.292 1.00 0.00 31 CYS A O 17
ATOM 11380 N N . GLU A 1 32 ? 0.235 -0.464 2.933 1.00 0.00 32 GLU A N 17
ATOM 11381 C CA . GLU A 1 32 ? -0.625 0.017 4.052 1.00 0.00 32 GLU A CA 17
ATOM 11382 C C . GLU A 1 32 ? -2.059 -0.451 3.813 1.00 0.00 32 GLU A C 17
ATOM 11383 O O . GLU A 1 32 ? -2.548 -0.450 2.702 1.00 0.00 32 GLU A O 17
ATOM 11395 N N . ARG A 1 33 ? -2.730 -0.869 4.847 1.00 0.00 33 ARG A N 17
ATOM 11396 C CA . ARG A 1 33 ? -4.123 -1.351 4.679 1.00 0.00 33 ARG A CA 17
ATOM 11397 C C . ARG A 1 33 ? -5.033 -0.220 4.207 1.00 0.00 33 ARG A C 17
ATOM 11398 O O . ARG A 1 33 ? -4.783 0.944 4.450 1.00 0.00 33 ARG A O 17
ATOM 11419 N N . LYS A 1 34 ? -6.103 -0.567 3.556 1.00 0.00 34 LYS A N 17
ATOM 11420 C CA . LYS A 1 34 ? -7.063 0.453 3.084 1.00 0.00 34 LYS A CA 17
ATOM 11421 C C . LYS A 1 34 ? -8.406 -0.212 2.829 1.00 0.00 34 LYS A C 17
ATOM 11422 O O . LYS A 1 34 ? -8.833 -0.377 1.702 1.00 0.00 34 LYS A O 17
ATOM 11441 N N . TRP A 1 35 ? -9.069 -0.599 3.864 1.00 0.00 35 TRP A N 17
ATOM 11442 C CA . TRP A 1 35 ? -10.383 -1.267 3.699 1.00 0.00 35 TRP A CA 17
ATOM 11443 C C . TRP A 1 35 ? -11.496 -0.371 4.235 1.00 0.00 35 TRP A C 17
ATOM 11444 O O . TRP A 1 35 ? -11.436 0.156 5.328 1.00 0.00 35 TRP A O 17
ATOM 11465 N N . LYS A 1 36 ? -12.522 -0.198 3.452 1.00 0.00 36 LYS A N 17
ATOM 11466 C CA . LYS A 1 36 ? -13.659 0.655 3.878 1.00 0.00 36 LYS A CA 17
ATOM 11467 C C . LYS A 1 36 ? -14.245 0.061 5.146 1.00 0.00 36 LYS A C 17
ATOM 11468 O O . LYS A 1 36 ? -14.668 0.757 6.043 1.00 0.00 36 LYS A O 17
ATOM 11487 N N . TYR A 1 37 ? -14.244 -1.228 5.200 1.00 0.00 37 TYR A N 17
ATOM 11488 C CA . TYR A 1 37 ? -14.773 -1.976 6.383 1.00 0.00 37 TYR A CA 17
ATOM 11489 C C . TYR A 1 37 ? -15.190 -3.382 5.928 1.00 0.00 37 TYR A C 17
ATOM 11490 O O . TYR A 1 37 ? -16.058 -4.003 6.508 1.00 0.00 37 TYR A O 17
ATOM 11508 N N . LEU A 1 38 ? -14.564 -3.892 4.898 1.00 0.00 38 LEU A N 17
ATOM 11509 C CA . LEU A 1 38 ? -14.910 -5.247 4.401 1.00 0.00 38 LEU A CA 17
ATOM 11510 C C . LEU A 1 38 ? -13.997 -5.620 3.224 1.00 0.00 38 LEU A C 17
ATOM 11511 O O . LEU A 1 38 ? -13.075 -4.899 2.891 1.00 0.00 38 LEU A O 17
ATOM 11527 N N . PHE A 1 39 ? -14.234 -6.752 2.621 1.00 0.00 39 PHE A N 17
ATOM 11528 C CA . PHE A 1 39 ? -13.378 -7.224 1.484 1.00 0.00 39 PHE A CA 17
ATOM 11529 C C . PHE A 1 39 ? -12.834 -6.047 0.662 1.00 0.00 39 PHE A C 17
ATOM 11530 O O . PHE A 1 39 ? -13.573 -5.270 0.095 1.00 0.00 39 PHE A O 17
ATOM 11547 N N . THR A 1 40 ? -11.536 -5.932 0.578 1.00 0.00 40 THR A N 17
ATOM 11548 C CA . THR A 1 40 ? -10.925 -4.831 -0.223 1.00 0.00 40 THR A CA 17
ATOM 11549 C C . THR A 1 40 ? -10.909 -5.231 -1.700 1.00 0.00 40 THR A C 17
ATOM 11550 O O . THR A 1 40 ? -9.997 -4.901 -2.432 1.00 0.00 40 THR A O 17
ATOM 11561 N N . GLY A 1 41 ? -11.900 -5.949 -2.143 1.00 0.00 41 GLY A N 17
ATOM 11562 C CA . GLY A 1 41 ? -11.927 -6.377 -3.569 1.00 0.00 41 GLY A CA 17
ATOM 11563 C C . GLY A 1 41 ? -10.899 -7.490 -3.776 1.00 0.00 41 GLY A C 17
ATOM 11564 O O . GLY A 1 41 ? -10.810 -8.414 -2.992 1.00 0.00 41 GLY A O 17
ATOM 11568 N N . GLU A 1 42 ? -10.120 -7.414 -4.823 1.00 0.00 42 GLU A N 17
ATOM 11569 C CA . GLU A 1 42 ? -9.103 -8.476 -5.072 1.00 0.00 42 GLU A CA 17
ATOM 11570 C C . GLU A 1 42 ? -7.790 -7.833 -5.521 1.00 0.00 42 GLU A C 17
ATOM 11571 O O . GLU A 1 42 ? -7.770 -6.745 -6.063 1.00 0.00 42 GLU A O 17
ATOM 11583 N N . CYS A 1 43 ? -6.694 -8.498 -5.289 1.00 0.00 43 CYS A N 17
ATOM 11584 C CA . CYS A 1 43 ? -5.373 -7.942 -5.683 1.00 0.00 43 CYS A CA 17
ATOM 11585 C C . CYS A 1 43 ? -4.968 -8.499 -7.050 1.00 0.00 43 CYS A C 17
ATOM 11586 O O . CYS A 1 43 ? -4.811 -7.710 -7.966 1.00 0.00 43 CYS A O 17
ATOM 11595 N N . CYS A 1 1 ? 3.971 -10.489 -1.327 1.00 0.00 1 CYS A N 18
ATOM 11596 C CA . CYS A 1 1 ? 3.531 -9.063 -1.348 1.00 0.00 1 CYS A CA 18
ATOM 11597 C C . CYS A 1 1 ? 3.702 -8.454 0.052 1.00 0.00 1 CYS A C 18
ATOM 11598 O O . CYS A 1 1 ? 3.675 -9.152 1.045 1.00 0.00 1 CYS A O 18
ATOM 11607 N N . GLY A 1 2 ? 3.877 -7.159 0.143 1.00 0.00 2 GLY A N 18
ATOM 11608 C CA . GLY A 1 2 ? 4.044 -6.523 1.484 1.00 0.00 2 GLY A CA 18
ATOM 11609 C C . GLY A 1 2 ? 2.696 -6.488 2.214 1.00 0.00 2 GLY A C 18
ATOM 11610 O O . GLY A 1 2 ? 1.651 -6.408 1.602 1.00 0.00 2 GLY A O 18
ATOM 11614 N N . SER A 1 3 ? 2.717 -6.544 3.524 1.00 0.00 3 SER A N 18
ATOM 11615 C CA . SER A 1 3 ? 1.442 -6.515 4.308 1.00 0.00 3 SER A CA 18
ATOM 11616 C C . SER A 1 3 ? 1.272 -5.137 4.958 1.00 0.00 3 SER A C 18
ATOM 11617 O O . SER A 1 3 ? 2.000 -4.213 4.665 1.00 0.00 3 SER A O 18
ATOM 11625 N N . LYS A 1 4 ? 0.312 -4.993 5.841 1.00 0.00 4 LYS A N 18
ATOM 11626 C CA . LYS A 1 4 ? 0.094 -3.673 6.511 1.00 0.00 4 LYS A CA 18
ATOM 11627 C C . LYS A 1 4 ? 1.434 -3.006 6.791 1.00 0.00 4 LYS A C 18
ATOM 11628 O O . LYS A 1 4 ? 2.266 -3.546 7.494 1.00 0.00 4 LYS A O 18
ATOM 11647 N N . ARG A 1 5 ? 1.647 -1.828 6.278 1.00 0.00 5 ARG A N 18
ATOM 11648 C CA . ARG A 1 5 ? 2.928 -1.144 6.557 1.00 0.00 5 ARG A CA 18
ATOM 11649 C C . ARG A 1 5 ? 4.055 -2.134 6.290 1.00 0.00 5 ARG A C 18
ATOM 11650 O O . ARG A 1 5 ? 4.511 -2.836 7.173 1.00 0.00 5 ARG A O 18
ATOM 11671 N N . ALA A 1 6 ? 4.481 -2.212 5.066 1.00 0.00 6 ALA A N 18
ATOM 11672 C CA . ALA A 1 6 ? 5.555 -3.178 4.706 1.00 0.00 6 ALA A CA 18
ATOM 11673 C C . ALA A 1 6 ? 5.989 -2.949 3.257 1.00 0.00 6 ALA A C 18
ATOM 11674 O O . ALA A 1 6 ? 5.196 -2.970 2.337 1.00 0.00 6 ALA A O 18
ATOM 11681 N N . TRP A 1 7 ? 7.266 -2.720 3.077 1.00 0.00 7 TRP A N 18
ATOM 11682 C CA . TRP A 1 7 ? 7.854 -2.464 1.724 1.00 0.00 7 TRP A CA 18
ATOM 11683 C C . TRP A 1 7 ? 7.002 -3.073 0.594 1.00 0.00 7 TRP A C 18
ATOM 11684 O O . TRP A 1 7 ? 6.450 -4.147 0.727 1.00 0.00 7 TRP A O 18
ATOM 11705 N N . CYS A 1 8 ? 6.905 -2.384 -0.523 1.00 0.00 8 CYS A N 18
ATOM 11706 C CA . CYS A 1 8 ? 6.105 -2.913 -1.679 1.00 0.00 8 CYS A CA 18
ATOM 11707 C C . CYS A 1 8 ? 6.917 -2.833 -2.978 1.00 0.00 8 CYS A C 18
ATOM 11708 O O . CYS A 1 8 ? 7.811 -2.023 -3.124 1.00 0.00 8 CYS A O 18
ATOM 11715 N N . LYS A 1 9 ? 6.564 -3.646 -3.938 1.00 0.00 9 LYS A N 18
ATOM 11716 C CA . LYS A 1 9 ? 7.248 -3.610 -5.250 1.00 0.00 9 LYS A CA 18
ATOM 11717 C C . LYS A 1 9 ? 6.506 -2.579 -6.121 1.00 0.00 9 LYS A C 18
ATOM 11718 O O . LYS A 1 9 ? 7.101 -1.803 -6.841 1.00 0.00 9 LYS A O 18
ATOM 11737 N N . GLU A 1 10 ? 5.196 -2.589 -6.032 1.00 0.00 10 GLU A N 18
ATOM 11738 C CA . GLU A 1 10 ? 4.330 -1.645 -6.817 1.00 0.00 10 GLU A CA 18
ATOM 11739 C C . GLU A 1 10 ? 2.954 -1.542 -6.141 1.00 0.00 10 GLU A C 18
ATOM 11740 O O . GLU A 1 10 ? 2.730 -2.073 -5.071 1.00 0.00 10 GLU A O 18
ATOM 11752 N N . LYS A 1 11 ? 2.030 -0.856 -6.769 1.00 0.00 11 LYS A N 18
ATOM 11753 C CA . LYS A 1 11 ? 0.662 -0.710 -6.183 1.00 0.00 11 LYS A CA 18
ATOM 11754 C C . LYS A 1 11 ? -0.057 -2.064 -6.187 1.00 0.00 11 LYS A C 18
ATOM 11755 O O . LYS A 1 11 ? -0.681 -2.456 -5.223 1.00 0.00 11 LYS A O 18
ATOM 11774 N N . LYS A 1 12 ? 0.011 -2.764 -7.287 1.00 0.00 12 LYS A N 18
ATOM 11775 C CA . LYS A 1 12 ? -0.678 -4.085 -7.402 1.00 0.00 12 LYS A CA 18
ATOM 11776 C C . LYS A 1 12 ? 0.142 -5.169 -6.698 1.00 0.00 12 LYS A C 18
ATOM 11777 O O . LYS A 1 12 ? -0.318 -6.274 -6.492 1.00 0.00 12 LYS A O 18
ATOM 11796 N N . ASP A 1 13 ? 1.360 -4.877 -6.358 1.00 0.00 13 ASP A N 18
ATOM 11797 C CA . ASP A 1 13 ? 2.221 -5.890 -5.710 1.00 0.00 13 ASP A CA 18
ATOM 11798 C C . ASP A 1 13 ? 2.005 -5.925 -4.192 1.00 0.00 13 ASP A C 18
ATOM 11799 O O . ASP A 1 13 ? 2.658 -6.676 -3.495 1.00 0.00 13 ASP A O 18
ATOM 11808 N N . CYS A 1 14 ? 1.101 -5.145 -3.659 1.00 0.00 14 CYS A N 18
ATOM 11809 C CA . CYS A 1 14 ? 0.881 -5.183 -2.195 1.00 0.00 14 CYS A CA 18
ATOM 11810 C C . CYS A 1 14 ? -0.103 -6.310 -1.884 1.00 0.00 14 CYS A C 18
ATOM 11811 O O . CYS A 1 14 ? -1.023 -6.570 -2.634 1.00 0.00 14 CYS A O 18
ATOM 11818 N N . CYS A 1 15 ? 0.092 -6.991 -0.788 1.00 0.00 15 CYS A N 18
ATOM 11819 C CA . CYS A 1 15 ? -0.810 -8.100 -0.436 1.00 0.00 15 CYS A CA 18
ATOM 11820 C C . CYS A 1 15 ? -2.240 -7.582 -0.428 1.00 0.00 15 CYS A C 18
ATOM 11821 O O . CYS A 1 15 ? -2.513 -6.499 0.049 1.00 0.00 15 CYS A O 18
ATOM 11828 N N . CYS A 1 16 ? -3.157 -8.350 -0.942 1.00 0.00 16 CYS A N 18
ATOM 11829 C CA . CYS A 1 16 ? -4.583 -7.910 -0.949 1.00 0.00 16 CYS A CA 18
ATOM 11830 C C . CYS A 1 16 ? -4.853 -7.090 0.323 1.00 0.00 16 CYS A C 18
ATOM 11831 O O . CYS A 1 16 ? -4.258 -7.331 1.353 1.00 0.00 16 CYS A O 18
ATOM 11838 N N . GLY A 1 17 ? -5.737 -6.127 0.269 1.00 0.00 17 GLY A N 18
ATOM 11839 C CA . GLY A 1 17 ? -6.020 -5.312 1.487 1.00 0.00 17 GLY A CA 18
ATOM 11840 C C . GLY A 1 17 ? -4.890 -4.321 1.767 1.00 0.00 17 GLY A C 18
ATOM 11841 O O . GLY A 1 17 ? -4.938 -3.598 2.737 1.00 0.00 17 GLY A O 18
ATOM 11845 N N . TYR A 1 18 ? -3.871 -4.269 0.951 1.00 0.00 18 TYR A N 18
ATOM 11846 C CA . TYR A 1 18 ? -2.765 -3.305 1.239 1.00 0.00 18 TYR A CA 18
ATOM 11847 C C . TYR A 1 18 ? -2.324 -2.569 -0.037 1.00 0.00 18 TYR A C 18
ATOM 11848 O O . TYR A 1 18 ? -2.544 -3.024 -1.141 1.00 0.00 18 TYR A O 18
ATOM 11866 N N . ASN A 1 19 ? -1.733 -1.405 0.122 1.00 0.00 19 ASN A N 18
ATOM 11867 C CA . ASN A 1 19 ? -1.302 -0.588 -1.060 1.00 0.00 19 ASN A CA 18
ATOM 11868 C C . ASN A 1 19 ? 0.147 -0.124 -0.888 1.00 0.00 19 ASN A C 18
ATOM 11869 O O . ASN A 1 19 ? 0.709 -0.242 0.169 1.00 0.00 19 ASN A O 18
ATOM 11880 N N . CYS A 1 20 ? 0.755 0.418 -1.919 1.00 0.00 20 CYS A N 18
ATOM 11881 C CA . CYS A 1 20 ? 2.175 0.886 -1.798 1.00 0.00 20 CYS A CA 18
ATOM 11882 C C . CYS A 1 20 ? 2.206 2.355 -1.353 1.00 0.00 20 CYS A C 18
ATOM 11883 O O . CYS A 1 20 ? 1.866 3.251 -2.100 1.00 0.00 20 CYS A O 18
ATOM 11890 N N . VAL A 1 21 ? 2.614 2.599 -0.135 1.00 0.00 21 VAL A N 18
ATOM 11891 C CA . VAL A 1 21 ? 2.675 4.002 0.386 1.00 0.00 21 VAL A CA 18
ATOM 11892 C C . VAL A 1 21 ? 4.125 4.487 0.399 1.00 0.00 21 VAL A C 18
ATOM 11893 O O . VAL A 1 21 ? 5.015 3.792 0.845 1.00 0.00 21 VAL A O 18
ATOM 11906 N N . TYR A 1 22 ? 4.373 5.679 -0.070 1.00 0.00 22 TYR A N 18
ATOM 11907 C CA . TYR A 1 22 ? 5.769 6.191 -0.062 1.00 0.00 22 TYR A CA 18
ATOM 11908 C C . TYR A 1 22 ? 6.207 6.418 1.386 1.00 0.00 22 TYR A C 18
ATOM 11909 O O . TYR A 1 22 ? 5.437 6.856 2.219 1.00 0.00 22 TYR A O 18
ATOM 11927 N N . ALA A 1 23 ? 7.437 6.114 1.694 1.00 0.00 23 ALA A N 18
ATOM 11928 C CA . ALA A 1 23 ? 7.934 6.296 3.088 1.00 0.00 23 ALA A CA 18
ATOM 11929 C C . ALA A 1 23 ? 8.416 7.728 3.287 1.00 0.00 23 ALA A C 18
ATOM 11930 O O . ALA A 1 23 ? 7.911 8.655 2.700 1.00 0.00 23 ALA A O 18
ATOM 11937 N N . TRP A 1 24 ? 9.382 7.906 4.121 1.00 0.00 24 TRP A N 18
ATOM 11938 C CA . TRP A 1 24 ? 9.891 9.285 4.373 1.00 0.00 24 TRP A CA 18
ATOM 11939 C C . TRP A 1 24 ? 11.113 9.239 5.299 1.00 0.00 24 TRP A C 18
ATOM 11940 O O . TRP A 1 24 ? 12.131 9.835 5.007 1.00 0.00 24 TRP A O 18
ATOM 11961 N N . TYR A 1 25 ? 11.045 8.538 6.399 1.00 0.00 25 TYR A N 18
ATOM 11962 C CA . TYR A 1 25 ? 12.240 8.479 7.292 1.00 0.00 25 TYR A CA 18
ATOM 11963 C C . TYR A 1 25 ? 13.142 7.342 6.815 1.00 0.00 25 TYR A C 18
ATOM 11964 O O . TYR A 1 25 ? 14.352 7.426 6.877 1.00 0.00 25 TYR A O 18
ATOM 11982 N N . ASN A 1 26 ? 12.555 6.283 6.318 1.00 0.00 26 ASN A N 18
ATOM 11983 C CA . ASN A 1 26 ? 13.365 5.140 5.809 1.00 0.00 26 ASN A CA 18
ATOM 11984 C C . ASN A 1 26 ? 13.258 5.082 4.278 1.00 0.00 26 ASN A C 18
ATOM 11985 O O . ASN A 1 26 ? 13.690 4.134 3.654 1.00 0.00 26 ASN A O 18
ATOM 11996 N N . GLN A 1 27 ? 12.695 6.098 3.665 1.00 0.00 27 GLN A N 18
ATOM 11997 C CA . GLN A 1 27 ? 12.576 6.113 2.177 1.00 0.00 27 GLN A CA 18
ATOM 11998 C C . GLN A 1 27 ? 11.870 4.853 1.677 1.00 0.00 27 GLN A C 18
ATOM 11999 O O . GLN A 1 27 ? 11.280 4.109 2.435 1.00 0.00 27 GLN A O 18
ATOM 12013 N N . GLN A 1 28 ? 11.928 4.615 0.391 1.00 0.00 28 GLN A N 18
ATOM 12014 C CA . GLN A 1 28 ? 11.263 3.412 -0.188 1.00 0.00 28 GLN A CA 18
ATOM 12015 C C . GLN A 1 28 ? 9.748 3.524 0.016 1.00 0.00 28 GLN A C 18
ATOM 12016 O O . GLN A 1 28 ? 9.238 4.563 0.374 1.00 0.00 28 GLN A O 18
ATOM 12030 N N . SER A 1 29 ? 9.029 2.459 -0.218 1.00 0.00 29 SER A N 18
ATOM 12031 C CA . SER A 1 29 ? 7.546 2.490 -0.046 1.00 0.00 29 SER A CA 18
ATOM 12032 C C . SER A 1 29 ? 7.104 1.279 0.770 1.00 0.00 29 SER A C 18
ATOM 12033 O O . SER A 1 29 ? 7.682 0.220 0.670 1.00 0.00 29 SER A O 18
ATOM 12041 N N . SER A 1 30 ? 6.070 1.428 1.558 1.00 0.00 30 SER A N 18
ATOM 12042 C CA . SER A 1 30 ? 5.568 0.301 2.375 1.00 0.00 30 SER A CA 18
ATOM 12043 C C . SER A 1 30 ? 4.064 0.136 2.143 1.00 0.00 30 SER A C 18
ATOM 12044 O O . SER A 1 30 ? 3.346 1.100 1.978 1.00 0.00 30 SER A O 18
ATOM 12052 N N . CYS A 1 31 ? 3.578 -1.079 2.117 1.00 0.00 31 CYS A N 18
ATOM 12053 C CA . CYS A 1 31 ? 2.116 -1.281 1.880 1.00 0.00 31 CYS A CA 18
ATOM 12054 C C . CYS A 1 31 ? 1.316 -0.748 3.074 1.00 0.00 31 CYS A C 18
ATOM 12055 O O . CYS A 1 31 ? 1.763 -0.792 4.196 1.00 0.00 31 CYS A O 18
ATOM 12062 N N . GLU A 1 32 ? 0.128 -0.251 2.838 1.00 0.00 32 GLU A N 18
ATOM 12063 C CA . GLU A 1 32 ? -0.706 0.274 3.965 1.00 0.00 32 GLU A CA 18
ATOM 12064 C C . GLU A 1 32 ? -2.193 0.050 3.674 1.00 0.00 32 GLU A C 18
ATOM 12065 O O . GLU A 1 32 ? -2.610 -0.060 2.534 1.00 0.00 32 GLU A O 18
ATOM 12077 N N . ARG A 1 33 ? -2.994 -0.133 4.701 1.00 0.00 33 ARG A N 18
ATOM 12078 C CA . ARG A 1 33 ? -4.453 -0.377 4.490 1.00 0.00 33 ARG A CA 18
ATOM 12079 C C . ARG A 1 33 ? -5.065 0.821 3.750 1.00 0.00 33 ARG A C 18
ATOM 12080 O O . ARG A 1 33 ? -4.774 1.961 4.051 1.00 0.00 33 ARG A O 18
ATOM 12101 N N . LYS A 1 34 ? -5.885 0.568 2.761 1.00 0.00 34 LYS A N 18
ATOM 12102 C CA . LYS A 1 34 ? -6.478 1.675 1.972 1.00 0.00 34 LYS A CA 18
ATOM 12103 C C . LYS A 1 34 ? -7.770 2.195 2.602 1.00 0.00 34 LYS A C 18
ATOM 12104 O O . LYS A 1 34 ? -8.414 3.067 2.055 1.00 0.00 34 LYS A O 18
ATOM 12123 N N . TRP A 1 35 ? -8.191 1.659 3.710 1.00 0.00 35 TRP A N 18
ATOM 12124 C CA . TRP A 1 35 ? -9.478 2.138 4.288 1.00 0.00 35 TRP A CA 18
ATOM 12125 C C . TRP A 1 35 ? -10.523 2.000 3.179 1.00 0.00 35 TRP A C 18
ATOM 12126 O O . TRP A 1 35 ? -10.257 1.423 2.144 1.00 0.00 35 TRP A O 18
ATOM 12147 N N . LYS A 1 36 ? -11.679 2.570 3.347 1.00 0.00 36 LYS A N 18
ATOM 12148 C CA . LYS A 1 36 ? -12.708 2.506 2.266 1.00 0.00 36 LYS A CA 18
ATOM 12149 C C . LYS A 1 36 ? -13.780 3.535 2.546 1.00 0.00 36 LYS A C 18
ATOM 12150 O O . LYS A 1 36 ? -14.238 4.219 1.655 1.00 0.00 36 LYS A O 18
ATOM 12169 N N . TYR A 1 37 ? -14.164 3.665 3.769 1.00 0.00 37 TYR A N 18
ATOM 12170 C CA . TYR A 1 37 ? -15.204 4.669 4.117 1.00 0.00 37 TYR A CA 18
ATOM 12171 C C . TYR A 1 37 ? -15.602 4.529 5.584 1.00 0.00 37 TYR A C 18
ATOM 12172 O O . TYR A 1 37 ? -16.133 5.442 6.186 1.00 0.00 37 TYR A O 18
ATOM 12190 N N . LEU A 1 38 ? -15.356 3.391 6.165 1.00 0.00 38 LEU A N 18
ATOM 12191 C CA . LEU A 1 38 ? -15.728 3.189 7.587 1.00 0.00 38 LEU A CA 18
ATOM 12192 C C . LEU A 1 38 ? -15.011 1.949 8.157 1.00 0.00 38 LEU A C 18
ATOM 12193 O O . LEU A 1 38 ? -13.994 1.522 7.648 1.00 0.00 38 LEU A O 18
ATOM 12209 N N . PHE A 1 39 ? -15.533 1.378 9.218 1.00 0.00 39 PHE A N 18
ATOM 12210 C CA . PHE A 1 39 ? -14.883 0.183 9.832 1.00 0.00 39 PHE A CA 18
ATOM 12211 C C . PHE A 1 39 ? -14.723 -0.911 8.790 1.00 0.00 39 PHE A C 18
ATOM 12212 O O . PHE A 1 39 ? -13.693 -1.545 8.686 1.00 0.00 39 PHE A O 18
ATOM 12229 N N . THR A 1 40 ? -15.730 -1.137 8.018 1.00 0.00 40 THR A N 18
ATOM 12230 C CA . THR A 1 40 ? -15.634 -2.192 6.972 1.00 0.00 40 THR A CA 18
ATOM 12231 C C . THR A 1 40 ? -14.697 -1.706 5.868 1.00 0.00 40 THR A C 18
ATOM 12232 O O . THR A 1 40 ? -14.503 -0.521 5.679 1.00 0.00 40 THR A O 18
ATOM 12243 N N . GLY A 1 41 ? -14.109 -2.615 5.143 1.00 0.00 41 GLY A N 18
ATOM 12244 C CA . GLY A 1 41 ? -13.170 -2.220 4.052 1.00 0.00 41 GLY A CA 18
ATOM 12245 C C . GLY A 1 41 ? -11.908 -3.088 4.121 1.00 0.00 41 GLY A C 18
ATOM 12246 O O . GLY A 1 41 ? -10.888 -2.761 3.544 1.00 0.00 41 GLY A O 18
ATOM 12250 N N . GLU A 1 42 ? -11.968 -4.196 4.814 1.00 0.00 42 GLU A N 18
ATOM 12251 C CA . GLU A 1 42 ? -10.781 -5.089 4.911 1.00 0.00 42 GLU A CA 18
ATOM 12252 C C . GLU A 1 42 ? -10.901 -6.183 3.846 1.00 0.00 42 GLU A C 18
ATOM 12253 O O . GLU A 1 42 ? -11.899 -6.874 3.761 1.00 0.00 42 GLU A O 18
ATOM 12265 N N . CYS A 1 43 ? -9.897 -6.335 3.025 1.00 0.00 43 CYS A N 18
ATOM 12266 C CA . CYS A 1 43 ? -9.957 -7.374 1.956 1.00 0.00 43 CYS A CA 18
ATOM 12267 C C . CYS A 1 43 ? -9.960 -8.767 2.593 1.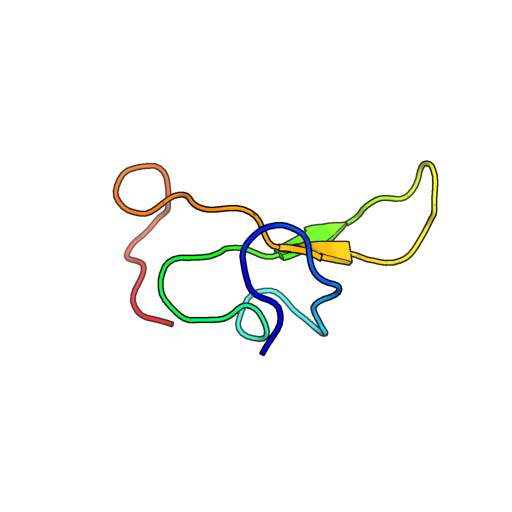00 0.00 43 CYS A C 18
ATOM 12268 O O . CYS A 1 43 ? -10.572 -9.657 2.023 1.00 0.00 43 CYS A O 18
ATOM 12277 N N . CYS A 1 1 ? 4.440 -10.425 -0.336 1.00 0.00 1 CYS A N 19
ATOM 12278 C CA . CYS A 1 1 ? 4.116 -9.002 -0.657 1.00 0.00 1 CYS A CA 19
ATOM 12279 C C . CYS A 1 1 ? 4.231 -8.144 0.616 1.00 0.00 1 CYS A C 19
ATOM 12280 O O . CYS A 1 1 ? 4.277 -8.655 1.716 1.00 0.00 1 CYS A O 19
ATOM 12289 N N . GLY A 1 2 ? 4.299 -6.843 0.473 1.00 0.00 2 GLY A N 19
ATOM 12290 C CA . GLY A 1 2 ? 4.439 -5.966 1.674 1.00 0.00 2 GLY A CA 19
ATOM 12291 C C . GLY A 1 2 ? 3.258 -6.151 2.641 1.00 0.00 2 GLY A C 19
ATOM 12292 O O . GLY A 1 2 ? 3.307 -6.959 3.546 1.00 0.00 2 GLY A O 19
ATOM 12296 N N . SER A 1 3 ? 2.216 -5.376 2.466 1.00 0.00 3 SER A N 19
ATOM 12297 C CA . SER A 1 3 ? 1.019 -5.445 3.374 1.00 0.00 3 SER A CA 19
ATOM 12298 C C . SER A 1 3 ? 1.214 -4.534 4.591 1.00 0.00 3 SER A C 19
ATOM 12299 O O . SER A 1 3 ? 2.160 -3.775 4.678 1.00 0.00 3 SER A O 19
ATOM 12307 N N . LYS A 1 4 ? 0.301 -4.597 5.521 1.00 0.00 4 LYS A N 19
ATOM 12308 C CA . LYS A 1 4 ? 0.378 -3.737 6.737 1.00 0.00 4 LYS A CA 19
ATOM 12309 C C . LYS A 1 4 ? 1.817 -3.721 7.274 1.00 0.00 4 LYS A C 19
ATOM 12310 O O . LYS A 1 4 ? 2.429 -4.749 7.475 1.00 0.00 4 LYS A O 19
ATOM 12329 N N . ARG A 1 5 ? 2.376 -2.541 7.463 1.00 0.00 5 ARG A N 19
ATOM 12330 C CA . ARG A 1 5 ? 3.792 -2.437 7.934 1.00 0.00 5 ARG A CA 19
ATOM 12331 C C . ARG A 1 5 ? 4.620 -3.397 7.084 1.00 0.00 5 ARG A C 19
ATOM 12332 O O . ARG A 1 5 ? 4.889 -4.512 7.477 1.00 0.00 5 ARG A O 19
ATOM 12353 N N . ALA A 1 6 ? 4.991 -2.982 5.901 1.00 0.00 6 ALA A N 19
ATOM 12354 C CA . ALA A 1 6 ? 5.757 -3.898 5.010 1.00 0.00 6 ALA A CA 19
ATOM 12355 C C . ALA A 1 6 ? 6.105 -3.193 3.701 1.00 0.00 6 ALA A C 19
ATOM 12356 O O . ALA A 1 6 ? 5.256 -2.654 3.021 1.00 0.00 6 ALA A O 19
ATOM 12363 N N . TRP A 1 7 ? 7.361 -3.199 3.356 1.00 0.00 7 TRP A N 19
ATOM 12364 C CA . TRP A 1 7 ? 7.826 -2.539 2.104 1.00 0.00 7 TRP A CA 19
ATOM 12365 C C . TRP A 1 7 ? 7.031 -3.018 0.881 1.00 0.00 7 TRP A C 19
ATOM 12366 O O . TRP A 1 7 ? 6.735 -4.185 0.731 1.00 0.00 7 TRP A O 19
ATOM 12387 N N . CYS A 1 8 ? 6.695 -2.103 0.050 1.00 0.00 8 CYS A N 19
ATOM 12388 C CA . CYS A 1 8 ? 5.927 -2.464 -1.234 1.00 0.00 8 CYS A CA 19
ATOM 12389 C C . CYS A 1 8 ? 6.727 -1.992 -2.460 1.00 0.00 8 CYS A C 19
ATOM 12390 O O . CYS A 1 8 ? 7.695 -1.270 -2.333 1.00 0.00 8 CYS A O 19
ATOM 12397 N N . LYS A 1 9 ? 6.327 -2.365 -3.650 1.00 0.00 9 LYS A N 19
ATOM 12398 C CA . LYS A 1 9 ? 7.060 -1.880 -4.863 1.00 0.00 9 LYS A CA 19
ATOM 12399 C C . LYS A 1 9 ? 6.064 -1.140 -5.753 1.00 0.00 9 LYS A C 19
ATOM 12400 O O . LYS A 1 9 ? 6.375 -0.133 -6.360 1.00 0.00 9 LYS A O 19
ATOM 12419 N N . GLU A 1 10 ? 4.857 -1.625 -5.804 1.00 0.00 10 GLU A N 19
ATOM 12420 C CA . GLU A 1 10 ? 3.797 -0.963 -6.610 1.00 0.00 10 GLU A CA 19
ATOM 12421 C C . GLU A 1 10 ? 2.475 -1.213 -5.899 1.00 0.00 10 GLU A C 19
ATOM 12422 O O . GLU A 1 10 ? 2.398 -2.009 -4.989 1.00 0.00 10 GLU A O 19
ATOM 12434 N N . LYS A 1 11 ? 1.436 -0.559 -6.303 1.00 0.00 11 LYS A N 19
ATOM 12435 C CA . LYS A 1 11 ? 0.128 -0.775 -5.631 1.00 0.00 11 LYS A CA 19
ATOM 12436 C C . LYS A 1 11 ? -0.248 -2.250 -5.753 1.00 0.00 11 LYS A C 19
ATOM 12437 O O . LYS A 1 11 ? -1.007 -2.780 -4.966 1.00 0.00 11 LYS A O 19
ATOM 12456 N N . LYS A 1 12 ? 0.286 -2.914 -6.741 1.00 0.00 12 LYS A N 19
ATOM 12457 C CA . LYS A 1 12 ? -0.016 -4.361 -6.939 1.00 0.00 12 LYS A CA 19
ATOM 12458 C C . LYS A 1 12 ? 1.033 -5.251 -6.246 1.00 0.00 12 LYS A C 19
ATOM 12459 O O . LYS A 1 12 ? 0.726 -6.330 -5.784 1.00 0.00 12 LYS A O 19
ATOM 12478 N N . ASP A 1 13 ? 2.269 -4.827 -6.203 1.00 0.00 13 ASP A N 19
ATOM 12479 C CA . ASP A 1 13 ? 3.336 -5.667 -5.578 1.00 0.00 13 ASP A CA 19
ATOM 12480 C C . ASP A 1 13 ? 3.061 -5.863 -4.085 1.00 0.00 13 ASP A C 19
ATOM 12481 O O . ASP A 1 13 ? 3.735 -6.620 -3.412 1.00 0.00 13 ASP A O 19
ATOM 12490 N N . CYS A 1 14 ? 2.078 -5.191 -3.570 1.00 0.00 14 CYS A N 19
ATOM 12491 C CA . CYS A 1 14 ? 1.743 -5.330 -2.126 1.00 0.00 14 CYS A CA 19
ATOM 12492 C C . CYS A 1 14 ? 0.656 -6.389 -1.968 1.00 0.00 14 CYS A C 19
ATOM 12493 O O . CYS A 1 14 ? -0.022 -6.737 -2.913 1.00 0.00 14 CYS A O 19
ATOM 12500 N N . CYS A 1 15 ? 0.495 -6.929 -0.790 1.00 0.00 15 CYS A N 19
ATOM 12501 C CA . CYS A 1 15 ? -0.519 -7.974 -0.601 1.00 0.00 15 CYS A CA 19
ATOM 12502 C C . CYS A 1 15 ? -1.876 -7.433 -1.023 1.00 0.00 15 CYS A C 19
ATOM 12503 O O . CYS A 1 15 ? -2.210 -6.291 -0.780 1.00 0.00 15 CYS A O 19
ATOM 12510 N N . CYS A 1 16 ? -2.659 -8.238 -1.674 1.00 0.00 16 CYS A N 19
ATOM 12511 C CA . CYS A 1 16 ? -3.977 -7.757 -2.127 1.00 0.00 16 CYS A CA 19
ATOM 12512 C C . CYS A 1 16 ? -4.779 -7.263 -0.925 1.00 0.00 16 CYS A C 19
ATOM 12513 O O . CYS A 1 16 ? -4.912 -7.945 0.073 1.00 0.00 16 CYS A O 19
ATOM 12520 N N . GLY A 1 17 ? -5.314 -6.074 -1.013 1.00 0.00 17 GLY A N 19
ATOM 12521 C CA . GLY A 1 17 ? -6.109 -5.521 0.120 1.00 0.00 17 GLY A CA 19
ATOM 12522 C C . GLY A 1 17 ? -5.285 -4.474 0.875 1.00 0.00 17 GLY A C 19
ATOM 12523 O O . GLY A 1 17 ? -5.772 -3.844 1.792 1.00 0.00 17 GLY A O 19
ATOM 12527 N N . TYR A 1 18 ? -4.043 -4.277 0.507 1.00 0.00 18 TYR A N 19
ATOM 12528 C CA . TYR A 1 18 ? -3.208 -3.260 1.215 1.00 0.00 18 TYR A CA 19
ATOM 12529 C C . TYR A 1 18 ? -2.788 -2.172 0.225 1.00 0.00 18 TYR A C 19
ATOM 12530 O O . TYR A 1 18 ? -2.491 -2.445 -0.920 1.00 0.00 18 TYR A O 19
ATOM 12548 N N . ASN A 1 19 ? -2.773 -0.938 0.655 1.00 0.00 19 ASN A N 19
ATOM 12549 C CA . ASN A 1 19 ? -2.387 0.170 -0.270 1.00 0.00 19 ASN A CA 19
ATOM 12550 C C . ASN A 1 19 ? -0.882 0.395 -0.164 1.00 0.00 19 ASN A C 19
ATOM 12551 O O . ASN A 1 19 ? -0.309 0.265 0.891 1.00 0.00 19 ASN A O 19
ATOM 12562 N N . CYS A 1 20 ? -0.244 0.719 -1.254 1.00 0.00 20 CYS A N 19
ATOM 12563 C CA . CYS A 1 20 ? 1.220 0.929 -1.237 1.00 0.00 20 CYS A CA 19
ATOM 12564 C C . CYS A 1 20 ? 1.567 2.389 -0.946 1.00 0.00 20 CYS A C 19
ATOM 12565 O O . CYS A 1 20 ? 0.988 3.303 -1.499 1.00 0.00 20 CYS A O 19
ATOM 12572 N N . VAL A 1 21 ? 2.537 2.603 -0.095 1.00 0.00 21 VAL A N 19
ATOM 12573 C CA . VAL A 1 21 ? 2.974 3.989 0.235 1.00 0.00 21 VAL A CA 19
ATOM 12574 C C . VAL A 1 21 ? 4.428 4.149 -0.209 1.00 0.00 21 VAL A C 19
ATOM 12575 O O . VAL A 1 21 ? 5.338 3.703 0.459 1.00 0.00 21 VAL A O 19
ATOM 12588 N N . TYR A 1 22 ? 4.654 4.782 -1.327 1.00 0.00 22 TYR A N 19
ATOM 12589 C CA . TYR A 1 22 ? 6.052 4.966 -1.816 1.00 0.00 22 TYR A CA 19
ATOM 12590 C C . TYR A 1 22 ? 6.752 6.028 -0.967 1.00 0.00 22 TYR A C 19
ATOM 12591 O O . TYR A 1 22 ? 6.377 7.184 -0.973 1.00 0.00 22 TYR A O 19
ATOM 12609 N N . ALA A 1 23 ? 7.762 5.644 -0.225 1.00 0.00 23 ALA A N 19
ATOM 12610 C CA . ALA A 1 23 ? 8.474 6.636 0.635 1.00 0.00 23 ALA A CA 19
ATOM 12611 C C . ALA A 1 23 ? 9.701 7.189 -0.089 1.00 0.00 23 ALA A C 19
ATOM 12612 O O . ALA A 1 23 ? 10.798 6.684 0.047 1.00 0.00 23 ALA A O 19
ATOM 12619 N N . TRP A 1 24 ? 9.527 8.240 -0.835 1.00 0.00 24 TRP A N 19
ATOM 12620 C CA . TRP A 1 24 ? 10.681 8.855 -1.544 1.00 0.00 24 TRP A CA 19
ATOM 12621 C C . TRP A 1 24 ? 11.823 9.121 -0.553 1.00 0.00 24 TRP A C 19
ATOM 12622 O O . TRP A 1 24 ? 12.874 9.601 -0.924 1.00 0.00 24 TRP A O 19
ATOM 12643 N N . TYR A 1 25 ? 11.621 8.829 0.706 1.00 0.00 25 TYR A N 19
ATOM 12644 C CA . TYR A 1 25 ? 12.682 9.083 1.722 1.00 0.00 25 TYR A CA 19
ATOM 12645 C C . TYR A 1 25 ? 13.934 8.278 1.370 1.00 0.00 25 TYR A C 19
ATOM 12646 O O . TYR A 1 25 ? 15.031 8.801 1.327 1.00 0.00 25 TYR A O 19
ATOM 12664 N N . ASN A 1 26 ? 13.778 7.012 1.103 1.00 0.00 26 ASN A N 19
ATOM 12665 C CA . ASN A 1 26 ? 14.957 6.179 0.742 1.00 0.00 26 ASN A CA 19
ATOM 12666 C C . ASN A 1 26 ? 14.508 5.037 -0.174 1.00 0.00 26 ASN A C 19
ATOM 12667 O O . ASN A 1 26 ? 14.872 3.892 0.015 1.00 0.00 26 ASN A O 19
ATOM 12678 N N . GLN A 1 27 ? 13.723 5.346 -1.167 1.00 0.00 27 GLN A N 19
ATOM 12679 C CA . GLN A 1 27 ? 13.243 4.294 -2.107 1.00 0.00 27 GLN A CA 19
ATOM 12680 C C . GLN A 1 27 ? 12.613 3.135 -1.326 1.00 0.00 27 GLN A C 19
ATOM 12681 O O . GLN A 1 27 ? 12.763 1.984 -1.686 1.00 0.00 27 GLN A O 19
ATOM 12695 N N . GLN A 1 28 ? 11.903 3.427 -0.266 1.00 0.00 28 GLN A N 19
ATOM 12696 C CA . GLN A 1 28 ? 11.258 2.337 0.529 1.00 0.00 28 GLN A CA 19
ATOM 12697 C C . GLN A 1 28 ? 9.739 2.549 0.551 1.00 0.00 28 GLN A C 19
ATOM 12698 O O . GLN A 1 28 ? 9.244 3.501 1.116 1.00 0.00 28 GLN A O 19
ATOM 12712 N N . SER A 1 29 ? 8.993 1.663 -0.050 1.00 0.00 29 SER A N 19
ATOM 12713 C CA . SER A 1 29 ? 7.511 1.813 -0.046 1.00 0.00 29 SER A CA 19
ATOM 12714 C C . SER A 1 29 ? 6.924 0.991 1.100 1.00 0.00 29 SER A C 19
ATOM 12715 O O . SER 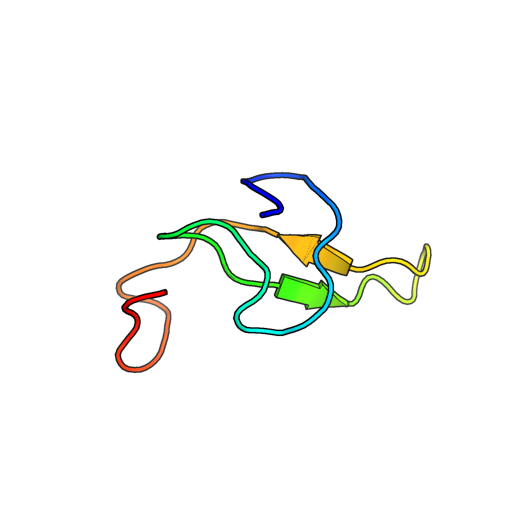A 1 29 ? 7.620 0.237 1.735 1.00 0.00 29 SER A O 19
ATOM 12723 N N . SER A 1 30 ? 5.649 1.117 1.359 1.00 0.00 30 SER A N 19
ATOM 12724 C CA . SER A 1 30 ? 5.029 0.333 2.452 1.00 0.00 30 SER A CA 19
ATOM 12725 C C . SER A 1 30 ? 3.610 -0.063 2.064 1.00 0.00 30 SER A C 19
ATOM 12726 O O . SER A 1 30 ? 3.262 -0.114 0.904 1.00 0.00 30 SER A O 19
ATOM 12734 N N . CYS A 1 31 ? 2.792 -0.350 3.031 1.00 0.00 31 CYS A N 19
ATOM 12735 C CA . CYS A 1 31 ? 1.387 -0.752 2.718 1.00 0.00 31 CYS A CA 19
ATOM 12736 C C . CYS A 1 31 ? 0.509 -0.702 3.972 1.00 0.00 31 CYS A C 19
ATOM 12737 O O . CYS A 1 31 ? 0.903 -1.117 5.042 1.00 0.00 31 CYS A O 19
ATOM 12744 N N . GLU A 1 32 ? -0.695 -0.207 3.827 1.00 0.00 32 GLU A N 19
ATOM 12745 C CA . GLU A 1 32 ? -1.637 -0.133 4.987 1.00 0.00 32 GLU A CA 19
ATOM 12746 C C . GLU A 1 32 ? -3.073 -0.374 4.485 1.00 0.00 32 GLU A C 19
ATOM 12747 O O . GLU A 1 32 ? -3.428 0.012 3.391 1.00 0.00 32 GLU A O 19
ATOM 12759 N N . ARG A 1 33 ? -3.891 -1.036 5.270 1.00 0.00 33 ARG A N 19
ATOM 12760 C CA . ARG A 1 33 ? -5.292 -1.334 4.824 1.00 0.00 33 ARG A CA 19
ATOM 12761 C C . ARG A 1 33 ? -6.055 -0.051 4.479 1.00 0.00 33 ARG A C 19
ATOM 12762 O O . ARG A 1 33 ? -6.425 0.718 5.339 1.00 0.00 33 ARG A O 19
ATOM 12783 N N . LYS A 1 34 ? -6.332 0.157 3.228 1.00 0.00 34 LYS A N 19
ATOM 12784 C CA . LYS A 1 34 ? -7.100 1.347 2.807 1.00 0.00 34 LYS A CA 19
ATOM 12785 C C . LYS A 1 34 ? -7.777 1.008 1.479 1.00 0.00 34 LYS A C 19
ATOM 12786 O O . LYS A 1 34 ? -7.579 1.665 0.477 1.00 0.00 34 LYS A O 19
ATOM 12805 N N . TRP A 1 35 ? -8.553 -0.048 1.465 1.00 0.00 35 TRP A N 19
ATOM 12806 C CA . TRP A 1 35 ? -9.229 -0.473 0.197 1.00 0.00 35 TRP A CA 19
ATOM 12807 C C . TRP A 1 35 ? -10.745 -0.328 0.300 1.00 0.00 35 TRP A C 19
ATOM 12808 O O . TRP A 1 35 ? -11.442 -0.399 -0.688 1.00 0.00 35 TRP A O 19
ATOM 12829 N N . LYS A 1 36 ? -11.260 -0.131 1.472 1.00 0.00 36 LYS A N 19
ATOM 12830 C CA . LYS A 1 36 ? -12.742 0.060 1.638 1.00 0.00 36 LYS A CA 19
ATOM 12831 C C . LYS A 1 36 ? -13.485 -0.977 0.712 1.00 0.00 36 LYS A C 19
ATOM 12832 O O . LYS A 1 36 ? -14.686 -0.890 0.542 1.00 0.00 36 LYS A O 19
ATOM 12851 N N . TYR A 1 37 ? -12.788 -1.926 0.132 1.00 0.00 37 TYR A N 19
ATOM 12852 C CA . TYR A 1 37 ? -13.463 -2.919 -0.759 1.00 0.00 37 TYR A CA 19
ATOM 12853 C C . TYR A 1 37 ? -13.549 -4.264 -0.033 1.00 0.00 37 TYR A C 19
ATOM 12854 O O . TYR A 1 37 ? -13.220 -5.297 -0.577 1.00 0.00 37 TYR A O 19
ATOM 12872 N N . LEU A 1 38 ? -13.986 -4.250 1.196 1.00 0.00 38 LEU A N 19
ATOM 12873 C CA . LEU A 1 38 ? -14.099 -5.510 1.973 1.00 0.00 38 LEU A CA 19
ATOM 12874 C C . LEU A 1 38 ? -15.100 -6.436 1.286 1.00 0.00 38 LEU A C 19
ATOM 12875 O O . LEU A 1 38 ? -14.971 -7.643 1.318 1.00 0.00 38 LEU A O 19
ATOM 12891 N N . PHE A 1 39 ? -16.101 -5.877 0.674 1.00 0.00 39 PHE A N 19
ATOM 12892 C CA . PHE A 1 39 ? -17.120 -6.713 -0.014 1.00 0.00 39 PHE A CA 19
ATOM 12893 C C . PHE A 1 39 ? -16.419 -7.648 -0.994 1.00 0.00 39 PHE A C 19
ATOM 12894 O O . PHE A 1 39 ? -16.697 -8.832 -1.053 1.00 0.00 39 PHE A O 19
ATOM 12911 N N . THR A 1 40 ? -15.499 -7.130 -1.743 1.00 0.00 40 THR A N 19
ATOM 12912 C CA . THR A 1 40 ? -14.744 -7.984 -2.710 1.00 0.00 40 THR A CA 19
ATOM 12913 C C . THR A 1 40 ? -13.714 -8.809 -1.929 1.00 0.00 40 THR A C 19
ATOM 12914 O O . THR A 1 40 ? -13.385 -8.489 -0.804 1.00 0.00 40 THR A O 19
ATOM 12925 N N . GLY A 1 41 ? -13.210 -9.872 -2.504 1.00 0.00 41 GLY A N 19
ATOM 12926 C CA . GLY A 1 41 ? -12.211 -10.714 -1.770 1.00 0.00 41 GLY A CA 19
ATOM 12927 C C . GLY A 1 41 ? -10.866 -10.717 -2.499 1.00 0.00 41 GLY A C 19
ATOM 12928 O O . GLY A 1 41 ? -9.977 -11.479 -2.169 1.00 0.00 41 GLY A O 19
ATOM 12932 N N . GLU A 1 42 ? -10.698 -9.875 -3.483 1.00 0.00 42 GLU A N 19
ATOM 12933 C CA . GLU A 1 42 ? -9.399 -9.839 -4.217 1.00 0.00 42 GLU A CA 19
ATOM 12934 C C . GLU A 1 42 ? -9.004 -8.385 -4.475 1.00 0.00 42 GLU A C 19
ATOM 12935 O O . GLU A 1 42 ? -9.687 -7.465 -4.071 1.00 0.00 42 GLU A O 19
ATOM 12947 N N . CYS A 1 43 ? -7.910 -8.178 -5.149 1.00 0.00 43 CYS A N 19
ATOM 12948 C CA . CYS A 1 43 ? -7.465 -6.788 -5.442 1.00 0.00 43 CYS A CA 19
ATOM 12949 C C . CYS A 1 43 ? -6.848 -6.739 -6.843 1.00 0.00 43 CYS A C 19
ATOM 12950 O O . CYS A 1 43 ? -6.991 -7.711 -7.566 1.00 0.00 43 CYS A O 19
ATOM 12959 N N . CYS A 1 1 ? 4.638 -10.346 -0.947 1.00 0.00 1 CYS A N 20
ATOM 12960 C CA . CYS A 1 1 ? 3.707 -9.184 -1.001 1.00 0.00 1 CYS A CA 20
ATOM 12961 C C . CYS A 1 1 ? 3.861 -8.347 0.268 1.00 0.00 1 CYS A C 20
ATOM 12962 O O . CYS A 1 1 ? 3.818 -8.865 1.367 1.00 0.00 1 CYS A O 20
ATOM 12971 N N . GLY A 1 2 ? 4.038 -7.061 0.139 1.00 0.00 2 GLY A N 20
ATOM 12972 C CA . GLY A 1 2 ? 4.190 -6.218 1.357 1.00 0.00 2 GLY A CA 20
ATOM 12973 C C . GLY A 1 2 ? 2.813 -5.755 1.846 1.00 0.00 2 GLY A C 20
ATOM 12974 O O . GLY A 1 2 ? 2.141 -4.994 1.185 1.00 0.00 2 GLY A O 20
ATOM 12978 N N . SER A 1 3 ? 2.397 -6.190 3.011 1.00 0.00 3 SER A N 20
ATOM 12979 C CA . SER A 1 3 ? 1.072 -5.753 3.549 1.00 0.00 3 SER A CA 20
ATOM 12980 C C . SER A 1 3 ? 1.313 -4.545 4.457 1.00 0.00 3 SER A C 20
ATOM 12981 O O . SER A 1 3 ? 2.327 -3.886 4.345 1.00 0.00 3 SER A O 20
ATOM 12989 N N . LYS A 1 4 ? 0.412 -4.227 5.349 1.00 0.00 4 LYS A N 20
ATOM 12990 C CA . LYS A 1 4 ? 0.656 -3.048 6.225 1.00 0.00 4 LYS A CA 20
ATOM 12991 C C . LYS A 1 4 ? 2.085 -3.138 6.764 1.00 0.00 4 LYS A C 20
ATOM 12992 O O . LYS A 1 4 ? 2.608 -4.218 6.945 1.00 0.00 4 LYS A O 20
ATOM 13011 N N . ARG A 1 5 ? 2.729 -2.021 6.981 1.00 0.00 5 ARG A N 20
ATOM 13012 C CA . ARG A 1 5 ? 4.134 -2.044 7.472 1.00 0.00 5 ARG A CA 20
ATOM 13013 C C . ARG A 1 5 ? 4.898 -3.184 6.774 1.00 0.00 5 ARG A C 20
ATOM 13014 O O . ARG A 1 5 ? 5.116 -4.249 7.312 1.00 0.00 5 ARG A O 20
ATOM 13035 N N . ALA A 1 6 ? 5.298 -2.942 5.549 1.00 0.00 6 ALA A N 20
ATOM 13036 C CA . ALA A 1 6 ? 6.044 -3.973 4.759 1.00 0.00 6 ALA A CA 20
ATOM 13037 C C . ALA A 1 6 ? 6.382 -3.404 3.377 1.00 0.00 6 ALA A C 20
ATOM 13038 O O . ALA A 1 6 ? 5.527 -2.925 2.659 1.00 0.00 6 ALA A O 20
ATOM 13045 N N . TRP A 1 7 ? 7.638 -3.441 3.016 1.00 0.00 7 TRP A N 20
ATOM 13046 C CA . TRP A 1 7 ? 8.079 -2.890 1.699 1.00 0.00 7 TRP A CA 20
ATOM 13047 C C . TRP A 1 7 ? 7.145 -3.326 0.558 1.00 0.00 7 TRP A C 20
ATOM 13048 O O . TRP A 1 7 ? 6.793 -4.480 0.431 1.00 0.00 7 TRP A O 20
ATOM 13069 N N . CYS A 1 8 ? 6.770 -2.393 -0.284 1.00 0.00 8 CYS A N 20
ATOM 13070 C CA . CYS A 1 8 ? 5.879 -2.705 -1.453 1.00 0.00 8 CYS A CA 20
ATOM 13071 C C . CYS A 1 8 ? 6.592 -2.249 -2.736 1.00 0.00 8 CYS A C 20
ATOM 13072 O O . CYS A 1 8 ? 7.147 -1.171 -2.798 1.00 0.00 8 CYS A O 20
ATOM 13079 N N . LYS A 1 9 ? 6.568 -3.056 -3.762 1.00 0.00 9 LYS A N 20
ATOM 13080 C CA . LYS A 1 9 ? 7.232 -2.667 -5.045 1.00 0.00 9 LYS A CA 20
ATOM 13081 C C . LYS A 1 9 ? 6.264 -1.774 -5.826 1.00 0.00 9 LYS A C 20
ATOM 13082 O O . LYS A 1 9 ? 6.644 -0.773 -6.400 1.00 0.00 9 LYS A O 20
ATOM 13101 N N . GLU A 1 10 ? 5.013 -2.123 -5.814 1.00 0.00 10 GLU A N 20
ATOM 13102 C CA . GLU A 1 10 ? 3.981 -1.306 -6.508 1.00 0.00 10 GLU A CA 20
ATOM 13103 C C . GLU A 1 10 ? 2.642 -1.596 -5.862 1.00 0.00 10 GLU A C 20
ATOM 13104 O O . GLU A 1 10 ? 2.540 -2.387 -4.950 1.00 0.00 10 GLU A O 20
ATOM 13116 N N . LYS A 1 11 ? 1.618 -0.972 -6.324 1.00 0.00 11 LYS A N 20
ATOM 13117 C CA . LYS A 1 11 ? 0.282 -1.220 -5.719 1.00 0.00 11 LYS A CA 20
ATOM 13118 C C . LYS A 1 11 ? -0.051 -2.709 -5.847 1.00 0.00 11 LYS A C 20
ATOM 13119 O O . LYS A 1 11 ? -0.532 -3.329 -4.921 1.00 0.00 11 LYS A O 20
ATOM 13138 N N . LYS A 1 12 ? 0.200 -3.283 -6.990 1.00 0.00 12 LYS A N 20
ATOM 13139 C CA . LYS A 1 12 ? -0.106 -4.729 -7.190 1.00 0.00 12 LYS A CA 20
ATOM 13140 C C . LYS A 1 12 ? 0.851 -5.606 -6.357 1.00 0.00 12 LYS A C 20
ATOM 13141 O O . LYS A 1 12 ? 0.462 -6.632 -5.836 1.00 0.00 12 LYS A O 20
ATOM 13160 N N . ASP A 1 13 ? 2.102 -5.231 -6.248 1.00 0.00 13 ASP A N 20
ATOM 13161 C CA . ASP A 1 13 ? 3.071 -6.076 -5.474 1.00 0.00 13 ASP A CA 20
ATOM 13162 C C . ASP A 1 13 ? 2.623 -6.212 -4.022 1.00 0.00 13 ASP A C 20
ATOM 13163 O O . ASP A 1 13 ? 2.998 -7.140 -3.336 1.00 0.00 13 ASP A O 20
ATOM 13172 N N . CYS A 1 14 ? 1.842 -5.295 -3.538 1.00 0.00 14 CYS A N 20
ATOM 13173 C CA . CYS A 1 14 ? 1.404 -5.379 -2.122 1.00 0.00 14 CYS A CA 20
ATOM 13174 C C . CYS A 1 14 ? 0.265 -6.382 -2.019 1.00 0.00 14 CYS A C 20
ATOM 13175 O O . CYS A 1 14 ? -0.551 -6.504 -2.908 1.00 0.00 14 CYS A O 20
ATOM 13182 N N . CYS A 1 15 ? 0.231 -7.132 -0.955 1.00 0.00 15 CYS A N 20
ATOM 13183 C CA . CYS A 1 15 ? -0.819 -8.161 -0.814 1.00 0.00 15 CYS A CA 20
ATOM 13184 C C . CYS A 1 15 ? -2.180 -7.530 -1.052 1.00 0.00 15 CYS A C 20
ATOM 13185 O O . CYS A 1 15 ? -2.577 -6.593 -0.388 1.00 0.00 15 CYS A O 20
ATOM 13192 N N . CYS A 1 16 ? -2.895 -8.043 -2.011 1.00 0.00 16 CYS A N 20
ATOM 13193 C CA . CYS A 1 16 ? -4.237 -7.494 -2.321 1.00 0.00 16 CYS A CA 20
ATOM 13194 C C . CYS A 1 16 ? -4.948 -7.108 -1.015 1.00 0.00 16 CYS A C 20
ATOM 13195 O O . CYS A 1 16 ? -4.893 -7.821 -0.032 1.00 0.00 16 CYS A O 20
ATOM 13202 N N . GLY A 1 17 ? -5.607 -5.979 -1.000 1.00 0.00 17 GLY A N 20
ATOM 13203 C CA . GLY A 1 17 ? -6.316 -5.538 0.238 1.00 0.00 17 GLY A CA 20
ATOM 13204 C C . GLY A 1 17 ? -5.486 -4.484 0.979 1.00 0.00 17 GLY A C 20
ATOM 13205 O O . GLY A 1 17 ? -5.980 -3.810 1.861 1.00 0.00 17 GLY A O 20
ATOM 13209 N N . TYR A 1 18 ? -4.233 -4.332 0.637 1.00 0.00 18 TYR A N 20
ATOM 13210 C CA . TYR A 1 18 ? -3.385 -3.319 1.336 1.00 0.00 18 TYR A CA 20
ATOM 13211 C C . TYR A 1 18 ? -3.036 -2.169 0.384 1.00 0.00 18 TYR A C 20
ATOM 13212 O O . TYR A 1 18 ? -2.960 -2.342 -0.816 1.00 0.00 18 TYR A O 20
ATOM 13230 N N . ASN A 1 19 ? -2.844 -0.985 0.919 1.00 0.00 19 ASN A N 20
ATOM 13231 C CA . ASN A 1 19 ? -2.521 0.200 0.058 1.00 0.00 19 ASN A CA 20
ATOM 13232 C C . ASN A 1 19 ? -1.008 0.436 0.041 1.00 0.00 19 ASN A C 20
ATOM 13233 O O . ASN A 1 19 ? -0.374 0.454 1.071 1.00 0.00 19 ASN A O 20
ATOM 13244 N N . CYS A 1 20 ? -0.426 0.627 -1.122 1.00 0.00 20 CYS A N 20
ATOM 13245 C CA . CYS A 1 20 ? 1.038 0.863 -1.206 1.00 0.00 20 CYS A CA 20
ATOM 13246 C C . CYS A 1 20 ? 1.336 2.348 -1.013 1.00 0.00 20 CYS A C 20
ATOM 13247 O O . CYS A 1 20 ? 0.604 3.206 -1.468 1.00 0.00 20 CYS A O 20
ATOM 13254 N N . VAL A 1 21 ? 2.416 2.657 -0.346 1.00 0.00 21 VAL A N 20
ATOM 13255 C CA . VAL A 1 21 ? 2.781 4.084 -0.122 1.00 0.00 21 VAL A CA 20
ATOM 13256 C C . VAL A 1 21 ? 4.276 4.247 -0.417 1.00 0.00 21 VAL A C 20
ATOM 13257 O O . VAL A 1 21 ? 5.061 3.367 -0.133 1.00 0.00 21 VAL A O 20
ATOM 13270 N N . TYR A 1 22 ? 4.679 5.350 -0.983 1.00 0.00 22 TYR A N 20
ATOM 13271 C CA . TYR A 1 22 ? 6.132 5.544 -1.281 1.00 0.00 22 TYR A CA 20
ATOM 13272 C C . TYR A 1 22 ? 6.687 6.619 -0.342 1.00 0.00 22 TYR A C 20
ATOM 13273 O O . TYR A 1 22 ? 6.348 7.779 -0.454 1.00 0.00 22 TYR A O 20
ATOM 13291 N N . ALA A 1 23 ? 7.548 6.254 0.579 1.00 0.00 23 ALA A N 20
ATOM 13292 C CA . ALA A 1 23 ? 8.112 7.283 1.499 1.00 0.00 23 ALA A CA 20
ATOM 13293 C C . ALA A 1 23 ? 9.381 7.867 0.884 1.00 0.00 23 ALA A C 20
ATOM 13294 O O . ALA A 1 23 ? 10.461 7.341 1.055 1.00 0.00 23 ALA A O 20
ATOM 13301 N N . TRP A 1 24 ? 9.260 8.948 0.173 1.00 0.00 24 TRP A N 20
ATOM 13302 C CA . TRP A 1 24 ? 10.462 9.565 -0.448 1.00 0.00 24 TRP A CA 20
ATOM 13303 C C . TRP A 1 24 ? 11.524 9.819 0.636 1.00 0.00 24 TRP A C 20
ATOM 13304 O O . TRP A 1 24 ? 12.704 9.654 0.400 1.00 0.00 24 TRP A O 20
ATOM 13325 N N . TYR A 1 25 ? 11.123 10.223 1.816 1.00 0.00 25 TYR A N 20
ATOM 13326 C CA . TYR A 1 25 ? 12.133 10.485 2.888 1.00 0.00 25 TYR A CA 20
ATOM 13327 C C . TYR A 1 25 ? 12.902 9.193 3.172 1.00 0.00 25 TYR A C 20
ATOM 13328 O O . TYR A 1 25 ? 14.113 9.188 3.248 1.00 0.00 25 TYR A O 20
ATOM 13346 N N . ASN A 1 26 ? 12.210 8.094 3.319 1.00 0.00 26 ASN A N 20
ATOM 13347 C CA . ASN A 1 26 ? 12.912 6.808 3.585 1.00 0.00 26 ASN A CA 20
ATOM 13348 C C . ASN A 1 26 ? 13.178 6.108 2.254 1.00 0.00 26 ASN A C 20
ATOM 13349 O O . ASN A 1 26 ? 13.848 5.099 2.193 1.00 0.00 26 ASN A O 20
ATOM 13360 N N . GLN A 1 27 ? 12.656 6.643 1.186 1.00 0.00 27 GLN A N 20
ATOM 13361 C CA . GLN A 1 27 ? 12.867 6.017 -0.150 1.00 0.00 27 GLN A CA 20
ATOM 13362 C C . GLN A 1 27 ? 12.331 4.582 -0.132 1.00 0.00 27 GLN A C 20
ATOM 13363 O O . GLN A 1 27 ? 12.498 3.836 -1.078 1.00 0.00 27 GLN A O 20
ATOM 13377 N N . GLN A 1 28 ? 11.686 4.188 0.936 1.00 0.00 28 GLN A N 20
ATOM 13378 C CA . GLN A 1 28 ? 11.136 2.802 1.018 1.00 0.00 28 GLN A CA 20
ATOM 13379 C C . GLN A 1 28 ? 9.612 2.858 0.952 1.00 0.00 28 GLN A C 20
ATOM 13380 O O . GLN A 1 28 ? 8.984 3.689 1.579 1.00 0.00 28 GLN A O 20
ATOM 13394 N N . SER A 1 29 ? 9.005 1.977 0.206 1.00 0.00 29 SER A N 20
ATOM 13395 C CA . SER A 1 29 ? 7.519 1.982 0.126 1.00 0.00 29 SER A CA 20
ATOM 13396 C C . SER A 1 29 ? 6.977 1.002 1.162 1.00 0.00 29 SER A C 20
ATOM 13397 O O . SER A 1 29 ? 7.561 -0.026 1.410 1.00 0.00 29 SER A O 20
ATOM 13405 N N . SER A 1 30 ? 5.862 1.310 1.761 1.00 0.00 30 SER A N 20
ATOM 13406 C CA . SER A 1 30 ? 5.284 0.403 2.775 1.00 0.00 30 SER A CA 20
ATOM 13407 C C . SER A 1 30 ? 3.759 0.403 2.660 1.00 0.00 30 SER A C 20
ATOM 13408 O O . SER A 1 30 ? 3.127 1.441 2.659 1.00 0.00 30 SER A O 20
ATOM 13416 N N . CYS A 1 31 ? 3.164 -0.754 2.560 1.00 0.00 31 CYS A N 20
ATOM 13417 C CA . CYS A 1 31 ? 1.684 -0.820 2.444 1.00 0.00 31 CYS A CA 20
ATOM 13418 C C . CYS A 1 31 ? 1.024 -0.415 3.762 1.00 0.00 31 CYS A C 20
ATOM 13419 O O . CYS A 1 31 ? 1.645 -0.420 4.807 1.00 0.00 31 CYS A O 20
ATOM 13426 N N . GLU A 1 32 ? -0.232 -0.046 3.713 1.00 0.00 32 GLU A N 20
ATOM 13427 C CA . GLU A 1 32 ? -0.941 0.373 4.955 1.00 0.00 32 GLU A CA 20
ATOM 13428 C C . GLU A 1 32 ? -2.417 -0.080 4.871 1.00 0.00 32 GLU A C 20
ATOM 13429 O O . GLU A 1 32 ? -3.059 0.175 3.850 1.00 0.00 32 GLU A O 20
ATOM 13441 N N . ARG A 1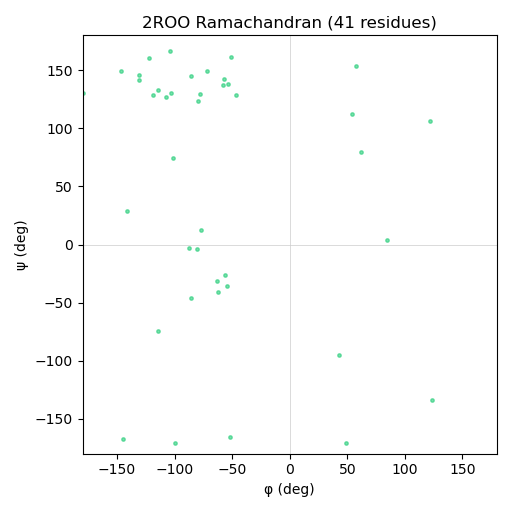 33 ? -2.970 -0.519 5.941 1.00 0.00 33 ARG A N 20
ATOM 13442 C CA . ARG A 1 33 ? -4.413 -0.872 5.929 1.00 0.00 33 ARG A CA 20
ATOM 13443 C C . ARG A 1 33 ? -5.222 0.423 5.812 1.00 0.00 33 ARG A C 20
ATOM 13444 O O . ARG A 1 33 ? -5.020 1.357 6.562 1.00 0.00 33 ARG A O 20
ATOM 13465 N N . LYS A 1 34 ? -6.136 0.495 4.886 1.00 0.00 34 LYS A N 20
ATOM 13466 C CA . LYS A 1 34 ? -6.948 1.725 4.740 1.00 0.00 34 LYS A CA 20
ATOM 13467 C C . LYS A 1 34 ? -8.255 1.402 4.008 1.00 0.00 34 LYS A C 20
ATOM 13468 O O . LYS A 1 34 ? -8.832 2.244 3.349 1.00 0.00 34 LYS A O 20
ATOM 13487 N N . TRP A 1 35 ? -8.721 0.185 4.113 1.00 0.00 35 TRP A N 20
ATOM 13488 C CA . TRP A 1 35 ? -9.992 -0.210 3.423 1.00 0.00 35 TRP A CA 20
ATOM 13489 C C . TRP A 1 35 ? -11.044 -0.602 4.462 1.00 0.00 35 TRP A C 20
ATOM 13490 O O . TRP A 1 35 ? -12.158 -0.952 4.133 1.00 0.00 35 TRP A O 20
ATOM 13511 N N . LYS A 1 36 ? -10.681 -0.562 5.706 1.00 0.00 36 LYS A N 20
ATOM 13512 C CA . LYS A 1 36 ? -11.635 -0.954 6.783 1.00 0.00 36 LYS A CA 20
ATOM 13513 C C . LYS A 1 36 ? -12.955 -0.199 6.607 1.00 0.00 36 LYS A C 20
ATOM 13514 O O . LYS A 1 36 ? -13.946 -0.514 7.234 1.00 0.00 36 LYS A O 20
ATOM 13533 N N . TYR A 1 37 ? -12.976 0.776 5.747 1.00 0.00 37 TYR A N 20
ATOM 13534 C CA . TYR A 1 37 ? -14.239 1.541 5.509 1.00 0.00 37 TYR A CA 20
ATOM 13535 C C . TYR A 1 37 ? -14.730 1.252 4.085 1.00 0.00 37 TYR A C 20
ATOM 13536 O O . TYR A 1 37 ? -15.179 2.129 3.377 1.00 0.00 37 TYR A O 20
ATOM 13554 N N . LEU A 1 38 ? -14.650 0.016 3.664 1.00 0.00 38 LEU A N 20
ATOM 13555 C CA . LEU A 1 38 ? -15.108 -0.348 2.305 1.00 0.00 38 LEU A CA 20
ATOM 13556 C C . LEU A 1 38 ? -15.707 -1.759 2.350 1.00 0.00 38 LEU A C 20
ATOM 13557 O O . LEU A 1 38 ? -15.362 -2.558 3.196 1.00 0.00 38 LEU A O 20
ATOM 13573 N N . PHE A 1 39 ? -16.608 -2.069 1.455 1.00 0.00 39 PHE A N 20
ATOM 13574 C CA . PHE A 1 39 ? -17.225 -3.426 1.461 1.00 0.00 39 PHE A CA 20
ATOM 13575 C C . PHE A 1 39 ? -16.122 -4.473 1.615 1.00 0.00 39 PHE A C 20
ATOM 13576 O O . PHE A 1 39 ? -15.278 -4.628 0.756 1.00 0.00 39 PHE A O 20
ATOM 13593 N N . THR A 1 40 ? -16.124 -5.180 2.715 1.00 0.00 40 THR A N 20
ATOM 13594 C CA . THR A 1 40 ? -15.077 -6.217 2.958 1.00 0.00 40 THR A CA 20
ATOM 13595 C C . THR A 1 40 ? -13.759 -5.800 2.302 1.00 0.00 40 THR A C 20
ATOM 13596 O O . THR A 1 40 ? -13.170 -4.795 2.650 1.00 0.00 40 THR A O 20
ATOM 13607 N N . GLY A 1 41 ? -13.293 -6.569 1.358 1.00 0.00 41 GLY A N 20
ATOM 13608 C CA . GLY A 1 41 ? -12.015 -6.225 0.684 1.00 0.00 41 GLY A CA 20
ATOM 13609 C C . GLY A 1 41 ? -11.924 -6.926 -0.675 1.00 0.00 41 GLY A C 20
ATOM 13610 O O . GLY A 1 41 ? -11.286 -6.428 -1.582 1.00 0.00 41 GLY A O 20
ATOM 13614 N N . GLU A 1 42 ? -12.536 -8.082 -0.825 1.00 0.00 42 GLU A N 20
ATOM 13615 C CA . GLU A 1 42 ? -12.462 -8.814 -2.131 1.00 0.00 42 GLU A CA 20
ATOM 13616 C C . GLU A 1 42 ? -11.079 -8.595 -2.744 1.00 0.00 42 GLU A C 20
ATOM 13617 O O . GLU A 1 42 ? -10.929 -7.924 -3.746 1.00 0.00 42 GLU A O 20
ATOM 13629 N N . CYS A 1 43 ? -10.066 -9.132 -2.129 1.00 0.00 43 CYS A N 20
ATOM 13630 C CA . CYS A 1 43 ? -8.686 -8.935 -2.650 1.00 0.00 43 CYS A CA 20
ATOM 13631 C C . CYS A 1 43 ? -7.872 -10.214 -2.428 1.00 0.00 43 CYS A C 20
ATOM 13632 O O . CYS A 1 43 ? -7.843 -10.687 -1.305 1.00 0.00 43 CYS A O 20
#

CATH classification: 4.10.40.10

InterPro domains:
  IPR008017 Delta-hexatoxin [PF05353] (63-105)
  IPR008017 Delta-hexatoxin [PS60018] (63-105)